Protein AF-A0A085UNR4-F1 (afdb_monomer)

Secondary structure (DSSP, 8-state):
-EEEEEEEEEE--SS-TT---EEEE--SEEEEEEETTEEEEEEEEEE-SS-EEEEE--HHHHEETTEE-SS-----S--BSSEEEESEETTEEP-EEEEEESSPPPHHHHHHHHH-HHHHHHH-B--B----HHHHHHHHTTS--HHHHHHHHHT--TT-HHHHHHHHHHHHHHHHHHHB-EETTSSPP-PPP-HHHHTT-SSHHHHHH-SSSTHHHHHHHHHHHHHHHHHTT---SS-----HHHHHHHHHHHH-TTS----TT-SPPPP---TTHHHHHTT-EEEEE--HHHHHHHHHHHHHHHHHHHHHHHHHHHTSTTHHHHHHHHHHTS-SEETTEE-TTGGGGGGS-HHHHHHHHHHHTHHHHHHHHHHHHHHHHHHHHHHTSHHHHHHHHHHHT--HHHHHHHHHHHHHHHHHHSS-HHHH-TT-TTSEEE-TTT--EEE--SS-HHHHHHHHHHH-TTSHHHHHHS----TTTTTSPP---SSPPP--SS----HHHHHHGGG------S---SHHHHHHHHHHHTTTT--TTTTTS-HHHHHHHHHHHHHHHHHHHHHHHHHHHHHHSS--TTS------HHHHHHHHHHHHHH-HHHHTT-EEEEHHHHHHTTEEETTTTTS-S------------EETTEEPPPGGGS-----------TT-EEEEEETTSHHHHHHHHHHHHHHHHHHHHHHHHHHHTTS---HHHHHHHHHHHHHT-HHHHHHHH----HHHHHHHHHHHHHHHHHHHHHT-

Structure (mmCIF, N/CA/C/O backbone):
data_AF-A0A085UNR4-F1
#
_entry.id   AF-A0A085UNR4-F1
#
loop_
_atom_site.group_PDB
_atom_site.id
_atom_site.type_symbol
_atom_site.label_atom_id
_atom_site.label_alt_id
_atom_site.label_comp_id
_atom_site.label_asym_id
_atom_site.label_entity_id
_atom_site.label_seq_id
_atom_site.pdbx_PDB_ins_code
_atom_site.Cartn_x
_atom_site.Cartn_y
_atom_site.Cartn_z
_atom_site.occupancy
_atom_site.B_iso_or_equiv
_atom_site.auth_seq_id
_atom_site.auth_comp_id
_atom_site.auth_asym_id
_atom_site.auth_atom_id
_atom_site.pdbx_PDB_model_num
ATOM 1 N N . GLN A 1 1 ? -39.980 -6.949 -1.225 1.00 86.12 1 GLN A N 1
ATOM 2 C CA . GLN A 1 1 ? -39.088 -7.762 -2.090 1.00 86.12 1 GLN A CA 1
ATOM 3 C C . GLN A 1 1 ? -37.845 -8.107 -1.284 1.00 86.12 1 GLN A C 1
ATOM 5 O O . GLN A 1 1 ? -37.299 -7.204 -0.663 1.00 86.12 1 GLN A O 1
ATOM 10 N N . ILE A 1 2 ? -37.422 -9.372 -1.273 1.00 90.38 2 ILE A N 1
ATOM 11 C CA . ILE A 1 2 ? -36.143 -9.824 -0.697 1.00 90.38 2 ILE A CA 1
ATOM 12 C C . ILE A 1 2 ? -35.285 -10.326 -1.856 1.00 90.38 2 ILE A C 1
ATOM 14 O O . ILE A 1 2 ? -35.817 -10.971 -2.762 1.00 90.38 2 ILE A O 1
ATOM 18 N N . VAL A 1 3 ? -33.992 -10.012 -1.843 1.00 93.12 3 VAL A N 1
ATOM 19 C CA . VAL A 1 3 ? -33.049 -10.374 -2.904 1.00 93.12 3 VAL A CA 1
ATOM 20 C C . VAL A 1 3 ? -31.906 -11.196 -2.311 1.00 93.12 3 VAL A C 1
ATOM 22 O O . VAL A 1 3 ? -31.230 -10.709 -1.402 1.00 93.12 3 VAL A O 1
ATOM 25 N N . PRO A 1 4 ? -31.682 -12.432 -2.789 1.00 95.25 4 PRO A N 1
ATOM 26 C CA . PRO A 1 4 ? -30.494 -13.195 -2.444 1.00 95.25 4 PRO A CA 1
ATOM 27 C C . PRO A 1 4 ? -29.299 -12.670 -3.248 1.00 95.25 4 PRO A C 1
ATOM 29 O O . PRO A 1 4 ? -29.340 -12.620 -4.483 1.00 95.25 4 PRO A O 1
ATOM 32 N N . VAL A 1 5 ? -28.249 -12.260 -2.542 1.00 96.62 5 VAL A N 1
ATOM 33 C CA . VAL A 1 5 ? -27.064 -11.635 -3.124 1.00 96.62 5 VAL A CA 1
ATOM 34 C C . VAL A 1 5 ? -25.776 -12.330 -2.704 1.00 96.62 5 VAL A C 1
ATOM 36 O O . VAL A 1 5 ? -25.675 -12.892 -1.612 1.00 96.62 5 VAL A O 1
ATOM 39 N N . LEU A 1 6 ? -24.772 -12.222 -3.568 1.00 97.12 6 LEU A N 1
ATOM 40 C CA . LEU A 1 6 ? -23.375 -12.455 -3.240 1.00 97.12 6 LEU A CA 1
ATOM 41 C C . LEU A 1 6 ? -22.611 -11.117 -3.216 1.00 97.12 6 LEU A C 1
ATOM 43 O O . LEU A 1 6 ? -22.826 -10.276 -4.088 1.00 97.12 6 LEU A O 1
ATOM 47 N N . PRO A 1 7 ? -21.732 -10.895 -2.236 1.00 97.12 7 PRO A N 1
ATOM 48 C CA . PRO A 1 7 ? -20.878 -9.720 -2.153 1.00 97.12 7 PRO A CA 1
ATOM 49 C C . PRO A 1 7 ? -19.668 -9.842 -3.099 1.00 97.12 7 PRO A C 1
ATOM 51 O O . PRO A 1 7 ? -18.954 -10.849 -3.101 1.00 97.12 7 PRO A O 1
ATOM 54 N N . PHE A 1 8 ? -19.446 -8.800 -3.896 1.00 97.75 8 PHE A N 1
ATOM 55 C CA . PHE A 1 8 ? -18.342 -8.662 -4.845 1.00 97.75 8 PHE A CA 1
ATOM 56 C C . PHE A 1 8 ? -17.511 -7.420 -4.533 1.00 97.75 8 PHE A C 1
ATOM 58 O O . PHE A 1 8 ? -18.012 -6.453 -3.975 1.00 97.75 8 PHE A O 1
ATOM 65 N N . VAL A 1 9 ? -16.254 -7.423 -4.954 1.00 96.94 9 VAL A N 1
ATOM 66 C CA . VAL A 1 9 ? -15.345 -6.271 -4.950 1.00 96.94 9 VAL A CA 1
ATOM 67 C C . VAL A 1 9 ? -14.736 -6.119 -6.339 1.00 96.94 9 VAL A C 1
ATOM 69 O O . VAL A 1 9 ? -14.729 -7.062 -7.130 1.00 96.94 9 VAL A O 1
ATOM 72 N N . ALA A 1 10 ? -14.237 -4.929 -6.656 1.00 95.25 10 ALA A N 1
ATOM 73 C CA . ALA A 1 10 ? -13.473 -4.720 -7.878 1.00 95.25 10 ALA A CA 1
ATOM 74 C C . ALA A 1 10 ? -12.019 -5.164 -7.671 1.00 95.25 10 ALA A C 1
ATOM 76 O O . ALA A 1 10 ? -11.436 -4.866 -6.628 1.00 95.25 10 ALA A O 1
ATOM 77 N N . LEU A 1 11 ? -11.432 -5.838 -8.664 1.00 96.12 11 LEU A N 1
ATOM 78 C CA . LEU A 1 11 ? -10.032 -6.273 -8.633 1.00 96.12 11 LEU A CA 1
ATOM 79 C C . LEU A 1 11 ? -9.229 -5.646 -9.789 1.00 96.12 11 LEU A C 1
ATOM 81 O O . LEU A 1 11 ? -9.095 -6.273 -10.838 1.00 96.12 11 LEU A O 1
ATOM 85 N N . PRO A 1 12 ? -8.761 -4.394 -9.639 1.00 95.56 12 PRO A N 1
ATOM 86 C CA . PRO A 1 12 ? -7.950 -3.714 -10.649 1.00 95.56 12 PRO A CA 1
ATOM 87 C C . PRO A 1 12 ? -6.473 -4.125 -10.591 1.00 95.56 12 PRO A C 1
ATOM 89 O O . PRO A 1 12 ? -5.958 -4.497 -9.532 1.00 95.56 12 PRO A O 1
ATOM 92 N N . GLY A 1 13 ? -5.770 -3.990 -11.713 1.00 94.50 13 GLY A N 1
ATOM 93 C CA . GLY A 1 13 ? -4.315 -4.074 -11.788 1.00 94.50 13 GLY A CA 1
ATOM 94 C C . GLY A 1 13 ? -3.602 -2.758 -11.450 1.00 94.50 13 GLY A C 1
ATOM 95 O O . GLY A 1 13 ? -4.192 -1.823 -10.897 1.00 94.50 13 GLY A O 1
ATOM 96 N N . VAL A 1 14 ? -2.304 -2.685 -11.753 1.00 93.19 14 VAL A N 1
ATOM 97 C CA . VAL A 1 14 ? -1.447 -1.510 -11.453 1.00 93.19 14 VAL A CA 1
ATOM 98 C C . VAL A 1 14 ? -1.049 -0.682 -12.681 1.00 93.19 14 VAL A C 1
ATOM 100 O O . VAL A 1 14 ? -0.466 0.387 -12.548 1.00 93.19 14 VAL A O 1
ATOM 103 N N . ASN A 1 15 ? -1.381 -1.148 -13.887 1.00 87.50 15 ASN A N 1
ATOM 104 C CA . ASN A 1 15 ? -0.857 -0.568 -15.129 1.00 87.50 15 ASN A CA 1
ATOM 105 C C . ASN A 1 15 ? -1.582 0.707 -15.595 1.00 87.50 15 ASN A C 1
ATOM 107 O O . ASN A 1 15 ? -1.059 1.413 -16.455 1.00 87.50 15 ASN A O 1
ATOM 111 N N . SER A 1 16 ? -2.787 0.992 -15.091 1.00 89.06 16 SER A N 1
ATOM 112 C CA . SER A 1 16 ? -3.613 2.097 -15.590 1.00 89.06 16 SER A CA 1
ATOM 113 C C . SER A 1 16 ? -4.632 2.587 -14.562 1.00 89.06 16 SER A C 1
ATOM 115 O O . SER A 1 16 ? -5.271 1.785 -13.886 1.00 89.06 16 SER A O 1
ATOM 117 N N . ALA A 1 17 ? -4.865 3.903 -14.525 1.00 89.50 17 ALA A N 1
ATOM 118 C CA . ALA A 1 17 ? -5.971 4.529 -13.787 1.00 89.50 17 ALA A CA 1
ATOM 119 C C . ALA A 1 17 ? -7.357 4.259 -14.396 1.00 89.50 17 ALA A C 1
ATOM 121 O O . ALA A 1 17 ? -8.380 4.449 -13.740 1.00 89.50 17 ALA A O 1
ATOM 122 N N . TYR A 1 18 ? -7.398 3.781 -15.641 1.00 90.38 18 TYR A N 1
ATOM 123 C CA . TYR A 1 18 ? -8.632 3.377 -16.318 1.00 90.38 18 TYR A CA 1
ATOM 124 C C . TYR A 1 18 ? -8.988 1.907 -16.076 1.00 90.38 18 TYR A C 1
ATOM 126 O O . TYR A 1 18 ? -10.016 1.434 -16.563 1.00 90.38 18 TYR A O 1
ATOM 134 N N . ASP A 1 19 ? -8.157 1.181 -15.325 1.00 92.81 19 ASP A N 1
ATOM 135 C CA . ASP A 1 19 ? -8.506 -0.142 -14.836 1.00 92.81 19 ASP A CA 1
ATOM 136 C C . ASP A 1 19 ? -9.354 -0.019 -13.567 1.00 92.81 19 ASP A C 1
ATOM 138 O O . ASP A 1 19 ? -8.855 0.171 -12.457 1.00 92.81 19 ASP A O 1
ATOM 142 N N . HIS A 1 20 ? -10.670 -0.122 -13.742 1.00 92.62 20 HIS A N 1
ATOM 143 C CA . HIS A 1 20 ? -11.624 -0.092 -12.633 1.00 92.62 20 HIS A CA 1
ATOM 144 C C . HIS A 1 20 ? -11.817 -1.458 -11.962 1.00 92.62 20 HIS A C 1
ATOM 146 O O . HIS A 1 20 ? -12.549 -1.547 -10.974 1.00 92.62 20 HIS A O 1
ATOM 152 N N . GLY A 1 21 ? -11.175 -2.510 -12.477 1.00 93.56 21 GLY A N 1
ATOM 153 C CA . GLY A 1 21 ? -11.280 -3.877 -11.991 1.00 93.56 21 GLY A CA 1
ATOM 154 C C . GLY A 1 21 ? -12.552 -4.602 -12.429 1.00 93.56 21 GLY A C 1
ATOM 155 O O . GLY A 1 21 ? -13.648 -4.039 -12.494 1.00 93.56 21 GLY A O 1
ATOM 156 N N . THR A 1 22 ? -12.414 -5.902 -12.692 1.00 94.56 22 THR A N 1
ATOM 157 C CA . THR A 1 22 ? -13.557 -6.800 -12.920 1.00 94.56 22 THR A CA 1
ATOM 158 C C . THR A 1 22 ? -14.193 -7.203 -11.575 1.00 94.56 22 THR A C 1
ATOM 160 O O . THR A 1 22 ? -13.478 -7.266 -10.567 1.00 94.56 22 THR A O 1
ATOM 163 N N . PRO A 1 23 ? -15.519 -7.443 -11.498 1.00 96.31 23 PRO A N 1
ATOM 164 C CA . PRO A 1 23 ? -16.166 -7.889 -10.266 1.00 96.31 23 PRO A CA 1
ATOM 165 C C . PRO A 1 23 ? -15.747 -9.315 -9.884 1.00 96.31 23 PRO A C 1
ATOM 167 O O . PRO A 1 23 ? -16.010 -10.277 -10.610 1.00 96.31 23 PRO A O 1
ATOM 170 N N . VAL A 1 24 ? -15.183 -9.463 -8.687 1.00 95.88 24 VAL A N 1
ATOM 171 C CA . VAL A 1 24 ? -14.777 -10.748 -8.095 1.00 95.88 24 VAL A CA 1
ATOM 172 C C . VAL A 1 24 ? -15.391 -10.928 -6.708 1.00 95.88 24 VAL A C 1
ATOM 174 O O . VAL A 1 24 ? -15.744 -9.942 -6.065 1.00 95.88 24 VAL A O 1
ATOM 177 N N . LEU A 1 25 ? -15.548 -12.162 -6.226 1.00 95.75 25 LEU A N 1
ATOM 178 C CA . LEU A 1 25 ? -16.105 -12.397 -4.889 1.00 95.75 25 LEU A CA 1
ATOM 179 C C . LEU A 1 25 ? -15.259 -11.725 -3.800 1.00 95.75 25 LEU A C 1
ATOM 181 O O . LEU A 1 25 ? -14.026 -11.681 -3.892 1.00 95.75 25 LEU A O 1
ATOM 185 N N . CYS A 1 26 ? -15.922 -11.238 -2.748 1.00 95.25 26 CYS A N 1
ATOM 186 C CA . CYS A 1 26 ? -15.236 -10.780 -1.541 1.00 95.25 26 CYS A CA 1
ATOM 187 C C . CYS A 1 26 ? -14.351 -11.888 -0.957 1.00 95.25 26 CYS A C 1
ATOM 189 O O . CYS A 1 26 ? -14.740 -13.057 -0.898 1.00 95.25 26 CYS A O 1
ATOM 191 N N . ARG A 1 27 ? -13.169 -11.490 -0.489 1.00 93.75 27 ARG A N 1
ATOM 192 C CA . ARG A 1 27 ? -12.254 -12.347 0.272 1.00 93.75 27 ARG A CA 1
ATOM 193 C C . ARG A 1 27 ? -12.719 -12.520 1.723 1.00 93.75 27 ARG A C 1
ATOM 195 O O . ARG A 1 27 ? -13.714 -11.927 2.133 1.00 93.75 27 ARG A O 1
ATOM 202 N N . ALA A 1 28 ? -11.983 -13.316 2.498 1.00 93.25 28 ALA A N 1
ATOM 203 C CA . ALA A 1 28 ? -12.239 -13.485 3.927 1.00 93.25 28 ALA A CA 1
ATOM 204 C C . ALA A 1 28 ? -12.192 -12.138 4.676 1.00 93.25 28 ALA A C 1
ATOM 206 O O . ALA A 1 28 ? -11.367 -11.277 4.363 1.00 93.25 28 ALA A O 1
ATOM 207 N N . GLY A 1 29 ? -13.097 -11.967 5.638 1.00 94.94 29 GLY A N 1
ATOM 208 C CA . GLY A 1 29 ? -13.317 -10.710 6.356 1.00 94.94 29 GLY A CA 1
ATOM 209 C C . GLY A 1 29 ? -14.743 -10.628 6.896 1.00 94.94 29 GLY A C 1
ATOM 210 O O . GLY A 1 29 ? -15.363 -11.654 7.171 1.00 94.94 29 GLY A O 1
ATOM 211 N N . PHE A 1 30 ? -15.286 -9.419 7.014 1.00 97.31 30 PHE A N 1
ATOM 212 C CA . PHE A 1 30 ? -16.588 -9.156 7.622 1.00 97.31 30 PHE A CA 1
ATOM 213 C C . PHE A 1 30 ? -17.470 -8.280 6.734 1.00 97.31 30 PHE A C 1
ATOM 215 O O . PHE A 1 30 ? -16.994 -7.354 6.078 1.00 97.31 30 PHE A O 1
ATOM 222 N N . ILE A 1 31 ? -18.774 -8.555 6.739 1.00 98.06 31 ILE A N 1
ATOM 223 C CA . ILE A 1 31 ? -19.801 -7.727 6.101 1.00 98.06 31 ILE A CA 1
ATOM 224 C C . ILE A 1 31 ? -20.713 -7.165 7.172 1.00 98.06 31 ILE A C 1
ATOM 226 O O . ILE A 1 31 ? -21.257 -7.904 7.994 1.00 98.06 31 ILE A O 1
ATOM 230 N N . TYR A 1 32 ? -20.942 -5.863 7.093 1.00 97.94 32 TYR A N 1
ATOM 231 C CA . TYR A 1 32 ? -21.879 -5.152 7.944 1.00 97.94 32 TYR A CA 1
ATOM 232 C C . TYR A 1 32 ? -23.070 -4.709 7.112 1.00 97.94 32 TYR A C 1
ATOM 234 O O . TYR A 1 32 ? -22.910 -4.089 6.060 1.00 97.94 32 TYR A O 1
ATOM 242 N N . VAL A 1 33 ? -24.266 -5.041 7.589 1.00 97.69 33 VAL A N 1
ATOM 243 C CA . VAL A 1 33 ? -25.532 -4.651 6.972 1.00 97.69 33 VAL A CA 1
ATOM 244 C C . VAL A 1 33 ? -26.263 -3.727 7.926 1.00 97.69 33 VAL A C 1
ATOM 246 O O . VAL A 1 33 ? -26.701 -4.156 8.995 1.00 97.69 33 VAL A O 1
ATOM 249 N N . PHE A 1 34 ? -26.426 -2.473 7.526 1.00 97.12 34 PHE A N 1
ATOM 250 C CA . PHE A 1 34 ? -27.228 -1.483 8.229 1.00 97.12 34 PHE A CA 1
ATOM 251 C C . PHE A 1 34 ? -28.582 -1.336 7.534 1.00 97.12 34 PHE A C 1
ATOM 253 O O . PHE A 1 34 ? -28.640 -1.230 6.309 1.00 97.12 34 PHE A O 1
ATOM 260 N N . ILE A 1 35 ? -29.661 -1.313 8.316 1.00 94.62 35 ILE A N 1
ATOM 261 C CA . ILE A 1 35 ? -31.020 -1.017 7.846 1.00 94.62 35 ILE A CA 1
ATOM 262 C C . ILE A 1 35 ? -31.542 0.174 8.638 1.00 94.62 35 ILE A C 1
ATOM 264 O O . ILE A 1 35 ? -31.508 0.157 9.869 1.00 94.62 35 ILE A O 1
ATOM 268 N N . ASP A 1 36 ? -31.995 1.212 7.932 1.00 92.06 36 ASP A N 1
ATOM 269 C CA . ASP A 1 36 ? -32.499 2.460 8.525 1.00 92.06 36 ASP A CA 1
ATOM 270 C C . ASP A 1 36 ? -31.527 3.042 9.578 1.00 92.06 36 ASP A C 1
ATOM 272 O O . ASP A 1 36 ? -31.910 3.586 10.613 1.00 92.06 36 ASP A O 1
ATOM 276 N N . GLY A 1 37 ? -30.227 2.897 9.304 1.00 92.19 37 GLY A N 1
ATOM 277 C CA . GLY A 1 37 ? -29.133 3.408 10.124 1.00 92.19 37 GLY A CA 1
ATOM 278 C C . GLY A 1 37 ? -28.732 2.582 11.345 1.00 92.19 37 GLY A C 1
ATOM 279 O O . GLY A 1 37 ? -27.797 2.978 12.037 1.00 92.19 37 GLY A O 1
ATOM 280 N N . LYS A 1 38 ? -29.371 1.436 11.598 1.00 93.56 38 LYS A N 1
ATOM 281 C CA . LYS A 1 38 ? -28.985 0.506 12.669 1.00 93.56 38 LYS A CA 1
ATOM 282 C C . LYS A 1 38 ? -28.361 -0.761 12.095 1.00 93.56 38 LYS A C 1
ATOM 284 O O . LYS A 1 38 ? -28.794 -1.261 11.058 1.00 93.56 38 LYS A O 1
ATOM 289 N N . LEU A 1 39 ? -27.345 -1.287 12.772 1.00 95.69 39 LEU A N 1
ATOM 290 C CA . LEU A 1 39 ? -26.684 -2.533 12.411 1.00 95.69 39 LEU A CA 1
ATOM 291 C C . LEU A 1 39 ? -27.669 -3.690 12.583 1.00 95.69 39 LEU A C 1
ATOM 293 O O . LEU A 1 39 ? -28.112 -4.002 13.695 1.00 95.69 39 LEU A O 1
ATOM 297 N N . TRP A 1 40 ? -27.993 -4.316 11.458 1.00 95.06 40 TRP A N 1
ATOM 298 C CA . TRP A 1 40 ? -28.919 -5.433 11.361 1.00 95.06 40 TRP A CA 1
ATOM 299 C C . TRP A 1 40 ? -28.192 -6.776 11.356 1.00 95.06 40 TRP A C 1
ATOM 301 O O . TRP A 1 40 ? -28.626 -7.702 12.043 1.00 95.06 40 TRP A O 1
ATOM 311 N N . ARG A 1 41 ? -27.088 -6.886 10.605 1.00 96.00 41 ARG A N 1
ATOM 312 C CA . ARG A 1 41 ? -26.273 -8.107 10.529 1.00 96.00 41 ARG A CA 1
ATOM 313 C C . ARG A 1 41 ? -24.790 -7.781 10.493 1.00 96.00 41 ARG A C 1
ATOM 315 O O . ARG A 1 41 ? -24.370 -6.863 9.794 1.00 96.00 41 ARG A O 1
ATOM 322 N N . GLU A 1 42 ? -24.026 -8.595 11.201 1.00 97.25 42 GLU A N 1
ATOM 323 C CA . GLU A 1 42 ? -22.581 -8.725 11.064 1.00 97.25 42 GLU A CA 1
ATOM 324 C C . GLU A 1 42 ? -22.315 -10.167 10.623 1.00 97.25 42 GLU A C 1
ATOM 326 O O . GLU A 1 42 ? -22.774 -11.106 11.280 1.00 97.25 42 GLU A O 1
ATOM 331 N N . LEU A 1 43 ? -21.647 -10.339 9.483 1.00 97.56 43 LEU A N 1
ATOM 332 C CA . LEU A 1 43 ? -21.367 -11.648 8.903 1.00 97.56 43 LEU A CA 1
ATOM 333 C C . LEU A 1 43 ? -19.868 -11.835 8.707 1.00 97.56 43 LEU A C 1
ATOM 335 O O . LEU A 1 43 ? -19.228 -10.999 8.078 1.00 97.56 43 LEU A O 1
ATOM 339 N N . GLU A 1 44 ? -19.333 -12.959 9.165 1.00 97.19 44 GLU A N 1
ATOM 340 C CA . GLU A 1 44 ? -17.978 -13.400 8.845 1.00 97.19 44 GLU A CA 1
ATOM 341 C C . GLU A 1 44 ? -17.984 -14.142 7.499 1.00 97.19 44 GLU A C 1
ATOM 343 O O . GLU A 1 44 ? -18.762 -15.082 7.290 1.00 97.19 44 GLU A O 1
ATOM 348 N N . ILE A 1 45 ? -17.119 -13.717 6.579 1.00 95.88 45 ILE A N 1
ATOM 349 C CA . ILE A 1 45 ? -16.852 -14.395 5.313 1.00 95.88 45 ILE A CA 1
ATOM 350 C C . ILE A 1 45 ? -15.715 -15.384 5.532 1.00 95.88 45 ILE A C 1
ATOM 352 O O . ILE A 1 45 ? -14.594 -14.993 5.862 1.00 95.88 45 ILE A O 1
ATOM 356 N N . ARG A 1 46 ? -15.981 -16.660 5.257 1.00 92.69 46 ARG A N 1
ATOM 357 C CA . ARG A 1 46 ? -14.961 -17.709 5.231 1.00 92.69 46 ARG A CA 1
ATOM 358 C C . ARG A 1 46 ? -14.784 -18.195 3.804 1.00 92.69 46 ARG A C 1
ATOM 360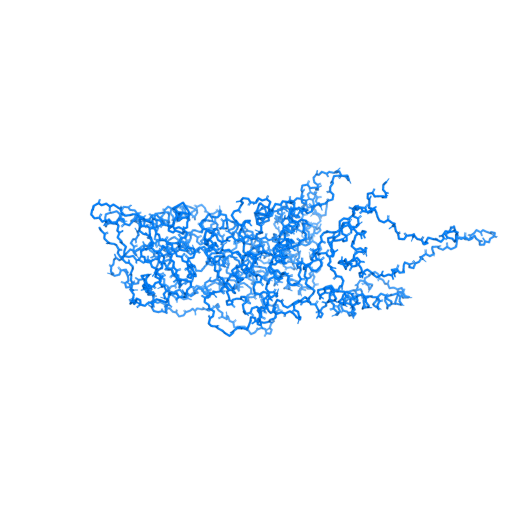 O O . ARG A 1 46 ? -15.761 -18.516 3.130 1.00 92.69 46 ARG A O 1
ATOM 367 N N . VAL A 1 47 ? -13.538 -18.231 3.349 1.00 88.31 47 VAL A N 1
ATOM 368 C CA . VAL A 1 47 ? -13.170 -18.703 2.012 1.00 88.31 47 VAL A CA 1
ATOM 369 C C . VAL A 1 47 ? -12.436 -20.028 2.163 1.00 88.31 47 VAL A C 1
ATOM 371 O O . VAL A 1 47 ? -11.526 -20.148 2.980 1.00 88.31 47 VAL A O 1
ATOM 374 N N . SER A 1 48 ? -12.862 -21.018 1.390 1.00 81.88 48 SER A N 1
ATOM 375 C CA . SER A 1 48 ? -12.195 -22.309 1.213 1.00 81.88 48 SER A CA 1
ATOM 376 C C . SER A 1 48 ? -11.983 -22.560 -0.277 1.00 81.88 48 SER A C 1
ATOM 378 O O . SER A 1 48 ? -12.614 -21.890 -1.098 1.00 81.88 48 SER A O 1
ATOM 380 N N . ASP A 1 49 ? -11.160 -23.548 -0.623 1.00 69.00 49 ASP A N 1
ATOM 381 C CA . ASP A 1 49 ? -10.825 -23.866 -2.020 1.00 69.00 49 ASP A CA 1
ATOM 382 C C . ASP A 1 49 ? -12.058 -24.181 -2.884 1.00 69.00 49 ASP A C 1
ATOM 384 O O . ASP A 1 49 ? -12.067 -23.915 -4.083 1.00 69.00 49 ASP A O 1
ATOM 388 N N . GLU A 1 50 ? -13.128 -24.704 -2.276 1.00 69.38 50 GLU A N 1
ATOM 389 C CA . GLU A 1 50 ? -14.341 -25.117 -2.993 1.00 69.38 50 GLU A CA 1
ATOM 390 C C . GLU A 1 50 ? -15.518 -24.142 -2.848 1.00 69.38 50 GLU A C 1
ATOM 392 O O . GLU A 1 50 ? -16.441 -24.158 -3.667 1.00 69.38 50 GLU A O 1
ATOM 397 N N . ARG A 1 51 ? -15.547 -23.317 -1.789 1.00 81.94 51 ARG A N 1
ATOM 398 C CA . ARG A 1 51 ? -16.691 -22.431 -1.509 1.00 81.94 51 ARG A CA 1
ATOM 399 C C . ARG A 1 51 ? -16.363 -21.242 -0.613 1.00 81.94 51 ARG A C 1
ATOM 401 O O . ARG A 1 51 ? -15.556 -21.339 0.313 1.00 81.94 51 ARG A O 1
ATOM 408 N N . THR A 1 52 ? -17.117 -20.167 -0.818 1.00 90.69 52 THR A N 1
ATOM 409 C CA . THR A 1 52 ? -17.229 -19.031 0.104 1.00 90.69 52 THR A CA 1
ATOM 410 C C . THR A 1 52 ? -18.521 -19.160 0.904 1.00 90.69 52 THR A C 1
ATOM 412 O O . THR A 1 52 ? -19.581 -19.375 0.317 1.00 90.69 52 THR A O 1
ATOM 415 N N . THR A 1 53 ? -18.449 -19.038 2.230 1.00 94.31 53 THR A N 1
ATOM 416 C CA . THR A 1 53 ? -19.614 -19.133 3.122 1.00 94.31 53 THR A CA 1
ATOM 417 C C . THR A 1 53 ? -19.729 -17.926 4.043 1.00 94.31 53 THR A C 1
ATOM 419 O O . THR A 1 53 ? -18.726 -17.362 4.483 1.00 94.31 53 THR A O 1
ATOM 422 N N . TYR A 1 54 ? -20.968 -17.553 4.367 1.00 96.69 54 TYR A N 1
ATOM 423 C CA . TYR A 1 54 ? -21.287 -16.395 5.205 1.00 96.69 54 TYR A CA 1
ATOM 424 C C . TYR A 1 54 ? -21.884 -16.853 6.537 1.00 96.69 54 TYR A C 1
ATOM 426 O O . TYR A 1 54 ? -22.860 -17.604 6.546 1.00 96.69 54 TYR A O 1
ATOM 434 N N . HIS A 1 55 ? -21.301 -16.414 7.652 1.00 97.19 55 HIS A N 1
ATOM 435 C CA . HIS A 1 55 ? -21.685 -16.831 9.001 1.00 97.19 55 HIS A CA 1
ATOM 436 C C . HIS A 1 55 ? -22.138 -15.636 9.838 1.00 97.19 55 HIS A C 1
ATOM 438 O O . HIS A 1 55 ? -21.348 -14.738 10.108 1.00 97.19 55 HIS A O 1
ATOM 444 N N . ASP A 1 56 ? -23.393 -15.630 10.286 1.00 96.50 56 ASP A N 1
ATOM 445 C CA . ASP A 1 56 ? -23.898 -14.560 11.151 1.00 96.50 56 ASP A CA 1
ATOM 446 C C . ASP A 1 56 ? -23.269 -14.570 12.551 1.00 96.50 56 ASP A C 1
ATOM 448 O O . ASP A 1 56 ? -23.072 -15.616 13.183 1.00 96.50 56 ASP A O 1
ATOM 452 N N . ILE A 1 57 ? -23.049 -13.367 13.070 1.00 95.12 57 ILE A N 1
ATOM 453 C CA . ILE A 1 57 ? -22.749 -13.103 14.472 1.00 95.12 57 ILE A CA 1
ATOM 454 C C . ILE A 1 57 ? -24.052 -12.731 15.186 1.00 95.12 57 ILE A C 1
ATOM 456 O O . ILE A 1 57 ? -24.838 -11.904 14.721 1.00 95.12 57 ILE A O 1
ATOM 460 N N . GLU A 1 58 ? -24.304 -13.348 16.341 1.00 92.62 58 GLU A N 1
ATOM 461 C CA . GLU A 1 58 ? -25.509 -13.090 17.131 1.00 92.62 58 GLU A CA 1
ATOM 462 C C . GLU A 1 58 ? -25.385 -11.760 17.888 1.00 92.62 58 GLU A C 1
ATOM 464 O O . GLU A 1 58 ? -25.106 -11.725 19.086 1.00 92.62 58 GLU A O 1
ATOM 469 N N . LEU A 1 59 ? -25.618 -10.649 17.181 1.00 91.06 59 LEU A N 1
ATOM 470 C CA . LEU A 1 59 ? -25.430 -9.280 17.682 1.00 91.06 59 LEU A CA 1
ATOM 471 C C . LEU A 1 59 ? -26.103 -9.009 19.035 1.00 91.06 59 LEU A C 1
ATOM 473 O O . LEU A 1 59 ? -25.575 -8.249 19.837 1.00 91.06 59 LEU A O 1
ATOM 477 N N . LYS A 1 60 ? -27.245 -9.648 19.326 1.00 90.06 60 LYS A N 1
ATOM 478 C CA . LYS A 1 60 ? -27.952 -9.486 20.609 1.00 90.06 60 LYS A CA 1
ATOM 479 C C . LYS A 1 60 ? -27.114 -9.898 21.820 1.00 90.06 60 LYS A C 1
ATOM 481 O O . LYS A 1 60 ? -27.287 -9.299 22.872 1.00 90.06 60 LYS A O 1
ATOM 486 N N . LYS A 1 61 ? -26.228 -10.890 21.681 1.00 90.38 61 LYS A N 1
ATOM 487 C CA . LYS A 1 61 ? -25.335 -11.330 22.767 1.00 90.38 61 LYS A CA 1
ATOM 488 C C . LYS A 1 61 ? -24.249 -10.308 23.082 1.00 90.38 61 LYS A C 1
ATOM 490 O O . LYS A 1 61 ? -23.776 -10.261 24.208 1.00 90.38 61 LYS A O 1
ATOM 495 N N . PHE A 1 62 ? -23.874 -9.511 22.085 1.00 89.12 62 PHE A N 1
ATOM 496 C CA . PHE A 1 62 ? -22.775 -8.558 22.173 1.00 89.12 62 PHE A CA 1
ATOM 497 C C . PHE A 1 62 ? -23.246 -7.109 22.300 1.00 89.12 62 PHE A C 1
ATOM 499 O O . PHE A 1 62 ? -22.405 -6.235 22.456 1.00 89.12 62 PHE A O 1
ATOM 506 N N . ARG A 1 63 ? -24.555 -6.827 22.239 1.00 89.69 63 ARG A N 1
ATOM 507 C CA . ARG A 1 63 ? -25.108 -5.491 22.504 1.00 89.69 63 ARG A CA 1
ATOM 508 C C . ARG A 1 63 ? -25.321 -5.290 24.004 1.00 89.69 63 ARG A C 1
ATOM 510 O O . ARG A 1 63 ? -26.026 -6.074 24.638 1.00 89.69 63 ARG A O 1
ATOM 517 N N . VAL A 1 64 ? -24.775 -4.204 24.547 1.00 85.44 64 VAL A N 1
ATOM 518 C CA . VAL A 1 64 ? -24.959 -3.785 25.946 1.00 85.44 64 VAL A CA 1
ATOM 519 C C . VAL A 1 64 ? -25.431 -2.335 25.958 1.00 85.44 64 VAL A C 1
ATOM 521 O O . VAL A 1 64 ? -24.698 -1.425 25.575 1.00 85.44 64 VAL A O 1
ATOM 524 N N . GLY A 1 65 ? -26.684 -2.114 26.367 1.00 84.06 65 GLY A N 1
ATOM 525 C CA . GLY A 1 65 ? -27.331 -0.805 26.232 1.00 84.06 65 GLY A CA 1
ATOM 526 C C . GLY A 1 65 ? -27.379 -0.356 24.766 1.00 84.06 65 GLY A C 1
ATOM 527 O O . GLY A 1 65 ? -27.840 -1.103 23.905 1.00 84.06 65 GLY A O 1
ATOM 528 N N . GLU A 1 66 ? -26.871 0.846 24.490 1.00 77.31 66 GLU A N 1
ATOM 529 C CA . GLU A 1 66 ? -26.741 1.408 23.133 1.00 77.31 66 GLU A CA 1
ATOM 530 C C . GLU A 1 66 ? -25.392 1.074 22.454 1.00 77.31 66 GLU A C 1
ATOM 532 O O . GLU A 1 66 ? -25.129 1.556 21.353 1.00 77.31 66 GLU A O 1
ATOM 537 N N . GLY A 1 67 ? -24.518 0.292 23.100 1.00 86.00 67 GLY A N 1
ATOM 538 C CA . GLY A 1 67 ? -23.176 -0.049 22.611 1.00 86.00 67 GLY A CA 1
ATOM 539 C C . GLY A 1 67 ? -22.963 -1.548 22.389 1.00 86.00 67 GLY A C 1
ATOM 540 O O . GLY A 1 67 ? -23.911 -2.341 22.388 1.00 86.00 67 GLY A O 1
ATOM 541 N N . TYR A 1 68 ? -21.696 -1.935 22.219 1.00 88.25 68 TYR A N 1
ATOM 542 C CA . TYR A 1 68 ? -21.269 -3.328 22.065 1.00 88.25 68 TYR A CA 1
ATOM 543 C C . TYR A 1 68 ? -20.159 -3.677 23.060 1.00 88.25 68 TYR A C 1
ATOM 545 O O . TYR A 1 68 ? -19.482 -2.785 23.561 1.00 88.25 68 TYR A O 1
ATOM 553 N N . VAL A 1 69 ? -19.985 -4.967 23.343 1.00 86.12 69 VAL A N 1
ATOM 554 C CA . VAL A 1 69 ? -18.849 -5.482 24.124 1.00 86.12 69 VAL A CA 1
ATOM 555 C C . VAL A 1 69 ? -17.582 -5.473 23.263 1.00 86.12 69 VAL A C 1
ATOM 557 O O . VAL A 1 69 ? -17.651 -5.774 22.067 1.00 86.12 69 VAL A O 1
ATOM 560 N N . ASP A 1 70 ? -16.441 -5.176 23.885 1.00 74.88 70 ASP A N 1
ATOM 561 C CA . ASP A 1 70 ? -15.115 -5.138 23.246 1.00 74.88 70 ASP A CA 1
ATOM 562 C C . ASP A 1 70 ? -14.507 -6.529 22.967 1.00 74.88 70 ASP A C 1
ATOM 564 O O . ASP A 1 70 ? -13.474 -6.640 22.308 1.00 74.88 70 ASP A O 1
ATOM 568 N N . ASP A 1 71 ? -15.162 -7.602 23.416 1.00 74.19 71 ASP A N 1
ATOM 569 C CA . ASP A 1 71 ? -14.740 -8.979 23.165 1.00 74.19 71 ASP A CA 1
ATOM 570 C C . ASP A 1 71 ? -14.854 -9.360 21.681 1.00 74.19 71 ASP A C 1
ATOM 572 O O . ASP A 1 71 ? -15.720 -8.878 20.941 1.00 74.19 71 ASP A O 1
ATOM 576 N N . ALA A 1 72 ? -14.021 -10.317 21.258 1.00 83.00 72 ALA A N 1
ATOM 577 C CA . ALA A 1 72 ? -14.109 -10.913 19.929 1.00 83.00 72 ALA A CA 1
ATOM 578 C C . ALA A 1 72 ? -15.510 -11.503 19.692 1.00 83.00 72 ALA A C 1
ATOM 580 O O . ALA A 1 72 ? -15.945 -12.437 20.379 1.00 83.00 72 ALA A O 1
ATOM 581 N N . ARG A 1 73 ? -16.229 -10.981 18.691 1.00 90.25 73 ARG A N 1
ATOM 582 C CA . ARG A 1 73 ? -17.608 -11.398 18.414 1.00 90.25 73 ARG A CA 1
ATOM 583 C C . ARG A 1 73 ? -17.589 -12.587 17.465 1.00 90.25 73 ARG A C 1
ATOM 585 O O . ARG A 1 73 ? -17.579 -12.430 16.247 1.00 90.25 73 ARG A O 1
ATOM 592 N N . LEU A 1 74 ? -17.544 -13.786 18.042 1.00 91.19 74 LEU A N 1
ATOM 593 C CA . LEU A 1 74 ? -17.441 -15.045 17.300 1.00 91.19 74 LEU A CA 1
ATOM 594 C C . LEU A 1 74 ? -18.708 -15.345 16.482 1.00 91.19 74 LEU A C 1
ATOM 596 O O . LEU A 1 74 ? -19.831 -15.296 17.000 1.00 91.19 74 LEU A O 1
ATOM 600 N N . ALA A 1 75 ? -18.532 -15.735 15.216 1.00 91.94 75 ALA A N 1
ATOM 601 C CA . ALA A 1 75 ? -19.643 -16.138 14.362 1.00 91.94 75 ALA A CA 1
ATOM 602 C C . ALA A 1 75 ? -20.163 -17.530 14.743 1.00 91.94 75 ALA A C 1
ATOM 604 O O . ALA A 1 75 ? -19.431 -18.523 14.739 1.00 91.94 75 ALA A O 1
ATOM 605 N N . THR A 1 76 ? -21.458 -17.601 15.051 1.00 92.56 76 THR A N 1
ATOM 606 C CA . THR A 1 76 ? -22.162 -18.833 15.460 1.00 92.56 76 THR A CA 1
ATOM 607 C C . THR A 1 76 ? -23.255 -19.239 14.471 1.00 92.56 76 THR A C 1
ATOM 609 O O . THR A 1 76 ? -23.822 -20.329 14.575 1.00 92.56 76 THR A O 1
ATOM 612 N N . GLY A 1 77 ? -23.542 -18.386 13.485 1.00 90.62 77 GLY A N 1
ATOM 613 C CA . GLY A 1 77 ? -24.491 -18.643 12.416 1.00 90.62 77 GLY A CA 1
ATOM 614 C C . GLY A 1 77 ? -24.085 -19.816 11.522 1.00 90.62 77 GLY A C 1
ATOM 615 O O . GLY A 1 77 ? -22.905 -20.147 11.348 1.00 90.62 77 GLY A O 1
ATOM 616 N N . ARG A 1 78 ? -25.098 -20.451 10.923 1.00 94.31 78 ARG A N 1
ATOM 617 C CA . ARG A 1 78 ? -24.897 -21.514 9.930 1.00 94.31 78 ARG A CA 1
ATOM 618 C C . ARG A 1 78 ? -24.182 -20.955 8.700 1.00 94.31 78 ARG A C 1
ATOM 620 O O . ARG A 1 78 ? -24.410 -19.810 8.335 1.00 94.31 78 ARG A O 1
ATOM 627 N N . ALA A 1 79 ? -23.376 -21.793 8.051 1.00 94.12 79 ALA A N 1
ATOM 628 C CA . ALA A 1 79 ? -22.744 -21.463 6.777 1.00 94.12 79 ALA A CA 1
ATOM 629 C C . ALA A 1 79 ? -23.816 -21.227 5.700 1.00 94.12 79 ALA A C 1
ATOM 631 O O . ALA A 1 79 ? -24.491 -22.174 5.290 1.00 94.12 79 ALA A O 1
ATOM 632 N N . LEU A 1 80 ? -23.989 -19.977 5.273 1.00 94.75 80 LEU A N 1
ATOM 633 C CA . LEU A 1 80 ? -24.884 -19.607 4.178 1.00 94.75 80 LEU A CA 1
ATOM 634 C C . LEU A 1 80 ? -24.119 -19.573 2.853 1.00 94.75 80 LEU A C 1
ATOM 636 O O . LEU A 1 80 ? -22.995 -19.076 2.807 1.00 94.75 80 LEU A O 1
ATOM 640 N N . ASP A 1 81 ? -24.763 -20.043 1.782 1.00 93.12 81 ASP A N 1
ATOM 641 C CA . ASP A 1 81 ? -24.246 -19.944 0.409 1.00 93.12 81 ASP A CA 1
ATOM 642 C C . ASP A 1 81 ? -24.498 -18.543 -0.200 1.00 93.12 81 ASP A C 1
ATOM 644 O O . ASP A 1 81 ? -23.888 -18.196 -1.204 1.00 93.12 81 ASP A O 1
ATOM 648 N N . ASP A 1 82 ? -25.414 -17.749 0.372 1.00 95.06 82 ASP A N 1
ATOM 649 C CA . ASP A 1 82 ? -25.821 -16.420 -0.104 1.00 95.06 82 ASP A CA 1
ATOM 650 C C . ASP A 1 82 ? -26.466 -15.574 1.008 1.00 95.06 82 ASP A C 1
ATOM 652 O O . ASP A 1 82 ? -26.972 -16.099 2.002 1.00 95.06 82 ASP A O 1
ATOM 656 N N . ILE A 1 83 ? -26.457 -14.247 0.844 1.00 95.75 83 ILE A N 1
ATOM 657 C CA . ILE A 1 83 ? -26.974 -13.282 1.825 1.00 95.75 83 ILE A CA 1
ATOM 658 C C . ILE A 1 83 ? -28.322 -12.747 1.346 1.00 95.75 83 ILE A C 1
ATOM 660 O O . ILE A 1 83 ? -28.440 -12.232 0.240 1.00 95.75 83 ILE A O 1
ATOM 664 N N . TRP A 1 84 ? -29.362 -12.830 2.174 1.00 94.31 84 TRP A N 1
ATOM 665 C CA . TRP A 1 84 ? -30.684 -12.297 1.826 1.00 94.31 84 TRP A CA 1
ATOM 666 C C . TRP A 1 84 ? -30.846 -10.874 2.345 1.00 94.31 84 TRP A C 1
ATOM 668 O O . TRP A 1 84 ? -30.784 -10.647 3.556 1.00 94.31 84 TRP A O 1
ATOM 678 N N . LEU A 1 85 ? -31.075 -9.932 1.428 1.00 94.94 85 LEU A N 1
ATOM 679 C CA . LEU A 1 85 ? -31.245 -8.515 1.737 1.00 94.94 85 LEU A CA 1
ATOM 680 C C . LEU A 1 85 ? -32.658 -8.035 1.375 1.00 94.94 85 LEU A C 1
ATOM 682 O O . LEU A 1 85 ? -33.158 -8.343 0.287 1.00 94.94 85 LEU A O 1
ATOM 686 N N . PRO A 1 86 ? -33.334 -7.285 2.258 1.00 91.81 86 PRO A N 1
ATOM 687 C CA . PRO A 1 86 ? -34.657 -6.759 1.964 1.00 91.81 86 PRO A CA 1
ATOM 688 C C . PRO A 1 86 ? -34.553 -5.473 1.128 1.00 91.81 86 PRO A C 1
ATOM 690 O O . PRO A 1 86 ? -33.975 -4.486 1.560 1.00 91.81 86 PRO A O 1
ATOM 693 N N . ALA A 1 87 ? -35.148 -5.460 -0.066 1.00 88.56 87 ALA A N 1
ATOM 694 C CA . ALA A 1 87 ? -35.220 -4.258 -0.903 1.00 88.56 87 ALA A CA 1
ATOM 695 C C . ALA A 1 87 ? -36.385 -3.340 -0.487 1.00 88.56 87 ALA A C 1
ATOM 697 O O . ALA A 1 87 ? -36.219 -2.133 -0.341 1.00 88.56 87 ALA A O 1
ATOM 698 N N . ASN A 1 88 ? -37.564 -3.933 -0.255 1.00 88.25 88 ASN A N 1
ATOM 699 C CA . ASN A 1 88 ? -38.780 -3.226 0.163 1.00 88.25 88 ASN A CA 1
ATOM 700 C C . ASN A 1 88 ? -39.486 -3.995 1.285 1.00 88.25 88 ASN A C 1
ATOM 702 O O . ASN A 1 88 ? -39.620 -5.223 1.183 1.00 88.25 88 ASN A O 1
ATOM 706 N N . TRP A 1 89 ? -40.034 -3.262 2.255 1.00 83.25 89 TRP A N 1
ATOM 707 C CA . TRP A 1 89 ? -40.867 -3.760 3.350 1.00 83.25 89 TRP A CA 1
ATOM 708 C C . TRP A 1 89 ? -42.170 -2.957 3.430 1.00 83.25 89 TRP A C 1
ATOM 710 O O . TRP A 1 89 ? -42.120 -1.734 3.509 1.00 83.25 89 TRP A O 1
ATOM 720 N N . ASN A 1 90 ? -43.330 -3.625 3.402 1.00 83.56 90 ASN A N 1
ATOM 721 C CA . ASN A 1 90 ? -44.657 -2.981 3.394 1.00 83.56 90 ASN A CA 1
ATOM 722 C C . ASN A 1 90 ? -44.768 -1.828 2.372 1.00 83.56 90 ASN A C 1
ATOM 724 O O . ASN A 1 90 ? -45.121 -0.708 2.728 1.00 83.56 90 ASN A O 1
ATOM 728 N N . ASP A 1 91 ? -44.374 -2.093 1.122 1.00 81.31 91 ASP A N 1
ATOM 729 C CA . ASP A 1 91 ? -44.341 -1.126 0.008 1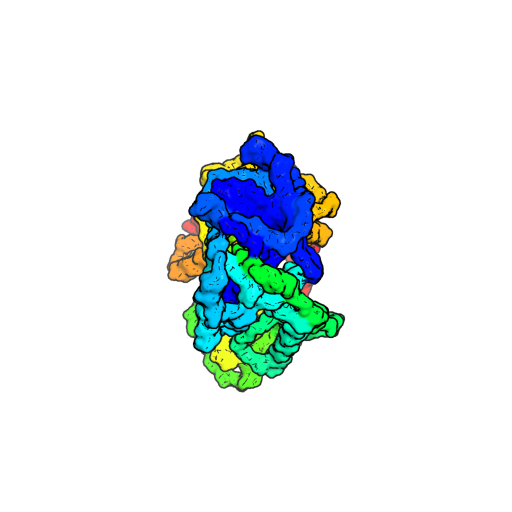.00 81.31 91 ASP A CA 1
ATOM 730 C C . ASP A 1 91 ? -43.465 0.122 0.219 1.00 81.31 91 ASP A C 1
ATOM 732 O O . ASP A 1 91 ? -43.438 1.023 -0.620 1.00 81.31 91 ASP A O 1
ATOM 736 N N . ARG A 1 92 ? -42.658 0.146 1.285 1.00 86.38 92 ARG A N 1
ATOM 737 C CA . ARG A 1 92 ? -41.645 1.168 1.539 1.00 86.38 92 ARG A CA 1
ATOM 738 C C . ARG A 1 92 ? -40.251 0.646 1.157 1.00 86.38 92 ARG A C 1
ATOM 740 O O . ARG A 1 92 ? -39.892 -0.464 1.564 1.00 86.38 92 ARG A O 1
ATOM 747 N N . PRO A 1 93 ? -39.445 1.415 0.402 1.00 86.06 93 PRO A N 1
ATOM 748 C CA . PRO A 1 93 ? -38.038 1.086 0.193 1.00 86.06 93 PRO A CA 1
ATOM 749 C C . PRO A 1 93 ? -37.272 1.216 1.513 1.00 86.06 93 PRO A C 1
ATOM 751 O O . PRO A 1 93 ? -37.467 2.185 2.250 1.00 86.06 93 PRO A O 1
ATOM 754 N N . LEU A 1 94 ? -36.418 0.238 1.807 1.00 90.06 94 LEU A N 1
ATOM 755 C CA . LEU A 1 94 ? -35.545 0.279 2.980 1.00 90.06 94 LEU A CA 1
ATOM 756 C C . LEU A 1 94 ? -34.206 0.923 2.625 1.00 90.06 94 LEU A C 1
ATOM 758 O O . LEU A 1 94 ? -33.647 0.640 1.563 1.00 90.06 94 LEU A O 1
ATOM 762 N N . ASP A 1 95 ? -33.670 1.743 3.529 1.00 91.06 95 ASP A N 1
ATOM 763 C CA . ASP A 1 95 ? -32.300 2.245 3.412 1.00 91.06 95 ASP A CA 1
ATOM 764 C C . ASP A 1 95 ? -31.330 1.150 3.870 1.00 91.06 95 ASP A C 1
ATOM 766 O O . ASP A 1 95 ? -31.082 0.982 5.067 1.00 91.06 95 ASP A O 1
ATOM 770 N N . THR A 1 96 ? -30.854 0.346 2.914 1.00 95.00 96 THR A N 1
ATOM 771 C CA . THR A 1 96 ? -29.883 -0.727 3.163 1.00 95.00 96 THR A CA 1
ATOM 772 C C . THR A 1 96 ? -28.488 -0.246 2.799 1.00 95.00 96 THR A C 1
ATOM 774 O O . THR A 1 96 ? -28.207 0.050 1.635 1.00 95.00 96 THR A O 1
ATOM 777 N N . GLN A 1 97 ? -27.601 -0.204 3.789 1.00 96.75 97 GLN A N 1
ATOM 778 C CA . GLN A 1 97 ? -26.211 0.205 3.614 1.00 96.75 97 GLN A CA 1
ATOM 779 C C . GLN A 1 97 ? -25.280 -0.946 3.995 1.00 96.75 97 GLN A C 1
ATOM 781 O O . GLN A 1 97 ? -25.492 -1.621 5.001 1.00 96.75 97 GLN A O 1
ATOM 786 N N . LEU A 1 98 ? -24.264 -1.185 3.173 1.00 97.44 98 LEU A N 1
ATOM 787 C CA . LEU A 1 98 ? -23.371 -2.332 3.268 1.00 97.44 98 LEU A CA 1
ATOM 788 C C . LEU A 1 98 ? -21.921 -1.864 3.298 1.00 97.44 98 LEU A C 1
ATOM 790 O O . LEU A 1 98 ? -21.533 -0.992 2.520 1.00 97.44 98 LEU A O 1
ATOM 794 N N . CYS A 1 99 ? -21.090 -2.488 4.121 1.00 97.06 99 CYS A N 1
ATOM 795 C CA . CYS A 1 99 ? -19.646 -2.369 3.975 1.00 97.06 99 CYS A CA 1
ATOM 796 C C . CYS A 1 99 ? -18.945 -3.703 4.219 1.00 97.06 99 CYS A C 1
ATOM 798 O O . CYS A 1 99 ? -19.398 -4.526 5.013 1.00 97.06 99 CYS A O 1
ATOM 800 N N . PHE A 1 100 ? -17.840 -3.901 3.503 1.00 97.88 100 PHE A N 1
ATOM 801 C CA . PHE A 1 100 ? -16.882 -4.971 3.748 1.00 97.88 100 PHE A CA 1
ATOM 802 C C . PHE A 1 100 ? -15.702 -4.417 4.551 1.00 97.88 100 PHE A C 1
ATOM 804 O O . PHE A 1 100 ? -15.265 -3.295 4.283 1.00 97.88 100 PHE A O 1
ATOM 811 N N . SER A 1 101 ? -15.188 -5.190 5.503 1.00 96.81 101 SER A N 1
ATOM 812 C CA . SER A 1 101 ? -13.976 -4.890 6.269 1.00 96.81 101 SER A CA 1
ATOM 813 C C . SER A 1 101 ? -13.103 -6.138 6.376 1.00 96.81 101 SER A C 1
ATOM 815 O O . SER A 1 101 ? -13.614 -7.232 6.602 1.00 96.81 101 SER A O 1
ATOM 817 N N . GLU A 1 102 ? -11.786 -5.982 6.244 1.00 94.69 102 GLU A N 1
ATOM 818 C CA . GLU A 1 102 ? -10.827 -7.069 6.490 1.00 94.69 102 GLU A CA 1
ATOM 819 C C . GLU A 1 102 ? -10.844 -7.506 7.958 1.00 94.69 102 GLU A C 1
ATOM 821 O O . GLU A 1 102 ? -10.739 -8.692 8.262 1.00 94.69 102 GLU A O 1
ATOM 826 N N . VAL A 1 103 ? -10.996 -6.535 8.857 1.00 94.38 103 VAL A N 1
ATOM 827 C CA . VAL A 1 103 ? -10.973 -6.726 10.306 1.00 94.38 103 VAL A CA 1
ATOM 828 C C . VAL A 1 103 ? -12.374 -6.625 10.889 1.00 94.38 103 VAL A C 1
ATOM 830 O O . VAL A 1 103 ? -13.239 -5.919 10.357 1.00 94.38 103 VAL A O 1
ATOM 833 N N . GLN A 1 104 ? -12.591 -7.296 12.016 1.00 94.25 104 GLN A N 1
ATOM 834 C CA . GLN A 1 104 ? -13.800 -7.101 12.799 1.00 94.25 104 GLN A CA 1
ATOM 835 C C . GLN A 1 104 ? -13.787 -5.686 13.398 1.00 94.25 104 GLN A C 1
ATOM 837 O O . GLN A 1 104 ? -12.880 -5.345 14.151 1.00 94.25 104 GLN A O 1
ATOM 842 N N . LEU A 1 105 ? -14.783 -4.859 13.063 1.00 95.19 105 LEU A N 1
ATOM 843 C CA . LEU A 1 105 ? -14.877 -3.479 13.551 1.00 95.19 105 LEU A CA 1
ATOM 844 C C . LEU A 1 105 ? -14.962 -3.448 15.084 1.00 95.19 105 LEU A C 1
ATOM 846 O O . LEU A 1 105 ? -15.694 -4.241 15.681 1.00 95.19 105 LEU A O 1
ATOM 850 N N . SER A 1 106 ? -14.250 -2.528 15.733 1.00 93.69 106 SER A N 1
ATOM 851 C CA . SER A 1 106 ? -14.319 -2.376 17.191 1.00 93.69 106 SER A CA 1
ATOM 852 C C . SER A 1 106 ? -15.706 -1.907 17.648 1.00 93.69 106 SER A C 1
ATOM 854 O O . SER A 1 106 ? -16.478 -1.336 16.867 1.00 93.69 106 SER A O 1
ATOM 856 N N . ALA A 1 107 ? -16.054 -2.150 18.915 1.00 93.62 107 ALA A N 1
ATOM 857 C CA . ALA A 1 107 ? -17.342 -1.717 19.455 1.00 93.62 107 ALA A CA 1
ATOM 858 C C . ALA A 1 107 ? -17.555 -0.192 19.346 1.00 93.62 107 ALA A C 1
ATOM 860 O O . ALA A 1 107 ? -18.628 0.205 18.868 1.00 93.62 107 ALA A O 1
ATOM 861 N N . PRO A 1 108 ? -16.557 0.669 19.651 1.00 94.75 108 PRO A N 1
ATOM 862 C CA . PRO A 1 108 ? -16.681 2.109 19.430 1.00 94.75 108 PRO A CA 1
ATOM 863 C C . PRO A 1 108 ? -16.915 2.465 17.961 1.00 94.75 108 PRO A C 1
ATOM 865 O O . PRO A 1 108 ? -17.741 3.326 17.653 1.00 94.75 108 PRO A O 1
ATOM 868 N N . ARG A 1 109 ? -16.253 1.763 17.029 1.00 95.94 109 ARG A N 1
ATOM 869 C CA . ARG A 1 109 ? -16.426 1.986 15.587 1.00 95.94 109 ARG A CA 1
ATOM 870 C C . ARG A 1 109 ? -17.842 1.657 15.121 1.00 95.94 109 ARG A C 1
ATOM 872 O O . ARG A 1 109 ? -18.438 2.446 14.386 1.00 95.94 109 ARG A O 1
ATOM 879 N N . LEU A 1 110 ? -18.406 0.535 15.571 1.00 95.31 110 LEU A N 1
ATOM 880 C CA . LEU A 1 110 ? -19.794 0.166 15.276 1.00 95.31 110 LEU A CA 1
ATOM 881 C C . LEU A 1 110 ? -20.784 1.185 15.834 1.00 95.31 110 LEU A C 1
ATOM 883 O O . LEU A 1 110 ? -21.681 1.628 15.115 1.00 95.31 110 LEU A O 1
ATOM 887 N N . GLN A 1 111 ? -20.602 1.590 17.090 1.00 94.75 111 GLN A N 1
ATOM 888 C CA . GLN A 1 111 ? -21.468 2.574 17.729 1.00 94.75 111 GLN A CA 1
ATOM 889 C C . GLN A 1 111 ? -21.413 3.921 17.000 1.00 94.75 111 GLN A C 1
ATOM 891 O O . GLN A 1 111 ? -22.452 4.529 16.731 1.00 94.75 111 GLN A O 1
ATOM 896 N N . ARG A 1 112 ? -20.215 4.368 16.607 1.00 95.06 112 ARG A N 1
ATOM 897 C CA . ARG A 1 112 ? -20.044 5.589 15.819 1.00 95.06 112 ARG A CA 1
ATOM 898 C C . ARG A 1 112 ? -20.749 5.494 14.470 1.00 95.06 112 ARG A C 1
ATOM 900 O O . ARG A 1 112 ? -21.462 6.425 14.102 1.00 95.06 112 ARG A O 1
ATOM 907 N N . LEU A 1 113 ? -20.599 4.377 13.756 1.00 96.19 113 LEU A N 1
ATOM 908 C CA . LEU A 1 113 ? -21.276 4.159 12.477 1.00 96.19 113 LEU A CA 1
ATOM 909 C C . LEU A 1 113 ? -22.800 4.133 12.618 1.00 96.19 113 LEU A C 1
ATOM 911 O O . LEU A 1 113 ? -23.474 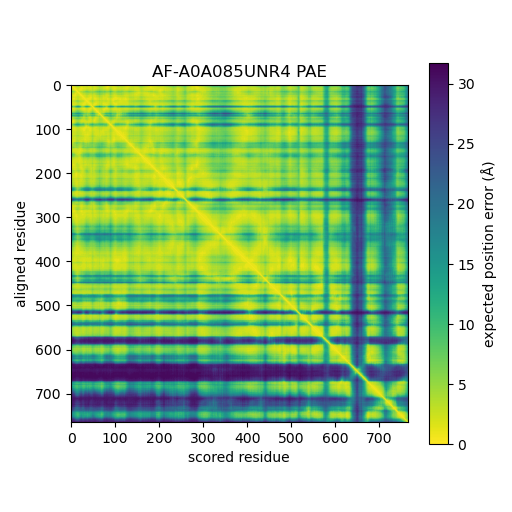4.590 11.704 1.00 96.19 113 LEU A O 1
ATOM 915 N N . GLU A 1 114 ? -23.374 3.650 13.723 1.00 95.38 114 GLU A N 1
ATOM 916 C CA . GLU A 1 114 ? -24.825 3.742 13.963 1.00 95.38 114 GLU A CA 1
ATOM 917 C C . GLU A 1 114 ? -25.275 5.185 14.261 1.00 95.38 114 GLU A C 1
ATOM 919 O O . GLU A 1 114 ? -26.318 5.623 13.763 1.00 95.38 114 GLU A O 1
ATOM 924 N N . ASN A 1 115 ? -24.475 5.939 15.019 1.00 95.00 115 ASN A N 1
ATOM 925 C CA . ASN A 1 115 ? -24.829 7.277 15.503 1.00 95.00 115 ASN A CA 1
ATOM 926 C C . ASN A 1 115 ? -24.595 8.398 14.476 1.00 95.00 115 ASN A C 1
ATOM 928 O O . ASN A 1 115 ? -25.352 9.368 14.447 1.00 95.00 115 ASN A O 1
ATOM 932 N N . ASP A 1 116 ? -23.586 8.273 13.612 1.00 96.06 116 ASP A N 1
ATOM 933 C CA . ASP A 1 116 ? -23.233 9.281 12.610 1.00 96.06 116 ASP A CA 1
ATOM 934 C C . ASP A 1 116 ? -23.645 8.835 11.199 1.00 96.06 116 ASP A C 1
ATOM 936 O O . ASP A 1 116 ? -22.960 8.074 10.510 1.00 96.06 116 ASP A O 1
ATOM 940 N N . SER A 1 117 ? -24.790 9.350 10.742 1.00 95.38 117 SER A N 1
ATOM 941 C CA . SER A 1 117 ? -25.314 9.036 9.408 1.00 95.38 117 SER A CA 1
ATOM 942 C C . SER A 1 117 ? -24.450 9.562 8.257 1.00 95.38 117 SER A C 1
ATOM 944 O O . SER A 1 117 ? -24.456 8.962 7.180 1.00 95.38 117 SER A O 1
ATOM 946 N N . ALA A 1 118 ? -23.718 10.664 8.455 1.00 95.25 118 ALA A N 1
ATOM 947 C CA . ALA A 1 118 ? -22.872 11.240 7.416 1.00 95.25 118 ALA A CA 1
ATOM 948 C C . ALA A 1 118 ? -21.628 10.371 7.225 1.00 95.25 118 ALA A C 1
ATOM 950 O O . ALA A 1 118 ? -21.338 9.950 6.106 1.00 95.25 118 ALA A O 1
ATOM 951 N N . LEU A 1 119 ? -20.970 10.005 8.326 1.00 94.81 119 LEU A N 1
ATOM 952 C CA . LEU A 1 119 ? -19.822 9.103 8.309 1.00 94.81 119 LEU A CA 1
ATOM 953 C C . LEU A 1 119 ? -20.203 7.726 7.757 1.00 94.81 119 LEU A C 1
ATOM 955 O O . LEU A 1 119 ? -19.508 7.190 6.892 1.00 94.81 119 LEU A O 1
ATOM 959 N N . ARG A 1 120 ? -21.354 7.176 8.163 1.00 96.06 120 ARG A N 1
ATOM 960 C CA . ARG A 1 120 ? -21.839 5.896 7.632 1.00 96.06 120 ARG A CA 1
ATOM 961 C C . ARG A 1 120 ? -22.047 5.929 6.116 1.00 96.06 120 ARG A C 1
ATOM 963 O O . ARG A 1 120 ? -21.691 4.962 5.451 1.00 96.06 120 ARG A O 1
ATOM 970 N N . ARG A 1 121 ? -22.561 7.030 5.553 1.00 94.88 121 ARG A N 1
ATOM 971 C CA . ARG A 1 121 ? -22.695 7.215 4.091 1.00 94.88 121 ARG A CA 1
ATOM 972 C C . ARG A 1 121 ? -21.354 7.356 3.370 1.00 94.88 121 ARG A C 1
ATOM 974 O O . ARG A 1 121 ? -21.280 7.010 2.197 1.00 94.88 121 ARG A O 1
ATOM 981 N N . LEU A 1 122 ? -20.316 7.854 4.044 1.00 94.56 122 LEU A N 1
ATOM 982 C CA . LEU A 1 122 ? -18.958 7.865 3.497 1.00 94.56 122 LEU A CA 1
ATOM 983 C C . LEU A 1 122 ? -18.342 6.463 3.501 1.00 94.56 122 LEU A C 1
ATOM 985 O O . LEU A 1 122 ? -17.633 6.119 2.566 1.00 94.56 122 LEU A O 1
ATOM 989 N N . ARG A 1 123 ? -18.614 5.644 4.524 1.00 95.38 123 ARG A N 1
ATOM 990 C CA . ARG A 1 123 ? -18.013 4.310 4.676 1.00 95.38 123 ARG A CA 1
ATOM 991 C C . ARG A 1 123 ? -18.744 3.191 3.924 1.00 95.38 123 ARG A C 1
ATOM 993 O O . ARG A 1 123 ? -18.100 2.250 3.452 1.00 95.38 123 ARG A O 1
ATOM 1000 N N . CYS A 1 124 ? -20.073 3.250 3.873 1.00 96.00 124 CYS A N 1
ATOM 1001 C CA . CYS A 1 124 ? -20.931 2.187 3.350 1.00 96.00 124 CYS A CA 1
ATOM 1002 C C . CYS A 1 124 ? -21.427 2.489 1.934 1.00 96.00 124 CYS A C 1
ATOM 1004 O O . CYS A 1 124 ? -21.664 3.637 1.569 1.00 96.00 124 CYS A O 1
ATOM 1006 N N . GLN A 1 125 ? -21.663 1.434 1.160 1.00 94.94 125 GLN A N 1
ATOM 1007 C CA . GLN A 1 125 ? -22.353 1.497 -0.122 1.00 94.94 125 GLN A CA 1
ATOM 1008 C C . GLN A 1 125 ? -23.851 1.239 0.049 1.00 94.94 125 GLN A C 1
ATOM 1010 O O . GLN A 1 125 ? -24.271 0.496 0.933 1.00 94.94 125 GLN A O 1
ATOM 1015 N N . SER A 1 126 ? -24.672 1.833 -0.815 1.00 94.69 126 SER A N 1
ATOM 1016 C CA . SER A 1 126 ? -26.133 1.674 -0.795 1.00 94.69 126 SER A CA 1
ATOM 1017 C C . SER A 1 126 ? -26.620 1.232 -2.178 1.00 94.69 126 SER A C 1
ATOM 1019 O O . SER A 1 126 ? -27.184 2.041 -2.920 1.00 94.69 126 SER A O 1
ATOM 1021 N N . PRO A 1 127 ? -26.327 -0.021 -2.585 1.00 94.12 127 PRO A N 1
ATOM 1022 C CA . PRO A 1 127 ? -26.699 -0.509 -3.906 1.00 94.12 127 PRO A CA 1
ATOM 1023 C C . PRO A 1 127 ? -28.221 -0.590 -4.042 1.00 94.12 127 PRO A C 1
ATOM 1025 O O . PRO A 1 127 ? -28.923 -1.008 -3.122 1.00 94.12 127 PRO A O 1
ATOM 1028 N N . ASP A 1 128 ? -28.748 -0.244 -5.217 1.00 93.56 128 ASP A N 1
ATOM 1029 C CA . ASP A 1 128 ? -30.173 -0.421 -5.494 1.00 93.56 128 ASP A CA 1
ATOM 1030 C C . ASP A 1 128 ? -30.518 -1.914 -5.597 1.00 93.56 128 ASP A C 1
ATOM 1032 O O . ASP A 1 128 ? -30.172 -2.588 -6.571 1.00 93.56 128 ASP A O 1
ATOM 1036 N N . LEU A 1 129 ? -31.221 -2.421 -4.583 1.00 93.69 129 LEU A N 1
ATOM 1037 C CA . LEU A 1 129 ? -31.648 -3.816 -4.484 1.00 93.69 129 LEU A CA 1
ATOM 1038 C C . LEU A 1 129 ? -32.952 -4.108 -5.245 1.00 93.69 129 LEU A C 1
ATOM 1040 O O . LEU A 1 129 ? -33.420 -5.243 -5.245 1.00 93.69 129 LEU A O 1
ATOM 1044 N N . ARG A 1 130 ? -33.583 -3.127 -5.900 1.00 90.56 130 ARG A N 1
ATOM 1045 C CA . ARG A 1 130 ? -34.832 -3.361 -6.646 1.00 90.56 130 ARG A CA 1
ATOM 1046 C C . ARG A 1 130 ? -34.526 -4.011 -7.991 1.00 90.56 130 ARG A C 1
ATOM 1048 O O . ARG A 1 130 ? -34.230 -3.333 -8.978 1.00 90.56 130 ARG A O 1
ATOM 1055 N N . VAL A 1 131 ? -34.617 -5.334 -8.037 1.00 90.12 131 VAL A N 1
ATOM 1056 C CA . VAL A 1 131 ? -34.264 -6.127 -9.222 1.00 90.12 131 VAL A CA 1
ATOM 1057 C C . VAL A 1 131 ? -35.497 -6.671 -9.943 1.00 90.12 131 VAL A C 1
ATOM 1059 O O . VAL A 1 131 ? -36.479 -7.068 -9.317 1.00 90.12 131 VAL A O 1
ATOM 1062 N N . SER A 1 132 ? -35.440 -6.715 -11.274 1.00 89.50 132 SER A N 1
ATOM 1063 C CA . SER A 1 132 ? -36.382 -7.452 -12.124 1.00 89.50 132 SER A CA 1
ATOM 1064 C C . SER A 1 132 ? -35.661 -7.975 -13.365 1.00 89.50 132 SER A C 1
ATOM 1066 O O . SER A 1 132 ? -34.622 -7.436 -13.758 1.00 89.50 132 SER A O 1
ATOM 1068 N N . LYS A 1 133 ? -36.207 -9.015 -14.007 1.00 86.44 133 LYS A N 1
ATOM 1069 C CA . LYS A 1 133 ? -35.609 -9.592 -15.222 1.00 86.44 133 LYS A CA 1
ATOM 1070 C C . LYS A 1 133 ? -35.568 -8.575 -16.364 1.00 86.44 133 LYS A C 1
ATOM 1072 O O . LYS A 1 133 ? -34.589 -8.526 -17.104 1.00 86.44 133 LYS A O 1
ATOM 1077 N N . GLU A 1 134 ? -36.604 -7.753 -16.490 1.00 89.00 134 GLU A N 1
ATOM 1078 C CA . GLU A 1 134 ? -36.723 -6.709 -17.509 1.00 89.00 134 GLU A CA 1
ATOM 1079 C C . GLU A 1 134 ? -35.661 -5.632 -17.292 1.00 89.00 134 GLU A C 1
ATOM 1081 O O . GLU A 1 134 ? -34.921 -5.307 -18.218 1.00 89.00 134 GLU A O 1
ATOM 1086 N N . ARG A 1 135 ? -35.514 -5.142 -16.051 1.00 88.31 135 ARG A N 1
ATOM 1087 C CA . ARG A 1 135 ? -34.492 -4.149 -15.702 1.00 88.31 135 ARG A CA 1
ATOM 1088 C C . ARG A 1 135 ? -33.091 -4.689 -15.971 1.00 88.31 135 ARG A C 1
ATOM 1090 O O . ARG A 1 135 ? -32.288 -3.996 -16.586 1.00 88.31 135 ARG A O 1
ATOM 1097 N N . SER A 1 136 ? -32.802 -5.923 -15.555 1.00 89.25 136 SER A N 1
ATOM 1098 C CA . SER A 1 136 ? -31.496 -6.545 -15.786 1.00 89.25 136 SER A CA 1
ATOM 1099 C C . SER A 1 136 ? -31.163 -6.654 -17.277 1.00 89.25 136 SER A C 1
ATOM 1101 O O . SER A 1 136 ? -30.037 -6.349 -17.660 1.00 89.25 136 SER A O 1
ATOM 1103 N N . LYS A 1 137 ? -32.133 -7.014 -18.130 1.00 87.75 137 LYS A N 1
ATOM 1104 C CA . LYS A 1 137 ? -31.936 -7.026 -19.588 1.00 87.75 137 LYS A CA 1
ATOM 1105 C C . LYS A 1 137 ? -31.660 -5.627 -20.134 1.00 87.75 137 LYS A C 1
ATOM 1107 O O . LYS A 1 137 ? -30.715 -5.459 -20.887 1.00 87.75 137 LYS A O 1
ATOM 1112 N N . THR A 1 138 ? -32.427 -4.619 -19.730 1.00 88.44 138 THR A N 1
ATOM 1113 C CA . THR A 1 138 ? -32.226 -3.243 -20.213 1.00 88.44 138 THR A CA 1
ATOM 1114 C C . THR A 1 138 ? -30.866 -2.670 -19.812 1.00 88.44 138 THR A C 1
ATOM 1116 O O . THR A 1 138 ? -30.245 -1.955 -20.595 1.00 88.44 138 THR A O 1
ATOM 1119 N N . VAL A 1 139 ? -30.400 -2.968 -18.595 1.00 88.69 139 VAL A N 1
ATOM 1120 C CA . VAL A 1 139 ? -29.153 -2.405 -18.058 1.00 88.69 139 VAL A CA 1
ATOM 1121 C C . VAL A 1 139 ? -27.917 -3.156 -18.559 1.00 88.69 139 VAL A C 1
ATOM 1123 O O . VAL A 1 139 ? -26.922 -2.509 -18.874 1.00 88.69 139 VAL A O 1
ATOM 1126 N N . PHE A 1 140 ? -27.971 -4.491 -18.650 1.00 89.19 140 PHE A N 1
ATOM 1127 C CA . PHE A 1 140 ? -26.782 -5.324 -18.880 1.00 89.19 140 PHE A CA 1
ATOM 1128 C C . PHE A 1 140 ? -26.777 -6.108 -20.201 1.00 89.19 140 PHE A C 1
ATOM 1130 O O . PHE A 1 140 ? -25.724 -6.604 -20.590 1.00 89.19 140 PHE A O 1
ATOM 1137 N N . ALA A 1 141 ? -27.898 -6.246 -20.921 1.00 87.06 141 ALA A N 1
ATOM 1138 C CA . ALA A 1 141 ? -27.867 -6.954 -22.205 1.00 87.06 141 ALA A CA 1
ATOM 1139 C C . ALA A 1 141 ? -27.075 -6.155 -23.251 1.00 87.06 141 ALA A C 1
ATOM 1141 O O . ALA A 1 141 ? -27.217 -4.936 -23.350 1.00 87.06 141 ALA A O 1
ATOM 1142 N N . ASN A 1 142 ? -26.268 -6.857 -24.052 1.00 87.38 142 ASN A N 1
ATOM 1143 C CA . ASN A 1 142 ? -25.379 -6.278 -25.070 1.00 87.38 142 ASN A CA 1
ATOM 1144 C C . ASN A 1 142 ? -24.367 -5.255 -24.514 1.00 87.38 142 ASN A C 1
ATOM 1146 O O . ASN A 1 142 ? -23.865 -4.412 -25.256 1.00 87.38 142 ASN A O 1
ATOM 1150 N N . ARG A 1 143 ? -24.087 -5.302 -23.208 1.00 91.19 143 ARG A N 1
ATOM 1151 C CA . ARG A 1 143 ? -23.008 -4.551 -22.562 1.00 91.19 143 ARG A CA 1
ATOM 1152 C C . ARG A 1 143 ? -21.813 -5.478 -22.308 1.00 91.19 143 ARG A C 1
ATOM 1154 O O . ARG A 1 143 ? -22.027 -6.687 -22.233 1.00 91.19 143 ARG A O 1
ATOM 1161 N N . PRO A 1 144 ? -20.586 -4.939 -22.180 1.00 92.44 144 PRO A N 1
ATOM 1162 C CA . PRO A 1 144 ? -19.417 -5.723 -21.786 1.00 92.44 144 PRO A CA 1
ATOM 1163 C C . PRO A 1 144 ? -19.685 -6.558 -20.527 1.00 92.44 144 PRO A C 1
ATOM 1165 O O . PRO A 1 144 ? -20.095 -6.017 -19.503 1.00 92.44 144 PRO A O 1
ATOM 1168 N N . ASP A 1 145 ? -19.474 -7.869 -20.606 1.00 93.06 145 ASP A N 1
ATOM 1169 C CA . ASP A 1 145 ? -19.519 -8.755 -19.443 1.00 93.06 145 ASP A CA 1
ATOM 1170 C C . ASP A 1 145 ? -18.191 -8.714 -18.666 1.00 93.06 145 ASP A C 1
ATOM 1172 O O . ASP A 1 145 ? -17.295 -7.925 -18.964 1.00 93.06 145 ASP A O 1
ATOM 1176 N N . GLY A 1 146 ? -18.054 -9.538 -17.629 1.00 92.94 146 GLY A N 1
ATOM 1177 C CA . GLY A 1 146 ? -16.868 -9.558 -16.777 1.00 92.94 146 GLY A CA 1
ATOM 1178 C C . GLY A 1 146 ? -15.571 -9.890 -17.509 1.00 92.94 146 GLY A C 1
ATOM 1179 O O . GLY A 1 146 ? -14.526 -9.362 -17.127 1.00 92.94 146 GLY A O 1
ATOM 1180 N N . LEU A 1 147 ? -15.629 -10.726 -18.550 1.00 95.12 147 LEU A N 1
ATOM 1181 C CA . LEU A 1 147 ? -14.450 -11.080 -19.338 1.00 95.12 147 LEU A CA 1
ATOM 1182 C C . LEU A 1 147 ? -14.084 -9.927 -20.276 1.00 95.12 147 LEU A C 1
ATOM 1184 O O . LEU A 1 147 ? -12.934 -9.501 -20.298 1.00 95.12 147 LEU A O 1
ATOM 1188 N N . ALA A 1 148 ? -15.074 -9.343 -20.955 1.00 95.06 148 ALA A N 1
ATOM 1189 C CA . ALA A 1 148 ? -14.863 -8.168 -21.794 1.00 95.06 148 ALA A CA 1
ATOM 1190 C C . ALA A 1 148 ? -14.361 -6.954 -20.988 1.00 95.06 148 ALA A C 1
ATOM 1192 O O . ALA A 1 148 ? -13.523 -6.197 -21.473 1.00 95.06 148 ALA A O 1
ATOM 1193 N N . MET A 1 149 ? -14.836 -6.765 -19.749 1.00 95.88 149 MET A N 1
ATOM 1194 C CA . MET A 1 149 ? -14.309 -5.737 -18.843 1.00 95.88 149 MET A CA 1
ATOM 1195 C C . MET A 1 149 ? -12.851 -6.015 -18.463 1.00 95.88 149 MET A C 1
ATOM 1197 O O . MET A 1 149 ? -12.037 -5.098 -18.526 1.00 95.88 149 MET A O 1
ATOM 1201 N N . LEU A 1 150 ? -12.508 -7.261 -18.113 1.00 95.38 150 LEU A N 1
ATOM 1202 C CA . LEU A 1 150 ? -11.130 -7.656 -17.801 1.00 95.38 150 LEU A CA 1
ATOM 1203 C C . LEU A 1 150 ? -10.187 -7.385 -18.983 1.00 95.38 150 LEU A C 1
ATOM 1205 O O . LEU A 1 150 ? -9.130 -6.781 -18.812 1.00 95.38 150 LEU A O 1
ATOM 1209 N N . GLU A 1 151 ? -10.582 -7.780 -20.192 1.00 93.81 151 GLU A N 1
ATOM 1210 C CA . GLU A 1 151 ? -9.795 -7.542 -21.403 1.00 93.81 151 GLU A CA 1
ATOM 1211 C C . GLU A 1 151 ? -9.644 -6.050 -21.714 1.00 93.81 151 GLU A C 1
ATOM 1213 O O . GLU A 1 151 ? -8.541 -5.602 -22.036 1.00 93.81 151 GLU A O 1
ATOM 1218 N N . ALA A 1 152 ? -10.726 -5.276 -21.608 1.00 93.69 152 ALA A N 1
ATOM 1219 C CA . ALA A 1 152 ? -10.714 -3.849 -21.906 1.00 93.69 152 ALA A CA 1
ATOM 1220 C C . ALA A 1 152 ? -9.840 -3.057 -20.922 1.00 93.69 152 ALA A C 1
ATOM 1222 O O . ALA A 1 152 ? -9.064 -2.200 -21.348 1.00 93.69 152 ALA A O 1
ATOM 1223 N N . PHE A 1 153 ? -9.948 -3.355 -19.625 1.00 93.88 153 PHE A N 1
ATOM 1224 C CA . PHE A 1 153 ? -9.222 -2.653 -18.570 1.00 93.88 153 PHE A CA 1
ATOM 1225 C C . PHE A 1 153 ? -7.743 -3.045 -18.504 1.00 93.88 153 PHE A C 1
ATOM 1227 O O . PHE A 1 153 ? -6.883 -2.166 -18.529 1.00 93.88 153 PHE A O 1
ATOM 1234 N N . SER A 1 154 ? -7.414 -4.342 -18.496 1.00 89.19 154 SER A N 1
ATOM 1235 C CA . SER A 1 154 ? -6.017 -4.778 -18.362 1.00 89.19 154 SER A CA 1
ATOM 1236 C C . SER A 1 154 ? -5.151 -4.452 -19.582 1.00 89.19 154 SER A C 1
ATOM 1238 O O . SER A 1 154 ? -3.935 -4.356 -19.448 1.00 89.19 154 SER A O 1
ATOM 1240 N N . ASN A 1 155 ? -5.747 -4.316 -20.772 1.00 87.69 155 ASN A N 1
ATOM 1241 C CA . ASN A 1 155 ? -5.019 -3.949 -21.992 1.00 87.69 155 ASN A CA 1
ATOM 1242 C C . ASN A 1 155 ? -5.024 -2.437 -22.253 1.00 87.69 155 ASN A C 1
ATOM 1244 O O . ASN A 1 155 ? -4.750 -2.034 -23.383 1.00 87.69 155 ASN A O 1
ATOM 1248 N N . PHE A 1 156 ? -5.391 -1.607 -21.266 1.00 88.62 156 PHE A N 1
ATOM 1249 C CA . PHE A 1 156 ? -5.554 -0.181 -21.513 1.00 88.62 156 PHE A CA 1
ATOM 1250 C C . PHE A 1 156 ? -4.273 0.477 -22.051 1.00 88.62 156 PHE A C 1
ATOM 1252 O O . PHE A 1 156 ? -3.257 0.489 -21.358 1.00 88.62 156 PHE A O 1
ATOM 1259 N N . ASP A 1 157 ? -4.343 1.087 -23.238 1.00 85.12 157 ASP A N 1
ATOM 1260 C CA . ASP A 1 157 ? -3.256 1.888 -23.811 1.00 85.12 157 ASP A CA 1
ATOM 1261 C C . ASP A 1 157 ? -3.789 3.231 -24.335 1.00 85.12 157 ASP A C 1
ATOM 1263 O O . ASP A 1 157 ? -4.623 3.312 -25.242 1.00 85.12 157 ASP A O 1
ATOM 1267 N N . VAL A 1 158 ? -3.241 4.323 -23.797 1.00 82.62 158 VAL A N 1
ATOM 1268 C CA . VAL A 1 158 ? -3.563 5.702 -24.198 1.00 82.62 158 VAL A CA 1
ATOM 1269 C C . VAL A 1 158 ? -3.233 5.994 -25.671 1.00 82.62 158 VAL A C 1
ATOM 1271 O O . VAL A 1 158 ? -3.696 6.986 -26.236 1.00 82.62 158 VAL A O 1
ATOM 1274 N N . ARG A 1 159 ? -2.442 5.138 -26.324 1.00 84.12 159 ARG A N 1
ATOM 1275 C CA . ARG A 1 159 ? -2.075 5.249 -27.742 1.00 84.12 159 ARG A CA 1
ATOM 1276 C C . ARG A 1 159 ? -3.016 4.471 -28.662 1.00 84.12 159 ARG A C 1
ATOM 1278 O O . ARG A 1 159 ? -3.049 4.760 -29.858 1.00 84.12 159 ARG A O 1
ATOM 1285 N N . ASP A 1 160 ? -3.813 3.547 -28.126 1.00 86.38 160 ASP A N 1
ATOM 1286 C CA . ASP A 1 160 ? -4.749 2.719 -28.890 1.00 86.38 160 ASP A CA 1
ATOM 1287 C C . ASP A 1 160 ? -6.198 3.214 -28.729 1.00 86.38 160 ASP A C 1
ATOM 1289 O O . ASP A 1 160 ? -6.845 3.058 -27.691 1.00 86.38 160 ASP A O 1
ATOM 1293 N N . ARG A 1 161 ? -6.747 3.799 -29.803 1.00 87.00 161 ARG A N 1
ATOM 1294 C CA . ARG A 1 161 ? -8.131 4.307 -29.826 1.00 87.00 161 ARG A CA 1
ATOM 1295 C C . ARG A 1 161 ? -9.184 3.206 -29.709 1.00 87.00 161 ARG A C 1
ATOM 1297 O O . ARG A 1 161 ? -10.262 3.464 -29.174 1.00 87.00 161 ARG A O 1
ATOM 1304 N N . GLY A 1 162 ? -8.917 2.020 -30.254 1.00 87.56 162 GLY A N 1
ATOM 1305 C CA . GLY A 1 162 ? -9.847 0.894 -30.198 1.00 87.56 162 GLY A CA 1
ATOM 1306 C C . GLY A 1 162 ? -9.987 0.400 -28.765 1.00 87.56 162 GLY A C 1
ATOM 1307 O O . GLY A 1 162 ? -11.101 0.278 -28.250 1.00 87.56 162 GLY A O 1
ATOM 1308 N N . ASN A 1 163 ? -8.848 0.229 -28.097 1.00 87.56 163 ASN A N 1
ATOM 1309 C CA . ASN A 1 163 ? -8.807 -0.116 -26.687 1.00 87.56 163 ASN A CA 1
ATOM 1310 C C . ASN A 1 163 ? -9.492 0.951 -25.797 1.00 87.56 163 ASN A C 1
ATOM 1312 O O . ASN A 1 163 ? -10.325 0.597 -24.962 1.00 87.56 163 ASN A O 1
ATOM 1316 N N . GLN A 1 164 ? -9.250 2.247 -26.031 1.00 90.31 164 GLN A N 1
ATOM 1317 C CA . GLN A 1 164 ? -9.931 3.328 -25.296 1.00 90.31 164 GLN A CA 1
ATOM 1318 C C . GLN A 1 164 ? -11.457 3.266 -25.424 1.00 90.31 164 GLN A C 1
ATOM 1320 O O . GLN A 1 164 ? -12.179 3.444 -24.440 1.00 90.31 164 GLN A O 1
ATOM 1325 N N . GLY A 1 165 ? -11.964 2.991 -26.630 1.00 91.94 165 GLY A N 1
ATOM 1326 C CA . GLY A 1 165 ? -13.397 2.825 -26.867 1.00 91.94 165 GLY A CA 1
ATOM 1327 C C . GLY A 1 165 ? -13.988 1.645 -26.089 1.00 91.94 165 GLY A C 1
ATOM 1328 O O . GLY A 1 165 ? -15.059 1.779 -25.492 1.00 91.94 165 GLY A O 1
ATOM 1329 N N . ALA A 1 166 ? -13.277 0.514 -26.048 1.00 92.00 166 ALA A N 1
ATOM 1330 C CA . ALA A 1 166 ? -13.680 -0.658 -25.275 1.00 92.00 166 ALA A CA 1
ATOM 1331 C C . ALA A 1 166 ? -13.695 -0.367 -23.764 1.00 92.00 166 ALA A C 1
ATOM 1333 O O . ALA A 1 166 ? -14.697 -0.638 -23.098 1.00 92.00 166 ALA A O 1
ATOM 1334 N N . ALA A 1 167 ? -12.640 0.264 -23.238 1.00 92.81 167 ALA A N 1
ATOM 1335 C CA . ALA A 1 167 ? -12.543 0.649 -21.830 1.00 92.81 167 ALA A CA 1
ATOM 1336 C C . ALA A 1 167 ? -13.649 1.634 -21.418 1.00 92.81 167 ALA A C 1
ATOM 1338 O O . ALA A 1 167 ? -14.241 1.487 -20.349 1.00 92.81 167 ALA A O 1
ATOM 1339 N N . ALA A 1 168 ? -14.019 2.584 -22.284 1.00 93.31 168 ALA A N 1
ATOM 1340 C CA . ALA A 1 168 ? -15.122 3.508 -22.021 1.00 93.31 168 ALA A CA 1
ATOM 1341 C C . ALA A 1 168 ? -16.484 2.791 -21.905 1.00 93.31 168 ALA A C 1
ATOM 1343 O O . ALA A 1 168 ? -17.285 3.109 -21.023 1.00 93.31 168 ALA A O 1
ATOM 1344 N N . GLN A 1 169 ? -16.758 1.795 -22.757 1.00 93.19 169 GLN A N 1
ATOM 1345 C CA . GLN A 1 169 ? -17.985 0.990 -22.651 1.00 93.19 169 GLN A CA 1
ATOM 1346 C C . GLN A 1 169 ? -17.978 0.085 -21.412 1.00 93.19 169 GLN A C 1
ATOM 1348 O O . GLN A 1 169 ? -19.009 -0.068 -20.745 1.00 93.19 169 GLN A O 1
ATOM 1353 N N . ALA A 1 170 ? -16.821 -0.492 -21.083 1.00 95.19 170 ALA A N 1
ATOM 1354 C CA . ALA A 1 170 ? -16.624 -1.275 -19.868 1.00 95.19 170 ALA A CA 1
ATOM 1355 C C . ALA A 1 170 ? -16.856 -0.415 -18.613 1.00 95.19 170 ALA A C 1
ATOM 1357 O O . ALA A 1 170 ? -17.601 -0.825 -17.724 1.00 95.19 170 ALA A O 1
ATOM 1358 N N . HIS A 1 171 ? -16.341 0.818 -18.584 1.00 95.56 171 HIS A N 1
ATOM 1359 C CA . HIS A 1 171 ? -16.540 1.772 -17.490 1.00 95.56 171 HIS A CA 1
ATOM 1360 C C . HIS A 1 171 ? -18.024 2.069 -17.227 1.00 95.56 171 HIS A C 1
ATOM 1362 O O . HIS A 1 171 ? -18.473 2.034 -16.082 1.00 95.56 171 HIS A O 1
ATOM 1368 N N . ILE A 1 172 ? -18.827 2.291 -18.275 1.00 94.06 172 ILE A N 1
ATOM 1369 C CA . ILE A 1 172 ? -20.279 2.505 -18.127 1.00 94.06 172 ILE A CA 1
ATOM 1370 C C . ILE A 1 172 ? -20.946 1.292 -17.462 1.00 94.06 172 ILE A C 1
ATOM 1372 O O . ILE A 1 172 ? -21.824 1.447 -16.610 1.00 94.06 172 ILE A O 1
ATOM 1376 N N . THR A 1 173 ? -20.533 0.082 -17.836 1.00 95.06 173 THR A N 1
ATOM 1377 C CA . THR A 1 173 ? -21.080 -1.147 -17.248 1.00 95.06 173 THR A CA 1
ATOM 1378 C C . THR A 1 173 ? -20.659 -1.296 -15.793 1.00 95.06 173 THR A C 1
ATOM 1380 O O . THR A 1 173 ? -21.505 -1.553 -14.937 1.00 95.06 173 THR A O 1
ATOM 1383 N N . TRP A 1 174 ? -19.390 -1.028 -15.492 1.00 95.62 174 TRP A N 1
ATOM 1384 C CA . TRP A 1 174 ? -18.853 -1.011 -14.136 1.00 95.62 174 TRP A CA 1
ATOM 1385 C C . TRP A 1 174 ? -19.602 -0.030 -13.220 1.00 95.62 174 TRP A C 1
ATOM 1387 O O . TRP A 1 174 ? -19.989 -0.395 -12.110 1.00 95.62 174 TRP A O 1
ATOM 1397 N N . LEU A 1 175 ? -19.926 1.176 -13.700 1.00 95.38 175 LEU A N 1
ATOM 1398 C CA . LEU A 1 175 ? -20.736 2.141 -12.945 1.00 95.38 175 LEU A CA 1
ATOM 1399 C C . LEU A 1 175 ? -22.130 1.598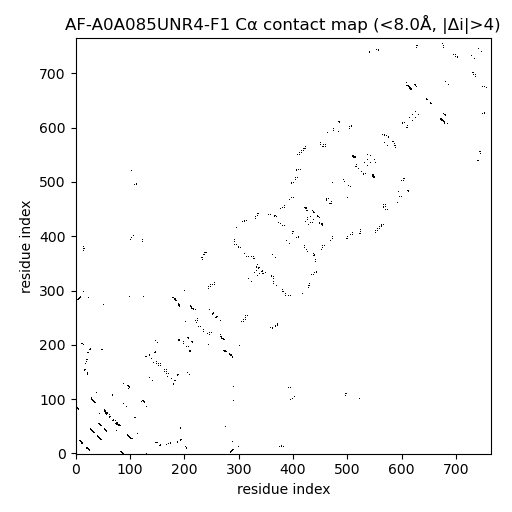 -12.594 1.00 95.38 175 LEU A C 1
ATOM 1401 O O . LEU A 1 175 ? -22.643 1.881 -11.510 1.00 95.38 175 LEU A O 1
ATOM 1405 N N . ASN A 1 176 ? -22.747 0.818 -13.487 1.00 94.69 176 ASN A N 1
ATOM 1406 C CA . ASN A 1 176 ? -24.037 0.183 -13.215 1.00 94.69 176 ASN A CA 1
ATOM 1407 C C . ASN A 1 176 ? -23.913 -0.930 -12.165 1.00 94.69 176 ASN A C 1
ATOM 1409 O O . ASN A 1 176 ? -24.772 -1.021 -11.288 1.00 94.69 176 ASN A O 1
ATOM 1413 N N . LEU A 1 177 ? -22.841 -1.730 -12.216 1.00 94.81 177 LEU A N 1
ATOM 1414 C CA . LEU A 1 177 ? -22.541 -2.749 -11.202 1.00 94.81 177 LEU A CA 1
ATOM 1415 C C . LEU A 1 177 ? -22.334 -2.119 -9.821 1.00 94.81 177 LEU A C 1
ATOM 1417 O O . LEU A 1 177 ? -22.859 -2.612 -8.827 1.00 94.81 177 LEU A O 1
ATOM 1421 N N . ASN A 1 178 ? -21.623 -0.992 -9.761 1.00 94.25 178 ASN A N 1
ATOM 1422 C CA . ASN A 1 178 ? -21.332 -0.300 -8.507 1.00 94.25 178 ASN A CA 1
ATOM 1423 C C . ASN A 1 178 ? -22.572 0.368 -7.874 1.00 94.25 178 ASN A C 1
ATOM 1425 O O . ASN A 1 178 ? -22.595 0.640 -6.678 1.00 94.25 178 ASN A O 1
ATOM 1429 N N . ARG A 1 179 ? -23.622 0.648 -8.660 1.00 93.50 179 ARG A N 1
ATOM 1430 C CA . ARG A 1 179 ? -24.836 1.350 -8.195 1.00 93.50 179 ARG A CA 1
ATOM 1431 C C . ARG A 1 179 ? -26.025 0.436 -7.913 1.00 93.50 179 ARG A C 1
ATOM 1433 O O . ARG A 1 179 ? -27.021 0.893 -7.351 1.00 93.50 179 ARG A O 1
ATOM 1440 N N . SER A 1 180 ? -26.020 -0.812 -8.367 1.00 93.94 180 SER A N 1
ATOM 1441 C CA . SER A 1 180 ? -27.211 -1.670 -8.340 1.00 93.94 180 SER A CA 1
ATOM 1442 C C . SER A 1 180 ? -26.849 -3.137 -8.189 1.00 93.94 180 SER A C 1
ATOM 1444 O O . SER A 1 180 ? -25.803 -3.573 -8.656 1.00 93.94 180 SER A O 1
ATOM 1446 N N . ALA A 1 181 ? -27.754 -3.920 -7.602 1.00 95.50 181 ALA A N 1
ATOM 1447 C CA . ALA A 1 181 ? -27.629 -5.369 -7.648 1.00 95.50 181 ALA A CA 1
ATOM 1448 C C . ALA A 1 181 ? -27.676 -5.865 -9.107 1.00 95.50 181 ALA A C 1
ATOM 1450 O O . ALA A 1 181 ? -28.520 -5.435 -9.902 1.00 95.50 181 ALA A O 1
ATOM 1451 N N . PHE A 1 182 ? -26.780 -6.784 -9.464 1.00 95.81 182 PHE A N 1
ATOM 1452 C CA . PHE A 1 182 ? -26.578 -7.247 -10.841 1.00 95.81 182 PHE A CA 1
ATOM 1453 C C . PHE A 1 182 ? -26.691 -8.771 -10.959 1.00 95.81 182 PHE A C 1
ATOM 1455 O O . PHE A 1 182 ? -26.371 -9.476 -10.010 1.00 95.81 182 PHE A O 1
ATOM 1462 N N . PRO A 1 183 ? -27.166 -9.325 -12.086 1.00 95.38 183 PRO A N 1
ATOM 1463 C CA . PRO A 1 183 ? -27.286 -10.773 -12.228 1.00 95.38 183 PRO A CA 1
ATOM 1464 C C . PRO A 1 183 ? -25.903 -11.433 -12.317 1.00 95.38 183 PRO A C 1
ATOM 1466 O O . PRO A 1 183 ? -25.011 -10.927 -12.999 1.00 95.38 183 PRO A O 1
ATOM 1469 N N . LEU A 1 184 ? -25.736 -12.610 -11.703 1.00 94.12 184 LEU A N 1
ATOM 1470 C CA . LEU A 1 184 ? -24.459 -13.347 -11.726 1.00 94.12 184 LEU A CA 1
ATOM 1471 C C . LEU A 1 184 ? -24.050 -13.893 -13.103 1.00 94.12 184 LEU A C 1
ATOM 1473 O O . LEU A 1 184 ? -22.984 -14.484 -13.241 1.00 94.12 184 LEU A O 1
ATOM 1477 N N . SER A 1 185 ? -24.868 -13.686 -14.135 1.00 91.00 185 SER A N 1
ATOM 1478 C CA . SER A 1 185 ? -24.458 -13.913 -15.520 1.00 91.00 185 SER A CA 1
ATOM 1479 C C . SER A 1 185 ? -23.457 -12.871 -16.029 1.00 91.00 185 SER A C 1
ATOM 1481 O O . SER A 1 185 ? -22.849 -13.114 -17.062 1.00 91.00 185 SER A O 1
ATOM 1483 N N . VAL A 1 186 ? -23.321 -11.718 -15.358 1.00 93.81 186 VAL A N 1
ATOM 1484 C CA . VAL A 1 186 ? -22.439 -10.621 -15.794 1.00 93.81 186 VAL A CA 1
ATOM 1485 C C . VAL A 1 186 ? -20.980 -10.830 -15.374 1.00 93.81 186 VAL A C 1
ATOM 1487 O O . VAL A 1 186 ? -20.128 -10.699 -16.244 1.00 93.81 186 VAL A O 1
ATOM 1490 N N . PRO A 1 187 ? -20.636 -11.155 -14.110 1.00 95.94 187 PRO A N 1
ATOM 1491 C CA . PRO A 1 187 ? -19.242 -11.379 -13.722 1.00 95.94 187 PRO A CA 1
ATOM 1492 C C . PRO A 1 187 ? -18.561 -12.506 -14.505 1.00 95.94 187 PRO A C 1
ATOM 1494 O O . PRO A 1 187 ? -19.202 -13.484 -14.910 1.00 95.94 187 PRO A O 1
ATOM 1497 N N . ALA A 1 188 ? -17.242 -12.400 -14.662 1.00 96.31 188 ALA A N 1
ATOM 1498 C CA . ALA A 1 188 ? -16.436 -13.437 -15.294 1.00 96.31 188 ALA A CA 1
ATOM 1499 C C . ALA A 1 188 ? -16.446 -14.726 -14.449 1.00 96.31 188 ALA A C 1
ATOM 1501 O O . ALA A 1 188 ? -16.595 -14.661 -13.219 1.00 96.31 188 ALA A O 1
ATOM 1502 N N . PRO A 1 189 ? -16.313 -15.905 -15.082 1.00 95.94 189 PRO A N 1
ATOM 1503 C CA . PRO A 1 189 ? -15.952 -17.124 -14.368 1.00 95.94 189 PRO A CA 1
ATOM 1504 C C . PRO A 1 189 ? -14.659 -16.900 -13.581 1.00 95.94 189 PRO A C 1
ATOM 1506 O O . PRO A 1 189 ? -13.775 -16.182 -14.048 1.00 95.94 189 PRO A O 1
ATOM 1509 N N . GLN A 1 190 ? -14.566 -17.453 -12.375 1.00 94.69 190 GLN A N 1
ATOM 1510 C CA . GLN A 1 190 ? -13.410 -17.204 -11.513 1.00 94.69 190 GLN A CA 1
ATOM 1511 C C . GLN A 1 190 ? -13.087 -18.394 -10.613 1.00 94.69 190 GLN A C 1
ATOM 1513 O O . GLN A 1 190 ? -13.982 -19.148 -10.224 1.00 94.69 190 GLN A O 1
ATOM 1518 N N . ARG A 1 191 ? -11.803 -18.554 -10.285 1.00 92.88 191 ARG A N 1
ATOM 1519 C CA . ARG A 1 191 ? -11.324 -19.536 -9.304 1.00 92.88 191 ARG A CA 1
ATOM 1520 C C . ARG A 1 191 ? -11.554 -19.042 -7.868 1.00 92.88 191 ARG A C 1
ATOM 1522 O O . ARG A 1 191 ? -11.967 -17.902 -7.644 1.00 92.88 191 ARG A O 1
ATOM 1529 N N . ALA A 1 192 ? -11.287 -19.899 -6.884 1.00 90.62 192 ALA A N 1
ATOM 1530 C CA . ALA A 1 192 ? -11.308 -19.498 -5.479 1.00 90.62 192 ALA A CA 1
ATOM 1531 C C . ALA A 1 192 ? -10.226 -18.441 -5.193 1.00 90.62 192 ALA A C 1
ATOM 1533 O O . ALA A 1 192 ? -9.109 -18.528 -5.705 1.00 90.62 192 ALA A O 1
ATOM 1534 N N . ARG A 1 193 ? -10.571 -17.432 -4.382 1.00 89.88 193 ARG A N 1
ATOM 1535 C CA . ARG A 1 193 ? -9.675 -16.321 -4.022 1.00 89.88 193 ARG A CA 1
ATOM 1536 C C . ARG A 1 193 ? -8.473 -16.832 -3.226 1.00 89.88 193 ARG A C 1
ATOM 1538 O O . ARG A 1 193 ? -8.649 -17.515 -2.219 1.00 89.88 193 ARG A O 1
ATOM 1545 N N . GLN A 1 194 ? -7.276 -16.406 -3.611 1.00 88.38 194 GLN A N 1
ATOM 1546 C CA . GLN A 1 194 ? -6.019 -16.672 -2.908 1.00 88.38 194 GLN A CA 1
ATOM 1547 C C . GLN A 1 194 ? -5.333 -15.342 -2.591 1.00 88.38 194 GLN A C 1
ATOM 1549 O O . GLN A 1 194 ? -4.311 -14.991 -3.169 1.00 88.38 194 GLN A O 1
ATOM 1554 N N . THR A 1 195 ? -5.919 -14.580 -1.665 1.00 84.69 195 THR A N 1
ATOM 1555 C CA . THR A 1 195 ? -5.566 -13.168 -1.412 1.00 84.69 195 THR A CA 1
ATOM 1556 C C . THR A 1 195 ? -4.061 -12.903 -1.279 1.00 84.69 195 THR A C 1
ATOM 1558 O O . THR A 1 195 ? -3.565 -11.947 -1.864 1.00 84.69 195 THR A O 1
ATOM 1561 N N . GLY A 1 196 ? -3.327 -13.739 -0.533 1.00 79.50 196 GLY A N 1
ATOM 1562 C CA . GLY A 1 196 ? -1.882 -13.553 -0.347 1.00 79.50 196 GLY A CA 1
ATOM 1563 C C . GLY A 1 196 ? -1.084 -13.695 -1.647 1.00 79.50 196 GLY A C 1
ATOM 1564 O O . GLY A 1 196 ? -0.104 -12.986 -1.838 1.00 79.50 196 GLY A O 1
ATOM 1565 N N . PHE A 1 197 ? -1.543 -14.556 -2.555 1.00 86.12 197 PHE A N 1
ATOM 1566 C CA . PHE A 1 197 ? -0.947 -14.746 -3.873 1.00 86.12 197 PHE A CA 1
ATOM 1567 C C . PHE A 1 197 ? -1.317 -13.614 -4.837 1.00 86.12 197 PHE A C 1
ATOM 1569 O O . PHE A 1 197 ? -0.485 -13.133 -5.596 1.00 86.12 197 PHE A O 1
ATOM 1576 N N . GLU A 1 198 ? -2.557 -13.130 -4.765 1.00 91.25 198 GLU A N 1
ATOM 1577 C CA . GLU A 1 198 ? -3.047 -12.045 -5.619 1.00 91.25 198 GLU A CA 1
ATOM 1578 C C . GLU A 1 198 ? -2.259 -10.734 -5.425 1.00 91.25 198 GLU A C 1
ATOM 1580 O O . GLU A 1 198 ? -2.059 -9.994 -6.385 1.00 91.25 198 GLU A O 1
ATOM 1585 N N . TRP A 1 199 ? -1.746 -10.453 -4.219 1.00 88.25 199 TRP A N 1
ATOM 1586 C CA . TRP A 1 199 ? -0.894 -9.276 -3.980 1.00 88.25 199 TRP A CA 1
ATOM 1587 C C . TRP A 1 199 ? 0.442 -9.314 -4.723 1.00 88.25 199 TRP A C 1
ATOM 1589 O O . TRP A 1 199 ? 1.030 -8.259 -4.952 1.00 88.25 199 TRP A O 1
ATOM 1599 N N . MET A 1 200 ? 0.905 -10.503 -5.109 1.00 88.19 200 MET A N 1
ATOM 1600 C CA . MET A 1 200 ? 2.182 -10.712 -5.794 1.00 88.19 200 MET A CA 1
ATOM 1601 C C . MET A 1 200 ? 2.090 -10.511 -7.315 1.00 88.19 200 MET A C 1
ATOM 1603 O O . MET A 1 200 ? 3.086 -10.691 -8.021 1.00 88.19 200 MET A O 1
ATOM 1607 N N . LEU A 1 201 ? 0.912 -10.154 -7.832 1.00 94.06 201 LEU A N 1
ATOM 1608 C CA . LEU A 1 201 ? 0.637 -10.022 -9.261 1.00 94.06 201 LEU A CA 1
ATOM 1609 C C . LEU A 1 201 ? 0.271 -8.575 -9.604 1.00 94.06 201 LEU A C 1
ATOM 1611 O O . LEU A 1 201 ? -0.478 -7.924 -8.877 1.00 94.06 201 LEU A O 1
ATOM 1615 N N . ASP A 1 202 ? 0.744 -8.069 -10.738 1.00 94.81 202 ASP A N 1
ATOM 1616 C CA . ASP A 1 202 ? 0.359 -6.761 -11.277 1.00 94.81 202 ASP A CA 1
ATOM 1617 C C . ASP A 1 202 ? -1.082 -6.765 -11.778 1.00 94.81 202 ASP A C 1
ATOM 1619 O O . ASP A 1 202 ? -1.784 -5.757 -11.655 1.00 94.81 202 ASP A O 1
ATOM 1623 N N . GLN A 1 203 ? -1.523 -7.895 -12.337 1.00 93.94 203 GLN A N 1
ATOM 1624 C CA . GLN A 1 203 ? -2.857 -8.104 -12.896 1.00 93.94 203 GLN A CA 1
ATOM 1625 C C . GLN A 1 203 ? -3.577 -9.277 -12.200 1.00 93.94 203 GLN A C 1
ATOM 1627 O O . GLN A 1 203 ? -3.869 -10.298 -12.831 1.00 93.94 203 GLN A O 1
ATOM 1632 N N . PRO A 1 204 ? -3.931 -9.153 -10.905 1.00 95.62 204 PRO A N 1
ATOM 1633 C CA . PRO A 1 204 ? -4.483 -10.265 -10.124 1.00 95.62 204 PRO A CA 1
ATOM 1634 C C . PRO A 1 204 ? -5.806 -10.812 -10.675 1.00 95.62 204 PRO A C 1
ATOM 1636 O O . PRO A 1 204 ? -6.089 -12.004 -10.554 1.00 95.62 204 PRO A O 1
ATOM 1639 N N . ALA A 1 205 ? -6.612 -9.978 -11.338 1.00 95.62 205 ALA A N 1
ATOM 1640 C CA . ALA A 1 205 ? -7.848 -10.427 -11.970 1.00 95.62 205 ALA A CA 1
ATOM 1641 C C . ALA A 1 205 ? -7.621 -11.356 -13.171 1.00 95.62 205 ALA A C 1
ATOM 1643 O O . ALA A 1 205 ? -8.454 -12.226 -13.416 1.00 95.62 205 ALA A O 1
ATOM 1644 N N . ARG A 1 206 ? -6.498 -11.228 -13.894 1.00 95.31 206 ARG A N 1
ATOM 1645 C CA . ARG A 1 206 ? -6.164 -12.153 -14.988 1.00 95.31 206 ARG A CA 1
ATOM 1646 C C . ARG A 1 206 ? -5.879 -13.549 -14.470 1.00 95.31 206 ARG A C 1
ATOM 1648 O O . ARG A 1 206 ? -6.394 -14.511 -15.024 1.00 95.31 206 ARG A O 1
ATOM 1655 N N . TYR A 1 207 ? -5.150 -13.642 -13.363 1.00 95.00 207 TYR A N 1
ATOM 1656 C CA . TYR A 1 207 ? -4.961 -14.901 -12.655 1.00 95.00 207 TYR A CA 1
ATOM 1657 C C . TYR A 1 207 ? -6.292 -15.472 -12.151 1.00 95.00 207 TYR A C 1
ATOM 1659 O O . TYR A 1 207 ? -6.590 -16.644 -12.375 1.00 95.00 207 TYR A O 1
ATOM 1667 N N . LEU A 1 208 ? -7.114 -14.650 -11.492 1.00 94.75 208 LEU A N 1
ATOM 1668 C CA . LEU A 1 208 ? -8.339 -15.138 -10.862 1.00 94.75 208 LEU A CA 1
ATOM 1669 C C . LEU A 1 208 ? -9.399 -15.594 -11.884 1.00 94.75 208 LEU A C 1
ATOM 1671 O O . LEU A 1 208 ? -10.118 -16.565 -11.644 1.00 94.75 208 LEU A O 1
ATOM 1675 N N . CYS A 1 209 ? -9.517 -14.900 -13.015 1.00 96.06 209 CYS A N 1
ATOM 1676 C CA . CYS A 1 209 ? -10.500 -15.213 -14.056 1.00 96.06 209 CYS A CA 1
ATOM 1677 C C . CYS A 1 209 ? -9.994 -16.208 -15.108 1.00 96.06 209 CYS A C 1
ATOM 1679 O O . CYS A 1 209 ? -10.790 -16.706 -15.904 1.00 96.06 209 CYS A O 1
ATOM 1681 N N . ASP A 1 210 ? -8.703 -16.534 -15.111 1.00 95.88 210 ASP A N 1
ATOM 1682 C CA . ASP A 1 210 ? -8.188 -17.660 -15.877 1.00 95.88 210 ASP A CA 1
ATOM 1683 C C . ASP A 1 210 ? -8.585 -18.968 -15.176 1.00 95.88 210 ASP A C 1
ATOM 1685 O O . ASP A 1 210 ? -8.174 -19.228 -14.050 1.00 95.88 210 ASP A O 1
ATOM 1689 N N . LEU A 1 211 ? -9.398 -19.806 -15.816 1.00 95.75 211 LEU A N 1
ATOM 1690 C CA . LEU A 1 211 ? -9.729 -21.144 -15.303 1.00 95.75 211 LEU A CA 1
ATOM 1691 C C . LEU A 1 211 ? -8.816 -22.236 -15.868 1.00 95.75 211 LEU A C 1
ATOM 1693 O O . LEU A 1 211 ? -8.825 -23.354 -15.358 1.00 95.75 211 LEU A O 1
ATOM 1697 N N . SER A 1 212 ? -8.047 -21.930 -16.916 1.00 96.31 212 SER A N 1
ATOM 1698 C CA . SER A 1 212 ? -7.132 -22.882 -17.548 1.00 96.31 212 SER A CA 1
ATOM 1699 C C . SER A 1 212 ? -5.859 -23.084 -16.731 1.00 96.31 212 SER A C 1
ATOM 1701 O O . SER A 1 212 ? -5.342 -24.195 -16.697 1.00 96.31 212 SER A O 1
ATOM 1703 N N . GLY A 1 213 ? -5.401 -22.028 -16.051 1.00 94.06 213 GLY A N 1
ATOM 1704 C CA . GLY A 1 213 ? -4.162 -22.024 -15.282 1.00 94.06 213 GLY A CA 1
ATOM 1705 C C . GLY A 1 213 ? -2.942 -21.497 -16.039 1.00 94.06 213 GLY A C 1
ATOM 1706 O O . GLY A 1 213 ? -1.898 -21.343 -15.409 1.00 94.06 213 GLY A O 1
ATOM 1707 N N . ALA A 1 214 ? -3.071 -21.181 -17.331 1.00 95.81 214 ALA A N 1
ATOM 1708 C CA . ALA A 1 214 ? -1.975 -20.781 -18.214 1.00 95.81 214 ALA A CA 1
ATOM 1709 C C . ALA A 1 214 ? -1.424 -19.363 -17.968 1.00 95.81 214 ALA A C 1
ATOM 1711 O O . ALA A 1 214 ? -0.296 -19.069 -18.358 1.00 95.81 214 ALA A O 1
ATOM 1712 N N . PHE A 1 215 ? -2.177 -18.469 -17.308 1.00 95.06 215 PHE A N 1
ATOM 1713 C CA . PHE A 1 215 ? -1.799 -17.050 -17.200 1.00 95.06 215 PHE A CA 1
ATOM 1714 C C . PHE A 1 215 ? -0.375 -16.823 -16.662 1.00 95.06 215 PHE A C 1
ATOM 1716 O O . PHE A 1 215 ? 0.352 -15.975 -17.179 1.00 95.06 215 PHE A O 1
ATOM 1723 N N . LEU A 1 216 ? 0.027 -17.563 -15.624 1.00 94.62 216 LEU A N 1
ATOM 1724 C CA . LEU A 1 216 ? 1.339 -17.382 -14.996 1.00 94.62 216 LEU A CA 1
ATOM 1725 C C . LEU A 1 216 ? 2.482 -17.871 -15.892 1.00 94.62 216 LEU A C 1
ATOM 1727 O O . LEU A 1 216 ? 3.508 -17.194 -15.968 1.00 94.62 216 LEU A O 1
ATOM 1731 N N . GLY A 1 217 ? 2.300 -19.001 -16.584 1.00 94.56 217 GLY A N 1
ATOM 1732 C CA . GLY A 1 217 ? 3.269 -19.500 -17.557 1.00 94.56 217 GLY A CA 1
ATOM 1733 C C . GLY A 1 217 ? 3.441 -18.521 -18.715 1.00 94.56 217 GLY A C 1
ATOM 1734 O O . GLY A 1 217 ? 4.562 -18.097 -18.997 1.00 94.56 217 GLY A O 1
ATOM 1735 N N . ASP A 1 218 ? 2.337 -18.055 -19.303 1.00 94.94 218 ASP A N 1
ATOM 1736 C CA . ASP A 1 218 ? 2.347 -17.065 -20.390 1.00 94.94 218 ASP A CA 1
ATOM 1737 C C . ASP A 1 218 ? 3.038 -15.751 -19.976 1.00 94.94 218 ASP A C 1
ATOM 1739 O O . ASP A 1 218 ? 3.825 -15.166 -20.736 1.00 94.94 218 ASP A O 1
ATOM 1743 N N . ALA A 1 219 ? 2.777 -15.280 -18.750 1.00 94.75 219 ALA A N 1
ATOM 1744 C CA . ALA A 1 219 ? 3.423 -14.094 -18.193 1.00 94.75 219 ALA A CA 1
ATOM 1745 C C . ALA A 1 219 ? 4.941 -14.289 -18.052 1.00 94.75 219 ALA A C 1
ATOM 1747 O O . ALA A 1 219 ? 5.715 -13.400 -18.425 1.00 94.75 219 ALA A O 1
ATOM 1748 N N . PHE A 1 220 ? 5.377 -15.464 -17.585 1.00 94.81 220 PHE A N 1
ATOM 1749 C CA . PHE A 1 220 ? 6.793 -15.808 -17.473 1.00 94.81 220 PHE A CA 1
ATOM 1750 C C . PHE A 1 220 ? 7.491 -15.860 -18.824 1.00 94.81 220 PHE A C 1
ATOM 1752 O O . PHE A 1 220 ? 8.572 -15.295 -18.989 1.00 94.81 220 PHE A O 1
ATOM 1759 N N . GLU A 1 221 ? 6.876 -16.499 -19.820 1.00 94.38 221 GLU A N 1
ATOM 1760 C CA . GLU A 1 221 ? 7.450 -16.582 -21.161 1.00 94.38 221 GLU A CA 1
ATOM 1761 C C . GLU A 1 221 ? 7.603 -15.199 -21.794 1.00 94.38 221 GLU A C 1
ATOM 1763 O O . GLU A 1 221 ? 8.628 -14.906 -22.423 1.00 94.38 221 GLU A O 1
ATOM 1768 N N . THR A 1 222 ? 6.615 -14.329 -21.576 1.00 94.19 222 THR A N 1
ATOM 1769 C CA . THR A 1 222 ? 6.638 -12.942 -22.042 1.00 94.19 222 THR A CA 1
ATOM 1770 C C . THR A 1 222 ? 7.768 -12.153 -21.373 1.00 94.19 222 THR A C 1
ATOM 1772 O O . THR A 1 222 ? 8.550 -11.498 -22.069 1.00 94.19 222 THR A O 1
ATOM 1775 N N . ALA A 1 223 ? 7.916 -12.260 -20.048 1.00 94.19 223 ALA A N 1
ATOM 1776 C CA . ALA A 1 223 ? 8.996 -11.614 -19.301 1.00 94.19 223 ALA A CA 1
ATOM 1777 C C . ALA A 1 223 ? 10.381 -12.141 -19.715 1.00 94.19 223 ALA A C 1
ATOM 1779 O O . ALA A 1 223 ? 11.290 -11.357 -19.993 1.00 94.19 223 ALA A O 1
ATOM 1780 N N . ARG A 1 224 ? 10.534 -13.462 -19.863 1.00 93.56 224 ARG A N 1
ATOM 1781 C CA . ARG A 1 224 ? 11.771 -14.106 -20.329 1.00 93.56 224 ARG A CA 1
ATOM 1782 C C . ARG A 1 224 ? 12.176 -13.606 -21.712 1.00 93.56 224 ARG A C 1
ATOM 1784 O O . ARG A 1 224 ? 13.342 -13.279 -21.932 1.00 93.56 224 ARG A O 1
ATOM 1791 N N . LYS A 1 225 ? 11.222 -13.511 -22.642 1.00 93.75 225 LYS A N 1
ATOM 1792 C CA . LYS A 1 225 ? 11.465 -12.971 -23.987 1.00 93.75 225 LYS A CA 1
ATOM 1793 C C . LYS A 1 225 ? 11.897 -11.506 -23.931 1.00 93.75 225 LYS A C 1
ATOM 1795 O O . LYS A 1 225 ? 12.821 -11.130 -24.648 1.00 93.75 225 LYS A O 1
ATOM 1800 N N . HIS A 1 226 ? 11.268 -10.698 -23.079 1.00 93.25 226 HIS A N 1
ATOM 1801 C CA . HIS A 1 226 ? 11.662 -9.304 -22.882 1.00 93.25 226 HIS A CA 1
ATOM 1802 C C . HIS A 1 226 ? 13.105 -9.194 -22.366 1.00 93.25 226 HIS A C 1
ATOM 1804 O O . HIS A 1 226 ? 13.920 -8.509 -22.978 1.00 93.25 226 HIS A O 1
ATOM 1810 N N . VAL A 1 227 ? 13.464 -9.950 -21.324 1.00 92.88 227 VAL A N 1
ATOM 1811 C CA . VAL A 1 227 ? 14.833 -9.969 -20.779 1.00 92.88 227 VAL A CA 1
ATOM 1812 C C . VAL A 1 227 ? 15.856 -10.415 -21.829 1.00 92.88 227 VAL A C 1
ATOM 1814 O O . VAL A 1 227 ? 16.915 -9.805 -21.950 1.00 92.88 227 VAL A O 1
ATOM 1817 N N . GLN A 1 228 ? 15.542 -11.422 -22.649 1.00 92.56 228 GLN A N 1
ATOM 1818 C CA . GLN A 1 228 ? 16.409 -11.839 -23.760 1.00 92.56 228 GLN A CA 1
ATOM 1819 C C . GLN A 1 228 ? 16.617 -10.726 -24.795 1.00 92.56 228 GLN A C 1
ATOM 1821 O O . GLN A 1 228 ? 17.719 -10.569 -25.318 1.00 92.56 228 GLN A O 1
ATOM 1826 N N . GLN A 1 229 ? 15.583 -9.934 -25.088 1.00 90.88 229 GLN A N 1
ATOM 1827 C CA . GLN A 1 229 ? 15.704 -8.778 -25.978 1.00 90.88 229 GLN A CA 1
ATOM 1828 C C . GLN A 1 229 ? 16.566 -7.674 -25.357 1.00 90.88 229 GLN A C 1
ATOM 1830 O O . GLN A 1 229 ? 17.373 -7.078 -26.070 1.00 90.88 229 GLN A O 1
ATOM 1835 N N . CYS A 1 230 ? 16.451 -7.431 -24.048 1.00 90.38 230 CYS A N 1
ATOM 1836 C CA . CYS A 1 230 ? 17.312 -6.498 -23.315 1.00 90.38 230 CYS A CA 1
ATOM 1837 C C . CYS A 1 230 ? 18.780 -6.941 -23.368 1.00 90.38 230 CYS A C 1
ATOM 1839 O O . CYS A 1 230 ? 19.660 -6.146 -23.695 1.00 90.38 230 CYS A O 1
ATOM 1841 N N . GLU A 1 231 ? 19.040 -8.232 -23.154 1.00 89.81 231 GLU A N 1
ATOM 1842 C CA . GLU A 1 231 ? 20.374 -8.824 -23.285 1.00 89.81 231 GLU A CA 1
ATOM 1843 C C . GLU A 1 231 ? 20.895 -8.794 -24.726 1.00 89.81 231 GLU A C 1
ATOM 1845 O O . GLU A 1 231 ? 22.093 -8.670 -24.951 1.00 89.81 231 GLU A O 1
ATOM 1850 N N . ALA A 1 232 ? 20.025 -8.844 -25.730 1.00 87.44 232 ALA A N 1
ATOM 1851 C CA . ALA A 1 232 ? 20.420 -8.631 -27.120 1.00 87.44 232 ALA A CA 1
ATOM 1852 C C . ALA A 1 232 ? 20.600 -7.141 -27.480 1.00 87.44 232 ALA A C 1
ATOM 1854 O O . ALA A 1 232 ? 21.047 -6.842 -28.583 1.00 87.44 232 ALA A O 1
ATOM 1855 N N . GLY A 1 233 ? 20.233 -6.207 -26.593 1.00 82.00 233 GLY A N 1
ATOM 1856 C CA . GLY A 1 233 ? 20.181 -4.773 -26.888 1.00 82.00 233 GLY A CA 1
ATOM 1857 C C . GLY A 1 233 ? 19.085 -4.395 -27.891 1.00 82.00 233 GLY A C 1
ATOM 1858 O O . GLY A 1 233 ? 19.160 -3.343 -28.498 1.00 82.00 233 GLY A O 1
ATOM 1859 N N . THR A 1 234 ? 18.075 -5.239 -28.103 1.00 82.50 234 THR A N 1
ATOM 1860 C CA . THR A 1 234 ? 17.005 -5.034 -29.106 1.00 82.50 234 THR A CA 1
ATOM 1861 C C . THR A 1 234 ? 15.635 -4.772 -28.482 1.00 82.50 234 THR A C 1
ATOM 1863 O O . THR A 1 234 ? 14.627 -4.722 -29.189 1.00 82.50 234 THR A O 1
ATOM 1866 N N . ALA A 1 235 ? 15.577 -4.625 -27.156 1.00 80.75 235 ALA A N 1
ATOM 1867 C CA . ALA A 1 235 ? 14.332 -4.362 -26.451 1.00 80.75 235 ALA A CA 1
ATOM 1868 C C . ALA A 1 235 ? 13.706 -3.030 -26.900 1.00 80.75 235 ALA A C 1
ATOM 1870 O O . ALA A 1 235 ? 14.407 -2.021 -27.021 1.00 80.75 235 ALA A O 1
ATOM 1871 N N . PRO A 1 236 ? 12.385 -3.000 -27.142 1.00 72.31 236 PRO A N 1
ATOM 1872 C CA . PRO A 1 236 ? 11.705 -1.767 -27.491 1.00 72.31 236 PRO A CA 1
ATOM 1873 C C . PRO A 1 236 ? 11.683 -0.811 -26.294 1.00 72.31 236 PRO A C 1
ATOM 1875 O O . PRO A 1 236 ? 11.475 -1.218 -25.157 1.00 72.31 236 PRO A O 1
ATOM 1878 N N . TYR A 1 237 ? 11.786 0.490 -26.567 1.00 69.94 237 TYR A N 1
ATOM 1879 C CA . TYR A 1 237 ? 11.611 1.546 -25.557 1.00 69.94 237 TYR A CA 1
ATOM 1880 C C . TYR A 1 237 ? 10.130 1.765 -25.149 1.00 69.94 237 TYR A C 1
ATOM 1882 O O . TYR A 1 237 ? 9.794 2.605 -24.304 1.00 69.94 237 TYR A O 1
ATOM 1890 N N . VAL A 1 238 ? 9.202 1.050 -25.794 1.00 71.00 238 VAL A N 1
ATOM 1891 C CA . VAL A 1 238 ? 7.761 1.139 -25.526 1.00 71.00 238 VAL A CA 1
ATOM 1892 C C . VAL A 1 238 ? 7.417 0.269 -24.315 1.00 71.00 238 VAL A C 1
ATOM 1894 O O . VAL A 1 238 ? 7.810 -0.895 -24.307 1.00 71.00 238 VAL A O 1
ATOM 1897 N N . PRO A 1 239 ? 6.661 0.790 -23.326 1.00 72.12 239 PRO A N 1
ATOM 1898 C CA . PRO A 1 239 ? 6.236 -0.003 -22.180 1.00 72.12 239 PRO A CA 1
ATOM 1899 C C . PRO A 1 239 ? 5.443 -1.232 -22.618 1.00 72.12 239 PRO A C 1
ATOM 1901 O O . PRO A 1 239 ? 4.507 -1.118 -23.410 1.00 72.12 239 PRO A O 1
ATOM 1904 N N . LEU A 1 240 ? 5.805 -2.388 -22.074 1.00 77.88 240 LEU A N 1
ATOM 1905 C CA . LEU A 1 240 ? 5.048 -3.625 -22.217 1.00 77.88 240 LEU A CA 1
ATOM 1906 C C . LEU A 1 240 ? 4.308 -3.912 -20.900 1.00 77.88 240 LEU A C 1
ATOM 1908 O O . LEU A 1 240 ? 4.879 -3.688 -19.828 1.00 77.88 240 LEU A O 1
ATOM 1912 N N . PRO A 1 241 ? 3.064 -4.419 -20.940 1.00 81.75 241 PRO A N 1
ATOM 1913 C CA . PRO A 1 241 ? 2.347 -4.840 -19.741 1.00 81.75 241 PRO A CA 1
ATOM 1914 C C . PRO A 1 241 ? 2.917 -6.180 -19.246 1.00 81.75 241 PRO A C 1
ATOM 1916 O O . PRO A 1 241 ? 2.359 -7.242 -19.512 1.00 81.75 241 PRO A O 1
ATOM 1919 N N . LEU A 1 242 ? 4.071 -6.127 -18.582 1.00 90.62 242 LEU A N 1
ATOM 1920 C CA . LEU A 1 242 ? 4.758 -7.279 -17.997 1.00 90.62 242 LEU A CA 1
ATOM 1921 C C . LEU A 1 242 ? 4.396 -7.425 -16.523 1.00 90.62 242 LEU A C 1
ATOM 1923 O O . LEU A 1 242 ? 4.249 -6.421 -15.834 1.00 90.62 242 LEU A O 1
ATOM 1927 N N . GLU A 1 243 ? 4.344 -8.669 -16.054 1.00 94.25 243 GLU A N 1
ATOM 1928 C CA . GLU A 1 243 ? 4.359 -8.987 -14.628 1.00 94.25 243 GLU A CA 1
ATOM 1929 C C . GLU A 1 243 ? 5.778 -8.764 -14.079 1.00 94.25 243 GLU A C 1
ATOM 1931 O O . GLU A 1 243 ? 6.706 -9.517 -14.391 1.00 94.25 243 GLU A O 1
ATOM 1936 N N . ILE A 1 244 ? 5.969 -7.723 -13.266 1.00 93.69 244 ILE A N 1
ATOM 1937 C CA . ILE A 1 244 ? 7.288 -7.344 -12.729 1.00 93.69 244 ILE A CA 1
ATOM 1938 C C . ILE A 1 244 ? 7.917 -8.429 -11.850 1.00 93.69 244 ILE A C 1
ATOM 1940 O O . ILE A 1 244 ? 9.132 -8.588 -11.880 1.00 93.69 244 ILE A O 1
ATOM 1944 N N . GLY A 1 245 ? 7.130 -9.245 -11.144 1.00 92.81 245 GLY A N 1
ATOM 1945 C CA . GLY A 1 245 ? 7.684 -10.386 -10.403 1.00 92.81 245 GLY A CA 1
ATOM 1946 C C . GLY A 1 245 ? 8.264 -11.480 -11.319 1.00 92.81 245 GLY A C 1
ATOM 1947 O O . GLY A 1 245 ? 9.296 -12.067 -10.999 1.00 92.81 245 GLY A O 1
ATOM 1948 N N . ALA A 1 246 ? 7.667 -11.709 -12.495 1.00 93.75 246 ALA A N 1
ATOM 1949 C CA . ALA A 1 246 ? 8.197 -12.645 -13.491 1.00 93.75 246 ALA A CA 1
ATOM 1950 C C . ALA A 1 246 ? 9.483 -12.100 -14.125 1.00 93.75 246 ALA A C 1
ATOM 1952 O O . ALA A 1 246 ? 10.437 -12.837 -14.388 1.00 93.75 246 ALA A O 1
ATOM 1953 N N . TRP A 1 247 ? 9.517 -10.783 -14.341 1.00 94.31 247 TRP A N 1
ATOM 1954 C CA . TRP A 1 247 ? 10.700 -10.075 -14.814 1.00 94.31 247 TRP A CA 1
ATOM 1955 C C . TRP A 1 247 ? 11.848 -10.144 -13.797 1.00 94.31 247 TRP A C 1
ATOM 1957 O O . TRP A 1 247 ? 12.966 -10.497 -14.178 1.00 94.31 247 TRP A O 1
ATOM 1967 N N . ALA A 1 248 ? 11.575 -9.888 -12.515 1.00 93.69 248 ALA A N 1
ATOM 1968 C CA . ALA A 1 248 ? 12.561 -9.981 -11.440 1.00 93.69 248 ALA A CA 1
ATOM 1969 C C . ALA A 1 248 ? 13.226 -11.356 -11.400 1.00 93.69 248 ALA A C 1
ATOM 1971 O O . ALA A 1 248 ? 14.446 -11.434 -11.520 1.00 93.69 248 ALA A O 1
ATOM 1972 N N . GLN A 1 249 ? 12.441 -12.433 -11.400 1.00 91.50 249 GLN A N 1
ATOM 1973 C CA . GLN A 1 249 ? 12.985 -13.790 -11.372 1.00 91.50 249 GLN A CA 1
ATOM 1974 C C . GLN A 1 249 ? 13.862 -14.119 -12.593 1.00 91.50 249 GLN A C 1
ATOM 1976 O O . GLN A 1 249 ? 14.893 -14.783 -12.474 1.00 91.50 249 GLN A O 1
ATOM 1981 N N . CYS A 1 250 ? 13.504 -13.618 -13.782 1.00 91.88 250 CYS A N 1
ATOM 1982 C CA . CYS A 1 250 ? 14.357 -13.763 -14.965 1.00 91.88 250 CYS A CA 1
ATOM 1983 C C . CYS A 1 250 ? 15.708 -13.041 -14.801 1.00 91.88 250 CYS A C 1
ATOM 1985 O O . CYS A 1 250 ? 16.730 -13.539 -15.278 1.00 91.88 250 CYS A O 1
ATOM 1987 N N . LEU A 1 251 ? 15.732 -11.873 -14.148 1.00 92.06 251 LEU A N 1
ATOM 1988 C CA . LEU A 1 251 ? 16.962 -11.116 -13.892 1.00 92.06 251 LEU A CA 1
ATOM 1989 C C . LEU A 1 251 ? 17.786 -11.683 -12.733 1.00 92.06 251 LEU A C 1
ATOM 1991 O O . LEU A 1 251 ? 19.012 -11.675 -12.828 1.00 92.06 251 LEU A O 1
ATOM 1995 N N . GLU A 1 252 ? 17.155 -12.207 -11.683 1.00 91.38 252 GLU A N 1
ATOM 1996 C CA . GLU A 1 252 ? 17.826 -12.881 -10.565 1.00 91.38 252 GLU A CA 1
ATOM 1997 C C . GLU A 1 252 ? 18.719 -14.018 -11.063 1.00 91.38 252 GLU A C 1
ATOM 1999 O O . GLU A 1 252 ? 19.896 -14.067 -10.715 1.00 91.38 252 GLU A O 1
ATOM 2004 N N . HIS A 1 253 ? 18.208 -14.865 -11.964 1.00 86.88 253 HIS A N 1
ATOM 2005 C CA . HIS A 1 253 ? 18.989 -15.957 -12.551 1.00 86.88 253 HIS A CA 1
ATOM 2006 C C . HIS A 1 253 ? 20.191 -15.459 -13.371 1.00 86.88 253 HIS A C 1
ATOM 2008 O O . HIS A 1 253 ? 21.235 -16.111 -13.433 1.00 86.88 253 HIS A O 1
ATOM 2014 N N . ILE A 1 254 ? 20.071 -14.284 -13.999 1.00 88.31 254 ILE A N 1
ATOM 2015 C CA . ILE A 1 254 ? 21.204 -13.652 -14.677 1.00 88.31 254 ILE A CA 1
ATOM 2016 C C . ILE A 1 254 ? 22.215 -13.175 -13.635 1.00 88.31 254 ILE A C 1
ATOM 2018 O O . ILE A 1 254 ? 23.399 -13.479 -13.780 1.00 88.31 254 ILE A O 1
ATOM 2022 N N . VAL A 1 255 ? 21.777 -12.422 -12.622 1.00 88.44 255 VAL A N 1
ATOM 2023 C CA . VAL A 1 255 ? 22.635 -11.806 -11.596 1.00 88.44 255 VAL A CA 1
ATOM 2024 C C . VAL A 1 255 ? 23.376 -12.857 -10.765 1.00 88.44 255 VAL A C 1
ATOM 2026 O O . VAL A 1 255 ? 24.599 -12.753 -10.644 1.00 88.44 255 VAL A O 1
ATOM 2029 N N . ASP A 1 256 ? 22.678 -13.884 -10.277 1.00 85.44 256 ASP A N 1
ATOM 2030 C CA . ASP A 1 256 ? 23.246 -15.029 -9.564 1.00 85.44 256 ASP A CA 1
ATOM 2031 C C . ASP A 1 256 ? 22.864 -16.359 -10.245 1.00 85.44 256 ASP A C 1
ATOM 2033 O O . ASP A 1 256 ? 21.811 -16.937 -9.953 1.00 85.44 256 ASP A O 1
ATOM 2037 N N . PRO A 1 257 ? 23.749 -16.900 -11.107 1.00 77.75 257 PRO A N 1
ATOM 2038 C CA . PRO A 1 257 ? 23.529 -18.173 -11.793 1.00 77.75 257 PRO A CA 1
ATOM 2039 C C . PRO A 1 257 ? 23.414 -19.393 -10.869 1.00 77.75 257 PRO A C 1
ATOM 2041 O O . PRO A 1 257 ? 23.006 -20.457 -11.333 1.00 77.75 257 PRO A O 1
ATOM 2044 N N . ASN A 1 258 ? 23.800 -19.282 -9.589 1.00 75.31 258 ASN A N 1
ATOM 2045 C CA . ASN A 1 258 ? 23.646 -20.370 -8.618 1.00 75.31 258 ASN A CA 1
ATOM 2046 C C . ASN A 1 258 ? 22.223 -20.456 -8.055 1.00 75.31 258 ASN A C 1
ATOM 2048 O O . ASN A 1 258 ? 21.883 -21.451 -7.408 1.00 75.31 258 ASN A O 1
ATOM 2052 N N . THR A 1 259 ? 21.393 -19.441 -8.305 1.00 71.25 259 THR A N 1
ATOM 2053 C CA . THR A 1 259 ? 19.969 -19.483 -7.986 1.00 71.25 259 THR A CA 1
ATOM 2054 C C . THR A 1 259 ? 19.341 -20.603 -8.812 1.00 71.25 259 THR A C 1
ATOM 2056 O O . THR A 1 259 ? 19.413 -20.587 -10.045 1.00 71.25 259 THR A O 1
ATOM 2059 N N . GLN A 1 260 ? 18.780 -21.616 -8.136 1.00 59.88 260 GLN A N 1
ATOM 2060 C CA . GLN A 1 260 ? 18.149 -22.757 -8.804 1.00 59.88 260 GLN A CA 1
ATOM 2061 C C . GLN A 1 260 ? 17.110 -22.235 -9.803 1.00 59.88 260 GLN A C 1
ATOM 2063 O O . GLN A 1 260 ? 16.243 -21.452 -9.432 1.00 59.88 260 GLN A O 1
ATOM 2068 N N . GLY A 1 261 ? 17.208 -22.659 -11.067 1.00 58.12 261 GLY A N 1
ATOM 2069 C CA . GLY A 1 261 ? 16.324 -22.231 -12.158 1.00 58.12 261 GLY A CA 1
ATOM 2070 C C . GLY A 1 261 ? 14.915 -22.822 -12.080 1.00 58.12 261 GLY A C 1
ATOM 2071 O O . GLY A 1 261 ? 14.382 -23.251 -13.101 1.00 58.12 261 GLY A O 1
ATOM 2072 N N . ASP A 1 262 ? 14.341 -22.912 -10.882 1.00 64.50 262 ASP A N 1
ATOM 2073 C CA . ASP A 1 262 ? 12.930 -23.227 -10.718 1.00 64.50 262 ASP A CA 1
ATOM 2074 C C . ASP A 1 262 ? 12.118 -22.009 -11.175 1.00 64.50 262 ASP A C 1
ATOM 2076 O O . ASP A 1 262 ? 12.420 -20.873 -10.805 1.00 64.50 262 ASP A O 1
ATOM 2080 N N . ALA A 1 263 ? 11.096 -22.238 -11.999 1.00 65.06 263 ALA A N 1
ATOM 2081 C CA . ALA A 1 263 ? 10.127 -21.210 -12.369 1.00 65.06 263 ALA A CA 1
ATOM 2082 C C . ALA A 1 263 ? 9.295 -20.760 -11.152 1.00 65.06 263 ALA A C 1
ATOM 2084 O O . ALA A 1 263 ? 8.645 -19.715 -11.200 1.00 65.06 263 ALA A O 1
ATOM 2085 N N . GLY A 1 264 ? 9.397 -21.465 -10.019 1.00 78.00 264 GLY A N 1
ATOM 2086 C CA . GLY A 1 264 ? 8.868 -21.026 -8.737 1.00 78.00 264 GLY A CA 1
ATOM 2087 C C . GLY A 1 264 ? 7.355 -20.875 -8.821 1.00 78.00 264 GLY A C 1
ATOM 2088 O O . GLY A 1 264 ? 6.644 -21.838 -9.100 1.00 78.00 264 GLY A O 1
ATOM 2089 N N . LEU A 1 265 ? 6.855 -19.655 -8.609 1.00 83.12 265 LEU A N 1
ATOM 2090 C CA . LEU A 1 265 ? 5.424 -19.367 -8.718 1.00 83.12 265 LEU A CA 1
ATOM 2091 C C . LEU A 1 265 ? 4.926 -19.174 -10.160 1.00 83.12 265 LEU A C 1
ATOM 2093 O O . LEU A 1 265 ? 3.719 -19.206 -10.389 1.00 83.12 265 LEU A O 1
ATOM 2097 N N . TRP A 1 266 ? 5.822 -18.991 -11.133 1.00 92.06 266 TRP A N 1
ATOM 2098 C CA . TRP A 1 266 ? 5.482 -18.663 -12.519 1.00 92.06 266 TRP A CA 1
ATOM 2099 C C . TRP A 1 266 ? 5.382 -19.896 -13.416 1.00 92.06 266 TRP A C 1
ATOM 2101 O O . TRP A 1 266 ? 6.027 -20.005 -14.459 1.00 92.06 266 TRP A O 1
ATOM 2111 N N . ILE A 1 267 ? 4.561 -20.842 -12.977 1.00 92.19 267 ILE A N 1
ATOM 2112 C CA . ILE A 1 267 ? 4.218 -22.051 -13.724 1.00 92.19 267 ILE A CA 1
ATOM 2113 C C . ILE A 1 267 ? 2.716 -22.114 -13.962 1.00 92.19 267 ILE A C 1
ATOM 2115 O O . ILE A 1 267 ? 1.930 -21.552 -13.190 1.00 92.19 267 ILE A O 1
ATOM 2119 N N . ASP A 1 268 ? 2.332 -22.854 -15.000 1.00 92.69 268 ASP A N 1
ATOM 2120 C CA . ASP A 1 268 ? 0.937 -23.193 -15.245 1.00 92.69 268 ASP A CA 1
ATOM 2121 C C . ASP A 1 268 ? 0.333 -23.842 -14.003 1.00 92.69 268 ASP A C 1
ATOM 2123 O O . ASP A 1 268 ? 0.858 -24.806 -13.437 1.00 92.69 268 ASP A O 1
ATOM 2127 N N . GLN A 1 269 ? -0.792 -23.289 -13.572 1.00 91.25 269 GLN A N 1
ATOM 2128 C CA . GLN A 1 269 ? -1.550 -23.830 -12.459 1.00 91.25 269 GLN A CA 1
ATOM 2129 C C . GLN A 1 269 ? -2.484 -24.937 -12.954 1.00 91.25 269 GLN A C 1
ATOM 2131 O O . GLN A 1 269 ? -2.886 -24.940 -14.118 1.00 91.25 269 GLN A O 1
ATOM 2136 N N . PRO A 1 270 ? -2.891 -25.869 -12.081 1.00 91.75 270 PRO A N 1
ATOM 2137 C CA . PRO A 1 270 ? -3.949 -26.803 -12.422 1.00 91.75 270 PRO A CA 1
ATOM 2138 C C . PRO A 1 270 ? -5.232 -26.058 -12.836 1.00 91.75 270 PRO A C 1
ATOM 2140 O O . PRO A 1 270 ? -5.564 -25.037 -12.219 1.00 91.75 270 PRO A O 1
ATOM 2143 N N . PRO A 1 271 ? -5.986 -26.571 -13.827 1.00 93.88 271 PRO A N 1
ATOM 2144 C CA . PRO A 1 271 ? -7.282 -26.013 -14.181 1.00 93.88 271 PRO A CA 1
ATOM 2145 C C . PRO A 1 271 ? -8.218 -25.946 -12.971 1.00 93.88 271 PRO A C 1
ATOM 2147 O O . PRO A 1 271 ? -8.281 -26.879 -12.166 1.00 93.88 271 PRO A O 1
ATOM 2150 N N . ALA A 1 272 ? -8.977 -24.859 -12.865 1.00 92.25 272 ALA A N 1
ATOM 2151 C CA . ALA A 1 272 ? -9.878 -24.593 -11.749 1.00 92.25 272 ALA A CA 1
ATOM 2152 C C . ALA A 1 272 ? -11.347 -24.568 -12.195 1.00 92.25 272 ALA A C 1
ATOM 2154 O O . ALA A 1 272 ? -11.676 -24.230 -13.332 1.00 92.25 272 ALA A O 1
ATOM 2155 N N . SER A 1 273 ? -12.261 -24.901 -11.282 1.00 92.31 273 SER A N 1
ATOM 2156 C CA . SER A 1 273 ? -13.704 -24.766 -11.507 1.00 92.31 273 SER A CA 1
ATOM 2157 C C . SER A 1 273 ? -14.196 -23.339 -11.244 1.00 92.31 273 SER A C 1
ATOM 2159 O O . SER A 1 273 ? -13.705 -22.681 -10.328 1.00 92.31 273 SER A O 1
ATOM 2161 N N . ASP A 1 274 ? -15.229 -22.896 -11.972 1.00 93.94 274 ASP A N 1
ATOM 2162 C CA . ASP A 1 274 ? -15.906 -21.621 -11.690 1.00 93.94 274 ASP A CA 1
ATOM 2163 C C . ASP A 1 274 ? -16.665 -21.685 -10.356 1.00 93.94 274 ASP A C 1
ATOM 2165 O O . ASP A 1 274 ? -17.719 -22.324 -10.257 1.00 93.94 274 ASP A O 1
ATOM 2169 N N . VAL A 1 275 ? -16.186 -20.958 -9.344 1.00 93.06 275 VAL A N 1
ATOM 2170 C CA . VAL A 1 275 ? -16.833 -20.898 -8.019 1.00 93.06 275 VAL A CA 1
ATOM 2171 C C . VAL A 1 275 ? -18.234 -20.279 -8.075 1.00 93.06 275 VAL A C 1
ATOM 2173 O O . VAL A 1 275 ? -19.062 -20.512 -7.192 1.00 93.06 275 VAL A O 1
ATOM 2176 N N . LEU A 1 276 ? -18.551 -19.525 -9.134 1.00 93.88 276 LEU A N 1
ATOM 2177 C CA . LEU A 1 276 ? -19.876 -18.944 -9.338 1.00 93.88 276 LEU A CA 1
ATOM 2178 C C . LEU A 1 276 ? -20.872 -19.908 -9.985 1.00 93.88 276 LEU A C 1
ATOM 2180 O O . LEU A 1 276 ? -22.066 -19.604 -9.999 1.00 93.88 276 LEU A O 1
ATOM 2184 N N . GLN A 1 277 ? -20.446 -21.064 -10.500 1.00 93.19 277 GLN A N 1
ATOM 2185 C CA . GLN A 1 277 ? -21.294 -21.940 -11.315 1.00 93.19 277 GLN A CA 1
ATOM 2186 C C . GLN A 1 277 ? -22.605 -22.317 -10.607 1.00 93.19 277 GLN A C 1
ATOM 2188 O O . GLN A 1 277 ? -23.699 -22.200 -11.173 1.00 93.19 277 GLN A O 1
ATOM 2193 N N . ARG A 1 278 ? -22.520 -22.701 -9.328 1.00 90.75 278 ARG A N 1
ATOM 2194 C CA . ARG A 1 278 ? -23.698 -23.053 -8.525 1.00 90.75 278 ARG A CA 1
ATOM 2195 C C . ARG A 1 278 ? -24.609 -21.846 -8.296 1.00 90.75 278 ARG A C 1
ATOM 2197 O O . ARG A 1 278 ? -25.828 -21.973 -8.403 1.00 90.75 278 ARG A O 1
ATOM 2204 N N . ALA A 1 279 ? -24.043 -20.673 -8.035 1.00 92.12 279 ALA A N 1
ATOM 2205 C CA . ALA A 1 279 ? -24.801 -19.443 -7.831 1.00 92.12 279 ALA A CA 1
ATOM 2206 C C . ALA A 1 279 ? -25.483 -18.949 -9.125 1.00 92.12 279 ALA A C 1
ATOM 2208 O O . ALA A 1 279 ? -26.647 -18.540 -9.091 1.00 92.12 279 ALA A O 1
ATOM 2209 N N . ARG A 1 280 ? -24.817 -19.083 -10.283 1.00 93.12 280 ARG A N 1
ATOM 2210 C CA . ARG A 1 280 ? -25.382 -18.809 -11.618 1.00 93.12 280 ARG A CA 1
ATOM 2211 C C . ARG A 1 280 ? -26.607 -19.684 -11.890 1.00 93.12 280 ARG A C 1
ATOM 2213 O O . ARG A 1 280 ? -27.631 -19.170 -12.333 1.00 93.12 280 ARG A O 1
ATOM 2220 N N . SER A 1 281 ? -26.541 -20.979 -11.559 1.00 92.44 281 SER A N 1
ATOM 2221 C CA . SER A 1 281 ? -27.665 -21.916 -11.756 1.00 92.44 281 SER A CA 1
ATOM 2222 C C . SER A 1 281 ? -28.923 -21.541 -10.959 1.00 92.44 281 SER A C 1
ATOM 2224 O O . SER A 1 281 ? -30.043 -21.818 -11.385 1.00 92.44 281 SER A O 1
ATOM 2226 N N . ARG A 1 282 ? -28.743 -20.852 -9.825 1.00 92.56 282 ARG A N 1
ATOM 2227 C CA . ARG A 1 282 ? -29.814 -20.361 -8.949 1.00 92.56 282 ARG A CA 1
ATOM 2228 C C . ARG A 1 282 ? -30.321 -18.966 -9.336 1.00 92.56 282 ARG A C 1
ATOM 2230 O O . ARG A 1 282 ? -31.205 -18.449 -8.659 1.00 92.56 282 ARG A O 1
ATOM 2237 N N . ALA A 1 283 ? -29.778 -18.366 -10.400 1.00 90.25 283 ALA A N 1
ATOM 2238 C CA . ALA A 1 283 ? -30.101 -17.017 -10.869 1.00 90.25 283 ALA A CA 1
ATOM 2239 C C . ALA A 1 283 ? -30.005 -15.945 -9.763 1.00 90.25 283 ALA A C 1
ATOM 2241 O O . ALA A 1 283 ? -30.866 -15.068 -9.659 1.00 90.25 283 ALA A O 1
ATOM 2242 N N . LEU A 1 284 ? -28.967 -16.039 -8.922 1.00 94.38 284 LEU A N 1
ATOM 2243 C CA . LEU A 1 284 ? -28.721 -15.064 -7.859 1.00 94.38 284 LEU A CA 1
ATOM 2244 C C . LEU A 1 284 ? -28.226 -13.724 -8.423 1.00 94.38 284 LEU A C 1
ATOM 2246 O O . LEU A 1 284 ? -27.901 -13.594 -9.611 1.00 94.38 284 LEU A O 1
ATOM 2250 N N . TYR A 1 285 ? -28.151 -12.736 -7.535 1.00 96.44 285 TYR A N 1
ATOM 2251 C CA . TYR A 1 285 ? -27.599 -11.418 -7.820 1.00 96.44 285 TYR A CA 1
ATOM 2252 C C . TYR A 1 285 ? -26.268 -11.204 -7.088 1.00 96.44 285 TYR A C 1
ATOM 2254 O O . TYR A 1 285 ? -25.961 -11.888 -6.117 1.00 96.44 285 TYR A O 1
ATOM 2262 N N . GLY A 1 286 ? -25.466 -10.262 -7.564 1.00 96.88 286 GLY A N 1
ATOM 2263 C CA . GLY A 1 286 ? -24.282 -9.740 -6.900 1.00 96.88 286 GLY A CA 1
ATOM 2264 C C . GLY A 1 286 ? -24.495 -8.293 -6.463 1.00 96.88 286 GLY A C 1
ATOM 2265 O O . GLY A 1 286 ? -25.315 -7.582 -7.047 1.00 96.88 286 GLY A O 1
ATOM 2266 N N . VAL A 1 287 ? -23.763 -7.861 -5.440 1.00 97.62 287 VAL A N 1
ATOM 2267 C CA . VAL A 1 287 ? -23.648 -6.456 -5.024 1.00 97.62 287 VAL A CA 1
ATOM 2268 C C . VAL A 1 287 ? -22.175 -6.095 -4.918 1.00 97.62 287 VAL A C 1
ATOM 2270 O O . VAL A 1 287 ? -21.405 -6.867 -4.353 1.00 97.62 287 VAL A O 1
ATOM 2273 N N . MET A 1 288 ? -21.778 -4.946 -5.465 1.00 97.19 288 MET A N 1
ATOM 2274 C CA . MET A 1 288 ? -20.425 -4.433 -5.247 1.00 97.19 288 MET A CA 1
ATOM 2275 C C . MET A 1 288 ? -20.290 -3.935 -3.807 1.00 97.19 288 MET A C 1
ATOM 2277 O O . MET A 1 288 ? -21.270 -3.483 -3.217 1.00 97.19 288 MET A O 1
ATOM 2281 N N . LEU A 1 289 ? -19.080 -4.063 -3.271 1.00 96.94 289 LEU A N 1
ATOM 2282 C CA . LEU A 1 289 ? -18.557 -3.511 -2.028 1.00 96.94 289 LEU A CA 1
ATOM 2283 C C . LEU A 1 289 ? -17.138 -2.987 -2.303 1.00 96.94 289 LEU A C 1
ATOM 2285 O O . LEU A 1 289 ? -16.527 -3.294 -3.331 1.00 96.94 289 LEU A O 1
ATOM 2289 N N . LEU A 1 290 ? -16.603 -2.198 -1.372 1.00 94.75 290 LEU A N 1
ATOM 2290 C CA . LEU A 1 290 ? -15.235 -1.682 -1.444 1.00 94.75 290 LEU A CA 1
ATOM 2291 C C . LEU A 1 290 ? -14.300 -2.487 -0.550 1.00 94.75 290 LEU A C 1
ATOM 2293 O O . LEU A 1 290 ? -14.651 -2.816 0.581 1.00 94.75 290 LEU A O 1
ATOM 2297 N N . ASP A 1 291 ? -13.092 -2.720 -1.052 1.00 95.56 291 ASP A N 1
ATOM 2298 C CA . ASP A 1 291 ? -11.985 -3.351 -0.335 1.00 95.56 291 ASP A CA 1
ATOM 2299 C C . ASP A 1 291 ? -10.730 -2.484 -0.479 1.00 95.56 291 ASP A C 1
ATOM 2301 O O . ASP A 1 291 ? -9.747 -2.843 -1.132 1.00 95.56 291 ASP A O 1
ATOM 2305 N N . SER A 1 292 ? -10.802 -1.274 0.086 1.00 95.12 292 SER A N 1
ATOM 2306 C CA . SER A 1 292 ? -9.698 -0.314 0.030 1.00 95.12 292 SER A CA 1
ATOM 2307 C C . SER A 1 292 ? -8.435 -0.871 0.688 1.00 95.12 292 SER A C 1
ATOM 2309 O O . SER A 1 292 ? -7.348 -0.651 0.165 1.00 95.12 292 SER A O 1
ATOM 2311 N N . GLN A 1 293 ? -8.559 -1.649 1.770 1.00 95.06 293 GLN A N 1
ATOM 2312 C CA . GLN A 1 293 ? -7.401 -2.238 2.452 1.00 95.06 293 GLN A CA 1
ATOM 2313 C C . GLN A 1 293 ? -6.622 -3.200 1.546 1.00 95.06 293 GLN A C 1
ATOM 2315 O O . GLN A 1 293 ? -5.392 -3.134 1.498 1.00 95.06 293 GLN A O 1
ATOM 2320 N N . TYR A 1 294 ? -7.314 -4.048 0.770 1.00 95.50 294 TYR A N 1
ATOM 2321 C CA . TYR A 1 294 ? -6.655 -4.870 -0.248 1.00 95.50 294 TYR A CA 1
ATOM 2322 C C . TYR A 1 294 ? -5.919 -3.994 -1.263 1.00 95.50 294 TYR A C 1
ATOM 2324 O O . TYR A 1 294 ? -4.763 -4.270 -1.576 1.00 95.50 294 TYR A O 1
ATOM 2332 N N . ARG A 1 295 ? -6.567 -2.933 -1.764 1.00 96.31 295 ARG A N 1
ATOM 2333 C CA . ARG A 1 295 ? -5.986 -2.066 -2.798 1.00 96.31 295 ARG A CA 1
ATOM 2334 C C . ARG A 1 295 ? -4.737 -1.332 -2.309 1.00 96.31 295 ARG A C 1
ATOM 2336 O O . ARG A 1 295 ? -3.753 -1.293 -3.043 1.00 96.31 295 ARG A O 1
ATOM 2343 N N . LEU A 1 296 ? -4.761 -0.799 -1.087 1.00 97.19 296 LEU A N 1
ATOM 2344 C CA . LEU A 1 296 ? -3.604 -0.148 -0.468 1.00 97.19 296 LEU A CA 1
ATOM 2345 C C . LEU A 1 296 ? -2.430 -1.120 -0.331 1.00 97.19 296 LEU A C 1
ATOM 2347 O O . LEU A 1 296 ? -1.308 -0.786 -0.708 1.00 97.19 296 LEU A O 1
ATOM 2351 N N . ARG A 1 297 ? -2.691 -2.339 0.159 1.00 95.31 297 ARG A N 1
ATOM 2352 C CA . ARG A 1 297 ? -1.649 -3.355 0.331 1.00 95.31 297 ARG A CA 1
ATOM 2353 C C . ARG A 1 297 ? -1.090 -3.826 -1.007 1.00 95.31 297 ARG A C 1
ATOM 2355 O O . ARG A 1 297 ? 0.121 -3.859 -1.162 1.00 95.31 297 ARG A O 1
ATOM 2362 N N . HIS A 1 298 ? -1.958 -4.106 -1.978 1.00 96.44 298 HIS A N 1
ATOM 2363 C CA . HIS A 1 298 ? -1.569 -4.497 -3.332 1.00 96.44 298 HIS A CA 1
ATOM 2364 C C . HIS A 1 298 ? -0.646 -3.457 -3.969 1.00 96.44 298 HIS A C 1
ATOM 2366 O O . HIS A 1 298 ? 0.471 -3.792 -4.347 1.00 96.44 298 HIS A O 1
ATOM 2372 N N . LEU A 1 299 ? -1.061 -2.188 -4.019 1.00 96.81 299 LEU A N 1
ATOM 2373 C CA . LEU A 1 299 ? -0.244 -1.119 -4.599 1.00 96.81 299 LEU A CA 1
ATOM 2374 C C . LEU A 1 299 ? 1.081 -0.932 -3.854 1.00 96.81 299 LEU A C 1
ATOM 2376 O O . LEU A 1 299 ? 2.120 -0.809 -4.497 1.00 96.81 299 LEU A O 1
ATOM 2380 N N . SER A 1 300 ? 1.054 -0.950 -2.519 1.00 95.25 300 SER A N 1
ATOM 2381 C CA . SER A 1 300 ? 2.261 -0.843 -1.694 1.00 95.25 300 SER A CA 1
ATOM 2382 C C . SER A 1 300 ? 3.251 -1.971 -2.000 1.00 95.25 300 SER A C 1
ATOM 2384 O O . SER A 1 300 ? 4.397 -1.696 -2.354 1.00 95.25 300 SER A O 1
ATOM 2386 N N . THR A 1 301 ? 2.800 -3.232 -1.976 1.00 93.38 301 THR A N 1
ATOM 2387 C CA . THR A 1 301 ? 3.620 -4.404 -2.320 1.00 93.38 301 THR A CA 1
ATOM 2388 C C . THR A 1 301 ? 4.212 -4.282 -3.722 1.00 93.38 301 THR A C 1
ATOM 2390 O O . THR A 1 301 ? 5.420 -4.438 -3.880 1.00 93.38 301 THR A O 1
ATOM 2393 N N . ARG A 1 302 ? 3.413 -3.901 -4.728 1.00 95.06 302 ARG A N 1
ATOM 2394 C CA . ARG A 1 302 ? 3.927 -3.742 -6.098 1.00 95.06 302 ARG A CA 1
ATOM 2395 C C . ARG A 1 302 ? 4.959 -2.626 -6.222 1.00 95.06 302 ARG A C 1
ATOM 2397 O O . ARG A 1 302 ? 5.927 -2.790 -6.956 1.00 95.06 302 ARG A O 1
ATOM 2404 N N . ILE A 1 303 ? 4.811 -1.523 -5.488 1.00 94.62 303 ILE A N 1
ATOM 2405 C CA . ILE A 1 303 ? 5.822 -0.454 -5.461 1.00 94.62 303 ILE A CA 1
ATOM 2406 C C . ILE A 1 303 ? 7.141 -0.962 -4.863 1.00 94.62 303 ILE A C 1
ATOM 2408 O O . ILE A 1 303 ? 8.201 -0.614 -5.386 1.00 94.62 303 ILE A O 1
ATOM 2412 N N . TYR A 1 304 ? 7.108 -1.785 -3.808 1.00 92.19 304 TYR A N 1
ATOM 2413 C CA . TYR A 1 304 ? 8.321 -2.409 -3.262 1.00 92.19 304 TYR A CA 1
ATOM 2414 C C . TYR A 1 304 ? 8.981 -3.359 -4.266 1.00 92.19 304 TYR A C 1
ATOM 2416 O O . TYR A 1 304 ? 10.185 -3.247 -4.494 1.00 92.19 304 TYR A O 1
ATOM 2424 N N . ASP A 1 305 ? 8.205 -4.219 -4.925 1.00 92.69 305 ASP A N 1
ATOM 2425 C CA . ASP A 1 305 ? 8.732 -5.159 -5.922 1.00 92.69 305 ASP A CA 1
ATOM 2426 C C . ASP A 1 305 ? 9.358 -4.424 -7.122 1.00 92.69 305 ASP A C 1
ATOM 2428 O O . ASP A 1 305 ? 10.411 -4.814 -7.626 1.00 92.69 305 ASP A O 1
ATOM 2432 N N . GLN A 1 306 ? 8.771 -3.296 -7.542 1.00 94.12 306 GLN A N 1
ATOM 2433 C CA . GLN A 1 306 ? 9.341 -2.426 -8.578 1.00 94.12 306 GLN A CA 1
ATOM 2434 C C . GLN A 1 306 ? 10.698 -1.829 -8.161 1.00 94.12 306 GLN A C 1
ATOM 2436 O O . GLN A 1 306 ? 11.592 -1.703 -8.998 1.00 94.12 306 GLN A O 1
ATOM 2441 N N . ARG A 1 307 ? 10.885 -1.473 -6.879 1.00 91.62 307 ARG A N 1
ATOM 2442 C CA . ARG A 1 307 ? 12.182 -0.983 -6.361 1.00 91.62 307 ARG A CA 1
ATOM 2443 C C . ARG A 1 307 ? 13.232 -2.078 -6.371 1.00 91.62 307 ARG A C 1
ATOM 2445 O O . ARG A 1 307 ? 14.353 -1.841 -6.809 1.00 91.62 307 ARG A O 1
ATOM 2452 N N . TYR A 1 308 ? 12.854 -3.269 -5.924 1.00 92.25 308 TYR A N 1
ATOM 2453 C CA . TYR A 1 308 ? 13.741 -4.423 -5.955 1.00 92.25 308 TYR A CA 1
ATOM 2454 C C . TYR A 1 308 ? 14.179 -4.752 -7.391 1.00 92.25 308 TYR A C 1
ATOM 2456 O O . TYR A 1 308 ? 15.358 -4.962 -7.668 1.00 92.25 308 TYR A O 1
ATOM 2464 N N . LEU A 1 309 ? 13.253 -4.672 -8.347 1.00 94.44 309 LEU A N 1
ATOM 2465 C CA . LEU A 1 309 ? 13.564 -4.858 -9.758 1.00 94.44 309 LEU A CA 1
ATOM 2466 C C . LEU A 1 309 ? 14.520 -3.782 -10.316 1.00 94.44 309 LEU A C 1
ATOM 2468 O O . LEU A 1 309 ? 15.419 -4.110 -11.091 1.00 94.44 309 LEU A O 1
ATOM 2472 N N . LEU A 1 310 ? 14.395 -2.517 -9.893 1.00 92.62 310 LEU A N 1
ATOM 2473 C CA . LEU A 1 310 ? 15.367 -1.465 -10.233 1.00 92.62 310 LEU A CA 1
ATOM 2474 C C . LEU A 1 310 ? 16.776 -1.790 -9.706 1.00 92.62 310 LEU A C 1
ATOM 2476 O O . LEU A 1 310 ? 17.761 -1.596 -10.426 1.00 92.62 310 LEU A O 1
ATOM 2480 N N . GLU A 1 311 ? 16.882 -2.319 -8.486 1.00 91.06 311 GLU A N 1
ATOM 2481 C CA . GLU A 1 311 ? 18.151 -2.773 -7.905 1.00 91.06 311 GLU A CA 1
ATOM 2482 C C . GLU A 1 311 ? 18.757 -3.937 -8.706 1.00 91.06 311 GLU A C 1
ATOM 2484 O O . GLU A 1 311 ? 19.952 -3.915 -9.026 1.00 91.06 311 GLU A O 1
ATOM 2489 N N . LEU A 1 312 ? 17.940 -4.912 -9.118 1.00 92.88 312 LEU A N 1
ATOM 2490 C CA . LEU A 1 312 ? 18.367 -6.008 -9.993 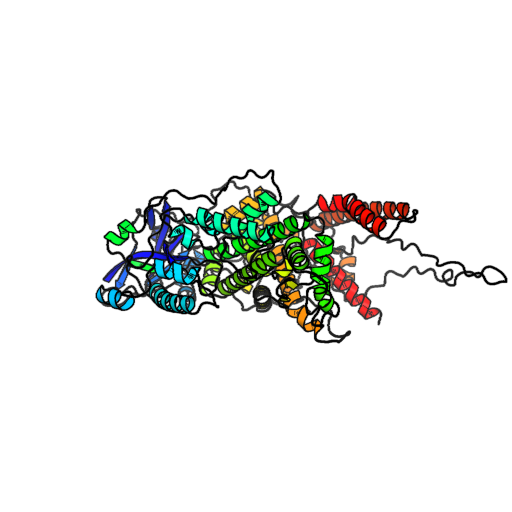1.00 92.88 312 LEU A CA 1
ATOM 2491 C C . LEU A 1 312 ? 18.866 -5.497 -11.350 1.00 92.88 312 LEU A C 1
ATOM 2493 O O . LEU A 1 312 ? 19.924 -5.931 -11.814 1.00 92.88 312 LEU A O 1
ATOM 2497 N N . CYS A 1 313 ? 18.168 -4.542 -11.974 1.00 93.12 313 CYS A N 1
ATOM 2498 C CA . CYS A 1 313 ? 18.623 -3.901 -13.210 1.00 93.12 313 CYS A CA 1
ATOM 2499 C C . CYS A 1 313 ? 19.995 -3.234 -13.029 1.00 93.12 313 CYS A C 1
ATOM 2501 O O . CYS A 1 313 ? 20.884 -3.412 -13.871 1.00 93.12 313 CYS A O 1
ATOM 2503 N N . GLY A 1 314 ? 20.185 -2.504 -11.925 1.00 90.31 314 GLY A N 1
ATOM 2504 C CA . GLY A 1 314 ? 21.455 -1.868 -11.576 1.00 90.31 314 GLY A CA 1
ATOM 2505 C C . GLY A 1 314 ? 22.581 -2.883 -11.373 1.00 90.31 314 GLY A C 1
ATOM 2506 O O . GLY A 1 314 ? 23.651 -2.759 -11.971 1.00 90.31 314 GLY A O 1
ATOM 2507 N N . THR A 1 315 ? 22.316 -3.939 -10.607 1.00 90.56 315 THR A N 1
ATOM 2508 C CA . THR A 1 315 ? 23.278 -5.015 -10.327 1.00 90.56 315 THR A CA 1
ATOM 2509 C C . THR A 1 315 ? 23.664 -5.762 -11.602 1.00 90.56 315 THR A C 1
ATOM 2511 O O . THR A 1 315 ? 24.845 -5.987 -11.872 1.00 90.56 315 THR A O 1
ATOM 2514 N N . ARG A 1 316 ? 22.687 -6.082 -12.457 1.00 91.81 316 ARG A N 1
ATOM 2515 C CA . ARG A 1 316 ? 22.925 -6.698 -13.766 1.00 91.81 316 ARG A CA 1
ATOM 2516 C C . ARG A 1 316 ? 23.766 -5.789 -14.665 1.00 91.81 316 ARG A C 1
ATOM 2518 O O . ARG A 1 316 ? 24.687 -6.266 -15.320 1.00 91.81 316 ARG A O 1
ATOM 2525 N N . ALA A 1 317 ? 23.475 -4.487 -14.697 1.00 91.19 317 ALA A N 1
ATOM 2526 C CA . ALA A 1 317 ? 24.239 -3.504 -15.469 1.00 91.19 317 ALA A CA 1
ATOM 2527 C C . ALA A 1 317 ? 25.724 -3.457 -15.054 1.00 91.19 317 ALA A C 1
ATOM 2529 O O . ALA A 1 317 ? 26.598 -3.429 -15.918 1.00 91.19 317 ALA A O 1
ATOM 2530 N N . GLN A 1 318 ? 26.019 -3.547 -13.754 1.00 90.25 318 GLN A N 1
ATOM 2531 C CA . GLN A 1 318 ? 27.389 -3.531 -13.222 1.00 90.25 318 GLN A CA 1
ATOM 2532 C C . GLN A 1 318 ? 28.254 -4.726 -13.659 1.00 90.25 318 GLN A C 1
ATOM 2534 O O . GLN A 1 318 ? 29.479 -4.656 -13.564 1.00 90.25 318 GLN A O 1
ATOM 2539 N N . ARG A 1 319 ? 27.654 -5.810 -14.171 1.00 89.31 319 ARG A N 1
ATOM 2540 C CA . ARG A 1 319 ? 28.392 -6.990 -14.658 1.00 89.31 319 ARG A CA 1
ATOM 2541 C C . ARG A 1 319 ? 29.083 -6.756 -16.000 1.00 89.31 319 ARG A C 1
ATOM 2543 O O . ARG A 1 319 ? 30.006 -7.492 -16.346 1.00 89.31 319 ARG A O 1
ATOM 2550 N N . TYR A 1 320 ? 28.659 -5.749 -16.762 1.00 88.69 320 TYR A N 1
ATOM 2551 C CA . TYR A 1 320 ? 29.284 -5.423 -18.038 1.00 88.69 320 TYR A CA 1
ATOM 2552 C C . TYR A 1 320 ? 30.631 -4.723 -17.832 1.00 88.69 320 TYR A C 1
ATOM 2554 O O . TYR A 1 320 ? 30.737 -3.745 -17.095 1.00 88.69 320 TYR A O 1
ATOM 2562 N N . VAL A 1 321 ? 31.659 -5.177 -18.558 1.00 91.69 321 VAL A N 1
ATOM 2563 C CA . VAL A 1 321 ? 33.043 -4.669 -18.452 1.00 91.69 321 VAL A CA 1
ATOM 2564 C C . VAL A 1 321 ? 33.123 -3.147 -18.632 1.00 91.69 321 VAL A C 1
ATOM 2566 O O . VAL A 1 321 ? 33.906 -2.480 -17.960 1.00 91.69 321 VAL A O 1
ATOM 2569 N N . HIS A 1 322 ? 32.295 -2.586 -19.516 1.00 91.81 322 HIS A N 1
ATOM 2570 C CA . HIS A 1 322 ? 32.286 -1.157 -19.834 1.00 91.81 322 HIS A CA 1
ATOM 2571 C C . HIS A 1 322 ? 31.175 -0.365 -19.125 1.00 91.81 322 HIS A C 1
ATOM 2573 O O . HIS A 1 322 ? 30.922 0.779 -19.501 1.00 91.81 322 HIS A O 1
ATOM 2579 N N . HIS A 1 323 ? 30.546 -0.922 -18.081 1.00 92.19 323 HIS A N 1
ATOM 2580 C CA . HIS A 1 323 ? 29.457 -0.277 -17.336 1.00 92.19 323 HIS A CA 1
ATOM 2581 C C . HIS A 1 323 ? 29.800 1.140 -16.863 1.00 92.19 323 HIS A C 1
ATOM 2583 O O . HIS A 1 323 ? 29.065 2.079 -17.151 1.00 92.19 323 HIS A O 1
ATOM 2589 N N . ALA A 1 324 ? 30.936 1.323 -16.182 1.00 88.75 324 ALA A N 1
ATOM 2590 C CA . ALA A 1 324 ? 31.307 2.626 -15.627 1.00 88.75 324 ALA A CA 1
ATOM 2591 C C . ALA A 1 324 ? 31.480 3.699 -16.719 1.00 88.75 324 ALA A C 1
ATOM 2593 O O . ALA A 1 324 ? 31.043 4.837 -16.557 1.00 88.75 324 ALA A O 1
ATOM 2594 N N . SER A 1 325 ? 32.083 3.332 -17.854 1.00 91.94 325 SER A N 1
ATOM 2595 C CA . SER A 1 325 ? 32.226 4.229 -19.004 1.00 91.94 325 SER A CA 1
ATOM 2596 C C . SER A 1 325 ? 30.873 4.539 -19.640 1.00 91.94 325 SER A C 1
ATOM 2598 O O . SER A 1 325 ? 30.592 5.701 -19.923 1.00 91.94 325 SER A O 1
ATOM 2600 N N . ALA A 1 326 ? 30.022 3.526 -19.819 1.00 91.75 326 ALA A N 1
ATOM 2601 C CA . ALA A 1 326 ? 28.679 3.697 -20.361 1.00 91.75 326 ALA A CA 1
ATOM 2602 C C . ALA A 1 326 ? 27.813 4.595 -19.469 1.00 91.75 326 ALA A C 1
ATOM 2604 O O . ALA A 1 326 ? 27.142 5.479 -19.987 1.00 91.75 326 ALA A O 1
ATOM 2605 N N . LEU A 1 327 ? 27.889 4.442 -18.144 1.00 90.00 327 LEU A N 1
ATOM 2606 C CA . LEU A 1 327 ? 27.160 5.272 -17.186 1.00 90.00 327 LEU A CA 1
ATOM 2607 C C . LEU A 1 327 ? 27.589 6.743 -17.265 1.00 90.00 327 LEU A C 1
ATOM 2609 O O . LEU A 1 327 ? 26.739 7.626 -17.312 1.00 90.00 327 LEU A O 1
ATOM 2613 N N . LEU A 1 328 ? 28.894 7.020 -17.360 1.00 88.81 328 LEU A N 1
ATOM 2614 C CA . LEU A 1 328 ? 29.394 8.388 -17.540 1.00 88.81 328 LEU A CA 1
ATOM 2615 C C . LEU A 1 328 ? 28.904 9.010 -18.854 1.00 88.81 328 LEU A C 1
ATOM 2617 O O . LEU A 1 328 ? 28.470 10.160 -18.869 1.00 88.81 328 LEU A O 1
ATOM 2621 N N . VAL A 1 329 ? 28.948 8.254 -19.955 1.00 90.81 329 VAL A N 1
ATOM 2622 C CA . VAL A 1 329 ? 28.438 8.711 -21.257 1.00 90.81 329 VAL A CA 1
ATOM 2623 C C . VAL A 1 329 ? 26.925 8.940 -21.190 1.00 90.81 329 VAL A C 1
ATOM 2625 O O . VAL A 1 329 ? 26.437 9.963 -21.669 1.00 90.81 329 VAL A O 1
ATOM 2628 N N . GLN A 1 330 ? 26.188 8.039 -20.545 1.00 89.31 330 GLN A N 1
ATOM 2629 C CA . GLN A 1 330 ? 24.743 8.131 -20.371 1.00 89.31 330 GLN A CA 1
ATOM 2630 C C . GLN A 1 330 ? 24.322 9.341 -19.529 1.00 89.31 330 GLN A C 1
ATOM 2632 O O . GLN A 1 330 ? 23.307 9.950 -19.845 1.00 89.31 330 GLN A O 1
ATOM 2637 N N . GLN A 1 331 ? 25.093 9.721 -18.508 1.00 86.12 331 GLN A N 1
ATOM 2638 C CA . GLN A 1 331 ? 24.763 10.856 -17.640 1.00 86.12 331 GLN A CA 1
ATOM 2639 C C . GLN A 1 331 ? 25.235 12.203 -18.208 1.00 86.12 331 GLN A C 1
ATOM 2641 O O . GLN A 1 331 ? 24.583 13.223 -17.996 1.00 86.12 331 GLN A O 1
ATOM 2646 N N . LEU A 1 332 ? 26.366 12.232 -18.923 1.00 87.19 332 LEU A N 1
ATOM 2647 C CA . LEU A 1 332 ? 27.012 13.486 -19.343 1.00 87.19 332 LEU A CA 1
ATOM 2648 C C . LEU A 1 332 ? 26.843 13.817 -20.828 1.00 87.19 332 LEU A C 1
ATOM 2650 O O . LEU A 1 332 ? 26.897 14.989 -21.190 1.00 87.19 332 LEU A O 1
ATOM 2654 N N . ILE A 1 333 ? 26.678 12.820 -21.701 1.00 89.81 333 ILE A N 1
ATOM 2655 C CA . ILE A 1 333 ? 26.656 13.004 -23.163 1.00 89.81 333 ILE A CA 1
ATOM 2656 C C . ILE A 1 333 ? 25.257 12.745 -23.721 1.00 89.81 333 ILE A C 1
ATOM 2658 O O . ILE A 1 333 ? 24.724 13.585 -24.438 1.00 89.81 333 ILE A O 1
ATOM 2662 N N . VAL A 1 334 ? 24.639 11.612 -23.387 1.00 89.94 334 VAL A N 1
ATOM 2663 C CA . VAL A 1 334 ? 23.338 11.219 -23.957 1.00 89.94 334 VAL A CA 1
ATOM 2664 C C . VAL A 1 334 ? 22.210 12.242 -23.721 1.00 89.94 334 VAL A C 1
ATOM 2666 O O . VAL A 1 334 ? 21.459 12.477 -24.667 1.00 89.94 334 VAL A O 1
ATOM 2669 N N . PRO A 1 335 ? 22.058 12.899 -22.555 1.00 88.06 335 PRO A N 1
ATOM 2670 C CA . PRO A 1 335 ? 20.933 13.801 -22.320 1.00 88.06 335 PRO A CA 1
ATOM 2671 C C . PRO A 1 335 ? 21.034 15.059 -23.184 1.00 88.06 335 PRO A C 1
ATOM 2673 O O . PRO A 1 335 ? 22.104 15.659 -23.296 1.00 88.06 335 PRO A O 1
ATOM 2676 N N . GLN A 1 336 ? 19.912 15.510 -23.752 1.00 86.50 336 GLN A N 1
ATOM 2677 C CA . GLN A 1 336 ? 19.866 16.762 -24.526 1.00 86.50 336 GLN A CA 1
ATOM 2678 C C . GLN A 1 336 ? 20.043 18.009 -23.647 1.00 86.50 336 GLN A C 1
ATOM 2680 O O . GLN A 1 336 ? 20.492 19.061 -24.117 1.00 86.50 336 GLN A O 1
ATOM 2685 N N . SER A 1 337 ? 19.708 17.894 -22.363 1.00 81.31 337 SER A N 1
ATOM 2686 C CA . SER A 1 337 ? 19.822 18.947 -21.360 1.00 81.31 337 SER A CA 1
ATOM 2687 C C . SER A 1 337 ? 20.266 18.381 -20.016 1.00 81.31 337 SER A C 1
ATOM 2689 O O . SER A 1 337 ? 19.864 17.279 -19.665 1.00 81.31 337 SER A O 1
ATOM 2691 N N . ILE A 1 338 ? 21.045 19.152 -19.256 1.00 77.25 338 ILE A N 1
ATOM 2692 C CA . ILE A 1 338 ? 21.457 18.834 -17.881 1.00 77.25 338 ILE A CA 1
ATOM 2693 C C . ILE A 1 338 ? 21.127 20.048 -17.009 1.00 77.25 338 ILE A C 1
ATOM 2695 O O . ILE A 1 338 ? 21.532 21.170 -17.330 1.00 77.25 338 ILE A O 1
ATOM 2699 N N . GLY A 1 339 ? 20.361 19.846 -15.932 1.00 68.50 339 GLY A N 1
ATOM 2700 C CA . GLY A 1 339 ? 19.946 20.927 -15.026 1.00 68.50 339 GLY A CA 1
ATOM 2701 C C . GLY A 1 339 ? 19.201 22.064 -15.741 1.00 68.50 339 GLY A C 1
ATOM 2702 O O . GLY A 1 339 ? 19.494 23.238 -15.516 1.00 68.50 339 GLY A O 1
ATOM 2703 N N . GLY A 1 340 ? 18.324 21.721 -16.692 1.00 73.31 340 GLY A N 1
ATOM 2704 C CA . GLY A 1 340 ? 17.545 22.680 -17.487 1.00 73.31 340 GLY A CA 1
ATOM 2705 C C . GLY A 1 340 ? 18.327 23.450 -18.563 1.00 73.31 340 GLY A C 1
ATOM 2706 O O . GLY A 1 340 ? 17.744 24.259 -19.282 1.00 73.31 340 GLY A O 1
ATOM 2707 N N . LYS A 1 341 ? 19.637 23.214 -18.720 1.00 80.81 341 LYS A N 1
ATOM 2708 C CA . LYS A 1 341 ? 20.470 23.846 -19.759 1.00 80.81 341 LYS A CA 1
ATOM 2709 C C . LYS A 1 341 ? 20.771 22.864 -20.881 1.00 80.81 341 LYS A C 1
ATOM 2711 O O . LYS A 1 341 ? 20.987 21.685 -20.624 1.00 80.81 341 LYS A O 1
ATOM 2716 N N . LYS A 1 342 ? 20.850 23.355 -22.123 1.00 86.69 342 LYS A N 1
ATOM 2717 C CA . LYS A 1 342 ? 21.261 22.546 -23.281 1.00 86.69 342 LYS A CA 1
ATOM 2718 C C . LYS A 1 342 ? 22.633 21.918 -23.027 1.00 86.69 342 LYS A C 1
ATOM 2720 O O . LYS A 1 342 ? 23.579 22.630 -22.692 1.00 86.69 342 LYS A O 1
ATOM 2725 N N . ASN A 1 343 ? 22.739 20.608 -23.219 1.00 87.75 343 ASN A N 1
ATOM 2726 C CA . ASN A 1 343 ? 23.984 19.881 -23.036 1.00 87.75 343 ASN A CA 1
ATOM 2727 C C . ASN A 1 343 ? 24.923 20.124 -24.237 1.00 87.75 343 ASN A C 1
ATOM 2729 O O . ASN A 1 343 ? 24.592 19.718 -25.356 1.00 87.75 343 ASN A O 1
ATOM 2733 N N . PRO A 1 344 ? 26.095 20.763 -24.051 1.00 90.38 344 PRO A N 1
ATOM 2734 C CA . PRO A 1 344 ? 27.038 20.996 -25.144 1.00 90.38 344 PRO A CA 1
ATOM 2735 C C . PRO A 1 344 ? 27.678 19.700 -25.657 1.00 90.38 344 PRO A C 1
ATOM 2737 O O . PRO A 1 344 ? 28.112 19.649 -26.806 1.00 90.38 344 PRO A O 1
ATOM 2740 N N . LEU A 1 345 ? 27.727 18.650 -24.830 1.00 90.00 345 LEU A N 1
ATOM 2741 C CA . LEU A 1 345 ? 28.348 17.378 -25.188 1.00 90.00 345 LEU A CA 1
ATOM 2742 C C . LEU A 1 345 ? 27.426 16.478 -26.011 1.00 90.00 345 LEU A C 1
ATOM 2744 O O . LEU A 1 345 ? 27.925 15.577 -26.674 1.00 90.00 345 LEU A O 1
ATOM 2748 N N . HIS A 1 346 ? 26.116 16.739 -26.038 1.00 90.88 346 HIS A N 1
ATOM 2749 C CA . HIS A 1 346 ? 25.144 15.872 -26.710 1.00 90.88 346 HIS A CA 1
ATOM 2750 C C . HIS A 1 346 ? 25.443 15.643 -28.196 1.00 90.88 346 HIS A C 1
ATOM 2752 O O . HIS A 1 346 ? 25.304 14.531 -28.690 1.00 90.88 346 HIS A O 1
ATOM 2758 N N . GLN A 1 347 ? 25.960 16.658 -28.896 1.00 89.06 347 GLN A N 1
ATOM 2759 C CA . GLN A 1 347 ? 26.358 16.532 -30.306 1.00 89.06 347 GLN A CA 1
ATOM 2760 C C . GLN A 1 347 ? 27.456 15.482 -30.537 1.00 89.06 347 GLN A C 1
ATOM 2762 O O . GLN A 1 347 ? 27.591 14.964 -31.638 1.00 89.06 347 GLN A O 1
ATOM 2767 N N . GLN A 1 348 ? 28.240 15.137 -29.511 1.00 90.12 348 GLN A N 1
ATOM 2768 C CA . GLN A 1 348 ? 29.271 14.104 -29.620 1.00 90.12 348 GLN A CA 1
ATOM 2769 C C . GLN A 1 348 ? 28.680 12.688 -29.712 1.00 90.12 348 GLN A C 1
ATOM 2771 O O . GLN A 1 348 ? 29.394 11.769 -30.110 1.00 90.12 348 GLN A O 1
ATOM 2776 N N . LEU A 1 349 ? 27.391 12.503 -29.396 1.00 90.38 349 LEU A N 1
ATOM 2777 C CA . LEU A 1 349 ? 26.688 11.227 -29.554 1.00 90.38 349 LEU A CA 1
ATOM 2778 C C . LEU A 1 349 ? 26.612 10.788 -31.029 1.00 90.38 349 LEU A C 1
ATOM 2780 O O . LEU A 1 349 ? 26.565 9.592 -31.320 1.00 90.38 349 LEU A O 1
ATOM 2784 N N . ASP A 1 350 ? 26.658 11.736 -31.971 1.00 89.19 350 ASP A N 1
ATOM 2785 C CA . ASP A 1 350 ? 26.672 11.480 -33.422 1.00 89.19 350 ASP A CA 1
ATOM 2786 C C . ASP A 1 350 ? 27.951 10.800 -33.913 1.00 89.19 350 ASP A C 1
ATOM 2788 O O . ASP A 1 350 ? 27.953 10.182 -34.975 1.00 89.19 350 ASP A O 1
ATOM 2792 N N . ASN A 1 351 ? 29.009 10.814 -33.102 1.00 90.31 351 ASN A N 1
ATOM 2793 C CA . ASN A 1 351 ? 30.244 10.096 -33.400 1.00 90.31 351 ASN A CA 1
ATOM 2794 C C . ASN A 1 351 ? 30.169 8.599 -33.050 1.00 90.31 351 ASN A C 1
ATOM 2796 O O . ASN A 1 351 ? 31.082 7.848 -33.395 1.00 90.31 351 ASN A O 1
ATOM 2800 N N . LEU A 1 352 ? 29.121 8.155 -32.345 1.00 90.38 352 LEU A N 1
ATOM 2801 C CA . LEU A 1 352 ? 28.918 6.748 -32.005 1.00 90.38 352 LEU A CA 1
ATOM 2802 C C . LEU A 1 352 ? 28.080 6.047 -33.073 1.00 90.38 352 LEU A C 1
ATOM 2804 O O . LEU A 1 352 ? 27.051 6.561 -33.512 1.00 90.38 352 LEU A O 1
ATOM 2808 N N . ASN A 1 353 ? 28.498 4.836 -33.439 1.00 92.31 353 ASN A N 1
ATOM 2809 C CA . ASN A 1 353 ? 27.691 3.952 -34.270 1.00 92.31 353 ASN A CA 1
ATOM 2810 C C . ASN A 1 353 ? 26.466 3.428 -33.496 1.00 92.31 353 ASN A C 1
ATOM 2812 O O . ASN A 1 353 ? 26.372 3.546 -32.273 1.00 92.31 353 ASN A O 1
ATOM 2816 N N . GLU A 1 354 ? 25.535 2.816 -34.226 1.00 90.25 354 GLU A N 1
ATOM 2817 C CA . GLU A 1 354 ? 24.314 2.236 -33.660 1.00 90.25 354 GLU A CA 1
ATOM 2818 C C . GLU A 1 354 ? 24.615 1.234 -32.538 1.00 90.25 354 GLU A C 1
ATOM 2820 O O . GLU A 1 354 ? 24.072 1.364 -31.446 1.00 90.25 354 GLU A O 1
ATOM 2825 N N . GLN A 1 355 ? 25.561 0.313 -32.756 1.00 90.12 355 GLN A N 1
ATOM 2826 C CA . GLN A 1 355 ? 25.950 -0.669 -31.741 1.00 90.12 355 GLN A CA 1
ATOM 2827 C C . GLN A 1 355 ? 26.438 -0.008 -30.446 1.00 90.12 355 GLN A C 1
ATOM 2829 O O . GLN A 1 355 ? 26.045 -0.431 -29.368 1.00 90.12 355 GLN A O 1
ATOM 2834 N N . GLY A 1 356 ? 27.244 1.053 -30.529 1.00 91.00 356 GLY A N 1
ATOM 2835 C CA . GLY A 1 356 ? 27.725 1.777 -29.354 1.00 91.00 356 GLY A CA 1
ATOM 2836 C C . GLY A 1 356 ? 26.596 2.457 -28.580 1.00 91.00 356 GLY A C 1
ATOM 2837 O O . GLY A 1 356 ? 26.626 2.484 -27.353 1.00 91.00 356 GLY A O 1
ATOM 2838 N N . ARG A 1 357 ? 25.569 2.964 -29.273 1.00 91.25 357 ARG A N 1
ATOM 2839 C CA . ARG A 1 357 ? 24.365 3.525 -28.636 1.00 91.25 357 ARG A CA 1
ATOM 2840 C C . ARG A 1 357 ? 23.518 2.435 -27.967 1.00 91.25 357 ARG A C 1
ATOM 2842 O O . ARG A 1 357 ? 23.065 2.633 -26.841 1.00 91.25 357 ARG A O 1
ATOM 2849 N N . LEU A 1 358 ? 23.366 1.275 -28.609 1.00 90.25 358 LEU A N 1
ATOM 2850 C CA . LEU A 1 358 ? 22.705 0.105 -28.018 1.00 90.25 358 LEU A CA 1
ATOM 2851 C C . LEU A 1 358 ? 23.457 -0.416 -26.789 1.00 90.25 358 LEU A C 1
ATOM 2853 O O . LEU A 1 358 ? 22.839 -0.678 -25.760 1.00 90.25 358 LEU A O 1
ATOM 2857 N N . ASP A 1 359 ? 24.784 -0.501 -26.867 1.00 92.44 359 ASP A N 1
ATOM 2858 C CA . ASP A 1 359 ? 25.637 -0.947 -25.768 1.00 92.44 359 ASP A CA 1
ATOM 2859 C C . ASP A 1 359 ? 25.581 0.022 -24.584 1.00 92.44 359 ASP A C 1
ATOM 2861 O O . ASP A 1 359 ? 25.592 -0.433 -23.445 1.00 92.44 359 ASP A O 1
ATOM 2865 N N . ILE A 1 360 ? 25.446 1.337 -24.812 1.00 92.31 360 ILE A N 1
ATOM 2866 C CA . ILE A 1 360 ? 25.197 2.295 -23.722 1.00 92.31 360 ILE A CA 1
ATOM 2867 C C . ILE A 1 360 ? 23.915 1.914 -22.985 1.00 92.31 360 ILE A C 1
ATOM 2869 O O . ILE A 1 360 ? 23.981 1.632 -21.792 1.00 92.31 360 ILE A O 1
ATOM 2873 N N . ASN A 1 361 ? 22.782 1.838 -23.693 1.00 91.00 361 ASN A N 1
ATOM 2874 C CA . ASN A 1 361 ? 21.491 1.487 -23.095 1.00 91.00 361 ASN A CA 1
ATOM 2875 C C . ASN A 1 361 ? 21.545 0.138 -22.367 1.00 91.00 361 ASN A C 1
ATOM 2877 O O . ASN A 1 361 ? 21.076 0.022 -21.232 1.00 91.00 361 ASN A O 1
ATOM 2881 N N . ARG A 1 362 ? 22.159 -0.867 -23.001 1.00 91.38 362 ARG A N 1
ATOM 2882 C CA . ARG A 1 362 ? 22.339 -2.204 -22.438 1.00 91.38 362 ARG A CA 1
ATOM 2883 C C . ARG A 1 362 ? 23.197 -2.157 -21.182 1.00 91.38 362 ARG A C 1
ATOM 2885 O O . ARG A 1 362 ? 22.801 -2.723 -20.176 1.00 91.38 362 ARG A O 1
ATOM 2892 N N . PHE A 1 363 ? 24.337 -1.474 -21.181 1.00 93.06 363 PHE A N 1
ATOM 2893 C CA . PHE A 1 363 ? 25.254 -1.446 -20.036 1.00 93.06 363 PHE A CA 1
ATOM 2894 C C . PHE A 1 363 ? 24.767 -0.556 -18.888 1.00 93.06 363 PHE A C 1
ATOM 2896 O O . PHE A 1 363 ? 25.329 -0.636 -17.799 1.00 93.06 363 PHE A O 1
ATOM 2903 N N . THR A 1 364 ? 23.723 0.252 -19.084 1.00 91.38 364 THR A N 1
ATOM 2904 C CA . THR A 1 364 ? 23.102 1.093 -18.041 1.00 91.38 364 THR A CA 1
ATOM 2905 C C . THR A 1 364 ? 21.673 0.682 -17.674 1.00 91.38 364 THR A C 1
ATOM 2907 O O . THR A 1 364 ? 21.086 1.310 -16.788 1.00 91.38 364 THR A O 1
ATOM 2910 N N . ALA A 1 365 ? 21.126 -0.353 -18.327 1.00 92.50 365 ALA A N 1
ATOM 2911 C CA . ALA A 1 365 ? 19.725 -0.785 -18.223 1.00 92.50 365 ALA A CA 1
ATOM 2912 C C . ALA A 1 365 ? 18.724 0.356 -18.494 1.00 92.50 365 ALA A C 1
ATOM 2914 O O . ALA A 1 365 ? 17.688 0.451 -17.838 1.00 92.50 365 ALA A O 1
ATOM 2915 N N . SER A 1 366 ? 19.066 1.303 -19.374 1.00 89.56 366 SER A N 1
ATOM 2916 C CA . SER A 1 366 ? 18.310 2.557 -19.488 1.00 89.56 366 SER A CA 1
ATOM 2917 C C . SER A 1 366 ? 16.885 2.349 -19.996 1.00 89.56 366 SER A C 1
ATOM 2919 O O . SER A 1 366 ? 15.979 3.029 -19.520 1.00 89.56 366 SER A O 1
ATOM 2921 N N . SER A 1 367 ? 16.664 1.411 -20.918 1.00 86.81 367 SER A N 1
ATOM 2922 C CA . SER A 1 367 ? 15.330 1.129 -21.456 1.00 86.81 367 SER A CA 1
ATOM 2923 C C . SER A 1 367 ? 14.454 0.418 -20.415 1.00 86.81 367 SER A C 1
ATOM 2925 O O . SER A 1 367 ? 13.313 0.824 -20.196 1.00 86.81 367 SER A O 1
ATOM 2927 N N . GLU A 1 368 ? 15.012 -0.569 -19.707 1.00 91.12 368 GLU A N 1
ATOM 2928 C CA . GLU A 1 368 ? 14.356 -1.290 -18.611 1.00 91.12 368 GLU A CA 1
ATOM 2929 C C . GLU A 1 368 ? 13.965 -0.346 -17.466 1.00 91.12 368 GLU A C 1
ATOM 2931 O O . GLU A 1 368 ? 12.802 -0.273 -17.065 1.00 91.12 368 GLU A O 1
ATOM 2936 N N . ARG A 1 369 ? 14.927 0.444 -16.978 1.00 91.69 369 ARG A N 1
ATOM 2937 C CA . ARG A 1 369 ? 14.711 1.408 -15.892 1.00 91.69 369 ARG A CA 1
ATOM 2938 C C . ARG A 1 369 ? 13.702 2.483 -16.279 1.00 91.69 369 ARG A C 1
ATOM 2940 O O . ARG A 1 369 ? 12.857 2.836 -15.466 1.00 91.69 369 ARG A O 1
ATOM 2947 N N . ALA A 1 370 ? 13.727 2.959 -17.527 1.00 89.12 370 ALA A N 1
ATOM 2948 C CA . ALA A 1 370 ? 12.740 3.914 -18.025 1.00 89.12 370 ALA A CA 1
ATOM 2949 C C . ALA A 1 370 ? 11.308 3.346 -18.016 1.00 89.12 370 ALA A C 1
ATOM 2951 O O . ALA A 1 370 ? 10.358 4.062 -17.691 1.00 89.12 370 ALA A O 1
ATOM 2952 N N . GLN A 1 371 ? 11.133 2.067 -18.357 1.00 88.88 371 GLN A N 1
ATOM 2953 C CA . GLN A 1 371 ? 9.836 1.398 -18.254 1.00 88.88 371 GLN A CA 1
ATOM 2954 C C . GLN A 1 371 ? 9.383 1.279 -16.792 1.00 88.88 371 GLN A C 1
ATOM 2956 O O . GLN A 1 371 ? 8.237 1.617 -16.487 1.00 88.88 371 GLN A O 1
ATOM 2961 N N . LEU A 1 372 ? 10.288 0.882 -15.893 1.00 91.06 372 LEU A N 1
ATOM 2962 C CA . LEU A 1 372 ? 10.008 0.764 -14.459 1.00 91.06 372 LEU A CA 1
ATOM 2963 C C . LEU A 1 372 ? 9.667 2.107 -13.814 1.00 91.06 372 LEU A C 1
ATOM 2965 O O . LEU A 1 372 ? 8.751 2.165 -13.002 1.00 91.06 372 LEU A O 1
ATOM 2969 N N . TRP A 1 373 ? 10.324 3.196 -14.216 1.00 90.81 373 TRP A N 1
ATOM 2970 C CA . TRP A 1 373 ? 10.000 4.541 -13.736 1.00 90.81 373 TRP A CA 1
ATOM 2971 C C . TRP A 1 373 ? 8.556 4.924 -14.036 1.00 90.81 373 TRP A C 1
ATOM 2973 O O . TRP A 1 373 ? 7.847 5.374 -13.142 1.00 90.81 373 TRP A O 1
ATOM 2983 N N . ARG A 1 374 ? 8.094 4.688 -15.270 1.00 88.81 374 ARG A N 1
ATOM 2984 C CA . ARG A 1 374 ? 6.703 4.969 -15.661 1.00 88.81 374 ARG A CA 1
ATOM 2985 C C . ARG A 1 374 ? 5.710 4.109 -14.884 1.00 88.81 374 ARG A C 1
ATOM 2987 O O . ARG A 1 374 ? 4.666 4.604 -14.470 1.00 88.81 374 ARG A O 1
ATOM 2994 N N . GLN A 1 375 ? 6.021 2.826 -14.695 1.00 90.00 375 GLN A N 1
ATOM 2995 C CA . GLN A 1 375 ? 5.166 1.921 -13.925 1.00 90.00 375 GLN A CA 1
ATOM 2996 C C . GLN A 1 375 ? 5.112 2.312 -12.446 1.00 90.00 375 GLN A C 1
ATOM 2998 O O . GLN A 1 375 ? 4.037 2.300 -11.855 1.00 90.00 375 GLN A O 1
ATOM 3003 N N . GLN A 1 376 ? 6.241 2.701 -11.859 1.00 91.06 376 GLN A N 1
ATOM 3004 C CA . GLN A 1 376 ? 6.301 3.135 -10.469 1.00 91.06 376 GLN A CA 1
ATOM 3005 C C . GLN A 1 376 ? 5.586 4.469 -10.255 1.00 91.06 376 GLN A C 1
ATOM 3007 O O . GLN A 1 376 ? 4.829 4.596 -9.297 1.00 91.06 376 GLN A O 1
ATOM 3012 N N . GLU A 1 377 ? 5.747 5.430 -11.166 1.00 91.31 377 GLU A N 1
ATOM 3013 C CA . GLU A 1 377 ? 4.996 6.689 -11.144 1.00 91.31 377 GLU A CA 1
ATOM 3014 C C . GLU A 1 377 ? 3.481 6.450 -11.245 1.00 91.31 377 GLU A C 1
ATOM 3016 O O . GLU A 1 377 ? 2.708 7.056 -10.498 1.00 91.31 377 GLU A O 1
ATOM 3021 N N . MET A 1 378 ? 3.048 5.526 -12.114 1.00 91.50 378 MET A N 1
ATOM 3022 C CA . MET A 1 378 ? 1.645 5.112 -12.202 1.00 91.50 378 MET A CA 1
ATOM 3023 C C . MET A 1 378 ? 1.168 4.480 -10.887 1.00 91.50 378 MET A C 1
ATOM 3025 O O . MET A 1 378 ? 0.178 4.938 -10.323 1.00 91.50 378 MET A O 1
ATOM 3029 N N . SER A 1 379 ? 1.883 3.489 -10.344 1.00 94.31 379 SER A N 1
ATOM 3030 C CA . SER A 1 379 ? 1.515 2.835 -9.080 1.00 94.31 379 SER A CA 1
ATOM 3031 C C . SER A 1 379 ? 1.455 3.816 -7.902 1.00 94.31 379 SER A C 1
ATOM 3033 O O . SER A 1 379 ? 0.519 3.756 -7.103 1.00 94.31 379 SER A O 1
ATOM 3035 N N . GLN A 1 380 ? 2.415 4.742 -7.796 1.00 94.75 380 GLN A N 1
ATOM 3036 C CA . GLN A 1 380 ? 2.430 5.781 -6.760 1.00 94.75 380 GLN A CA 1
ATOM 3037 C C . GLN A 1 380 ? 1.268 6.768 -6.924 1.00 94.75 380 GLN A C 1
ATOM 3039 O O . GLN A 1 380 ? 0.639 7.137 -5.931 1.00 94.75 380 GLN A O 1
ATOM 3044 N N . SER A 1 381 ? 0.944 7.161 -8.160 1.00 94.25 381 SER A N 1
ATOM 3045 C CA . SER A 1 381 ? -0.227 7.995 -8.453 1.00 94.25 381 SER A CA 1
ATOM 3046 C C . SER A 1 381 ? -1.525 7.291 -8.053 1.00 94.25 381 SER A C 1
ATOM 3048 O O . SER A 1 381 ? -2.324 7.866 -7.320 1.00 94.25 381 SER A O 1
ATOM 3050 N N . LEU A 1 382 ? -1.695 6.016 -8.423 1.00 95.69 382 LEU A N 1
ATOM 3051 C CA . LEU A 1 382 ? -2.859 5.206 -8.039 1.00 95.69 382 LEU A CA 1
ATOM 3052 C C . LEU A 1 382 ? -2.988 5.053 -6.519 1.00 95.69 382 LEU A C 1
ATOM 3054 O O . LEU A 1 382 ? -4.098 5.070 -5.986 1.00 95.69 382 LEU A O 1
ATOM 3058 N N . LEU A 1 383 ? -1.865 4.899 -5.810 1.00 97.19 383 LEU A N 1
ATOM 3059 C CA . LEU A 1 383 ? -1.858 4.811 -4.351 1.00 97.19 383 LEU A CA 1
ATOM 3060 C C . LEU A 1 383 ? -2.272 6.141 -3.714 1.00 97.19 383 LEU A C 1
ATOM 3062 O O . LEU A 1 383 ? -3.125 6.149 -2.826 1.00 97.19 383 LEU A O 1
ATOM 3066 N N . SER A 1 384 ? -1.727 7.256 -4.204 1.00 95.62 384 SER A N 1
ATOM 3067 C CA . SER A 1 384 ? -2.103 8.602 -3.760 1.00 95.62 384 SER A CA 1
ATOM 3068 C C . SER A 1 384 ? -3.588 8.889 -4.014 1.00 95.62 384 SER A C 1
ATOM 3070 O O . SER A 1 384 ? -4.298 9.325 -3.109 1.00 95.62 384 SER A O 1
ATOM 3072 N N . GLU A 1 385 ? -4.102 8.567 -5.204 1.00 94.69 385 GLU A N 1
ATOM 3073 C CA . GLU A 1 385 ? -5.525 8.708 -5.538 1.00 94.69 385 GLU A CA 1
ATOM 3074 C C . GLU A 1 385 ? -6.421 7.845 -4.644 1.00 94.69 385 GLU A C 1
ATOM 3076 O O . GLU A 1 385 ? -7.500 8.286 -4.241 1.00 94.69 385 GLU A O 1
ATOM 3081 N N . CYS A 1 386 ? -5.983 6.624 -4.314 1.00 95.81 386 CYS A N 1
ATOM 3082 C CA . CYS A 1 386 ? -6.711 5.722 -3.427 1.00 95.81 386 CYS A CA 1
ATOM 3083 C C . CYS A 1 386 ? -6.812 6.282 -2.003 1.00 95.81 386 CYS A C 1
ATOM 3085 O O . CYS A 1 386 ? -7.891 6.228 -1.410 1.00 95.81 386 CYS A O 1
ATOM 3087 N N . LEU A 1 387 ? -5.721 6.850 -1.477 1.00 96.25 387 LEU A N 1
ATOM 3088 C CA . LEU A 1 387 ? -5.654 7.457 -0.143 1.00 96.25 387 LEU A CA 1
ATOM 3089 C C . LEU A 1 387 ? -6.493 8.734 -0.014 1.00 96.25 387 LEU A C 1
ATOM 3091 O O . LEU A 1 387 ? -6.961 9.038 1.077 1.00 96.25 387 LEU A O 1
ATOM 3095 N N . GLN A 1 388 ? -6.723 9.448 -1.118 1.00 94.19 388 GLN A N 1
ATOM 3096 C CA . GLN A 1 388 ? -7.577 10.641 -1.158 1.00 94.19 388 GLN A CA 1
ATOM 3097 C C . GLN A 1 388 ? -9.081 10.321 -1.171 1.00 94.19 388 GLN A C 1
ATOM 3099 O O . GLN A 1 388 ? -9.905 11.226 -1.028 1.00 94.19 388 GLN A O 1
ATOM 3104 N N . GLN A 1 389 ? -9.476 9.056 -1.360 1.00 94.94 389 GLN A N 1
ATOM 3105 C CA . GLN A 1 389 ? -10.893 8.692 -1.357 1.00 94.94 389 GLN A CA 1
ATOM 3106 C C . GLN A 1 389 ? -11.454 8.693 0.075 1.00 94.94 389 GLN A C 1
ATOM 3108 O O . GLN A 1 389 ? -10.942 7.949 0.919 1.00 94.94 389 GLN A O 1
ATOM 3113 N N . PRO A 1 390 ? -12.573 9.393 0.352 1.00 94.50 390 PRO A N 1
ATOM 3114 C CA . PRO A 1 390 ? -13.185 9.409 1.686 1.00 94.50 390 PRO A CA 1
ATOM 3115 C C . PRO A 1 390 ? -13.529 8.012 2.226 1.00 94.50 390 PRO A C 1
ATOM 3117 O O . PRO A 1 390 ? -13.461 7.748 3.424 1.00 94.50 390 PRO A O 1
ATOM 3120 N N . GLN A 1 391 ? -13.890 7.085 1.335 1.00 93.69 391 GLN A N 1
ATOM 3121 C CA . GLN A 1 391 ? -14.177 5.690 1.669 1.00 93.69 391 GLN A CA 1
ATOM 3122 C C . GLN A 1 391 ? -12.927 4.976 2.201 1.00 93.69 391 GLN A C 1
ATOM 3124 O O . GLN A 1 391 ? -13.022 4.191 3.144 1.00 93.69 391 GLN A O 1
ATOM 3129 N N . THR A 1 392 ? -11.764 5.250 1.602 1.00 96.25 392 THR A N 1
ATOM 3130 C CA . THR A 1 392 ? -10.473 4.690 2.015 1.00 96.25 392 THR A CA 1
ATOM 3131 C C . THR A 1 392 ? -10.037 5.268 3.352 1.00 96.25 392 THR A C 1
ATOM 3133 O O . THR A 1 392 ? -9.623 4.505 4.217 1.00 96.25 392 THR A O 1
ATOM 3136 N N . GLU A 1 393 ? -10.215 6.571 3.579 1.00 95.25 393 GLU A N 1
ATOM 3137 C CA . GLU A 1 393 ? -9.964 7.182 4.891 1.00 95.25 393 GLU A CA 1
ATOM 3138 C C . GLU A 1 393 ? -10.815 6.518 5.981 1.00 95.25 393 GLU A C 1
ATOM 3140 O O . GLU A 1 393 ? -10.310 6.156 7.041 1.00 95.25 393 GLU A O 1
ATOM 3145 N N . GLN A 1 394 ? -12.102 6.273 5.713 1.00 96.00 394 GLN A N 1
ATOM 3146 C CA . GLN A 1 394 ? -12.958 5.562 6.663 1.00 96.00 394 GLN A CA 1
ATOM 3147 C C . GLN A 1 394 ? -12.591 4.078 6.813 1.00 96.00 394 GLN A C 1
ATOM 3149 O O . GLN A 1 394 ? -12.796 3.524 7.889 1.00 96.00 394 GLN A O 1
ATOM 3154 N N . CYS A 1 395 ? -12.045 3.433 5.780 1.00 96.50 395 CYS A N 1
ATOM 3155 C CA . CYS A 1 395 ? -11.494 2.080 5.880 1.00 96.50 395 CYS A CA 1
ATOM 3156 C C . CYS A 1 395 ? -10.243 2.051 6.773 1.00 96.50 395 CYS A C 1
ATOM 3158 O O . CYS A 1 395 ? -10.099 1.155 7.596 1.00 96.50 395 CYS A O 1
ATOM 3160 N N . LEU A 1 396 ? -9.360 3.046 6.669 1.00 97.50 396 LEU A N 1
ATOM 3161 C CA . LEU A 1 396 ? -8.204 3.178 7.558 1.00 97.50 396 LEU A CA 1
ATOM 3162 C C . LEU A 1 396 ? -8.636 3.472 8.996 1.00 97.50 396 LEU A C 1
ATOM 3164 O O . LEU A 1 396 ? -8.097 2.880 9.926 1.00 97.50 396 LEU A O 1
ATOM 3168 N N . ALA A 1 397 ? -9.672 4.295 9.184 1.00 97.00 397 ALA A N 1
ATOM 3169 C CA . ALA A 1 397 ? -10.260 4.527 10.500 1.00 97.00 397 ALA A CA 1
ATOM 3170 C C . ALA A 1 397 ? -10.785 3.235 11.150 1.00 97.00 397 ALA A C 1
ATOM 3172 O O . ALA A 1 397 ? -10.739 3.122 12.372 1.00 97.00 397 ALA A O 1
ATOM 3173 N N . ASP A 1 398 ? -11.251 2.252 10.368 1.00 97.12 398 ASP A N 1
ATOM 3174 C CA . ASP A 1 398 ? -11.654 0.943 10.900 1.00 97.12 398 ASP A CA 1
ATOM 3175 C C . ASP A 1 398 ? -10.472 0.223 11.568 1.00 97.12 398 ASP A C 1
ATOM 3177 O O . ASP A 1 398 ? -10.616 -0.301 12.672 1.00 97.12 398 ASP A O 1
ATOM 3181 N N . HIS A 1 399 ? -9.298 0.246 10.927 1.00 96.75 399 HIS A N 1
ATOM 3182 C CA . HIS A 1 399 ? -8.068 -0.372 11.431 1.00 96.75 399 HIS A CA 1
ATOM 3183 C C . HIS A 1 399 ? -7.438 0.439 12.578 1.00 96.75 399 HIS A C 1
ATOM 3185 O O . HIS A 1 399 ? -6.990 -0.129 13.571 1.00 96.75 399 HIS A O 1
ATOM 3191 N N . LEU A 1 400 ? -7.446 1.772 12.490 1.00 96.94 400 LEU A N 1
ATOM 3192 C CA . LEU A 1 400 ? -6.899 2.661 13.525 1.00 96.94 400 LEU A CA 1
ATOM 3193 C C . LEU A 1 400 ? -7.806 2.795 14.763 1.00 96.94 400 LEU A C 1
ATOM 3195 O O . LEU A 1 400 ? -7.393 3.348 15.780 1.00 96.94 400 LEU A O 1
ATOM 3199 N N . SER A 1 401 ? -9.027 2.257 14.701 1.00 96.00 401 SER A N 1
ATOM 3200 C CA . SER A 1 401 ? -9.933 2.127 15.852 1.00 96.00 401 SER A CA 1
ATOM 3201 C C . SER A 1 401 ? -9.805 0.779 16.576 1.00 96.00 401 SER A C 1
ATOM 3203 O O . SER A 1 401 ? -10.619 0.502 17.460 1.00 96.00 401 SER A O 1
ATOM 3205 N N . LEU A 1 402 ? -8.854 -0.082 16.192 1.00 93.19 402 LEU A N 1
ATOM 3206 C CA . LEU A 1 402 ? -8.512 -1.305 16.935 1.00 93.19 402 LEU A CA 1
ATOM 3207 C C . LEU A 1 402 ? -7.739 -0.962 18.220 1.00 93.19 402 LEU A C 1
ATOM 3209 O O . LEU A 1 402 ? -7.403 0.195 18.434 1.00 93.19 402 LEU A O 1
ATOM 3213 N N . GLU A 1 403 ? -7.451 -1.953 19.063 1.00 89.75 403 GLU A N 1
ATOM 3214 C CA . GLU A 1 403 ? -6.715 -1.766 20.326 1.00 89.75 403 GLU A CA 1
ATOM 3215 C C . GLU A 1 403 ? -5.421 -2.589 20.371 1.00 89.75 403 GLU A C 1
ATOM 3217 O O . GLU A 1 403 ? -5.231 -3.541 19.595 1.00 89.75 403 GLU A O 1
ATOM 3222 N N . GLY A 1 404 ? -4.533 -2.218 21.292 1.00 87.88 404 GLY A N 1
ATOM 3223 C CA . GLY A 1 404 ? -3.277 -2.889 21.594 1.00 87.88 404 GLY A CA 1
ATOM 3224 C C . GLY A 1 404 ? -2.396 -3.108 20.367 1.00 87.88 404 GLY A C 1
ATOM 3225 O O . GLY A 1 404 ? -2.215 -2.235 19.515 1.00 87.88 404 GLY A O 1
ATOM 3226 N N . PHE A 1 405 ? -1.858 -4.322 20.239 1.00 87.31 405 PHE A N 1
ATOM 3227 C CA . PHE A 1 405 ? -0.935 -4.658 19.154 1.00 87.31 405 PHE A CA 1
ATOM 3228 C C . PHE A 1 405 ? -1.555 -4.534 17.752 1.00 87.31 405 PHE A C 1
ATOM 3230 O O . PHE A 1 405 ? -0.858 -4.177 16.805 1.00 87.31 405 PHE A O 1
ATOM 3237 N N . ASN A 1 406 ? -2.863 -4.774 17.603 1.00 90.06 406 ASN A N 1
ATOM 3238 C CA . ASN A 1 406 ? -3.535 -4.594 16.314 1.00 90.06 406 ASN A CA 1
ATOM 3239 C C . ASN A 1 406 ? -3.559 -3.118 15.890 1.00 90.06 406 ASN A C 1
ATOM 3241 O O . ASN A 1 406 ? -3.400 -2.830 14.704 1.00 90.06 406 ASN A O 1
ATOM 3245 N N . TYR A 1 407 ? -3.704 -2.190 16.843 1.00 93.06 407 TYR A N 1
ATOM 3246 C CA . TYR A 1 407 ? -3.616 -0.760 16.558 1.00 93.06 407 TYR A CA 1
ATOM 3247 C C . TYR A 1 407 ? -2.201 -0.356 16.142 1.00 93.06 407 TYR A C 1
ATOM 3249 O O . TYR A 1 407 ? -2.029 0.265 15.094 1.00 93.06 407 TYR A O 1
ATOM 3257 N N . ALA A 1 408 ? -1.182 -0.776 16.899 1.00 92.06 408 ALA A N 1
ATOM 3258 C CA . ALA A 1 408 ? 0.216 -0.515 16.554 1.00 92.06 408 ALA A CA 1
ATOM 3259 C C . ALA A 1 408 ? 0.584 -1.084 15.170 1.00 92.06 408 ALA A C 1
ATOM 3261 O O . ALA A 1 408 ? 1.273 -0.432 14.386 1.00 92.06 408 ALA A O 1
ATOM 3262 N N . ALA A 1 409 ? 0.076 -2.271 14.831 1.00 92.38 409 ALA A N 1
ATOM 3263 C CA . ALA A 1 409 ? 0.288 -2.894 13.531 1.00 92.38 409 ALA A CA 1
ATOM 3264 C C . ALA A 1 409 ? -0.394 -2.145 12.377 1.00 92.38 409 ALA A C 1
ATOM 3266 O O . ALA A 1 409 ? 0.238 -1.909 11.345 1.00 92.38 409 ALA A O 1
ATOM 3267 N N . ALA A 1 410 ? -1.647 -1.721 12.560 1.00 95.88 410 ALA A N 1
ATOM 3268 C CA . ALA A 1 410 ? -2.345 -0.868 11.601 1.00 95.88 410 ALA A CA 1
ATOM 3269 C C . ALA A 1 410 ? -1.612 0.468 11.397 1.00 95.88 410 ALA A C 1
ATOM 3271 O O . ALA A 1 410 ? -1.421 0.913 10.265 1.00 95.88 410 ALA A O 1
ATOM 3272 N N . PHE A 1 411 ? -1.141 1.079 12.485 1.00 96.25 411 PHE A N 1
ATOM 3273 C CA . PHE A 1 411 ? -0.379 2.323 12.443 1.00 96.25 411 PHE A CA 1
ATOM 3274 C C . PHE A 1 411 ? 0.955 2.149 11.702 1.00 96.25 411 PHE A C 1
ATOM 3276 O O . PHE A 1 411 ? 1.313 2.963 10.848 1.00 96.25 411 PHE A O 1
ATOM 3283 N N . HIS A 1 412 ? 1.661 1.044 11.957 1.00 95.25 412 HIS A N 1
ATOM 3284 C CA . HIS A 1 412 ? 2.863 0.677 11.216 1.00 95.25 412 HIS A CA 1
ATOM 3285 C C . HIS A 1 412 ? 2.579 0.502 9.723 1.00 95.25 412 HIS A C 1
ATOM 3287 O O . HIS A 1 412 ? 3.313 1.062 8.909 1.00 95.25 412 HIS A O 1
ATOM 3293 N N . PHE A 1 413 ? 1.501 -0.186 9.342 1.00 96.44 413 PHE A N 1
ATOM 3294 C CA . PHE A 1 413 ? 1.116 -0.313 7.936 1.00 96.44 413 PHE A CA 1
ATOM 3295 C C . PHE A 1 413 ? 0.902 1.056 7.270 1.00 96.44 413 PHE A C 1
ATOM 3297 O O . PHE A 1 413 ? 1.476 1.307 6.211 1.00 96.44 413 PHE A O 1
ATOM 3304 N N . VAL A 1 414 ? 0.166 1.977 7.908 1.00 97.56 414 VAL A N 1
ATOM 3305 C CA . VAL A 1 414 ? -0.033 3.337 7.370 1.00 97.56 414 VAL A CA 1
ATOM 3306 C C . VAL A 1 414 ? 1.292 4.098 7.260 1.00 97.56 414 VAL A C 1
ATOM 3308 O O . VAL A 1 414 ? 1.527 4.758 6.248 1.00 97.56 414 VAL A O 1
ATOM 3311 N N . SER A 1 415 ? 2.202 3.955 8.231 1.00 96.38 415 SER A N 1
ATOM 3312 C CA . SER A 1 415 ? 3.534 4.578 8.163 1.00 96.38 415 SER A CA 1
ATOM 3313 C C . SER A 1 415 ? 4.350 4.090 6.955 1.00 96.38 415 SER A C 1
ATOM 3315 O O . SER A 1 415 ? 5.043 4.880 6.316 1.00 96.38 415 SER A O 1
ATOM 3317 N N . GLN A 1 416 ? 4.209 2.816 6.571 1.00 95.50 416 GLN A N 1
ATOM 3318 C CA . GLN A 1 416 ? 4.866 2.265 5.383 1.00 95.50 416 GLN A CA 1
ATOM 3319 C C . GLN A 1 416 ? 4.280 2.844 4.088 1.00 95.50 416 GLN A C 1
ATOM 3321 O O . GLN A 1 416 ? 5.028 3.104 3.148 1.00 95.50 416 GLN A O 1
ATOM 3326 N N . LEU A 1 417 ? 2.974 3.147 4.035 1.00 96.94 417 LEU A N 1
ATOM 3327 C CA . LEU A 1 417 ? 2.385 3.832 2.873 1.00 96.94 417 LEU A CA 1
ATOM 3328 C C . LEU A 1 417 ? 3.041 5.203 2.632 1.00 96.94 417 LEU A C 1
ATOM 3330 O O . LEU A 1 417 ? 3.324 5.554 1.488 1.00 96.94 417 LEU A O 1
ATOM 3334 N N . PHE A 1 418 ? 3.379 5.943 3.691 1.00 96.00 418 PHE A N 1
ATOM 3335 C CA . PHE A 1 418 ? 4.127 7.200 3.566 1.00 96.00 418 PHE A CA 1
ATOM 3336 C C . PHE A 1 418 ? 5.526 6.969 2.982 1.00 96.00 418 PHE A C 1
ATOM 3338 O O . PHE A 1 418 ? 5.922 7.663 2.046 1.00 96.00 418 PHE A O 1
ATOM 3345 N N . VAL A 1 419 ? 6.242 5.941 3.444 1.00 92.56 419 VAL A N 1
ATOM 3346 C CA . VAL A 1 419 ? 7.544 5.549 2.873 1.00 92.56 419 VAL A CA 1
ATOM 3347 C C . VAL A 1 419 ? 7.416 5.164 1.396 1.00 92.56 419 VAL A C 1
ATOM 3349 O O . VAL A 1 419 ? 8.306 5.465 0.597 1.00 92.56 419 VAL A O 1
ATOM 3352 N N . THR A 1 420 ? 6.305 4.542 0.982 1.00 93.88 420 THR A N 1
ATOM 3353 C CA . THR A 1 420 ? 6.103 4.205 -0.436 1.00 93.88 420 THR A CA 1
ATOM 3354 C C . THR A 1 420 ? 5.955 5.426 -1.354 1.00 93.88 420 THR A C 1
ATOM 3356 O O . THR A 1 420 ? 6.292 5.354 -2.539 1.00 93.88 420 THR A O 1
ATOM 3359 N N . LEU A 1 421 ? 5.515 6.562 -0.808 1.00 95.12 421 LEU A N 1
ATOM 3360 C CA . LEU A 1 421 ? 5.259 7.810 -1.535 1.00 95.12 421 LEU A CA 1
ATOM 3361 C C . LEU A 1 421 ? 6.345 8.883 -1.326 1.00 95.12 421 LEU A C 1
ATOM 3363 O O . LEU A 1 421 ? 6.326 9.908 -2.006 1.00 95.12 421 LEU A O 1
ATOM 3367 N N . ALA A 1 422 ? 7.288 8.650 -0.409 1.00 91.56 422 ALA A N 1
ATOM 3368 C CA . ALA A 1 422 ? 8.282 9.624 0.044 1.00 91.56 422 ALA A CA 1
ATOM 3369 C C . ALA A 1 422 ? 9.285 10.072 -1.032 1.00 91.56 422 ALA A C 1
ATOM 3371 O O . ALA A 1 422 ? 9.734 11.219 -1.016 1.00 91.56 422 ALA A O 1
ATOM 3372 N N . LEU A 1 423 ? 9.657 9.179 -1.952 1.00 88.88 423 LEU A N 1
ATOM 3373 C CA . LEU A 1 423 ? 10.592 9.465 -3.042 1.00 88.88 423 LEU A CA 1
ATOM 3374 C C . LEU A 1 423 ? 9.951 9.122 -4.389 1.00 88.88 423 LEU A C 1
ATOM 3376 O O . LEU A 1 423 ? 9.173 8.172 -4.499 1.00 88.88 423 LEU A O 1
ATOM 3380 N N . GLY A 1 424 ? 10.285 9.898 -5.419 1.00 88.06 424 GLY A N 1
ATOM 3381 C CA . GLY A 1 424 ? 9.976 9.543 -6.803 1.00 88.06 424 GLY A CA 1
ATOM 3382 C C . GLY A 1 424 ? 10.908 8.446 -7.340 1.00 88.06 424 GLY A C 1
ATOM 3383 O O . GLY A 1 424 ? 11.876 8.078 -6.666 1.00 88.06 424 GLY A O 1
ATOM 3384 N N . PRO A 1 425 ? 10.671 7.953 -8.568 1.00 87.75 425 PRO A N 1
ATOM 3385 C CA . PRO A 1 425 ? 11.459 6.865 -9.151 1.00 87.75 425 PRO A CA 1
ATOM 3386 C C . PRO A 1 425 ? 12.969 7.121 -9.205 1.00 87.75 425 PRO A C 1
ATOM 3388 O O . PRO A 1 425 ? 13.765 6.225 -8.934 1.00 87.75 425 PRO A O 1
ATOM 3391 N N . SER A 1 426 ? 13.372 8.367 -9.460 1.00 86.06 426 SER A N 1
ATOM 3392 C CA . SER A 1 426 ? 14.778 8.785 -9.472 1.00 86.06 426 SER A CA 1
ATOM 3393 C C . SER A 1 426 ? 15.485 8.616 -8.127 1.00 86.06 426 SER A C 1
ATOM 3395 O O . SER A 1 426 ? 16.675 8.316 -8.105 1.00 86.06 426 SER A O 1
ATOM 3397 N N . GLY A 1 427 ? 14.763 8.758 -7.012 1.00 84.12 427 GLY A N 1
ATOM 3398 C CA . GLY A 1 427 ? 15.314 8.591 -5.668 1.00 84.12 427 GLY A CA 1
ATOM 3399 C C . GLY A 1 427 ? 15.563 7.131 -5.283 1.00 84.12 427 GLY A C 1
ATOM 3400 O O . GLY A 1 427 ? 16.409 6.875 -4.431 1.00 84.12 427 GLY A O 1
ATOM 3401 N N . TYR A 1 428 ? 14.856 6.181 -5.905 1.00 83.75 428 TYR A N 1
ATOM 3402 C CA . TYR A 1 428 ? 15.061 4.742 -5.686 1.00 83.75 428 TYR A CA 1
ATOM 3403 C C . TYR A 1 428 ? 16.042 4.110 -6.668 1.00 83.75 428 TYR A C 1
ATOM 3405 O O . TYR A 1 428 ? 16.494 2.989 -6.451 1.00 83.75 428 TYR A O 1
ATOM 3413 N N . ASP A 1 429 ? 16.358 4.800 -7.755 1.00 88.19 429 ASP A N 1
ATOM 3414 C CA . ASP A 1 429 ? 17.177 4.248 -8.813 1.00 88.19 429 ASP A CA 1
ATOM 3415 C C . ASP A 1 429 ? 18.680 4.459 -8.538 1.00 88.19 429 ASP A C 1
ATOM 3417 O O . ASP A 1 429 ? 19.172 5.592 -8.606 1.00 88.19 429 ASP A O 1
ATOM 3421 N N . PRO A 1 430 ? 19.454 3.381 -8.306 1.00 80.88 430 PRO A N 1
ATOM 3422 C CA . PRO A 1 430 ? 20.863 3.483 -7.924 1.00 80.88 430 PRO A CA 1
ATOM 3423 C C . PRO A 1 430 ? 21.754 4.080 -9.023 1.00 80.88 430 PRO A C 1
ATOM 3425 O O . PRO A 1 430 ? 22.875 4.510 -8.752 1.00 80.88 430 PRO A O 1
ATOM 3428 N N . LEU A 1 431 ? 21.288 4.097 -10.274 1.00 85.19 431 LEU A N 1
ATOM 3429 C CA . LEU A 1 431 ? 22.043 4.572 -11.429 1.00 85.19 431 LEU A CA 1
ATOM 3430 C C . LEU A 1 431 ? 21.555 5.945 -11.934 1.00 85.19 431 LEU A C 1
ATOM 3432 O O . LEU A 1 431 ? 22.050 6.434 -12.954 1.00 85.19 431 LEU A O 1
ATOM 3436 N N . ALA A 1 432 ? 20.599 6.583 -11.252 1.00 81.94 432 ALA A N 1
ATOM 3437 C CA . ALA A 1 432 ? 20.005 7.866 -11.639 1.00 81.94 432 ALA A CA 1
ATOM 3438 C C . ALA A 1 432 ? 20.528 9.061 -10.831 1.00 81.94 432 ALA A C 1
ATOM 3440 O O . ALA A 1 432 ? 19.764 9.941 -10.446 1.00 81.94 432 ALA A O 1
ATOM 3441 N N . ALA A 1 433 ? 21.841 9.135 -10.604 1.00 69.00 433 ALA A N 1
ATOM 3442 C CA . ALA A 1 433 ? 22.449 10.214 -9.818 1.00 69.00 433 ALA A CA 1
ATOM 3443 C C . ALA A 1 433 ? 22.129 11.637 -10.334 1.00 69.00 433 ALA A C 1
ATOM 3445 O O . ALA A 1 433 ? 22.145 12.588 -9.557 1.00 69.00 433 ALA A O 1
ATOM 3446 N N . SER A 1 434 ? 21.839 11.795 -11.630 1.00 67.56 434 SER A N 1
ATOM 3447 C CA . SER A 1 434 ? 21.436 13.068 -12.241 1.00 67.56 434 SER A CA 1
ATOM 3448 C C . SER A 1 434 ? 19.939 13.379 -12.140 1.00 67.56 434 SER A C 1
ATOM 3450 O O . SER A 1 434 ? 19.546 14.478 -12.515 1.00 67.56 434 SER A O 1
ATOM 3452 N N . GLY A 1 435 ? 19.108 12.439 -11.677 1.00 76.19 435 GLY A N 1
ATOM 3453 C CA . GLY A 1 435 ? 17.648 12.575 -11.636 1.00 76.19 435 GLY A CA 1
ATOM 3454 C C . GLY A 1 435 ? 16.918 12.234 -12.943 1.00 76.19 435 GLY A C 1
ATOM 3455 O O . GLY A 1 435 ? 15.689 12.220 -12.953 1.00 76.19 435 GLY A O 1
ATOM 3456 N N . ASP A 1 436 ? 17.654 11.891 -14.008 1.00 81.38 436 ASP A N 1
ATOM 3457 C CA . ASP A 1 436 ? 17.127 11.708 -15.368 1.00 81.38 436 ASP A CA 1
ATOM 3458 C C . ASP A 1 436 ? 17.593 10.387 -16.001 1.00 81.38 436 ASP A C 1
ATOM 3460 O O . ASP A 1 436 ? 18.730 9.945 -15.797 1.00 81.38 436 ASP A O 1
ATOM 3464 N N . ILE A 1 437 ? 16.756 9.798 -16.863 1.00 86.12 437 ILE A N 1
ATOM 3465 C CA . ILE A 1 437 ? 17.130 8.667 -17.726 1.00 86.12 437 ILE A CA 1
ATOM 3466 C C . ILE A 1 437 ? 16.913 9.049 -19.179 1.00 86.12 437 ILE A C 1
ATOM 3468 O O . ILE A 1 437 ? 15.793 9.315 -19.599 1.00 86.12 437 ILE A O 1
ATOM 3472 N N . SER A 1 438 ? 17.984 9.015 -19.967 1.00 86.62 438 SER A N 1
ATOM 3473 C CA . SER A 1 438 ? 17.925 9.239 -21.412 1.00 86.62 438 SER A CA 1
ATOM 3474 C C . SER A 1 438 ? 18.272 7.972 -22.180 1.00 86.62 438 SER A C 1
ATOM 3476 O O . SER A 1 438 ? 19.237 7.289 -21.838 1.00 86.62 438 SER A O 1
ATOM 3478 N N . ASP A 1 439 ? 17.484 7.682 -23.210 1.00 87.25 439 ASP A N 1
ATOM 3479 C CA . ASP A 1 439 ? 17.711 6.584 -24.140 1.00 87.25 439 ASP A CA 1
ATOM 3480 C C . ASP A 1 439 ? 18.669 7.018 -25.257 1.00 87.25 439 ASP A C 1
ATOM 3482 O O . ASP A 1 439 ? 18.417 7.990 -25.972 1.00 87.25 439 ASP A O 1
ATOM 3486 N N . ALA A 1 440 ? 19.780 6.299 -25.417 1.00 88.25 440 ALA A N 1
ATOM 3487 C CA . ALA A 1 440 ? 20.841 6.661 -26.355 1.00 88.25 440 ALA A CA 1
ATOM 3488 C C . ALA A 1 440 ? 20.468 6.455 -27.833 1.00 88.25 440 ALA A C 1
ATOM 3490 O O . ALA A 1 440 ? 21.118 7.026 -28.710 1.00 88.25 440 ALA A O 1
ATOM 3491 N N . MET A 1 441 ? 19.433 5.659 -28.119 1.00 87.19 441 MET A N 1
ATOM 3492 C CA . MET A 1 441 ? 18.977 5.376 -29.481 1.00 87.19 441 MET A CA 1
ATOM 3493 C C . MET A 1 441 ? 17.963 6.396 -29.979 1.00 87.19 441 MET A C 1
ATOM 3495 O O . MET A 1 441 ? 18.108 6.959 -31.062 1.00 87.19 441 MET A O 1
ATOM 3499 N N . THR A 1 442 ? 16.923 6.617 -29.186 1.00 82.75 442 THR A N 1
ATOM 3500 C CA . THR A 1 442 ? 15.782 7.470 -29.524 1.00 82.75 442 THR A CA 1
ATOM 3501 C C . THR A 1 442 ? 15.989 8.918 -29.089 1.00 82.75 442 THR A C 1
ATOM 3503 O O . THR A 1 442 ? 15.297 9.805 -29.585 1.00 82.75 442 THR A O 1
ATOM 3506 N N . GLY A 1 443 ? 16.914 9.170 -28.156 1.00 78.88 443 GLY A N 1
ATOM 3507 C CA . GLY A 1 443 ? 17.099 10.475 -27.523 1.00 78.88 443 GLY A CA 1
ATOM 3508 C C . GLY A 1 443 ? 15.952 10.868 -26.588 1.00 78.88 443 GLY A C 1
ATOM 3509 O O . GLY A 1 443 ? 15.903 12.017 -26.153 1.00 78.88 443 GLY A O 1
ATOM 3510 N N . LEU A 1 444 ? 15.019 9.950 -26.298 1.00 80.88 444 LEU A N 1
ATOM 3511 C CA . LEU A 1 444 ? 13.916 10.189 -25.375 1.00 80.88 444 LEU A CA 1
ATOM 3512 C C . LEU A 1 444 ? 14.436 10.180 -23.937 1.00 80.88 444 LEU A C 1
ATOM 3514 O O . LEU A 1 444 ? 15.029 9.201 -23.480 1.00 80.88 444 LEU A O 1
ATOM 3518 N N . SER A 1 445 ? 14.174 11.270 -23.224 1.00 81.81 445 SER A N 1
ATOM 3519 C CA . SER A 1 445 ? 14.524 11.434 -21.818 1.00 81.81 445 SER A CA 1
ATOM 3520 C C . SER A 1 445 ? 13.273 11.384 -20.945 1.00 81.81 445 SER A C 1
ATOM 3522 O O . SER A 1 445 ? 12.261 12.015 -21.252 1.00 81.81 445 SER A O 1
ATOM 3524 N N . LEU A 1 446 ? 13.351 10.628 -19.854 1.00 82.12 446 LEU A N 1
ATOM 3525 C CA . LEU A 1 446 ? 12.435 10.711 -18.728 1.00 82.12 446 LEU A CA 1
ATOM 3526 C C . LEU A 1 446 ? 13.082 11.571 -17.654 1.00 82.12 446 LEU A C 1
ATOM 3528 O O . LEU A 1 446 ? 14.181 11.265 -17.186 1.00 82.12 446 LEU A O 1
ATOM 3532 N N . TYR A 1 447 ? 12.378 12.636 -17.299 1.00 75.06 447 TYR A N 1
ATOM 3533 C CA . TYR A 1 447 ? 12.784 13.590 -16.283 1.00 75.06 447 TYR A CA 1
ATOM 3534 C C . TYR A 1 447 ? 11.956 13.341 -15.032 1.00 75.06 447 TYR A C 1
ATOM 3536 O O . TYR A 1 447 ? 10.734 13.195 -15.123 1.00 75.06 447 TYR A O 1
ATOM 3544 N N . SER A 1 448 ? 12.604 13.310 -13.872 1.00 68.12 448 SER A N 1
ATOM 3545 C CA . SER A 1 448 ? 11.871 13.339 -12.611 1.00 68.12 448 SER A CA 1
ATOM 3546 C C . SER A 1 448 ? 11.231 14.715 -12.446 1.00 68.12 448 SER A C 1
ATOM 3548 O O . SER A 1 448 ? 11.916 15.732 -12.544 1.00 68.12 448 SER A O 1
ATOM 3550 N N . SER A 1 449 ? 9.927 14.766 -12.167 1.00 67.25 449 SER A N 1
ATOM 3551 C CA . SER A 1 449 ? 9.308 15.996 -11.665 1.00 67.25 449 SER A CA 1
ATOM 3552 C C . SER A 1 449 ? 10.015 16.446 -10.385 1.00 67.25 449 SER A C 1
ATOM 3554 O O . SER A 1 449 ? 10.425 15.592 -9.594 1.00 67.25 449 SER A O 1
ATOM 3556 N N . ASP A 1 450 ? 10.065 17.756 -10.145 1.00 73.12 450 ASP A N 1
ATOM 3557 C CA . ASP A 1 450 ? 10.614 18.341 -8.915 1.00 73.12 450 ASP A CA 1
ATOM 3558 C C . ASP A 1 450 ? 9.995 17.734 -7.638 1.00 73.12 450 ASP A C 1
ATOM 3560 O O . ASP A 1 450 ? 10.700 17.477 -6.664 1.00 73.12 450 ASP A O 1
ATOM 3564 N N . ALA A 1 451 ? 8.686 17.454 -7.663 1.00 85.75 451 ALA A N 1
ATOM 3565 C CA . ALA A 1 451 ? 7.976 16.731 -6.610 1.00 85.75 451 ALA A CA 1
ATOM 3566 C C . ALA A 1 451 ? 6.904 15.808 -7.200 1.00 85.75 451 ALA A C 1
ATOM 3568 O O . ALA A 1 451 ? 6.054 16.261 -7.973 1.00 85.75 451 ALA A O 1
ATOM 3569 N N . SER A 1 452 ? 6.915 14.534 -6.801 1.00 89.12 452 SER A N 1
ATOM 3570 C CA . SER A 1 452 ? 5.926 13.541 -7.239 1.00 89.12 452 SER A CA 1
ATOM 3571 C C . SER A 1 452 ? 4.535 13.815 -6.650 1.00 89.12 452 SER A C 1
ATOM 3573 O O . SER A 1 452 ? 4.396 14.485 -5.624 1.00 89.12 452 SER A O 1
ATOM 3575 N N . ALA A 1 453 ? 3.486 13.243 -7.252 1.00 89.44 453 ALA A N 1
ATOM 3576 C CA . ALA A 1 453 ? 2.122 13.327 -6.716 1.00 89.44 453 ALA A CA 1
ATOM 3577 C C . ALA A 1 453 ? 2.015 12.778 -5.277 1.00 89.44 453 ALA A C 1
ATOM 3579 O O . ALA A 1 453 ? 1.248 13.295 -4.465 1.00 89.44 453 ALA A O 1
ATOM 3580 N N . GLY A 1 454 ? 2.811 11.754 -4.944 1.00 93.00 454 GLY A N 1
ATOM 3581 C CA . GLY A 1 454 ? 2.913 11.210 -3.589 1.00 93.00 454 GLY A CA 1
ATOM 3582 C C . GLY A 1 454 ? 3.534 12.198 -2.600 1.00 93.00 454 GLY A C 1
ATOM 3583 O O . GLY A 1 454 ? 2.978 12.420 -1.527 1.00 93.00 454 GLY A O 1
ATOM 3584 N N . GLN A 1 455 ? 4.633 12.853 -2.982 1.00 92.88 455 GLN A N 1
ATOM 3585 C CA . GLN A 1 455 ? 5.297 13.866 -2.154 1.00 92.88 455 GLN A CA 1
ATOM 3586 C C . GLN A 1 455 ? 4.411 15.096 -1.934 1.00 92.88 455 GLN A C 1
ATOM 3588 O O . GLN A 1 455 ? 4.314 15.595 -0.816 1.00 92.88 455 GLN A O 1
ATOM 3593 N N . GLN A 1 456 ? 3.708 15.551 -2.975 1.00 92.94 456 GLN A N 1
ATOM 3594 C CA . GLN A 1 456 ? 2.733 16.638 -2.858 1.00 92.94 456 GLN A CA 1
ATOM 3595 C C . GLN A 1 456 ? 1.589 16.265 -1.908 1.00 92.94 456 GLN A C 1
ATOM 3597 O O . GLN A 1 456 ? 1.205 17.069 -1.060 1.00 92.94 456 GLN A O 1
ATOM 3602 N N . TRP A 1 457 ? 1.069 15.038 -2.008 1.00 94.81 457 TRP A N 1
ATOM 3603 C CA . TRP A 1 457 ? 0.035 14.548 -1.100 1.00 94.81 457 TRP A CA 1
ATOM 3604 C C . TRP A 1 457 ? 0.528 14.480 0.353 1.00 94.81 457 TRP A C 1
ATOM 3606 O O . TRP A 1 457 ? -0.151 15.008 1.232 1.00 94.81 457 TRP A O 1
ATOM 3616 N N . ILE A 1 458 ? 1.724 13.930 0.612 1.00 95.31 458 ILE A N 1
ATOM 3617 C CA . ILE A 1 458 ? 2.315 13.898 1.963 1.00 95.31 458 ILE A CA 1
ATOM 3618 C C . ILE A 1 458 ? 2.449 15.318 2.524 1.00 95.31 458 ILE A C 1
ATOM 3620 O O . ILE A 1 458 ? 2.000 15.570 3.641 1.00 95.31 458 ILE A O 1
ATOM 3624 N N . ALA A 1 459 ? 3.016 16.251 1.753 1.00 91.88 459 ALA A N 1
ATOM 3625 C CA . ALA A 1 459 ? 3.168 17.639 2.186 1.00 91.88 459 ALA A CA 1
ATOM 3626 C C . ALA A 1 459 ? 1.807 18.281 2.512 1.00 91.88 459 ALA A C 1
ATOM 3628 O O . ALA A 1 459 ? 1.670 18.958 3.529 1.00 91.88 459 ALA A O 1
ATOM 3629 N N . ASN A 1 460 ? 0.768 18.024 1.712 1.00 92.62 460 ASN A N 1
ATOM 3630 C CA . ASN A 1 460 ? -0.581 18.521 1.993 1.00 92.62 460 ASN A CA 1
ATOM 3631 C C . ASN A 1 460 ? -1.145 17.951 3.304 1.00 92.62 460 ASN A C 1
ATOM 3633 O O . ASN A 1 460 ? -1.639 18.713 4.132 1.00 92.62 460 ASN A O 1
ATOM 3637 N N . VAL A 1 461 ? -1.026 16.638 3.529 1.00 93.62 461 VAL A N 1
ATOM 3638 C CA . VAL A 1 461 ? -1.496 15.983 4.764 1.00 93.62 461 VAL A CA 1
ATOM 3639 C C . VAL A 1 461 ? -0.781 16.540 5.995 1.00 93.62 461 VAL A C 1
ATOM 3641 O O . VAL A 1 461 ? -1.406 16.820 7.013 1.00 93.62 461 VAL A O 1
ATOM 3644 N N . VAL A 1 462 ? 0.535 16.716 5.920 1.00 90.44 462 VAL A N 1
ATOM 3645 C CA . VAL A 1 462 ? 1.356 17.205 7.038 1.00 90.44 462 VAL A CA 1
ATOM 3646 C C . VAL A 1 462 ? 1.023 18.656 7.390 1.00 90.44 462 VAL A C 1
ATOM 3648 O O . VAL A 1 462 ? 1.004 19.031 8.568 1.00 90.44 462 VAL A O 1
ATOM 3651 N N . ASN A 1 463 ? 0.745 19.471 6.374 1.00 87.50 463 ASN A N 1
ATOM 3652 C CA . ASN A 1 463 ? 0.547 20.907 6.524 1.00 87.50 463 ASN A CA 1
ATOM 3653 C C . ASN A 1 463 ? -0.908 21.316 6.791 1.00 87.50 463 ASN A C 1
ATOM 3655 O O . ASN A 1 463 ? -1.126 22.449 7.220 1.00 87.50 463 ASN A O 1
ATOM 3659 N N . ASP A 1 464 ? -1.878 20.414 6.614 1.00 90.00 464 ASP A N 1
ATOM 3660 C CA . ASP A 1 464 ? -3.296 20.648 6.901 1.00 90.00 464 ASP A CA 1
ATOM 3661 C C . ASP A 1 464 ? -3.777 19.867 8.146 1.00 90.00 464 ASP A C 1
ATOM 3663 O O . ASP A 1 464 ? -4.116 18.686 8.048 1.00 90.00 464 ASP A O 1
ATOM 3667 N N . PRO A 1 465 ? -3.894 20.521 9.321 1.00 87.75 465 PRO A N 1
ATOM 3668 C CA . PRO A 1 465 ? -4.415 19.890 10.537 1.00 87.75 465 PRO A CA 1
ATOM 3669 C C . PRO A 1 465 ? -5.863 19.396 10.424 1.00 87.75 465 PRO A C 1
ATOM 3671 O O . PRO A 1 465 ? -6.297 18.569 11.226 1.00 87.75 465 PRO A O 1
ATOM 3674 N N . GLN A 1 466 ? -6.641 19.909 9.464 1.00 90.44 466 GLN A N 1
ATOM 3675 C CA . GLN A 1 466 ? -8.024 19.483 9.255 1.00 90.44 466 GLN A CA 1
ATOM 3676 C C . GLN A 1 466 ? -8.117 18.219 8.397 1.00 90.44 466 GLN A C 1
ATOM 3678 O O . GLN A 1 466 ? -9.152 17.537 8.446 1.00 90.44 466 GLN A O 1
ATOM 3683 N N . HIS A 1 467 ? -7.048 17.862 7.680 1.00 92.88 467 HIS A N 1
ATOM 3684 C CA . HIS A 1 467 ? -7.002 16.664 6.855 1.00 92.88 467 HIS A CA 1
ATOM 3685 C C . HIS A 1 467 ? -7.293 15.416 7.717 1.00 92.88 467 HIS A C 1
ATOM 3687 O O . HIS A 1 467 ? -6.688 15.251 8.780 1.00 92.88 467 HIS A O 1
ATOM 3693 N N . PRO A 1 468 ? -8.198 14.504 7.307 1.00 92.81 468 PRO A N 1
ATOM 3694 C CA . PRO A 1 468 ? -8.545 13.320 8.101 1.00 92.81 468 PRO A CA 1
ATOM 3695 C C . PRO A 1 468 ? -7.325 12.470 8.468 1.00 92.81 468 PRO A C 1
ATOM 3697 O O . PRO A 1 468 ? -7.113 12.176 9.640 1.00 92.81 468 PRO A O 1
ATOM 3700 N N . MET A 1 469 ? -6.464 12.179 7.486 1.00 95.00 469 MET A N 1
ATOM 3701 C CA . MET A 1 469 ? -5.187 11.487 7.713 1.00 95.00 469 MET A CA 1
ATOM 3702 C C . MET A 1 469 ? -4.257 12.201 8.712 1.00 95.00 469 MET A C 1
ATOM 3704 O O . MET A 1 469 ? -3.549 11.534 9.460 1.00 95.00 469 MET A O 1
ATOM 3708 N N . HIS A 1 470 ? -4.274 13.539 8.784 1.00 94.50 470 HIS A N 1
ATOM 3709 C CA . HIS A 1 470 ? -3.467 14.268 9.766 1.00 94.50 470 HIS A CA 1
ATOM 3710 C C . HIS A 1 470 ? -3.896 13.920 11.194 1.00 94.50 470 HIS A C 1
ATOM 3712 O O . HIS A 1 470 ? -3.074 13.565 12.034 1.00 94.50 470 HIS A O 1
ATOM 3718 N N . ARG A 1 471 ? -5.208 13.949 11.446 1.00 94.50 471 ARG A N 1
ATOM 3719 C CA . ARG A 1 471 ? -5.802 13.641 12.756 1.00 94.50 471 ARG A CA 1
ATOM 3720 C C . ARG A 1 471 ? -5.642 12.178 13.169 1.00 94.50 471 ARG A C 1
ATOM 3722 O O . ARG A 1 471 ? -5.693 11.865 14.354 1.00 94.50 471 ARG A O 1
ATOM 3729 N N . MET A 1 472 ? -5.472 11.283 12.199 1.00 95.88 472 MET A N 1
ATOM 3730 C CA . MET A 1 472 ? -5.210 9.862 12.438 1.00 95.88 472 MET A CA 1
ATOM 3731 C C . MET A 1 472 ? -3.771 9.594 12.890 1.00 95.88 472 MET A C 1
ATOM 3733 O O . MET A 1 472 ? -3.528 8.625 13.606 1.00 95.88 472 MET A O 1
ATOM 3737 N N . LEU A 1 473 ? -2.821 10.434 12.465 1.00 95.06 473 LEU A N 1
ATOM 3738 C CA . LEU A 1 473 ? -1.392 10.176 12.631 1.00 95.06 473 LEU A CA 1
ATOM 3739 C C . LEU A 1 473 ? -0.723 11.068 13.677 1.00 95.06 473 LEU A C 1
ATOM 3741 O O . LEU A 1 473 ? 0.184 10.596 14.352 1.00 95.06 473 LEU A O 1
ATOM 3745 N N . TRP A 1 474 ? -1.142 12.321 13.849 1.00 92.88 474 TRP A N 1
ATOM 3746 C CA . TRP A 1 474 ? -0.499 13.258 14.779 1.00 92.88 474 TRP A CA 1
ATOM 3747 C C . TRP A 1 474 ? -1.431 13.683 15.917 1.00 92.88 474 TRP A C 1
ATOM 3749 O O . TRP A 1 474 ? -2.651 13.689 15.747 1.00 92.88 474 TRP A O 1
ATOM 3759 N N . PRO A 1 475 ? -0.867 14.066 17.080 1.00 89.38 475 PRO A N 1
ATOM 3760 C CA . PRO A 1 475 ? -1.654 14.591 18.188 1.00 89.38 475 PRO A CA 1
ATOM 3761 C C . PRO A 1 475 ? -2.305 15.934 17.840 1.00 89.38 475 PRO A C 1
ATOM 3763 O O . PRO A 1 475 ? -1.684 16.797 17.213 1.00 89.38 475 PRO A O 1
ATOM 3766 N N . ASP A 1 476 ? -3.531 16.132 18.326 1.00 83.94 476 ASP A N 1
ATOM 3767 C CA . ASP A 1 476 ? -4.232 17.417 18.281 1.00 83.94 476 ASP A CA 1
ATOM 3768 C C . ASP A 1 476 ? -3.710 18.330 19.401 1.00 83.94 476 ASP A C 1
ATOM 3770 O O . ASP A 1 476 ? -4.271 18.412 20.493 1.00 83.94 476 ASP A O 1
ATOM 3774 N N . ALA A 1 477 ? -2.552 18.945 19.159 1.00 77.75 477 ALA A N 1
ATOM 3775 C CA . ALA A 1 477 ? -1.896 19.852 20.095 1.00 77.75 477 ALA A CA 1
ATOM 3776 C C . ALA A 1 477 ? -1.804 21.265 19.507 1.00 77.75 477 ALA A C 1
ATOM 3778 O O . ALA A 1 477 ? -1.401 21.453 18.349 1.00 77.75 477 ALA A O 1
ATOM 3779 N N . ALA A 1 478 ? -2.131 22.280 20.316 1.00 72.56 478 ALA A N 1
ATOM 3780 C CA . ALA A 1 478 ? -1.939 23.665 19.914 1.00 72.56 478 ALA A CA 1
ATOM 3781 C C . ALA A 1 478 ? -0.441 23.963 19.762 1.00 72.56 478 ALA A C 1
ATOM 3783 O O . ALA A 1 478 ? 0.406 23.365 20.422 1.00 72.56 478 ALA A O 1
ATOM 3784 N N . GLN A 1 479 ? -0.088 24.933 18.914 1.00 67.62 479 GLN A N 1
ATOM 3785 C CA . GLN A 1 479 ? 1.319 25.249 18.638 1.00 67.62 479 GLN A CA 1
ATOM 3786 C C . GLN A 1 479 ? 2.118 25.605 19.907 1.00 67.62 479 GLN A C 1
ATOM 3788 O O . GLN A 1 479 ? 3.302 25.299 19.978 1.00 67.62 479 GLN A O 1
ATOM 3793 N N . GLN A 1 480 ? 1.468 26.213 20.904 1.00 60.12 480 GLN A N 1
ATOM 3794 C CA . GLN A 1 480 ? 2.081 26.564 22.192 1.00 60.12 480 GLN A CA 1
ATOM 3795 C C . GLN A 1 480 ? 2.409 25.329 23.049 1.00 60.12 480 GLN A C 1
ATOM 3797 O O . GLN A 1 480 ? 3.366 25.364 23.818 1.00 60.12 480 GLN A O 1
ATOM 3802 N N . ASP A 1 481 ? 1.666 24.233 22.879 1.00 77.06 481 ASP A N 1
ATOM 3803 C CA . ASP A 1 481 ? 1.839 22.998 23.652 1.00 77.06 481 ASP A CA 1
ATOM 3804 C C . ASP A 1 481 ? 2.957 22.116 23.085 1.00 77.06 481 ASP A C 1
ATOM 3806 O O . ASP A 1 481 ? 3.545 21.309 23.802 1.00 77.06 481 ASP A O 1
ATOM 3810 N N . LEU A 1 482 ? 3.298 22.283 21.802 1.00 80.25 482 LEU A N 1
ATOM 3811 C CA . LEU A 1 482 ? 4.321 21.468 21.146 1.00 80.25 482 LEU A CA 1
ATOM 3812 C C . LEU A 1 482 ? 5.728 21.679 21.730 1.00 80.25 482 LEU A C 1
ATOM 3814 O O . LEU A 1 482 ? 6.540 20.752 21.708 1.00 80.25 482 LEU A O 1
ATOM 3818 N N . ASP A 1 483 ? 6.011 22.866 22.266 1.00 79.25 483 ASP A N 1
ATOM 3819 C CA . ASP A 1 483 ? 7.301 23.195 22.884 1.00 79.25 483 ASP A CA 1
ATOM 3820 C C . ASP A 1 483 ? 7.348 22.877 24.387 1.00 79.25 483 ASP A C 1
ATOM 3822 O O . ASP A 1 483 ? 8.425 22.854 24.988 1.00 79.25 483 ASP A O 1
ATOM 3826 N N . ALA A 1 484 ? 6.195 22.608 25.006 1.00 82.56 484 ALA A N 1
ATOM 3827 C CA . ALA A 1 484 ? 6.110 22.331 26.430 1.00 82.56 484 ALA A CA 1
ATOM 3828 C C . ALA A 1 484 ? 6.734 20.963 26.786 1.00 82.56 484 ALA A C 1
ATOM 3830 O O . ALA A 1 484 ? 6.767 20.043 25.955 1.00 82.56 484 ALA A O 1
ATOM 3831 N N . PRO A 1 485 ? 7.221 20.794 28.033 1.00 84.81 485 PRO A N 1
ATOM 3832 C CA . PRO A 1 485 ? 7.572 19.484 28.566 1.00 84.81 485 PRO A CA 1
ATOM 3833 C C . PRO A 1 485 ? 6.406 18.507 28.439 1.00 84.81 485 PRO A C 1
ATOM 3835 O O . PRO A 1 485 ? 5.267 18.867 28.739 1.00 84.81 485 PRO A O 1
ATOM 3838 N N . TYR A 1 486 ? 6.692 17.273 28.021 1.00 88.44 486 TYR A N 1
ATOM 3839 C CA . TYR A 1 486 ? 5.658 16.250 27.927 1.00 88.44 486 TYR A CA 1
ATOM 3840 C C . TYR A 1 486 ? 5.058 15.973 29.306 1.00 88.44 486 TYR A C 1
ATOM 3842 O O . TYR A 1 486 ? 5.774 15.812 30.295 1.00 88.44 486 TYR A O 1
ATOM 3850 N N . GLN A 1 487 ? 3.733 15.901 29.353 1.00 86.25 487 GLN A N 1
ATOM 3851 C CA . GLN A 1 487 ? 2.987 15.479 30.527 1.00 86.25 487 GLN A CA 1
ATOM 3852 C C . GLN A 1 487 ? 2.074 14.341 30.101 1.00 86.25 487 GLN A C 1
ATOM 3854 O O . GLN A 1 487 ? 1.242 14.512 29.210 1.00 86.25 487 GLN A O 1
ATOM 3859 N N . ALA A 1 488 ? 2.243 13.180 30.732 1.00 85.06 488 ALA A N 1
ATOM 3860 C CA . ALA A 1 488 ? 1.368 12.048 30.482 1.00 85.06 488 ALA A CA 1
ATOM 3861 C C . ALA A 1 488 ? -0.084 12.437 30.830 1.00 85.06 488 ALA A C 1
ATOM 3863 O O . ALA A 1 488 ? -0.314 12.974 31.922 1.00 85.06 488 ALA A O 1
ATOM 3864 N N . PRO A 1 489 ? -1.060 12.182 29.939 1.00 86.31 489 PRO A N 1
ATOM 3865 C CA . PRO A 1 489 ? -2.460 12.467 30.220 1.00 86.31 489 PRO A CA 1
ATOM 3866 C C . PRO A 1 489 ? -2.924 11.768 31.502 1.00 86.31 489 PRO A C 1
ATOM 3868 O O . PRO A 1 489 ? -2.667 10.583 31.705 1.00 86.31 489 PRO A O 1
ATOM 3871 N N . ALA A 1 490 ? -3.629 12.497 32.373 1.00 84.94 490 ALA A N 1
ATOM 3872 C CA . ALA A 1 490 ? -4.163 11.932 33.616 1.00 84.94 490 ALA A CA 1
ATOM 3873 C C . ALA A 1 490 ? -5.278 10.903 33.363 1.00 84.94 490 ALA A C 1
ATOM 3875 O O . ALA A 1 490 ? -5.502 10.010 34.180 1.00 84.94 490 ALA A O 1
ATOM 3876 N N . ILE A 1 491 ? -5.985 11.053 32.242 1.00 85.94 491 ILE A N 1
ATOM 3877 C CA . ILE A 1 491 ? -7.026 10.145 31.772 1.00 85.94 491 ILE A CA 1
ATOM 3878 C C . ILE A 1 491 ? -6.535 9.581 30.434 1.00 85.94 491 ILE A C 1
ATOM 3880 O O . ILE A 1 491 ? -6.191 10.384 29.564 1.00 85.94 491 ILE A O 1
ATOM 3884 N N . PRO A 1 492 ? -6.481 8.247 30.269 1.00 88.00 492 PRO A N 1
ATOM 3885 C CA . PRO A 1 492 ? -6.165 7.629 28.988 1.00 88.00 492 PRO A CA 1
ATOM 3886 C C . PRO A 1 492 ? -7.121 8.072 27.879 1.00 88.00 492 PRO A C 1
ATOM 3888 O O . PRO A 1 492 ? -8.289 8.384 28.131 1.00 88.00 492 PRO A O 1
ATOM 3891 N N . ASP A 1 493 ? -6.626 8.062 26.648 1.00 89.62 493 ASP A N 1
ATOM 3892 C CA . ASP A 1 493 ? -7.420 8.372 25.468 1.00 89.62 493 ASP A CA 1
ATOM 3893 C C . ASP A 1 493 ? -8.566 7.367 25.342 1.00 89.62 493 ASP A C 1
ATOM 3895 O O . ASP A 1 493 ? -8.384 6.154 25.449 1.00 89.62 493 ASP A O 1
ATOM 3899 N N . ILE A 1 494 ? -9.770 7.875 25.094 1.00 91.44 494 ILE A N 1
ATOM 3900 C CA . ILE A 1 494 ? -10.949 7.035 24.898 1.00 91.44 494 ILE A CA 1
ATOM 3901 C C . ILE A 1 494 ? -11.064 6.719 23.410 1.00 91.44 494 ILE A C 1
ATOM 3903 O O . ILE A 1 494 ? -11.062 7.626 22.577 1.00 91.44 494 ILE A O 1
ATOM 3907 N N . ASN A 1 495 ? -11.233 5.443 23.068 1.00 93.81 495 ASN A N 1
ATOM 3908 C CA . ASN A 1 495 ? -11.543 5.049 21.701 1.00 93.81 495 ASN A CA 1
ATOM 3909 C C . ASN A 1 495 ? -12.937 5.541 21.297 1.00 93.81 495 ASN A C 1
ATOM 3911 O O . ASN A 1 495 ? -13.952 5.039 21.776 1.00 93.81 495 ASN A O 1
ATOM 3915 N N . GLN A 1 496 ? -12.990 6.520 20.396 1.00 93.31 496 GLN A N 1
ATOM 3916 C CA . GLN A 1 496 ? -14.246 7.062 19.871 1.00 93.31 496 GLN A CA 1
ATOM 3917 C C . GLN A 1 496 ? -14.690 6.390 18.564 1.00 93.31 496 GLN A C 1
ATOM 3919 O O . GLN A 1 496 ? -15.722 6.762 17.999 1.00 93.31 496 GLN A O 1
ATOM 3924 N N . GLY A 1 497 ? -13.919 5.425 18.050 1.00 93.88 497 GLY A N 1
ATOM 3925 C CA . GLY A 1 497 ? -14.201 4.753 16.784 1.00 93.88 497 GLY A CA 1
ATOM 3926 C C . GLY A 1 497 ? -14.032 5.644 15.550 1.00 93.88 497 GLY A C 1
ATOM 3927 O O . GLY A 1 497 ? -14.642 5.382 14.512 1.00 93.88 497 GLY A O 1
ATOM 3928 N N . ASP A 1 498 ? -13.285 6.741 15.646 1.00 92.38 498 ASP A N 1
ATOM 3929 C CA . ASP A 1 498 ? -13.043 7.687 14.551 1.00 92.38 498 ASP A CA 1
ATOM 3930 C C . ASP A 1 498 ? -11.653 7.547 13.912 1.00 92.38 498 ASP A C 1
ATOM 3932 O O . ASP A 1 498 ? -11.377 8.209 12.911 1.00 92.38 498 ASP A O 1
ATOM 3936 N N . GLY A 1 499 ? -10.818 6.648 14.442 1.00 94.25 499 GLY A N 1
ATOM 3937 C CA . GLY A 1 499 ? -9.454 6.401 13.981 1.00 94.25 499 GLY A CA 1
ATOM 3938 C C . GLY A 1 499 ? -8.455 7.498 14.346 1.00 94.25 499 GLY A C 1
ATOM 3939 O O . GLY A 1 499 ? -7.351 7.486 13.809 1.00 94.25 499 GLY A O 1
ATOM 3940 N N . THR A 1 500 ? -8.825 8.450 15.209 1.00 94.94 500 THR A N 1
ATOM 3941 C CA . THR A 1 500 ? -7.914 9.517 15.644 1.00 94.94 500 THR A CA 1
ATOM 3942 C C . THR A 1 500 ? -6.698 8.965 16.386 1.00 94.94 500 THR A C 1
ATOM 3944 O O . THR A 1 500 ? -6.716 7.855 16.928 1.00 94.94 500 THR A O 1
ATOM 3947 N N . PHE A 1 501 ? -5.614 9.739 16.376 1.00 95.44 501 PHE A N 1
ATOM 3948 C CA . PHE A 1 501 ? -4.374 9.386 17.051 1.00 95.44 501 PHE A CA 1
ATOM 3949 C C . PHE A 1 501 ? -4.586 9.240 18.566 1.00 95.44 501 PHE A C 1
ATOM 3951 O O . PHE A 1 501 ? -4.996 10.189 19.234 1.00 95.44 501 PHE A O 1
ATOM 3958 N N . ARG A 1 502 ? -4.274 8.058 19.110 1.00 94.25 502 ARG A N 1
ATOM 3959 C CA . ARG A 1 502 ? -4.394 7.737 20.541 1.00 94.25 502 ARG A CA 1
ATOM 3960 C C . ARG A 1 502 ? -3.021 7.394 21.105 1.00 94.25 502 ARG A C 1
ATOM 3962 O O . ARG A 1 502 ? -2.552 6.259 21.009 1.00 94.25 502 ARG A O 1
ATOM 3969 N N . ALA A 1 503 ? -2.362 8.408 21.660 1.00 92.81 503 ALA A N 1
ATOM 3970 C CA . ALA A 1 503 ? -0.991 8.314 22.152 1.00 92.81 503 ALA A CA 1
ATOM 3971 C C . ALA A 1 503 ? -0.869 7.324 23.313 1.00 92.81 503 ALA A C 1
ATOM 3973 O O . ALA A 1 503 ? 0.037 6.496 23.328 1.00 92.81 503 ALA A O 1
ATOM 3974 N N . THR A 1 504 ? -1.799 7.391 24.266 1.00 92.31 504 THR A N 1
ATOM 3975 C CA . THR A 1 504 ? -1.762 6.559 25.479 1.00 92.31 504 THR A CA 1
ATOM 3976 C C . THR A 1 504 ? -1.954 5.073 25.176 1.00 92.31 504 THR A C 1
ATOM 3978 O O . THR A 1 504 ? -1.294 4.241 25.798 1.00 92.31 504 THR A O 1
ATOM 3981 N N . GLU A 1 505 ? -2.774 4.741 24.175 1.00 91.75 505 GLU A N 1
ATOM 3982 C CA . GLU A 1 505 ? -2.962 3.363 23.708 1.00 91.75 505 GLU A CA 1
ATOM 3983 C C . GLU A 1 505 ? -1.682 2.821 23.057 1.00 91.75 505 GLU A C 1
ATOM 3985 O O . GLU A 1 505 ? -1.228 1.732 23.400 1.00 91.75 505 GLU A O 1
ATOM 3990 N N . LEU A 1 506 ? -1.027 3.598 22.183 1.00 91.94 506 LEU A N 1
ATOM 3991 C CA . LEU A 1 506 ? 0.260 3.205 21.590 1.00 91.94 506 LEU A CA 1
ATOM 3992 C C . LEU A 1 506 ? 1.360 3.083 22.651 1.00 91.94 506 LEU A C 1
ATOM 3994 O O . LEU A 1 506 ? 2.119 2.115 22.633 1.00 91.94 506 LEU A O 1
ATOM 3998 N N . ALA A 1 507 ? 1.409 4.007 23.610 1.00 90.94 507 ALA A N 1
ATOM 3999 C CA . ALA A 1 507 ? 2.370 3.986 24.708 1.00 90.94 507 ALA A CA 1
ATOM 4000 C C . ALA A 1 507 ? 2.244 2.753 25.604 1.00 90.94 507 ALA A C 1
ATOM 4002 O O . ALA A 1 507 ? 3.250 2.287 26.141 1.00 90.94 507 ALA A O 1
ATOM 4003 N N . SER A 1 508 ? 1.039 2.189 25.742 1.00 87.69 508 SER A N 1
ATOM 4004 C CA . SER A 1 508 ? 0.848 0.937 26.482 1.00 87.69 508 SER A CA 1
ATOM 4005 C C . SER A 1 508 ? 1.697 -0.204 25.905 1.00 87.69 508 SER A C 1
ATOM 4007 O O . SER A 1 508 ? 2.234 -1.012 26.661 1.00 87.69 508 SER A O 1
ATOM 4009 N N . THR A 1 509 ? 1.935 -0.190 24.587 1.00 84.06 509 THR A N 1
ATOM 4010 C CA . THR A 1 509 ? 2.719 -1.216 23.888 1.00 84.06 509 THR A CA 1
ATOM 4011 C C . THR A 1 509 ? 4.235 -1.028 24.005 1.00 84.06 509 THR A C 1
ATOM 4013 O O . THR A 1 509 ? 4.980 -1.967 23.735 1.00 84.06 509 THR A O 1
ATOM 4016 N N . GLU A 1 510 ? 4.736 0.132 24.458 1.00 85.56 510 GLU A N 1
ATOM 4017 C CA . GLU A 1 510 ? 6.182 0.406 24.589 1.00 85.56 510 GLU A CA 1
ATOM 4018 C C . GLU A 1 510 ? 6.880 -0.642 25.475 1.00 85.56 510 GLU A C 1
ATOM 4020 O O . GLU A 1 510 ? 8.001 -1.080 25.193 1.00 85.56 510 GLU A O 1
ATOM 4025 N N . GLN A 1 511 ? 6.198 -1.069 26.542 1.00 75.56 511 GLN A N 1
ATOM 4026 C CA . GLN A 1 511 ? 6.708 -2.039 27.508 1.00 75.56 511 GLN A CA 1
ATOM 4027 C C . GLN A 1 511 ? 6.262 -3.474 27.232 1.00 75.56 511 GLN A C 1
ATOM 4029 O O . GLN A 1 511 ? 6.561 -4.359 28.043 1.00 75.56 511 GLN A O 1
ATOM 4034 N N . ASP A 1 512 ? 5.600 -3.745 26.115 1.00 73.19 512 ASP A N 1
ATOM 4035 C CA . ASP A 1 512 ? 5.188 -5.100 25.800 1.00 73.19 512 ASP A CA 1
ATOM 4036 C C . ASP A 1 512 ? 6.362 -5.879 25.218 1.00 73.19 512 ASP A C 1
ATOM 4038 O O . ASP A 1 512 ? 6.964 -5.540 24.191 1.00 73.19 512 ASP A O 1
ATOM 4042 N N . SER A 1 513 ? 6.698 -6.971 25.908 1.00 59.12 513 SER A N 1
ATOM 4043 C CA . SER A 1 513 ? 7.469 -8.052 25.316 1.00 59.12 513 SER A CA 1
ATOM 4044 C C . SER A 1 513 ? 6.493 -8.706 24.355 1.00 59.12 513 SER A C 1
ATOM 4046 O O . SER A 1 513 ? 5.755 -9.594 24.766 1.00 59.12 513 SER A O 1
ATOM 4048 N N . LEU A 1 514 ? 6.364 -8.167 23.143 1.00 60.41 514 LEU A N 1
ATOM 4049 C CA . LEU A 1 514 ? 5.489 -8.716 22.115 1.00 60.41 514 LEU A CA 1
ATOM 4050 C C . LEU A 1 514 ? 6.035 -10.089 21.710 1.00 60.41 514 LEU A C 1
ATOM 4052 O O . LEU A 1 514 ? 6.641 -10.238 20.654 1.00 60.41 514 LEU A O 1
ATOM 4056 N N . ASP A 1 515 ? 5.881 -11.083 22.581 1.00 53.34 515 ASP A N 1
ATOM 4057 C CA . ASP A 1 515 ? 6.069 -12.474 22.244 1.00 53.34 515 ASP A CA 1
ATOM 4058 C C . ASP A 1 515 ? 4.922 -12.833 21.299 1.00 53.34 515 ASP A C 1
ATOM 4060 O O . ASP A 1 515 ? 3.753 -12.637 21.645 1.00 53.34 515 ASP A O 1
ATOM 4064 N N . PRO A 1 516 ? 5.221 -13.387 20.115 1.00 50.47 516 PRO A N 1
ATOM 4065 C CA . PRO A 1 516 ? 4.266 -14.000 19.198 1.00 50.47 516 PRO A CA 1
ATOM 4066 C C . PRO A 1 516 ? 3.399 -15.142 19.746 1.00 50.47 516 PRO A C 1
ATOM 4068 O O . PRO A 1 516 ? 3.050 -16.055 19.002 1.00 50.47 516 PRO A O 1
ATOM 4071 N N . ALA A 1 517 ? 3.104 -15.188 21.039 1.00 36.84 517 ALA A N 1
ATOM 4072 C CA . ALA A 1 517 ? 2.381 -16.276 21.671 1.00 36.84 517 ALA A CA 1
ATOM 4073 C C . ALA A 1 517 ? 0.867 -16.003 21.645 1.00 36.84 517 ALA A C 1
ATOM 4075 O O . ALA A 1 517 ? 0.234 -15.810 22.678 1.00 36.84 517 ALA A O 1
ATOM 4076 N N . GLY A 1 518 ? 0.278 -15.988 20.444 1.00 46.72 518 GLY A N 1
ATOM 4077 C CA . GLY A 1 518 ? -1.167 -15.865 20.243 1.00 46.72 518 GLY A CA 1
ATOM 4078 C C . GLY A 1 518 ? -1.585 -16.018 18.779 1.00 46.72 518 GLY A C 1
ATOM 4079 O O . GLY A 1 518 ? -0.793 -15.783 17.869 1.00 46.72 518 GLY A O 1
ATOM 4080 N N . ALA A 1 519 ? -2.835 -16.423 18.537 1.00 50.62 519 ALA A N 1
ATOM 4081 C CA . ALA A 1 519 ? -3.428 -16.379 17.203 1.00 50.62 519 ALA A CA 1
ATOM 4082 C C . ALA A 1 519 ? -3.634 -14.908 16.805 1.00 50.62 519 ALA A C 1
ATOM 4084 O O . ALA A 1 519 ? -4.502 -14.234 17.358 1.00 50.62 519 ALA A O 1
ATOM 4085 N N . TYR A 1 520 ? -2.818 -14.394 15.882 1.00 55.59 520 TYR A N 1
ATOM 4086 C CA . TYR A 1 520 ? -3.012 -13.055 15.324 1.00 55.59 520 TYR A CA 1
ATOM 4087 C C . TYR A 1 520 ? -4.378 -12.959 14.648 1.00 55.59 520 TYR A C 1
ATOM 4089 O O . TYR A 1 520 ? -4.719 -13.801 13.818 1.00 55.59 520 TYR A O 1
ATOM 4097 N N . SER A 1 521 ? -5.154 -11.931 14.993 1.00 71.00 521 SER A N 1
ATOM 4098 C CA . SER A 1 521 ? -6.494 -11.729 14.435 1.00 71.00 521 SER A CA 1
ATOM 4099 C C . SER A 1 521 ? -6.505 -10.884 13.158 1.00 71.00 521 SER A C 1
ATOM 4101 O O . SER A 1 521 ? -7.530 -10.838 12.480 1.00 71.00 521 SER A O 1
ATOM 4103 N N . THR A 1 522 ? -5.393 -10.219 12.816 1.00 87.81 522 THR A N 1
ATOM 4104 C CA . THR A 1 522 ? -5.291 -9.325 11.652 1.00 87.81 522 THR A CA 1
ATOM 4105 C C . THR A 1 522 ? -4.023 -9.577 10.841 1.00 87.81 522 THR A C 1
ATOM 4107 O O . THR A 1 522 ? -3.000 -10.020 11.366 1.00 87.81 522 THR A O 1
ATOM 4110 N N . ILE A 1 523 ? -4.088 -9.267 9.545 1.00 89.00 523 ILE A N 1
ATOM 4111 C CA . ILE A 1 523 ? -2.967 -9.431 8.612 1.00 89.00 523 ILE A CA 1
ATOM 4112 C C . ILE A 1 523 ? -1.823 -8.475 8.968 1.00 89.00 523 ILE A C 1
ATOM 4114 O O . ILE A 1 523 ? -0.661 -8.878 8.973 1.00 89.00 523 ILE A O 1
ATOM 4118 N N . ASP A 1 524 ? -2.142 -7.227 9.318 1.00 91.06 524 ASP A N 1
ATOM 4119 C CA . ASP A 1 524 ? -1.137 -6.228 9.692 1.00 91.06 524 ASP A CA 1
ATOM 4120 C C . ASP A 1 524 ? -0.366 -6.674 10.946 1.00 91.06 524 ASP A C 1
ATOM 4122 O O . ASP A 1 524 ? 0.863 -6.578 10.985 1.00 91.06 524 ASP A O 1
ATOM 4126 N N . ALA A 1 525 ? -1.060 -7.248 11.940 1.00 88.81 525 ALA A N 1
ATOM 4127 C CA . ALA A 1 525 ? -0.419 -7.807 13.131 1.00 88.81 525 ALA A CA 1
ATOM 4128 C C . ALA A 1 525 ? 0.498 -8.991 12.800 1.00 88.81 525 ALA A C 1
ATOM 4130 O O . ALA A 1 525 ? 1.593 -9.078 13.353 1.00 88.81 525 ALA A O 1
ATOM 4131 N N . MET A 1 526 ? 0.102 -9.871 11.872 1.00 87.06 526 MET A N 1
ATOM 4132 C CA . MET A 1 526 ? 0.972 -10.960 11.410 1.00 87.06 526 MET A CA 1
ATOM 4133 C C . MET A 1 526 ? 2.259 -10.424 10.771 1.00 87.06 526 MET A C 1
ATOM 4135 O O . MET A 1 526 ? 3.344 -10.920 11.082 1.00 87.06 526 MET A O 1
ATOM 4139 N N . PHE A 1 527 ? 2.161 -9.401 9.915 1.00 86.88 527 PHE A N 1
ATOM 4140 C CA . PHE A 1 527 ? 3.331 -8.793 9.276 1.00 86.88 527 PHE A CA 1
ATOM 4141 C C . PHE A 1 527 ? 4.255 -8.115 10.286 1.00 86.88 527 PHE A C 1
ATOM 4143 O O . PHE A 1 527 ? 5.455 -8.399 10.295 1.00 86.88 527 PHE A O 1
ATOM 4150 N N . LEU A 1 528 ? 3.713 -7.264 11.164 1.00 88.12 528 LEU A N 1
ATOM 4151 C CA . LEU A 1 528 ? 4.521 -6.577 12.171 1.00 88.12 528 LEU A CA 1
ATOM 4152 C C . LEU A 1 528 ? 5.186 -7.579 13.121 1.00 88.12 528 LEU A C 1
ATOM 4154 O O . LEU A 1 528 ? 6.369 -7.456 13.428 1.00 88.12 528 LEU A O 1
ATOM 4158 N N . ALA A 1 529 ? 4.466 -8.617 13.540 1.00 83.62 529 ALA A N 1
ATOM 4159 C CA . ALA A 1 529 ? 5.046 -9.631 14.402 1.00 83.62 529 ALA A CA 1
ATOM 4160 C C . ALA A 1 529 ? 6.135 -10.459 13.711 1.00 83.62 529 ALA A C 1
ATOM 4162 O O . ALA A 1 529 ? 7.135 -10.799 14.344 1.00 83.62 529 ALA A O 1
ATOM 4163 N N . SER A 1 530 ? 5.975 -10.767 12.420 1.00 84.06 530 SER A N 1
ATOM 4164 C CA . SER A 1 530 ? 7.018 -11.437 11.640 1.00 84.06 530 SER A CA 1
ATOM 4165 C C . SER A 1 530 ? 8.283 -10.580 11.543 1.00 84.06 530 SER A C 1
ATOM 4167 O O . SER A 1 530 ? 9.380 -11.113 11.703 1.00 84.06 530 SER A O 1
ATOM 4169 N N . LEU A 1 531 ? 8.136 -9.265 11.337 1.00 83.81 531 LEU A N 1
ATOM 4170 C CA . LEU A 1 531 ? 9.248 -8.305 11.313 1.00 83.81 531 LEU A CA 1
ATOM 4171 C C . LEU A 1 531 ? 9.959 -8.202 12.669 1.00 83.81 531 LEU A C 1
ATOM 4173 O O . LEU A 1 531 ? 11.187 -8.189 12.729 1.00 83.81 531 LEU A O 1
ATOM 4177 N N . LEU A 1 532 ? 9.201 -8.169 13.768 1.00 82.06 532 LEU A N 1
ATOM 4178 C CA . LEU A 1 532 ? 9.766 -8.155 15.119 1.00 82.06 532 LEU A CA 1
ATOM 4179 C C . LEU A 1 532 ? 10.509 -9.460 15.429 1.00 82.06 532 LEU A C 1
ATOM 4181 O O . LEU A 1 532 ? 11.621 -9.432 15.951 1.00 82.06 532 LEU A O 1
ATOM 4185 N N . LYS A 1 533 ? 9.936 -10.608 15.048 1.00 80.81 533 LYS A N 1
ATOM 4186 C CA . LYS A 1 533 ? 10.540 -11.928 15.265 1.00 80.81 533 LYS A CA 1
ATOM 4187 C C . LYS A 1 533 ? 11.817 -12.138 14.449 1.00 80.81 533 LYS A C 1
ATOM 4189 O O . LYS A 1 533 ? 12.735 -12.792 14.938 1.00 80.81 533 LYS A O 1
ATOM 4194 N N . SER A 1 534 ? 11.886 -11.612 13.224 1.00 79.62 534 SER A N 1
ATOM 4195 C CA . SER A 1 534 ? 13.100 -11.679 12.400 1.00 79.62 534 SER A CA 1
ATOM 4196 C C . SER A 1 534 ? 14.185 -10.691 12.842 1.00 79.62 534 SER A C 1
ATOM 4198 O O . SER A 1 534 ? 15.295 -10.744 12.316 1.00 79.62 534 SER A O 1
ATOM 4200 N N . GLY A 1 535 ? 13.889 -9.803 13.799 1.00 74.19 535 GLY A N 1
ATOM 4201 C CA . GLY A 1 535 ? 14.786 -8.729 14.217 1.00 74.19 535 GLY A CA 1
ATOM 4202 C C . GLY A 1 535 ? 14.902 -7.598 13.193 1.00 74.19 535 GLY A C 1
ATOM 4203 O O . GLY A 1 535 ? 15.807 -6.777 13.307 1.00 74.19 535 GLY A O 1
ATOM 4204 N N . GLY A 1 536 ? 13.993 -7.525 12.212 1.00 72.38 536 GLY A N 1
ATOM 4205 C CA . GLY A 1 536 ? 14.025 -6.529 11.137 1.00 72.38 536 GLY A CA 1
ATOM 4206 C C . GLY A 1 536 ? 13.826 -5.081 11.598 1.00 72.38 536 GLY A C 1
ATOM 4207 O O . GLY A 1 536 ? 14.113 -4.166 10.836 1.00 72.38 536 GLY A O 1
ATOM 4208 N N . LEU A 1 537 ? 13.362 -4.869 12.836 1.00 79.31 537 LEU A N 1
ATOM 4209 C CA . LEU A 1 537 ? 13.192 -3.547 13.461 1.00 79.31 537 LEU A CA 1
ATOM 4210 C C . LEU A 1 537 ? 14.212 -3.278 14.588 1.00 79.31 537 LEU A C 1
ATOM 4212 O O . LEU A 1 537 ? 14.069 -2.319 15.350 1.00 79.31 537 LEU A O 1
ATOM 4216 N N . ASN A 1 538 ? 15.230 -4.132 14.736 1.00 72.12 538 ASN A N 1
ATOM 4217 C CA . ASN A 1 538 ? 16.260 -3.943 15.752 1.00 72.12 538 ASN A CA 1
ATOM 4218 C C . ASN A 1 538 ? 17.222 -2.825 15.328 1.00 72.12 538 ASN A C 1
ATOM 4220 O O . ASN A 1 538 ? 17.909 -2.921 14.314 1.00 72.12 538 ASN A O 1
ATOM 4224 N N . THR A 1 539 ? 17.306 -1.787 16.149 1.00 69.06 539 THR A N 1
ATOM 4225 C CA . THR A 1 539 ? 18.219 -0.651 16.024 1.00 69.06 539 THR A CA 1
ATOM 4226 C C . THR A 1 539 ? 18.980 -0.472 17.331 1.00 69.06 539 THR A C 1
ATOM 4228 O O . THR A 1 539 ? 18.644 -1.065 18.357 1.00 69.06 539 THR A O 1
ATOM 4231 N N . THR A 1 540 ? 19.993 0.386 17.340 1.00 66.00 540 THR A N 1
ATOM 4232 C CA . THR A 1 540 ? 20.759 0.731 18.546 1.00 66.00 540 THR A CA 1
ATOM 4233 C C . THR A 1 540 ? 19.922 1.097 19.767 1.00 66.00 540 THR A C 1
ATOM 4235 O O . THR A 1 540 ? 20.296 0.762 20.891 1.00 66.00 540 THR A O 1
ATOM 4238 N N . LEU A 1 541 ? 18.796 1.781 19.558 1.00 66.00 541 LEU A N 1
ATOM 4239 C CA . LEU A 1 541 ? 17.867 2.160 20.622 1.00 66.00 541 LEU A CA 1
ATOM 4240 C C . LEU A 1 541 ? 17.065 0.975 21.153 1.00 66.00 541 LEU A C 1
ATOM 4242 O O . LEU A 1 541 ? 16.645 0.988 22.310 1.00 66.00 541 LEU A O 1
ATOM 4246 N N . THR A 1 542 ? 16.838 -0.030 20.311 1.00 66.31 542 THR A N 1
ATOM 4247 C CA . THR A 1 542 ? 15.890 -1.110 20.573 1.00 66.31 542 THR A CA 1
ATOM 4248 C C . THR A 1 542 ? 16.572 -2.437 20.898 1.00 66.31 542 THR A C 1
ATOM 4250 O O . THR A 1 542 ? 15.918 -3.316 21.448 1.00 66.31 542 THR A O 1
ATOM 4253 N N . LEU A 1 543 ? 17.896 -2.543 20.705 1.00 59.34 543 LEU A N 1
ATOM 4254 C CA . LEU A 1 543 ? 18.733 -3.681 21.123 1.00 59.34 543 LEU A CA 1
ATOM 4255 C C . LEU A 1 543 ? 18.556 -4.055 22.604 1.00 59.34 543 LEU A C 1
ATOM 4257 O O . LEU A 1 543 ? 18.656 -5.227 22.959 1.00 59.34 543 LEU A O 1
ATOM 4261 N N . GLU A 1 544 ? 18.295 -3.071 23.470 1.00 54.72 544 GLU A N 1
ATOM 4262 C CA . GLU A 1 544 ? 17.991 -3.291 24.890 1.00 54.72 544 GLU A CA 1
ATOM 4263 C C . GLU A 1 544 ? 16.535 -2.944 25.271 1.00 54.72 544 GLU A C 1
ATOM 4265 O O . GLU A 1 544 ? 16.190 -2.926 26.464 1.00 54.72 544 GLU A O 1
ATOM 4270 N N . ALA A 1 545 ? 15.701 -2.585 24.292 1.00 61.59 545 ALA A N 1
ATOM 4271 C CA . ALA A 1 545 ? 14.290 -2.278 24.497 1.00 61.59 545 ALA A CA 1
ATOM 4272 C C . ALA A 1 545 ? 13.429 -3.509 24.197 1.00 61.59 545 ALA A C 1
ATOM 4274 O O . ALA A 1 545 ? 13.891 -4.516 23.665 1.00 61.59 545 ALA A O 1
ATOM 4275 N N . LYS A 1 546 ? 12.153 -3.443 24.573 1.00 72.62 546 LYS A N 1
ATOM 4276 C CA . LYS A 1 546 ? 11.200 -4.495 24.228 1.00 72.62 546 LYS A CA 1
ATOM 4277 C C . LYS A 1 546 ? 10.716 -4.323 22.788 1.00 72.62 546 LYS A C 1
ATOM 4279 O O . LYS A 1 546 ? 10.772 -3.228 22.232 1.00 72.62 546 LYS A O 1
ATOM 4284 N N . ALA A 1 547 ? 10.218 -5.410 22.202 1.00 72.94 547 ALA A N 1
ATOM 4285 C CA . ALA A 1 547 ? 9.768 -5.458 20.812 1.00 72.94 547 ALA A CA 1
ATOM 4286 C C . ALA A 1 547 ? 8.734 -4.365 20.465 1.00 72.94 547 ALA A C 1
ATOM 4288 O O . ALA A 1 547 ? 8.773 -3.823 19.363 1.00 72.94 547 ALA A O 1
ATOM 4289 N N . GLY A 1 548 ? 7.858 -3.977 21.400 1.00 79.12 548 GLY A N 1
ATOM 4290 C CA . GLY A 1 548 ? 6.896 -2.895 21.165 1.00 79.12 548 GLY A CA 1
ATOM 4291 C C . GLY A 1 548 ? 7.540 -1.528 20.939 1.00 79.12 548 GLY A C 1
ATOM 4292 O O . GLY A 1 548 ? 7.195 -0.840 19.980 1.00 79.12 548 GLY A O 1
ATOM 4293 N N . ALA A 1 549 ? 8.566 -1.171 21.718 1.00 83.44 549 ALA A N 1
ATOM 4294 C CA . ALA A 1 549 ? 9.325 0.059 21.494 1.00 83.44 549 ALA A CA 1
ATOM 4295 C C . ALA A 1 549 ? 9.988 0.091 20.104 1.00 83.44 549 ALA A C 1
ATOM 4297 O O . ALA A 1 549 ? 10.035 1.144 19.473 1.00 83.44 549 ALA A O 1
ATOM 4298 N N . ALA A 1 550 ? 10.445 -1.059 19.590 1.00 83.56 550 ALA A N 1
ATOM 4299 C CA . ALA A 1 550 ? 11.021 -1.149 18.249 1.00 83.56 550 ALA A CA 1
ATOM 4300 C C . ALA A 1 550 ? 10.017 -0.811 17.141 1.00 83.56 550 ALA A C 1
ATOM 4302 O O . ALA A 1 550 ? 10.340 -0.050 16.229 1.00 83.56 550 ALA A O 1
ATOM 4303 N N . ALA A 1 551 ? 8.785 -1.312 17.253 1.00 87.31 551 ALA A N 1
ATOM 4304 C CA . ALA A 1 551 ? 7.717 -0.985 16.313 1.00 87.31 551 ALA A CA 1
ATOM 4305 C C . ALA A 1 551 ? 7.378 0.515 16.319 1.00 87.31 551 ALA A C 1
ATOM 4307 O O . ALA A 1 551 ? 7.242 1.123 15.258 1.00 87.31 551 ALA A O 1
ATOM 4308 N N . LEU A 1 552 ? 7.284 1.122 17.505 1.00 90.88 552 LEU A N 1
ATOM 4309 C CA . LEU A 1 552 ? 6.952 2.541 17.666 1.00 90.88 552 LEU A CA 1
ATOM 4310 C C . LEU A 1 552 ? 8.070 3.471 17.168 1.00 90.88 552 LEU A C 1
ATOM 4312 O O . LEU A 1 552 ? 7.776 4.494 16.549 1.00 90.88 552 LEU A O 1
ATOM 4316 N N . VAL A 1 553 ? 9.342 3.107 17.378 1.00 88.19 553 VAL A N 1
ATOM 4317 C CA . VAL A 1 553 ? 10.488 3.830 16.797 1.00 88.19 553 VAL A CA 1
ATOM 4318 C C . VAL A 1 553 ? 10.435 3.764 15.271 1.00 88.19 553 VAL A C 1
ATOM 4320 O O . VAL A 1 553 ? 10.497 4.807 14.627 1.00 88.19 553 VAL A O 1
ATOM 4323 N N . ALA A 1 554 ? 10.234 2.575 14.695 1.00 88.94 554 ALA A N 1
ATOM 4324 C CA . ALA A 1 554 ? 10.152 2.404 13.243 1.00 88.94 554 ALA A CA 1
ATOM 4325 C C . ALA A 1 554 ? 8.997 3.209 12.621 1.00 88.94 554 ALA A C 1
ATOM 4327 O O . ALA A 1 554 ? 9.170 3.847 11.586 1.00 88.94 554 ALA A O 1
ATOM 4328 N N . ILE A 1 555 ? 7.830 3.237 13.275 1.00 92.19 555 ILE A N 1
ATOM 4329 C CA . ILE A 1 555 ? 6.698 4.086 12.877 1.00 92.19 555 ILE A CA 1
ATOM 4330 C C . ILE A 1 555 ? 7.117 5.557 12.778 1.00 92.19 555 ILE A C 1
ATOM 4332 O O . ILE A 1 555 ? 6.819 6.219 11.780 1.00 92.19 555 ILE A O 1
ATOM 4336 N N . ASN A 1 556 ? 7.779 6.078 13.814 1.00 91.00 556 ASN A N 1
ATOM 4337 C CA . ASN A 1 556 ? 8.168 7.480 13.844 1.00 91.00 556 ASN A CA 1
ATOM 4338 C C . ASN A 1 556 ? 9.240 7.787 12.789 1.00 91.00 556 ASN A C 1
ATOM 4340 O O . ASN A 1 556 ? 9.116 8.784 12.084 1.00 91.00 556 ASN A O 1
ATOM 4344 N N . GLU A 1 557 ? 10.232 6.908 12.621 1.00 87.31 557 GLU A N 1
ATOM 4345 C CA . GLU A 1 557 ? 11.272 7.034 11.591 1.00 87.31 557 GLU A CA 1
ATOM 4346 C C . GLU A 1 557 ? 10.683 7.053 10.177 1.00 87.31 557 GLU A C 1
ATOM 4348 O O . GLU A 1 557 ? 11.040 7.914 9.371 1.00 87.31 557 GLU A O 1
ATOM 4353 N N . ASN A 1 558 ? 9.736 6.156 9.894 1.00 92.25 558 ASN A N 1
ATOM 4354 C CA . ASN A 1 558 ? 9.035 6.090 8.614 1.00 92.25 558 ASN A CA 1
ATOM 4355 C C . ASN A 1 558 ? 8.302 7.395 8.295 1.00 92.25 558 ASN A C 1
ATOM 4357 O O . ASN A 1 558 ? 8.463 7.950 7.206 1.00 92.25 558 ASN A O 1
ATOM 4361 N N . LEU A 1 559 ? 7.495 7.888 9.242 1.00 92.88 559 LEU A N 1
ATOM 4362 C CA . LEU A 1 559 ? 6.731 9.119 9.054 1.00 92.88 559 LEU A CA 1
ATOM 4363 C C . LEU A 1 559 ? 7.666 10.318 8.919 1.00 92.88 559 LEU A C 1
ATOM 4365 O O . LEU A 1 559 ? 7.568 11.054 7.942 1.00 92.88 559 LEU A O 1
ATOM 4369 N N . GLN A 1 560 ? 8.613 10.480 9.842 1.00 87.38 560 GLN A N 1
ATOM 4370 C CA . GLN A 1 560 ? 9.541 11.604 9.845 1.00 87.38 560 GLN A CA 1
ATOM 4371 C C . GLN A 1 560 ? 10.392 11.645 8.568 1.00 87.38 560 GLN A C 1
ATOM 4373 O O . GLN A 1 560 ? 10.489 12.690 7.924 1.00 87.38 560 GLN A O 1
ATOM 4378 N N . GLY A 1 561 ? 10.952 10.507 8.150 1.00 85.62 561 GLY A N 1
ATOM 4379 C CA . GLY A 1 561 ? 11.733 10.408 6.919 1.00 85.62 561 GLY A CA 1
ATOM 4380 C C . GLY A 1 561 ? 10.905 10.729 5.672 1.00 85.62 561 GLY A C 1
ATOM 4381 O O . GLY A 1 561 ? 11.366 11.468 4.798 1.00 85.62 561 GLY A O 1
ATOM 4382 N N . ALA A 1 562 ? 9.663 10.238 5.606 1.00 91.69 562 ALA A N 1
ATOM 4383 C CA . ALA A 1 562 ? 8.758 10.525 4.497 1.00 91.69 562 ALA A CA 1
ATOM 4384 C C . ALA A 1 562 ? 8.350 12.003 4.433 1.00 91.69 562 ALA A C 1
ATOM 4386 O O . ALA A 1 562 ? 8.344 12.590 3.350 1.00 91.69 562 ALA A O 1
ATOM 4387 N N . MET A 1 563 ? 8.059 12.614 5.584 1.00 90.12 563 MET A N 1
ATOM 4388 C CA . MET A 1 563 ? 7.749 14.039 5.700 1.00 90.12 563 MET A CA 1
ATOM 4389 C C . MET A 1 563 ? 8.913 14.896 5.207 1.00 90.12 563 MET A C 1
ATOM 4391 O O . MET A 1 563 ? 8.727 15.760 4.357 1.00 90.12 563 MET A O 1
ATOM 4395 N N . GLU A 1 564 ? 10.126 14.640 5.699 1.00 85.06 564 GLU A N 1
ATOM 4396 C CA . GLU A 1 564 ? 11.306 15.403 5.299 1.00 85.06 564 GLU A CA 1
ATOM 4397 C C . GLU A 1 564 ? 11.605 15.268 3.804 1.00 85.06 564 GLU A C 1
ATOM 4399 O O . GLU A 1 564 ? 11.953 16.253 3.153 1.00 85.06 564 GLU A O 1
ATOM 4404 N N . ALA A 1 565 ? 11.475 14.060 3.249 1.00 87.00 565 ALA A N 1
ATOM 4405 C CA . ALA A 1 565 ? 11.668 13.820 1.823 1.00 87.00 565 ALA A CA 1
ATOM 4406 C C . ALA A 1 565 ? 10.639 14.584 0.972 1.00 87.00 565 ALA A C 1
ATOM 4408 O O . ALA A 1 565 ? 11.015 15.234 -0.006 1.00 87.00 565 ALA A O 1
ATOM 4409 N N . ALA A 1 566 ? 9.366 14.560 1.375 1.00 90.12 566 ALA A N 1
ATOM 4410 C CA . ALA A 1 566 ? 8.289 15.275 0.700 1.00 90.12 566 ALA A CA 1
ATOM 4411 C C . ALA A 1 566 ? 8.460 16.802 0.774 1.00 90.12 566 ALA A C 1
ATOM 4413 O O . ALA A 1 566 ? 8.407 17.478 -0.252 1.00 90.12 566 ALA A O 1
ATOM 4414 N N . GLU A 1 567 ? 8.742 17.345 1.960 1.00 85.44 567 GLU A N 1
ATOM 4415 C CA . GLU A 1 567 ? 8.979 18.778 2.175 1.00 85.44 567 GLU A CA 1
ATOM 4416 C C . GLU A 1 567 ? 10.184 19.281 1.366 1.00 85.44 567 GLU A C 1
ATOM 4418 O O . GLU A 1 567 ? 10.118 20.338 0.732 1.00 85.44 567 GLU A O 1
ATOM 4423 N N . ARG A 1 568 ? 11.280 18.503 1.326 1.00 82.12 568 ARG A N 1
ATOM 4424 C CA . ARG A 1 568 ? 12.460 18.821 0.502 1.00 82.12 568 ARG A CA 1
ATOM 4425 C C . ARG A 1 568 ? 12.109 18.892 -0.978 1.00 82.12 568 ARG A C 1
ATOM 4427 O O . ARG A 1 568 ? 12.552 19.825 -1.640 1.00 82.12 568 ARG A O 1
ATOM 4434 N N . ALA A 1 569 ? 11.332 17.943 -1.489 1.00 84.56 569 ALA A N 1
ATOM 4435 C CA . ALA A 1 569 ? 10.946 17.922 -2.896 1.00 84.56 569 ALA A CA 1
ATOM 4436 C C . ALA A 1 569 ? 10.020 19.098 -3.255 1.00 84.56 569 ALA A C 1
ATOM 4438 O O . ALA A 1 569 ? 10.287 19.842 -4.197 1.00 84.56 569 ALA A O 1
ATOM 4439 N N . VAL A 1 570 ? 8.969 19.328 -2.460 1.00 85.38 570 VAL A N 1
ATOM 4440 C CA . VAL A 1 570 ? 7.948 20.354 -2.740 1.00 85.38 570 VAL A CA 1
ATOM 4441 C C . VAL A 1 570 ? 8.498 21.777 -2.589 1.00 85.38 570 VAL A C 1
ATOM 4443 O O . VAL A 1 570 ? 8.232 22.636 -3.433 1.00 85.38 570 VAL A O 1
ATOM 4446 N N . HIS A 1 571 ? 9.283 22.045 -1.542 1.00 73.94 571 HIS A N 1
ATOM 4447 C CA . HIS A 1 571 ? 9.771 23.397 -1.248 1.00 73.94 571 HIS A CA 1
ATOM 4448 C C . HIS A 1 571 ? 11.206 23.655 -1.720 1.00 73.94 571 HIS A C 1
ATOM 4450 O O . HIS A 1 571 ? 11.552 24.801 -2.014 1.00 73.94 571 HIS A O 1
ATOM 4456 N N . GLY A 1 572 ? 12.043 22.624 -1.868 1.00 62.78 572 GLY A N 1
ATOM 4457 C CA . GLY A 1 572 ? 13.405 22.768 -2.396 1.00 62.78 572 GLY A CA 1
ATOM 4458 C C . GLY A 1 572 ? 13.436 23.298 -3.834 1.00 62.78 572 GLY A C 1
ATOM 4459 O O . GLY A 1 572 ? 14.269 24.145 -4.158 1.00 62.78 572 GLY A O 1
ATOM 4460 N N . ALA A 1 573 ? 12.475 22.894 -4.669 1.00 50.72 573 ALA A N 1
ATOM 4461 C CA . ALA A 1 573 ? 12.341 23.368 -6.047 1.00 50.72 573 ALA A CA 1
ATOM 4462 C C . ALA A 1 573 ? 11.980 24.862 -6.150 1.00 50.72 573 ALA A C 1
ATOM 4464 O O . ALA A 1 573 ? 12.491 25.580 -7.012 1.00 50.72 573 ALA A O 1
ATOM 4465 N N . GLN A 1 574 ? 11.170 25.375 -5.215 1.00 45.62 574 GLN A N 1
ATOM 4466 C CA . GLN A 1 574 ? 10.790 26.793 -5.159 1.00 45.62 574 GLN A CA 1
ATOM 4467 C C . GLN A 1 574 ? 11.987 27.708 -4.838 1.00 45.62 574 GLN A C 1
ATOM 4469 O O . GLN A 1 574 ? 12.028 28.856 -5.285 1.00 45.62 574 GLN A O 1
ATOM 4474 N N . HIS A 1 575 ? 12.986 27.202 -4.107 1.00 38.41 575 HIS A N 1
ATOM 4475 C CA . HIS A 1 575 ? 14.168 27.966 -3.700 1.00 38.41 575 HIS A CA 1
ATOM 4476 C C . HIS A 1 575 ? 15.263 28.054 -4.773 1.00 38.41 575 HIS A C 1
ATOM 4478 O O . HIS A 1 575 ? 16.012 29.027 -4.783 1.00 38.41 575 HIS A O 1
ATOM 4484 N N . ILE A 1 576 ? 15.338 27.112 -5.720 1.00 42.81 576 ILE A N 1
ATOM 4485 C CA . ILE A 1 576 ? 16.292 27.190 -6.845 1.00 42.81 576 ILE A CA 1
ATOM 4486 C C . ILE A 1 576 ? 15.874 28.284 -7.851 1.00 42.81 576 ILE A C 1
ATOM 4488 O O . ILE A 1 576 ? 16.727 28.896 -8.497 1.00 42.81 576 ILE A O 1
ATOM 4492 N N . ALA A 1 577 ? 14.575 28.585 -7.951 1.00 39.09 577 ALA A N 1
ATOM 4493 C CA . ALA A 1 577 ? 14.034 29.596 -8.863 1.00 39.09 577 ALA A CA 1
ATOM 4494 C C . ALA A 1 577 ? 14.253 31.054 -8.399 1.00 39.09 577 ALA A C 1
ATOM 4496 O O . ALA A 1 577 ? 14.212 31.972 -9.220 1.00 39.09 577 ALA A O 1
ATOM 4497 N N . LEU A 1 578 ? 14.519 31.288 -7.109 1.00 40.94 578 LEU A N 1
ATOM 4498 C CA . LEU A 1 578 ? 14.793 32.614 -6.548 1.00 40.94 578 LEU A CA 1
ATOM 4499 C C . LEU A 1 578 ? 16.287 32.725 -6.215 1.00 40.94 578 LEU A C 1
ATOM 4501 O O . LEU A 1 578 ? 16.744 32.235 -5.189 1.00 40.94 578 LEU A O 1
ATOM 4505 N N . GLN A 1 579 ? 17.057 33.383 -7.090 1.00 40.16 579 GLN A N 1
ATOM 4506 C CA . GLN A 1 579 ? 18.478 33.710 -6.887 1.00 40.16 579 GLN A CA 1
ATOM 4507 C C . GLN A 1 579 ? 18.676 34.764 -5.786 1.00 40.16 579 GLN A C 1
ATOM 4509 O O . GLN A 1 579 ? 19.183 35.857 -6.037 1.00 40.16 579 GLN A O 1
ATOM 4514 N N . ASP A 1 580 ? 18.282 34.459 -4.559 1.00 37.75 580 ASP A N 1
ATOM 4515 C CA . ASP A 1 580 ? 18.534 35.329 -3.424 1.00 37.75 580 ASP A CA 1
ATOM 4516 C C . ASP A 1 580 ? 19.322 34.561 -2.358 1.00 37.75 580 ASP A C 1
ATOM 4518 O O . ASP A 1 580 ? 18.806 33.715 -1.633 1.00 37.75 580 ASP A O 1
ATOM 4522 N N . LEU A 1 581 ? 20.621 34.866 -2.274 1.00 41.44 581 LEU A N 1
ATOM 4523 C CA . LEU A 1 581 ? 21.557 34.328 -1.278 1.00 41.44 581 LEU A CA 1
ATOM 4524 C C . LEU A 1 581 ? 21.177 34.718 0.166 1.00 41.44 581 LEU A C 1
ATOM 4526 O O . LEU A 1 581 ? 21.773 34.201 1.116 1.00 41.44 581 LEU A O 1
ATOM 4530 N N . ALA A 1 582 ? 20.210 35.627 0.347 1.00 39.69 582 ALA A N 1
ATOM 4531 C CA . ALA A 1 582 ? 19.602 35.954 1.633 1.00 39.69 582 ALA A CA 1
ATOM 4532 C C . ALA A 1 582 ? 18.219 35.300 1.849 1.00 39.69 582 ALA A C 1
ATOM 4534 O O . ALA A 1 582 ? 17.763 35.229 2.994 1.00 39.69 582 ALA A O 1
ATOM 4535 N N . ALA A 1 583 ? 17.566 34.763 0.812 1.00 37.97 583 ALA A N 1
ATOM 4536 C CA . ALA A 1 583 ? 16.256 34.130 0.933 1.00 37.97 583 ALA A CA 1
ATOM 4537 C C . ALA A 1 583 ? 16.373 32.633 1.260 1.00 37.97 583 ALA A C 1
ATOM 4539 O O . ALA A 1 583 ? 16.388 31.774 0.386 1.00 37.97 583 ALA A O 1
ATOM 4540 N N . LYS A 1 584 ? 16.363 32.348 2.569 1.00 42.84 584 LYS A N 1
ATOM 4541 C CA . LYS A 1 584 ? 15.929 31.082 3.187 1.00 42.84 584 LYS A CA 1
ATOM 4542 C C . LYS A 1 584 ? 16.656 29.822 2.696 1.00 42.84 584 LYS A C 1
ATOM 4544 O O . LYS A 1 584 ? 16.193 29.090 1.828 1.00 42.84 584 LYS A O 1
ATOM 4549 N N . ARG A 1 585 ? 17.743 29.499 3.402 1.00 43.62 585 ARG A N 1
ATOM 4550 C CA . ARG A 1 585 ? 18.141 28.100 3.603 1.00 43.62 585 ARG A CA 1
ATOM 4551 C C . ARG A 1 585 ? 16.927 27.336 4.138 1.00 43.62 585 ARG A C 1
ATOM 4553 O O . ARG A 1 585 ? 16.181 27.869 4.958 1.00 43.62 585 ARG A O 1
ATOM 4560 N N . PHE A 1 586 ? 16.701 26.162 3.569 1.00 42.16 586 PHE A N 1
ATOM 4561 C CA . PHE A 1 586 ? 15.554 25.293 3.792 1.00 42.16 586 PHE A CA 1
ATOM 4562 C C . PHE A 1 586 ? 15.205 25.172 5.284 1.00 42.16 586 PHE A C 1
ATOM 4564 O O . PHE A 1 586 ? 15.852 24.430 6.017 1.00 42.16 586 PHE A O 1
ATOM 4571 N N . ARG A 1 587 ? 14.163 25.884 5.736 1.00 50.38 587 ARG A N 1
ATOM 4572 C CA . ARG A 1 587 ? 13.485 25.502 6.973 1.00 50.38 587 ARG A CA 1
ATOM 4573 C C . ARG A 1 587 ? 12.557 24.366 6.592 1.00 50.38 587 ARG A C 1
ATOM 4575 O O . ARG A 1 587 ? 11.525 24.621 5.975 1.00 50.38 587 ARG A O 1
ATOM 4582 N N . LEU A 1 588 ? 12.913 23.139 6.963 1.00 55.44 588 LEU A N 1
ATOM 4583 C CA . LEU A 1 588 ? 11.888 22.118 7.159 1.00 55.44 588 LEU A CA 1
ATOM 4584 C C . LEU A 1 588 ? 10.767 22.739 7.995 1.00 55.44 588 LEU A C 1
ATOM 4586 O O . LEU A 1 588 ? 11.070 23.532 8.893 1.00 55.44 588 LEU A O 1
ATOM 4590 N N . ASN A 1 589 ? 9.503 22.430 7.705 1.00 66.81 589 ASN A N 1
ATOM 4591 C CA . ASN A 1 589 ? 8.395 23.009 8.451 1.00 66.81 589 ASN A CA 1
ATOM 4592 C C . ASN A 1 589 ? 8.589 22.764 9.962 1.00 66.81 589 ASN A C 1
ATOM 4594 O O . ASN A 1 589 ? 8.391 21.665 10.477 1.00 66.81 589 ASN A O 1
ATOM 4598 N N . GLU A 1 590 ? 9.004 23.811 10.675 1.00 72.38 590 GLU A N 1
ATOM 4599 C CA . GLU A 1 590 ? 9.406 23.768 12.083 1.00 72.38 590 GLU A CA 1
ATOM 4600 C C . GLU A 1 590 ? 8.250 23.274 12.963 1.00 72.38 590 GLU A C 1
ATOM 4602 O O . GLU A 1 590 ? 8.454 22.634 13.991 1.00 72.38 590 GLU A O 1
ATOM 4607 N N . ILE A 1 591 ? 7.014 23.542 12.531 1.00 77.69 591 ILE A N 1
ATOM 4608 C CA . ILE A 1 591 ? 5.788 23.072 13.175 1.00 77.69 591 ILE A CA 1
ATOM 4609 C C . ILE A 1 591 ? 5.601 21.569 12.941 1.00 77.69 591 ILE A C 1
ATOM 4611 O O . ILE A 1 591 ? 5.248 20.853 13.875 1.00 77.69 591 ILE A O 1
ATOM 4615 N N . ALA A 1 592 ? 5.866 21.072 11.730 1.00 77.69 592 ALA A N 1
ATOM 4616 C CA . ALA A 1 592 ? 5.771 19.648 11.417 1.00 77.69 592 ALA A CA 1
ATOM 4617 C C . ALA A 1 592 ? 6.769 18.823 12.247 1.00 77.69 592 ALA A C 1
ATOM 4619 O O . ALA A 1 592 ? 6.376 17.837 12.862 1.00 77.69 592 ALA A O 1
ATOM 4620 N N . HIS A 1 593 ? 8.020 19.282 12.374 1.00 80.00 593 HIS A N 1
ATOM 4621 C CA . HIS A 1 593 ? 9.014 18.642 13.249 1.00 80.00 593 HIS A CA 1
ATOM 4622 C C . HIS A 1 593 ? 8.587 18.618 14.716 1.00 80.00 593 HIS A C 1
ATOM 4624 O O . HIS A 1 593 ? 8.681 17.587 15.381 1.00 80.00 593 HIS A O 1
ATOM 4630 N N . ARG A 1 594 ? 8.086 19.746 15.227 1.00 85.31 594 ARG A N 1
ATOM 4631 C CA . ARG A 1 594 ? 7.557 19.836 16.592 1.00 85.31 594 ARG A CA 1
ATOM 4632 C C . ARG A 1 594 ? 6.396 18.866 16.834 1.00 85.31 594 ARG A C 1
ATOM 4634 O O . ARG A 1 594 ? 6.337 18.247 17.895 1.00 85.31 594 ARG A O 1
ATOM 4641 N N . ARG A 1 595 ? 5.503 18.691 15.853 1.00 86.38 595 ARG A N 1
ATOM 4642 C CA . ARG A 1 595 ? 4.408 17.706 15.909 1.00 86.38 595 ARG A CA 1
ATOM 4643 C C . ARG A 1 595 ? 4.918 16.272 15.899 1.00 86.38 595 ARG A C 1
ATOM 4645 O O . ARG A 1 595 ? 4.476 15.494 16.737 1.00 86.38 595 ARG A O 1
ATOM 4652 N N . SER A 1 596 ? 5.865 15.929 15.027 1.00 86.00 596 SER A N 1
ATOM 4653 C CA . SER A 1 596 ? 6.504 14.606 15.040 1.00 86.00 596 SER A CA 1
ATOM 4654 C C . SER A 1 596 ? 7.187 14.317 16.375 1.00 86.00 596 SER A C 1
ATOM 4656 O O . SER A 1 596 ? 7.124 13.198 16.875 1.00 86.00 596 SER A O 1
ATOM 4658 N N . LEU A 1 597 ? 7.777 15.335 17.008 1.00 87.81 597 LEU A N 1
ATOM 4659 C CA . LEU A 1 597 ? 8.352 15.202 18.343 1.00 87.81 597 LEU A CA 1
ATOM 4660 C C . LEU A 1 597 ? 7.288 15.018 19.431 1.00 87.81 597 LEU A C 1
ATOM 4662 O O . LEU A 1 597 ? 7.499 14.281 20.389 1.00 87.81 597 LEU A O 1
ATOM 4666 N N . ALA A 1 598 ? 6.154 15.715 19.334 1.00 89.38 598 ALA A N 1
ATOM 4667 C CA . ALA A 1 598 ? 5.028 15.516 20.245 1.00 89.38 598 ALA A CA 1
ATOM 4668 C C . ALA A 1 598 ? 4.434 14.105 20.097 1.00 89.38 598 ALA A C 1
ATOM 4670 O O . ALA A 1 598 ? 4.182 13.442 21.100 1.00 89.38 598 ALA A O 1
ATOM 4671 N N . GLN A 1 599 ? 4.301 13.619 18.861 1.00 91.69 599 GLN A N 1
ATOM 4672 C CA . GLN A 1 599 ? 3.898 12.248 18.550 1.00 91.69 599 GLN A CA 1
ATOM 4673 C C . GLN A 1 599 ? 4.870 11.232 19.172 1.00 91.69 599 GLN A C 1
ATOM 4675 O O . GLN A 1 599 ? 4.432 10.345 19.901 1.00 91.69 599 GLN A O 1
ATOM 4680 N N . LEU A 1 600 ? 6.182 11.404 18.958 1.00 91.00 600 LEU A N 1
ATOM 4681 C CA . LEU A 1 600 ? 7.226 10.548 19.530 1.00 91.00 600 LEU A CA 1
ATOM 4682 C C . LEU A 1 600 ? 7.136 10.486 21.060 1.00 91.00 600 LEU A C 1
ATOM 4684 O O . LEU A 1 600 ? 7.135 9.400 21.630 1.00 91.00 600 LEU A O 1
ATOM 4688 N N . ARG A 1 601 ? 7.032 11.644 21.723 1.00 91.06 601 ARG A N 1
ATOM 4689 C CA . ARG A 1 601 ? 6.916 11.740 23.189 1.00 91.06 601 ARG A CA 1
ATOM 4690 C C . ARG A 1 601 ? 5.649 11.071 23.716 1.00 91.06 601 ARG A C 1
ATOM 4692 O O . ARG A 1 601 ? 5.690 10.446 24.770 1.00 91.06 601 ARG A O 1
ATOM 4699 N N . GLY A 1 602 ? 4.550 11.183 22.970 1.00 90.56 602 GLY A N 1
ATOM 4700 C CA . GLY A 1 602 ? 3.281 10.542 23.296 1.00 90.56 602 GLY A CA 1
ATOM 4701 C C . GLY A 1 602 ? 3.310 9.023 23.138 1.00 90.56 602 GLY A C 1
ATOM 4702 O O . GLY A 1 602 ? 2.775 8.332 23.993 1.00 90.56 602 GLY A O 1
ATOM 4703 N N . MET A 1 603 ? 3.943 8.503 22.082 1.00 91.94 603 MET A N 1
ATOM 4704 C CA . MET A 1 603 ? 4.037 7.059 21.817 1.00 91.94 603 MET A CA 1
ATOM 4705 C C . MET A 1 603 ? 5.102 6.359 22.661 1.00 91.94 603 MET A C 1
ATOM 4707 O O . MET A 1 603 ? 4.937 5.197 23.010 1.00 91.94 603 MET A O 1
ATOM 4711 N N . LEU A 1 604 ? 6.211 7.038 22.953 1.00 91.06 604 LEU A N 1
ATOM 4712 C CA . LEU A 1 604 ? 7.373 6.486 23.653 1.00 91.06 604 LEU A CA 1
ATOM 4713 C C . LEU A 1 604 ? 7.708 7.325 24.896 1.00 91.06 604 LEU A C 1
ATOM 4715 O O . LEU A 1 604 ? 8.790 7.923 24.975 1.00 91.06 604 LEU A O 1
ATOM 4719 N N . PRO A 1 605 ? 6.791 7.429 25.873 1.00 91.00 605 PRO A N 1
ATOM 4720 C CA . PRO A 1 605 ? 7.003 8.269 27.042 1.00 91.00 605 PRO A CA 1
ATOM 4721 C C . PRO A 1 605 ? 8.189 7.809 27.900 1.00 91.00 605 PRO A C 1
ATOM 4723 O O . PRO A 1 605 ? 8.851 8.660 28.489 1.00 91.00 605 PRO A O 1
ATOM 4726 N N . GLN A 1 606 ? 8.510 6.510 27.963 1.00 87.56 606 GLN A N 1
ATOM 4727 C CA . GLN A 1 606 ? 9.647 6.029 28.761 1.00 87.56 606 GLN A CA 1
ATOM 4728 C C . GLN A 1 606 ? 10.990 6.280 28.075 1.00 87.56 606 GLN A C 1
ATOM 4730 O O . GLN A 1 606 ? 11.986 6.546 28.747 1.00 87.56 606 GLN A O 1
ATOM 4735 N N . ALA A 1 607 ? 11.052 6.167 26.747 1.00 86.12 607 ALA A N 1
ATOM 4736 C CA . ALA A 1 607 ? 12.287 6.395 26.003 1.00 86.12 607 ALA A CA 1
ATOM 4737 C C . ALA A 1 607 ? 12.544 7.882 25.702 1.00 86.12 607 ALA A C 1
ATOM 4739 O O . ALA A 1 607 ? 13.707 8.302 25.688 1.00 86.12 607 ALA A O 1
ATOM 4740 N N . PHE A 1 608 ? 11.491 8.670 25.469 1.00 89.44 608 PHE A N 1
ATOM 4741 C CA . PHE A 1 608 ? 11.597 10.030 24.934 1.00 89.44 608 PHE A CA 1
ATOM 4742 C C . PHE A 1 608 ? 10.741 11.085 25.644 1.00 89.44 608 PHE A C 1
ATOM 4744 O O . PHE A 1 608 ? 10.851 12.250 25.278 1.00 89.44 608 PHE A O 1
ATOM 4751 N N . GLY A 1 609 ? 9.942 10.754 26.664 1.00 86.94 609 GLY A N 1
ATOM 4752 C CA . GLY A 1 609 ? 9.087 11.733 27.358 1.00 86.94 609 GLY A CA 1
ATOM 4753 C C . GLY A 1 609 ? 9.850 12.946 27.917 1.00 86.94 609 GLY A C 1
ATOM 4754 O O . GLY A 1 609 ? 9.391 14.079 27.786 1.00 86.94 609 GLY A O 1
ATOM 4755 N N . ASP A 1 610 ? 11.063 12.737 28.433 1.00 89.19 610 ASP A N 1
ATOM 4756 C CA . ASP A 1 610 ? 11.922 13.799 28.987 1.00 89.19 610 ASP A CA 1
ATOM 4757 C C . ASP A 1 610 ? 12.677 14.623 27.916 1.00 89.19 610 ASP A C 1
ATOM 4759 O O . ASP A 1 610 ? 13.566 15.419 28.232 1.00 89.19 610 ASP A O 1
ATOM 4763 N N . LEU A 1 611 ? 12.374 14.420 26.629 1.00 88.88 611 LEU A N 1
ATOM 4764 C CA . LEU A 1 611 ? 12.955 15.191 25.533 1.00 88.88 611 LEU A CA 1
ATOM 4765 C C . LEU A 1 611 ? 12.333 16.593 25.476 1.00 88.88 611 LEU A C 1
ATOM 4767 O O . LEU A 1 611 ? 11.108 16.753 25.405 1.00 88.88 611 LEU A O 1
ATOM 4771 N N . HIS A 1 612 ? 13.178 17.624 25.490 1.00 85.44 612 HIS A N 1
ATOM 4772 C CA . HIS A 1 612 ? 12.746 19.016 25.601 1.00 85.44 612 HIS A CA 1
ATOM 4773 C C . HIS A 1 612 ? 13.466 19.945 24.629 1.00 85.44 612 HIS A C 1
ATOM 4775 O O . HIS A 1 612 ? 14.660 19.794 24.364 1.00 85.44 612 HIS A O 1
ATOM 4781 N N . PHE A 1 613 ? 12.731 20.963 24.180 1.00 85.81 613 PHE A N 1
ATOM 4782 C CA . PHE A 1 613 ? 13.300 22.168 23.594 1.00 85.81 613 PHE A CA 1
ATOM 4783 C C . PHE A 1 613 ? 13.802 23.070 24.722 1.00 85.81 613 PHE A C 1
ATOM 4785 O O . PHE A 1 613 ? 13.042 23.470 25.605 1.00 85.81 613 PHE A O 1
ATOM 4792 N N . LEU A 1 614 ? 15.096 23.373 24.728 1.00 83.69 614 LEU A N 1
ATOM 4793 C CA . LEU A 1 614 ? 15.737 24.172 25.771 1.00 83.69 614 LEU A CA 1
ATOM 4794 C C . LEU A 1 614 ? 16.652 25.207 25.145 1.00 83.69 614 LEU A C 1
ATOM 4796 O O . LEU A 1 614 ? 17.224 24.961 24.088 1.00 83.69 614 LEU A O 1
ATOM 4800 N N . SER A 1 615 ? 16.861 26.336 25.826 1.00 83.19 615 SER A N 1
ATOM 4801 C CA . SER A 1 615 ? 17.982 27.188 25.447 1.00 83.19 615 SER A CA 1
ATOM 4802 C C . SER A 1 615 ? 19.301 26.423 25.652 1.00 83.19 615 SER A C 1
ATOM 4804 O O . SER A 1 615 ? 19.422 25.646 26.601 1.00 83.19 615 SER A O 1
ATOM 4806 N N . HIS A 1 616 ? 20.315 26.638 24.815 1.00 79.31 616 HIS A N 1
ATOM 4807 C CA . HIS A 1 616 ? 21.620 25.974 24.958 1.00 79.31 616 HIS A CA 1
ATOM 4808 C C . HIS A 1 616 ? 22.252 26.241 26.333 1.00 79.31 616 HIS A C 1
ATOM 4810 O O . HIS A 1 616 ? 22.849 25.357 26.953 1.00 79.31 616 HIS A O 1
ATOM 4816 N N . ALA A 1 617 ? 22.065 27.460 26.848 1.00 79.38 617 ALA A N 1
ATOM 4817 C CA . ALA A 1 617 ? 22.490 27.851 28.186 1.00 79.38 617 ALA A CA 1
ATOM 4818 C C . ALA A 1 617 ? 21.742 27.066 29.277 1.00 79.38 617 ALA A C 1
ATOM 4820 O O . ALA A 1 617 ? 22.370 26.573 30.218 1.00 79.38 617 ALA A O 1
ATOM 4821 N N . ASP A 1 618 ? 20.423 26.899 29.142 1.00 83.19 618 ASP A N 1
ATOM 4822 C CA . ASP A 1 618 ? 19.621 26.117 30.084 1.00 83.19 618 ASP A CA 1
ATOM 4823 C C . ASP A 1 618 ? 19.933 24.627 30.016 1.00 83.19 618 ASP A C 1
ATOM 4825 O O . ASP A 1 618 ? 19.998 23.987 31.064 1.00 83.19 618 ASP A O 1
ATOM 4829 N N . ALA A 1 619 ? 20.165 24.077 28.823 1.00 84.38 619 ALA A N 1
ATOM 4830 C CA . ALA A 1 619 ? 20.547 22.681 28.646 1.00 84.38 619 ALA A CA 1
ATOM 4831 C C . ALA A 1 619 ? 21.846 22.378 29.409 1.00 84.38 619 ALA A C 1
ATOM 4833 O O . ALA A 1 619 ? 21.887 21.451 30.221 1.00 84.38 619 ALA A O 1
ATOM 4834 N N . ARG A 1 620 ? 22.870 23.232 29.265 1.00 82.19 620 ARG A N 1
ATOM 4835 C CA . ARG A 1 620 ? 24.117 23.121 30.041 1.00 82.19 620 ARG A CA 1
ATOM 4836 C C . ARG A 1 620 ? 23.891 23.319 31.538 1.00 82.19 620 ARG A C 1
ATOM 4838 O O . ARG A 1 620 ? 24.355 22.512 32.340 1.00 82.19 620 ARG A O 1
ATOM 4845 N N . ARG A 1 621 ? 23.152 24.363 31.931 1.00 84.31 621 ARG A N 1
ATOM 4846 C CA . ARG A 1 621 ? 22.877 24.679 33.343 1.00 84.31 621 ARG A CA 1
ATOM 4847 C C . ARG A 1 621 ? 22.124 23.554 34.056 1.00 84.31 621 ARG A C 1
ATOM 4849 O O . ARG A 1 621 ? 22.397 23.286 35.222 1.00 84.31 621 ARG A O 1
ATOM 4856 N N . LYS A 1 622 ? 21.169 22.921 33.375 1.00 84.62 622 LYS A N 1
ATOM 4857 C CA . LYS A 1 622 ? 20.323 21.847 33.913 1.00 84.62 622 LYS A CA 1
ATOM 4858 C C . LYS A 1 622 ? 20.906 20.445 33.682 1.00 84.62 622 LYS A C 1
ATOM 4860 O O . LYS A 1 622 ? 20.241 19.470 34.017 1.00 84.62 622 LYS A O 1
ATOM 4865 N N . ASN A 1 623 ? 22.130 20.333 33.154 1.00 87.25 623 ASN A N 1
ATOM 4866 C CA . ASN A 1 623 ? 22.827 19.067 32.887 1.00 87.25 623 ASN A CA 1
ATOM 4867 C C . ASN A 1 623 ? 22.056 18.117 31.942 1.00 87.25 623 ASN A C 1
ATOM 4869 O O . ASN A 1 623 ? 21.894 16.921 32.208 1.00 87.25 623 ASN A O 1
ATOM 4873 N N . TYR A 1 624 ? 21.558 18.671 30.839 1.00 89.31 624 TYR A N 1
ATOM 4874 C CA . TYR A 1 624 ? 20.960 17.916 29.743 1.00 89.31 624 TYR A CA 1
ATOM 4875 C C . TYR A 1 624 ? 22.048 17.447 28.781 1.00 89.31 624 TYR A C 1
ATOM 4877 O O . TYR A 1 624 ? 23.035 18.141 28.555 1.00 89.31 624 TYR A O 1
ATOM 4885 N N . TYR A 1 625 ? 21.850 16.258 28.228 1.00 86.69 625 TYR A N 1
ATOM 4886 C CA . TYR A 1 625 ? 22.615 15.745 27.108 1.00 86.69 625 TYR A CA 1
ATOM 4887 C C . TYR A 1 625 ? 22.024 16.293 25.807 1.00 86.69 625 TYR A C 1
ATOM 4889 O O . TYR A 1 625 ? 20.821 16.146 25.563 1.00 86.69 625 TYR A O 1
ATOM 4897 N N . ILE A 1 626 ? 22.866 16.939 25.000 1.00 85.56 626 ILE A N 1
ATOM 4898 C CA . ILE A 1 626 ? 22.472 17.555 23.730 1.00 85.56 626 ILE A CA 1
ATOM 4899 C C . ILE A 1 626 ? 22.938 16.659 22.581 1.00 85.56 626 ILE A C 1
ATOM 4901 O O . ILE A 1 626 ? 24.139 16.552 22.319 1.00 85.56 626 ILE A O 1
ATOM 4905 N N . PHE A 1 627 ? 21.978 16.030 21.898 1.00 81.12 627 PHE A N 1
ATOM 4906 C CA . PHE A 1 627 ? 22.226 15.090 20.801 1.00 81.12 627 PHE A CA 1
ATOM 4907 C C . PHE A 1 627 ? 23.167 15.696 19.753 1.00 81.12 627 PHE A C 1
ATOM 4909 O O . PHE A 1 627 ? 22.919 16.804 19.269 1.00 81.12 627 PHE A O 1
ATOM 4916 N N . GLY A 1 628 ? 24.249 14.983 19.428 1.00 75.19 628 GLY A N 1
ATOM 4917 C CA . GLY A 1 628 ? 25.190 15.330 18.359 1.00 75.19 628 GLY A CA 1
ATOM 4918 C C . GLY A 1 628 ? 26.170 16.459 18.684 1.00 75.19 628 GLY A C 1
ATOM 4919 O O . GLY A 1 628 ? 27.180 16.581 18.002 1.00 75.19 628 GLY A O 1
ATOM 4920 N N . LEU A 1 629 ? 25.921 17.269 19.721 1.00 78.56 629 LEU A N 1
ATOM 4921 C CA . LEU A 1 629 ? 26.810 18.367 20.127 1.00 78.56 629 LEU A CA 1
ATOM 4922 C C . LEU A 1 629 ? 27.719 17.982 21.294 1.00 78.56 629 LEU A C 1
ATOM 4924 O O . LEU A 1 629 ? 28.898 18.333 21.286 1.00 78.56 629 LEU A O 1
ATOM 4928 N N . ASP A 1 630 ? 27.190 17.255 22.280 1.00 78.06 630 ASP A N 1
ATOM 4929 C CA . ASP A 1 630 ? 27.959 16.818 23.452 1.00 78.06 630 ASP A CA 1
ATOM 4930 C C . ASP A 1 630 ? 29.003 15.746 23.114 1.00 78.06 630 ASP A C 1
ATOM 4932 O O . ASP A 1 630 ? 30.019 15.651 23.799 1.00 78.06 630 ASP A O 1
ATOM 4936 N N . ASP A 1 631 ? 28.765 14.959 22.062 1.00 74.06 631 ASP A N 1
ATOM 4937 C CA . ASP A 1 631 ? 29.683 13.911 21.609 1.00 74.06 631 ASP A CA 1
ATOM 4938 C C . ASP A 1 631 ? 30.548 14.360 20.421 1.00 74.06 631 ASP A C 1
ATOM 4940 O O . ASP A 1 631 ? 31.145 13.530 19.739 1.00 74.06 631 ASP A O 1
ATOM 4944 N N . MET A 1 632 ? 30.641 15.662 20.133 1.00 66.56 632 MET A N 1
ATOM 4945 C CA . MET A 1 632 ? 31.599 16.138 19.134 1.00 66.56 632 MET A CA 1
ATOM 4946 C C . MET A 1 632 ? 33.030 15.868 19.619 1.00 66.56 632 MET A C 1
ATOM 4948 O O . MET A 1 632 ? 33.348 16.168 20.772 1.00 66.56 632 MET A O 1
ATOM 4952 N N . PRO A 1 633 ? 33.932 15.356 18.763 1.00 60.69 633 PRO A N 1
ATOM 4953 C CA . PRO A 1 633 ? 35.309 15.109 19.166 1.00 60.69 633 PRO A CA 1
ATOM 4954 C C . PRO A 1 633 ? 35.984 16.421 19.590 1.00 60.69 633 PRO A C 1
ATOM 4956 O O . PRO A 1 633 ? 36.169 17.336 18.780 1.00 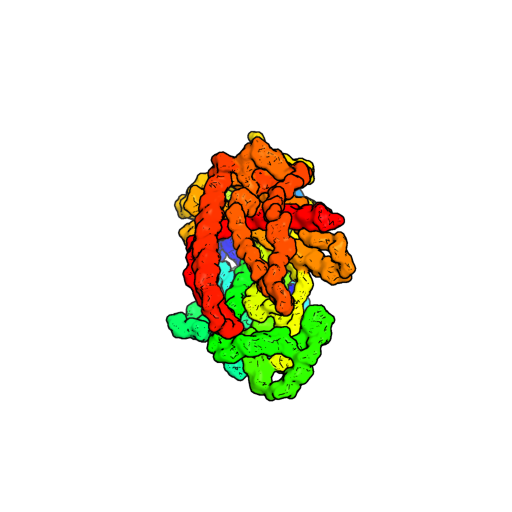60.69 633 PRO A O 1
ATOM 4959 N N . GLU A 1 634 ? 36.372 16.514 20.865 1.00 52.94 634 GLU A N 1
ATOM 4960 C CA . GLU A 1 634 ? 37.165 17.628 21.377 1.00 52.94 634 GLU A CA 1
ATOM 4961 C C . GLU A 1 634 ? 38.533 17.619 20.676 1.00 52.94 634 GLU A C 1
ATOM 4963 O O . GLU A 1 634 ? 39.358 16.734 20.884 1.00 52.94 634 GLU A O 1
ATOM 4968 N N . ASN A 1 635 ? 38.763 18.620 19.821 1.00 49.41 635 ASN A N 1
ATOM 4969 C CA . ASN A 1 635 ? 39.938 18.796 18.959 1.00 49.41 635 ASN A CA 1
ATOM 4970 C C . ASN A 1 635 ? 40.020 17.852 17.747 1.00 49.41 635 ASN A C 1
ATOM 4972 O O . ASN A 1 635 ? 40.806 16.905 17.705 1.00 49.41 635 ASN A O 1
ATOM 4976 N N . VAL A 1 636 ? 39.371 18.242 16.644 1.00 41.19 636 VAL A N 1
ATOM 4977 C CA . VAL A 1 636 ? 39.939 17.935 15.324 1.00 41.19 636 VAL A CA 1
ATOM 4978 C C . VAL A 1 636 ? 41.236 18.729 15.231 1.00 41.19 636 VAL A C 1
ATOM 4980 O O . VAL A 1 636 ? 41.216 19.926 14.943 1.00 41.19 636 VAL A O 1
ATOM 4983 N N . GLY A 1 637 ? 42.368 18.087 15.519 1.00 39.72 637 GLY A N 1
ATOM 4984 C CA . GLY A 1 637 ? 43.684 18.643 15.249 1.00 39.72 637 GLY A CA 1
ATOM 4985 C C . GLY A 1 637 ? 43.780 18.979 13.765 1.00 39.72 637 GLY A C 1
ATOM 4986 O O . GLY A 1 637 ? 44.186 18.148 12.955 1.00 39.72 637 GLY A O 1
ATOM 4987 N N . ARG A 1 638 ? 43.394 20.201 13.378 1.00 35.16 638 ARG A N 1
ATOM 4988 C CA . ARG A 1 638 ? 43.835 20.778 12.115 1.00 35.16 638 ARG A CA 1
ATOM 4989 C C . ARG A 1 638 ? 45.344 20.816 12.242 1.00 35.16 638 ARG A C 1
ATOM 4991 O O . ARG A 1 638 ? 45.879 21.668 12.945 1.00 35.16 638 ARG A O 1
ATOM 4998 N N . ALA A 1 639 ? 46.023 19.878 11.588 1.00 34.00 639 ALA A N 1
ATOM 4999 C CA . ALA A 1 639 ? 47.428 20.045 11.288 1.00 34.00 639 ALA A CA 1
ATOM 5000 C C . ALA A 1 639 ? 47.531 21.414 10.612 1.00 34.00 639 ALA A C 1
ATOM 5002 O O . ALA A 1 639 ? 47.019 21.600 9.506 1.00 34.00 639 ALA A O 1
ATOM 5003 N N . ALA A 1 640 ? 48.086 22.395 11.321 1.00 35.00 640 ALA A N 1
ATOM 5004 C CA . ALA A 1 640 ? 48.462 23.654 10.725 1.00 35.00 640 ALA A CA 1
ATOM 5005 C C . ALA A 1 640 ? 49.434 23.286 9.603 1.00 35.00 640 ALA A C 1
ATOM 5007 O O . ALA A 1 640 ? 50.586 22.936 9.854 1.00 35.00 640 ALA A O 1
ATOM 5008 N N . GLN A 1 641 ? 48.953 23.260 8.360 1.00 37.06 641 GLN A N 1
ATOM 5009 C CA . GLN A 1 641 ? 49.844 23.244 7.216 1.00 37.06 641 GLN A CA 1
ATOM 5010 C C . GLN A 1 641 ? 50.582 24.574 7.269 1.00 37.06 641 GLN A C 1
ATOM 5012 O O . GLN A 1 641 ? 50.057 25.612 6.869 1.00 37.06 641 GLN A O 1
ATOM 5017 N N . ILE A 1 642 ? 51.794 24.539 7.816 1.00 35.66 642 ILE A N 1
ATOM 5018 C CA . ILE A 1 642 ? 52.773 25.596 7.637 1.00 35.66 642 ILE A CA 1
ATOM 5019 C C . ILE A 1 642 ? 53.093 25.575 6.141 1.00 35.66 642 ILE A C 1
ATOM 5021 O O . ILE A 1 642 ? 53.876 24.748 5.670 1.00 35.66 642 ILE A O 1
ATOM 5025 N N . TYR A 1 643 ? 52.419 26.424 5.365 1.00 34.00 643 TYR A N 1
ATOM 5026 C CA . TYR A 1 643 ? 52.867 26.724 4.012 1.00 34.00 643 TYR A CA 1
ATOM 5027 C C . TYR A 1 643 ? 54.260 27.360 4.111 1.00 34.00 643 TYR A C 1
ATOM 5029 O O . TYR A 1 643 ? 54.541 28.121 5.036 1.00 34.00 643 TYR A O 1
ATOM 5037 N N . GLY A 1 644 ? 55.146 26.933 3.211 1.00 43.72 644 GLY A N 1
ATOM 5038 C CA . GLY A 1 644 ? 56.598 27.006 3.351 1.00 43.72 644 GLY A CA 1
ATOM 5039 C C . GLY A 1 644 ? 57.188 28.365 3.742 1.00 43.72 644 GLY A C 1
ATOM 5040 O O . GLY A 1 644 ? 56.664 29.432 3.443 1.00 43.72 644 GLY A O 1
ATOM 5041 N N . VAL A 1 645 ? 58.350 28.290 4.386 1.00 42.75 645 VAL A N 1
ATOM 5042 C CA . VAL A 1 645 ? 59.207 29.432 4.710 1.00 42.75 645 VAL A CA 1
ATOM 5043 C C . VAL A 1 645 ? 59.687 30.089 3.412 1.00 42.75 645 VAL A C 1
ATOM 5045 O O . VAL A 1 645 ? 60.431 29.475 2.646 1.00 42.75 645 VAL A O 1
ATOM 5048 N N . TYR A 1 646 ? 59.295 31.339 3.165 1.00 44.34 646 TYR A N 1
ATOM 5049 C CA . TYR A 1 646 ? 59.849 32.129 2.065 1.00 44.34 646 TYR A CA 1
ATOM 5050 C C . TYR A 1 646 ? 61.279 32.571 2.416 1.00 44.34 646 TYR A C 1
ATOM 5052 O O . TYR A 1 646 ? 61.520 33.191 3.454 1.00 44.34 646 TYR A O 1
ATOM 5060 N N . ARG A 1 647 ? 62.244 32.251 1.545 1.00 42.84 647 ARG A N 1
ATOM 5061 C CA . ARG A 1 647 ? 63.618 32.776 1.598 1.00 42.84 647 ARG A CA 1
ATOM 5062 C C . ARG A 1 647 ? 63.794 33.809 0.491 1.00 42.84 647 ARG A C 1
ATOM 5064 O O . ARG A 1 647 ? 63.509 33.501 -0.662 1.00 42.84 647 ARG A O 1
ATOM 5071 N N . ASN A 1 648 ? 64.287 34.995 0.832 1.00 54.16 648 ASN A N 1
ATOM 5072 C CA . ASN A 1 648 ? 64.902 35.893 -0.144 1.00 54.16 648 ASN A CA 1
ATOM 5073 C C . ASN A 1 648 ? 66.435 35.816 -0.016 1.00 54.16 648 ASN A C 1
ATOM 5075 O O . ASN A 1 648 ? 66.965 35.087 0.826 1.00 54.16 648 ASN A O 1
ATOM 5079 N N . GLU A 1 649 ? 67.139 36.550 -0.875 1.00 42.50 649 GLU A N 1
ATOM 5080 C CA . GLU A 1 649 ? 68.593 36.469 -1.079 1.00 42.50 649 GLU A CA 1
ATOM 5081 C C . GLU A 1 649 ? 69.437 36.789 0.176 1.00 42.50 649 GLU A C 1
ATOM 5083 O O . GLU A 1 649 ? 70.623 36.473 0.199 1.00 42.50 649 GLU A O 1
ATOM 5088 N N . ASN A 1 650 ? 68.831 37.313 1.254 1.00 53.75 650 ASN A N 1
ATOM 5089 C CA . ASN A 1 650 ? 69.520 37.706 2.490 1.00 53.75 650 ASN A CA 1
ATOM 5090 C C . ASN A 1 650 ? 69.182 36.846 3.734 1.00 53.75 650 ASN A C 1
ATOM 5092 O O . ASN A 1 650 ? 69.607 37.190 4.836 1.00 53.75 650 ASN A O 1
ATOM 5096 N N . GLY A 1 651 ? 68.463 35.722 3.601 1.00 49.88 651 GLY A N 1
ATOM 5097 C CA . GLY A 1 651 ? 68.186 34.789 4.712 1.00 49.88 651 GLY A CA 1
ATOM 5098 C C . GLY A 1 651 ? 66.707 34.648 5.107 1.00 49.88 651 GLY A C 1
ATOM 5099 O O . GLY A 1 651 ? 65.816 35.215 4.487 1.00 49.88 651 GLY A O 1
ATOM 5100 N N . VAL A 1 652 ? 66.437 33.790 6.102 1.00 41.78 652 VAL A N 1
ATOM 5101 C CA . VAL A 1 652 ? 65.094 33.281 6.465 1.00 41.78 652 VAL A CA 1
ATOM 5102 C C . VAL A 1 652 ? 64.178 34.372 7.043 1.00 41.78 652 VAL A C 1
ATOM 5104 O O . VAL A 1 652 ? 64.491 34.938 8.086 1.00 41.78 652 VAL A O 1
ATOM 5107 N N . MET A 1 653 ? 63.004 34.588 6.434 1.00 48.78 653 MET A N 1
ATOM 5108 C CA . MET A 1 653 ? 61.883 35.316 7.051 1.00 48.78 653 MET A CA 1
ATOM 5109 C C . MET A 1 653 ? 61.034 34.348 7.889 1.00 48.78 653 MET A C 1
ATOM 5111 O O . MET A 1 653 ? 60.658 33.277 7.408 1.00 48.78 653 MET A O 1
ATOM 5115 N 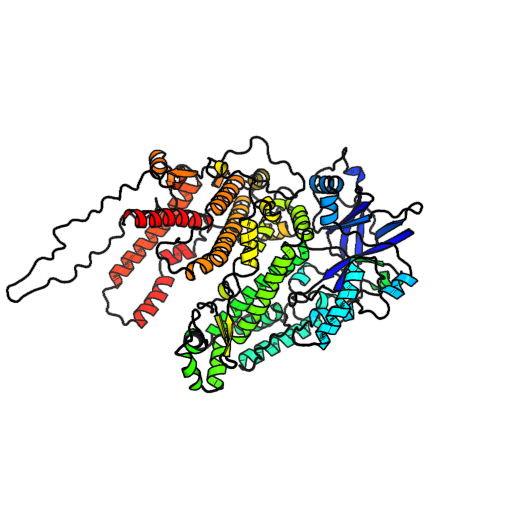N . LYS A 1 654 ? 60.714 34.714 9.137 1.00 41.19 654 LYS A N 1
ATOM 5116 C CA . LYS A 1 654 ? 59.707 33.997 9.936 1.00 41.19 654 LYS A CA 1
ATOM 5117 C C . LYS A 1 654 ? 58.306 34.215 9.351 1.00 41.19 654 LYS A C 1
ATOM 5119 O O . LYS A 1 654 ? 58.013 35.279 8.810 1.00 41.19 654 LYS A O 1
ATOM 5124 N N . SER A 1 655 ? 57.458 33.192 9.446 1.00 40.56 655 SER A N 1
ATOM 5125 C CA . SER A 1 655 ? 56.066 33.231 8.982 1.00 40.56 655 SER A CA 1
ATOM 5126 C C . SER A 1 655 ? 55.237 34.242 9.795 1.00 40.56 655 SER A C 1
ATOM 5128 O O . SER A 1 655 ? 55.358 34.241 11.019 1.00 40.56 655 SER A O 1
ATOM 5130 N N . PRO A 1 656 ? 54.328 35.030 9.179 1.00 44.44 656 PRO A N 1
ATOM 5131 C CA . PRO A 1 656 ? 53.384 35.895 9.903 1.00 44.44 656 PRO A CA 1
ATOM 5132 C C . PRO A 1 656 ? 52.415 35.132 10.824 1.00 44.44 656 PRO A C 1
ATOM 5134 O O . PRO A 1 656 ? 51.684 35.744 11.594 1.00 44.44 656 PRO A O 1
ATOM 5137 N N . ALA A 1 657 ? 52.368 33.799 10.724 1.00 43.69 657 ALA A N 1
ATOM 5138 C CA . ALA A 1 657 ? 51.454 32.954 11.487 1.00 43.69 657 ALA A CA 1
ATOM 5139 C C . ALA A 1 657 ? 51.937 32.614 12.912 1.00 43.69 657 ALA A C 1
ATOM 5141 O O . ALA A 1 657 ? 51.178 32.001 13.657 1.00 43.69 657 ALA A O 1
ATOM 5142 N N . GLU A 1 658 ? 53.167 32.974 13.304 1.00 39.19 658 GLU A N 1
ATOM 5143 C CA . GLU A 1 658 ? 53.693 32.640 14.642 1.00 39.19 658 GLU A CA 1
ATOM 5144 C C . GLU A 1 658 ? 53.201 33.585 15.759 1.00 39.19 658 GLU A C 1
ATOM 5146 O O . GLU A 1 658 ? 53.195 33.176 16.917 1.00 39.19 658 GLU A O 1
ATOM 5151 N N . ASP A 1 659 ? 52.715 34.794 15.443 1.00 36.03 659 ASP A N 1
ATOM 5152 C CA . ASP A 1 659 ? 52.370 35.807 16.464 1.00 36.03 659 ASP A CA 1
ATOM 5153 C C . ASP A 1 659 ? 50.908 35.783 16.947 1.00 36.03 659 ASP A C 1
ATOM 5155 O O . ASP A 1 659 ? 50.537 36.504 17.878 1.00 36.03 659 ASP A O 1
ATOM 5159 N N . HIS A 1 660 ? 50.053 34.934 16.374 1.00 35.00 660 HIS A N 1
ATOM 5160 C CA . HIS A 1 660 ? 48.659 34.813 16.802 1.00 35.00 660 HIS A CA 1
ATOM 5161 C C . HIS A 1 660 ? 48.322 33.363 17.132 1.00 35.00 660 HIS A C 1
ATOM 5163 O O . HIS A 1 660 ? 47.837 32.600 16.296 1.00 35.00 660 HIS A O 1
ATOM 5169 N N . GLY A 1 661 ? 48.554 32.990 18.392 1.00 34.78 661 GLY A N 1
ATOM 5170 C CA . GLY A 1 661 ? 47.960 31.805 18.995 1.00 34.78 661 GLY A CA 1
ATOM 5171 C C . GLY A 1 661 ? 46.437 31.913 18.957 1.00 34.78 661 GLY A C 1
ATOM 5172 O O . GLY A 1 661 ? 45.818 32.413 19.890 1.00 34.78 661 GLY A O 1
ATOM 5173 N N . PHE A 1 662 ? 45.819 31.448 17.873 1.00 34.25 662 PHE A N 1
ATOM 5174 C CA . PHE A 1 662 ? 44.373 31.285 17.787 1.00 34.25 662 PHE A CA 1
ATOM 5175 C C . PHE A 1 662 ? 43.952 30.049 18.590 1.00 34.25 662 PHE A C 1
ATOM 5177 O O . PHE A 1 662 ? 43.510 29.046 18.035 1.00 34.25 662 PHE A O 1
ATOM 5184 N N . ALA A 1 663 ? 44.018 30.141 19.918 1.00 32.88 663 ALA A N 1
ATOM 5185 C CA . ALA A 1 663 ? 42.947 29.558 20.707 1.00 32.88 663 ALA A CA 1
ATOM 5186 C C . ALA A 1 663 ? 41.715 30.406 20.378 1.00 32.88 663 ALA A C 1
ATOM 5188 O O . ALA A 1 663 ? 41.538 31.493 20.924 1.00 32.88 663 ALA A O 1
ATOM 5189 N N . ARG A 1 664 ? 40.897 29.973 19.408 1.00 32.91 664 ARG A N 1
ATOM 5190 C CA . ARG A 1 664 ? 39.544 30.526 19.324 1.00 32.91 664 ARG A CA 1
ATOM 5191 C C . ARG A 1 664 ? 38.913 30.234 20.687 1.00 32.91 664 ARG A C 1
ATOM 5193 O O . ARG A 1 664 ? 38.870 29.056 21.050 1.00 32.91 664 ARG A O 1
ATOM 5200 N N . PRO A 1 665 ? 38.448 31.244 21.443 1.00 33.69 665 PRO A N 1
ATOM 5201 C CA . PRO A 1 665 ? 37.535 30.965 22.538 1.00 33.69 665 PRO A CA 1
ATOM 5202 C C . PRO A 1 665 ? 36.418 30.109 21.938 1.00 33.69 665 PRO A C 1
ATOM 5204 O O . PRO A 1 665 ? 35.999 30.381 20.805 1.00 33.69 665 PRO A O 1
ATOM 5207 N N . GLN A 1 666 ? 35.959 29.064 22.638 1.00 36.50 666 GLN A N 1
ATOM 5208 C CA . GLN A 1 666 ? 34.634 28.524 22.333 1.00 36.50 666 GLN A CA 1
ATOM 5209 C C . GLN A 1 666 ? 33.730 29.749 22.261 1.00 36.50 666 GLN A C 1
ATOM 5211 O O . GLN A 1 666 ? 33.672 30.496 23.237 1.00 36.50 666 GLN A O 1
ATOM 5216 N N . ALA A 1 667 ? 33.177 30.041 21.080 1.00 37.44 667 ALA A N 1
ATOM 5217 C CA . ALA A 1 667 ? 32.335 31.213 20.923 1.00 37.44 667 ALA A CA 1
ATOM 5218 C C . ALA A 1 667 ? 31.304 31.131 22.048 1.00 37.44 667 ALA A C 1
ATOM 5220 O O . ALA A 1 667 ? 30.666 30.091 22.188 1.00 37.44 667 ALA A O 1
ATOM 5221 N N . GLU A 1 668 ? 31.209 32.145 22.909 1.00 40.56 668 GLU A N 1
ATOM 5222 C CA . GLU A 1 668 ? 30.085 32.225 23.831 1.00 40.56 668 GLU A CA 1
ATOM 5223 C C . GLU A 1 668 ? 28.853 32.413 22.952 1.00 40.56 668 GLU A C 1
ATOM 5225 O O . GLU A 1 668 ? 28.571 33.471 22.393 1.00 40.56 668 GLU A O 1
ATOM 5230 N N . LEU A 1 669 ? 28.225 31.273 22.702 1.00 43.84 669 LEU A N 1
ATOM 5231 C CA . LEU A 1 669 ? 27.075 31.086 21.853 1.00 43.84 669 LEU A CA 1
ATOM 5232 C C . LEU A 1 669 ? 25.905 31.882 22.479 1.00 43.84 669 LEU A C 1
ATOM 5234 O O . LEU A 1 669 ? 25.641 31.680 23.664 1.00 43.84 669 LEU A O 1
ATOM 5238 N N . PRO A 1 670 ? 25.215 32.793 21.752 1.00 43.56 670 PRO A N 1
ATOM 5239 C CA . PRO A 1 670 ? 24.131 33.610 22.299 1.00 43.56 670 PRO A CA 1
ATOM 5240 C C . PRO A 1 670 ? 23.068 32.814 23.084 1.00 43.56 670 PRO A C 1
ATOM 5242 O O . PRO A 1 670 ? 22.709 31.713 22.671 1.00 43.56 670 PRO A O 1
ATOM 5245 N N . PRO A 1 671 ? 22.519 33.371 24.180 1.00 44.28 671 PRO A N 1
ATOM 5246 C CA . PRO A 1 671 ? 21.651 32.663 25.130 1.00 44.28 671 PRO A CA 1
ATOM 5247 C C . PRO A 1 671 ? 20.260 32.252 24.602 1.00 44.28 671 PRO A C 1
ATOM 5249 O O . PRO A 1 671 ? 19.587 31.470 25.262 1.00 44.28 671 PRO A O 1
ATOM 5252 N N . GLU A 1 672 ? 19.824 32.711 23.423 1.00 55.97 672 GLU A N 1
ATOM 5253 C CA . GLU A 1 672 ? 18.477 32.453 22.859 1.00 55.97 672 GLU A CA 1
ATOM 5254 C C . GLU A 1 672 ? 18.379 31.201 21.950 1.00 55.97 672 GLU A C 1
ATOM 5256 O O . GLU A 1 672 ? 17.431 31.043 21.185 1.00 55.97 672 GLU A O 1
ATOM 5261 N N . ARG A 1 673 ? 19.361 30.294 21.985 1.00 68.50 673 ARG A N 1
ATOM 5262 C CA . ARG A 1 673 ? 19.462 29.151 21.052 1.00 68.50 673 ARG A CA 1
ATOM 5263 C C . ARG A 1 673 ? 18.649 27.947 21.494 1.00 68.50 673 ARG A C 1
ATOM 5265 O O . ARG A 1 673 ? 18.990 27.376 22.519 1.00 68.50 673 ARG A O 1
ATOM 5272 N N . ILE A 1 674 ? 17.669 27.503 20.713 1.00 77.31 674 ILE A N 1
ATOM 5273 C CA . ILE A 1 674 ? 16.883 26.311 21.053 1.00 77.31 674 ILE A CA 1
ATOM 5274 C C . ILE A 1 674 ? 17.607 25.042 20.580 1.00 77.31 674 ILE A C 1
ATOM 5276 O O . ILE A 1 674 ? 17.859 24.871 19.389 1.00 77.31 674 ILE A O 1
ATOM 5280 N N . VAL A 1 675 ? 17.908 24.148 21.518 1.00 82.62 675 VAL A N 1
ATOM 5281 C CA . VAL A 1 675 ? 18.460 22.808 21.296 1.00 82.62 675 VAL A CA 1
ATOM 5282 C C . VAL A 1 675 ? 17.499 21.745 21.821 1.00 82.62 675 VAL A C 1
ATOM 5284 O O . VAL A 1 675 ? 16.731 21.990 22.755 1.00 82.62 675 VAL A O 1
ATOM 5287 N N . LEU A 1 676 ? 17.559 20.553 21.234 1.00 86.19 676 LEU A N 1
ATOM 5288 C CA . LEU A 1 676 ? 16.877 19.364 21.721 1.00 86.19 676 LEU A CA 1
ATOM 5289 C C . LEU A 1 676 ? 17.803 18.606 22.661 1.00 86.19 676 LEU A C 1
ATOM 5291 O O . LEU A 1 676 ? 18.896 18.181 22.274 1.00 86.19 676 LEU A O 1
ATOM 5295 N N . GLY A 1 677 ? 17.350 18.426 23.897 1.00 87.00 677 GLY A N 1
ATOM 5296 C CA . GLY A 1 677 ? 18.099 17.703 24.910 1.00 87.00 677 GLY A CA 1
ATOM 5297 C C . GLY A 1 677 ? 17.211 16.843 25.791 1.00 87.00 677 GLY A C 1
ATOM 5298 O O . GLY A 1 677 ? 16.023 17.109 25.964 1.00 87.00 677 GLY A O 1
ATOM 5299 N N . ILE A 1 678 ? 17.825 15.833 26.395 1.00 90.31 678 ILE A N 1
ATOM 5300 C CA . ILE A 1 678 ? 17.219 14.956 27.404 1.00 90.31 678 ILE A CA 1
ATOM 5301 C C . ILE A 1 678 ? 18.120 14.952 28.653 1.00 90.31 678 ILE A C 1
ATOM 5303 O O . ILE A 1 678 ? 19.330 15.144 28.506 1.00 90.31 678 ILE A O 1
ATOM 5307 N N . PRO A 1 679 ? 17.620 14.758 29.888 1.00 91.62 679 PRO A N 1
ATOM 5308 C CA . PRO A 1 679 ? 18.480 14.720 31.068 1.00 91.62 679 PRO A CA 1
ATOM 5309 C C . PRO A 1 679 ? 19.622 13.713 30.903 1.00 91.62 679 PRO A C 1
ATOM 5311 O O . PRO A 1 679 ? 19.400 12.563 30.528 1.00 91.62 679 PRO A O 1
ATOM 5314 N N . ARG A 1 680 ? 20.863 14.100 31.224 1.00 88.56 680 ARG A N 1
ATOM 5315 C CA . ARG A 1 680 ? 22.043 13.232 31.027 1.00 88.56 680 ARG A CA 1
ATOM 5316 C C . ARG A 1 680 ? 22.000 11.949 31.880 1.00 88.56 680 ARG A C 1
ATOM 5318 O O . ARG A 1 680 ? 22.680 10.966 31.595 1.00 88.56 680 ARG A O 1
ATOM 5325 N N . SER A 1 681 ? 21.183 11.934 32.935 1.00 87.25 681 SER A N 1
ATOM 5326 C CA . SER A 1 681 ? 20.893 10.743 33.742 1.00 87.25 681 SER A CA 1
ATOM 5327 C C . SER A 1 681 ? 19.946 9.742 33.069 1.00 87.25 681 SER A C 1
ATOM 5329 O O . SER A 1 681 ? 19.881 8.604 33.535 1.00 87.25 681 SER A O 1
ATOM 5331 N N . HIS A 1 682 ? 19.232 10.142 32.014 1.00 88.94 682 HIS A N 1
ATOM 5332 C CA . HIS A 1 682 ? 18.244 9.320 31.321 1.00 88.94 682 HIS A CA 1
ATOM 5333 C C . HIS A 1 682 ? 18.891 8.110 30.634 1.00 88.94 682 HIS A C 1
ATOM 5335 O O . HIS A 1 682 ? 20.033 8.175 30.167 1.00 88.94 682 HIS A O 1
ATOM 5341 N N . ARG A 1 683 ? 18.156 6.993 30.543 1.00 85.38 683 ARG A N 1
ATOM 5342 C CA . ARG A 1 683 ? 18.655 5.752 29.925 1.00 85.38 683 ARG A CA 1
ATOM 5343 C C . ARG A 1 683 ? 19.062 5.982 28.469 1.00 85.38 683 ARG A C 1
ATOM 5345 O O . ARG A 1 683 ? 20.196 5.685 28.112 1.00 85.38 683 ARG A O 1
ATOM 5352 N N . THR A 1 684 ? 18.176 6.588 27.679 1.00 84.88 684 THR A N 1
ATOM 5353 C CA . THR A 1 684 ? 18.402 6.920 26.262 1.00 84.88 684 THR A CA 1
ATOM 5354 C C . THR A 1 684 ? 19.672 7.748 26.062 1.00 84.88 684 THR A C 1
ATOM 5356 O O . THR A 1 684 ? 20.509 7.379 25.247 1.00 84.88 684 THR A O 1
ATOM 5359 N N . ALA A 1 685 ? 19.885 8.794 26.870 1.00 86.06 685 ALA A N 1
ATOM 5360 C CA . ALA A 1 685 ? 21.082 9.639 26.800 1.00 86.06 685 ALA A CA 1
ATOM 5361 C C . ALA A 1 685 ? 22.379 8.834 26.979 1.00 86.06 685 ALA A C 1
ATOM 5363 O O . ALA A 1 685 ? 23.348 9.012 26.247 1.00 86.06 685 ALA A O 1
ATOM 5364 N N . ARG A 1 686 ? 22.389 7.913 27.952 1.00 86.31 686 ARG A N 1
ATOM 5365 C CA . ARG A 1 686 ? 23.551 7.062 28.240 1.00 86.31 686 ARG A CA 1
ATOM 5366 C C . ARG A 1 686 ? 23.823 6.067 27.120 1.00 86.31 686 ARG A C 1
ATOM 5368 O O . ARG A 1 686 ? 24.987 5.834 26.809 1.00 86.31 686 ARG A O 1
ATOM 5375 N N . THR A 1 687 ? 22.779 5.473 26.543 1.00 82.75 687 THR A N 1
ATOM 5376 C CA . THR A 1 687 ? 22.918 4.539 25.418 1.00 82.75 687 THR A CA 1
ATOM 5377 C C . THR A 1 687 ? 23.481 5.255 24.193 1.00 82.75 687 THR A C 1
ATOM 5379 O O . THR A 1 687 ? 24.474 4.794 23.635 1.00 82.75 687 THR A O 1
ATOM 5382 N N . VAL A 1 688 ? 22.921 6.414 23.832 1.00 82.25 688 VAL A N 1
ATOM 5383 C CA . VAL A 1 688 ? 23.372 7.196 22.669 1.00 82.25 688 VAL A CA 1
ATOM 5384 C C . VAL A 1 688 ? 24.797 7.718 22.856 1.00 82.25 688 VAL A C 1
ATOM 5386 O O . VAL A 1 688 ? 25.642 7.479 21.999 1.00 82.25 688 VAL A O 1
ATOM 5389 N N . SER A 1 689 ? 25.117 8.318 24.007 1.00 83.88 689 SER A N 1
ATOM 5390 C CA . SER A 1 689 ? 26.470 8.841 24.249 1.00 83.88 689 SER A CA 1
ATOM 5391 C C . SER A 1 689 ? 27.541 7.742 24.218 1.00 83.88 689 SER A C 1
ATOM 5393 O O . SER A 1 689 ? 28.608 7.939 23.641 1.00 83.88 689 SER A O 1
ATOM 5395 N N . ARG A 1 690 ? 27.261 6.540 24.754 1.00 83.12 690 ARG A N 1
ATOM 5396 C CA . ARG A 1 690 ? 28.192 5.398 24.642 1.00 83.12 690 ARG A CA 1
ATOM 5397 C C . ARG A 1 690 ? 28.438 5.000 23.189 1.00 83.12 690 ARG A C 1
ATOM 5399 O O . ARG A 1 690 ? 29.579 4.737 22.824 1.00 83.12 690 ARG A O 1
ATOM 5406 N N . LEU A 1 691 ? 27.388 4.950 22.371 1.00 77.06 691 LEU A N 1
ATOM 5407 C CA . LEU A 1 691 ? 27.507 4.601 20.955 1.00 77.06 691 LEU A CA 1
ATOM 5408 C C . LEU A 1 691 ? 28.347 5.632 20.205 1.00 77.06 691 LEU A C 1
ATOM 5410 O O . LEU A 1 691 ? 29.315 5.264 19.538 1.00 77.06 691 LEU A O 1
ATOM 5414 N N . ASN A 1 692 ? 28.047 6.915 20.387 1.00 77.88 692 ASN A N 1
ATOM 5415 C CA . ASN A 1 692 ? 28.800 7.990 19.751 1.00 77.88 692 ASN A CA 1
ATOM 5416 C C . ASN A 1 692 ? 30.270 7.992 20.184 1.00 77.88 692 ASN A C 1
ATOM 5418 O O . ASN A 1 692 ? 31.149 8.147 19.341 1.00 77.88 692 ASN A O 1
ATOM 5422 N N . GLN A 1 693 ? 30.566 7.717 21.459 1.00 82.25 693 GLN A N 1
ATOM 5423 C CA . GLN A 1 693 ? 31.942 7.528 21.934 1.00 82.25 693 GLN A CA 1
ATOM 5424 C C . GLN A 1 693 ? 32.641 6.368 21.213 1.00 82.25 693 GLN A C 1
ATOM 5426 O O . GLN A 1 693 ? 33.733 6.558 20.683 1.00 82.25 693 GLN A O 1
ATOM 5431 N N . THR A 1 694 ? 31.998 5.198 21.100 1.00 79.00 694 THR A N 1
ATOM 5432 C CA . THR A 1 694 ? 32.596 4.052 20.387 1.00 79.00 694 THR A CA 1
ATOM 5433 C C . THR A 1 694 ? 32.853 4.339 18.907 1.00 79.00 694 THR A C 1
ATOM 5435 O O . THR A 1 694 ? 33.895 3.948 18.375 1.00 79.00 694 THR A O 1
ATOM 5438 N N . PHE A 1 695 ? 31.941 5.057 18.245 1.00 76.44 695 PHE A N 1
ATOM 5439 C CA . PHE A 1 695 ? 32.118 5.476 16.859 1.00 76.44 695 PHE A CA 1
ATOM 5440 C C . PHE A 1 695 ? 33.260 6.490 16.719 1.00 76.44 695 PHE A C 1
ATOM 5442 O O . PHE A 1 695 ? 34.134 6.319 15.869 1.00 76.44 695 PHE A O 1
ATOM 5449 N N . ASN A 1 696 ? 33.289 7.512 17.574 1.00 75.94 696 ASN A N 1
ATOM 5450 C CA . ASN A 1 696 ? 34.321 8.543 17.564 1.00 75.94 696 ASN A CA 1
ATOM 5451 C C . ASN A 1 696 ? 35.712 7.966 17.821 1.00 75.94 696 ASN A C 1
ATOM 5453 O O . ASN A 1 696 ? 36.651 8.329 17.113 1.00 75.94 696 ASN A O 1
ATOM 5457 N N . ASP A 1 697 ? 35.849 7.039 18.769 1.00 79.38 697 ASP A N 1
ATOM 5458 C CA . ASP A 1 697 ? 37.115 6.365 19.057 1.00 79.38 697 ASP A CA 1
ATOM 5459 C C . ASP A 1 697 ? 37.611 5.580 17.833 1.00 79.38 697 ASP A C 1
ATOM 5461 O O . ASP A 1 697 ? 38.777 5.696 17.440 1.00 79.38 697 ASP A O 1
ATOM 5465 N N . ALA A 1 698 ? 36.723 4.826 17.174 1.00 75.00 698 ALA A N 1
ATOM 5466 C CA . ALA A 1 698 ? 37.052 4.093 15.952 1.00 75.00 698 ALA A CA 1
ATOM 5467 C C . ALA A 1 698 ? 37.421 5.039 14.794 1.00 75.00 698 ALA A C 1
ATOM 5469 O O . ALA A 1 698 ? 38.402 4.812 14.077 1.00 75.00 698 ALA A O 1
ATOM 5470 N N . TRP A 1 699 ? 36.678 6.136 14.636 1.00 73.00 699 TRP A N 1
ATOM 5471 C CA . TRP A 1 699 ? 36.933 7.153 13.618 1.00 73.00 699 TRP A CA 1
ATOM 5472 C C . TRP A 1 699 ? 38.273 7.864 13.834 1.00 73.00 699 TRP A C 1
ATOM 5474 O O . TRP A 1 699 ? 39.044 8.034 12.885 1.00 73.00 699 TRP A O 1
ATOM 5484 N N . GLN A 1 700 ? 38.602 8.228 15.075 1.00 74.19 700 GLN A N 1
ATOM 5485 C CA . GLN A 1 700 ? 39.885 8.837 15.423 1.00 74.19 700 GLN A CA 1
ATOM 5486 C C . GLN A 1 700 ? 41.056 7.881 15.162 1.00 74.19 700 GLN A C 1
ATOM 5488 O O . GLN A 1 700 ? 42.074 8.303 14.606 1.00 74.19 700 GLN A O 1
ATOM 5493 N N . GLN A 1 701 ? 40.910 6.593 15.489 1.00 73.62 701 GLN A N 1
ATOM 5494 C CA . GLN A 1 701 ? 41.923 5.575 15.191 1.00 73.62 701 GLN A CA 1
ATOM 5495 C C . GLN A 1 701 ? 42.176 5.436 13.682 1.00 73.62 701 GLN A C 1
ATOM 5497 O O . GLN A 1 701 ? 43.332 5.356 13.255 1.00 73.62 701 GLN A O 1
ATOM 5502 N N . ASP A 1 702 ? 41.127 5.456 12.858 1.00 70.00 702 ASP A N 1
ATOM 5503 C CA . ASP A 1 702 ? 41.273 5.406 11.401 1.00 70.00 702 ASP A CA 1
ATOM 5504 C C . ASP A 1 702 ? 41.867 6.690 10.818 1.00 70.00 702 ASP A C 1
ATOM 5506 O O . ASP A 1 702 ? 42.714 6.631 9.923 1.00 70.00 702 ASP A O 1
ATOM 5510 N N . MET A 1 703 ? 41.487 7.859 11.336 1.00 66.06 703 MET A N 1
ATOM 5511 C CA . MET A 1 703 ? 42.081 9.134 10.927 1.00 66.06 703 MET A CA 1
ATOM 5512 C C . MET A 1 703 ? 43.572 9.207 11.283 1.00 66.06 703 MET A C 1
ATOM 5514 O O . MET A 1 703 ? 44.369 9.669 10.462 1.00 66.06 703 MET A O 1
ATOM 5518 N N . ALA A 1 704 ? 43.976 8.688 12.446 1.00 67.94 704 ALA A N 1
ATOM 5519 C CA . ALA A 1 704 ? 45.380 8.586 12.841 1.00 67.94 704 ALA A CA 1
ATOM 5520 C C . ALA A 1 704 ? 46.180 7.651 11.912 1.00 67.94 704 ALA A C 1
ATOM 5522 O O . ALA A 1 704 ? 47.272 8.015 11.468 1.00 67.94 704 ALA A O 1
ATOM 5523 N N . LYS A 1 705 ? 45.619 6.491 11.534 1.00 66.44 705 LYS A N 1
ATOM 5524 C CA . LYS A 1 705 ? 46.226 5.586 10.536 1.00 66.44 705 LYS A CA 1
ATOM 5525 C C . LYS A 1 705 ? 46.375 6.260 9.167 1.00 66.44 705 LYS A C 1
ATOM 5527 O O . LYS A 1 705 ? 47.448 6.223 8.571 1.00 66.44 705 LYS A O 1
ATOM 5532 N N . ARG A 1 706 ? 45.341 6.970 8.699 1.00 63.09 706 ARG A N 1
ATOM 5533 C CA . ARG A 1 706 ? 45.367 7.714 7.424 1.00 63.09 706 ARG A CA 1
ATOM 5534 C C . ARG A 1 706 ? 46.396 8.846 7.411 1.00 63.09 706 ARG A C 1
ATOM 5536 O O . ARG A 1 706 ? 47.007 9.108 6.374 1.00 63.09 706 ARG A O 1
ATOM 5543 N N . ALA A 1 707 ? 46.593 9.530 8.539 1.00 60.22 707 ALA A N 1
ATOM 5544 C CA . ALA A 1 707 ? 47.637 10.543 8.675 1.00 60.22 707 ALA A CA 1
ATOM 5545 C C . ALA A 1 707 ? 49.046 9.930 8.565 1.00 60.22 707 ALA A C 1
ATOM 5547 O O . ALA A 1 707 ? 49.919 10.545 7.952 1.00 60.22 707 ALA A O 1
ATOM 5548 N N . ALA A 1 708 ? 49.250 8.710 9.077 1.00 58.47 708 ALA A N 1
ATOM 5549 C CA . ALA A 1 708 ? 50.512 7.976 8.960 1.00 58.47 708 ALA A CA 1
ATOM 5550 C C . ALA A 1 708 ? 50.789 7.469 7.525 1.00 58.47 708 ALA A C 1
ATOM 5552 O O . ALA A 1 708 ? 51.932 7.510 7.068 1.00 58.47 708 ALA A O 1
ATOM 5553 N N . ASP A 1 709 ? 49.755 7.069 6.777 1.00 55.88 709 ASP A N 1
ATOM 5554 C CA . ASP A 1 709 ? 49.893 6.518 5.416 1.00 55.88 709 ASP A CA 1
ATOM 5555 C C . ASP A 1 709 ? 50.132 7.571 4.315 1.00 55.88 709 ASP A C 1
ATOM 5557 O O . ASP A 1 709 ? 50.640 7.253 3.233 1.00 55.88 709 ASP A O 1
ATOM 5561 N N . LYS A 1 710 ? 49.843 8.853 4.584 1.00 52.78 710 LYS A N 1
ATOM 5562 C CA . LYS A 1 710 ? 50.009 9.980 3.638 1.00 52.78 710 LYS A CA 1
ATOM 5563 C C . LYS A 1 710 ? 51.466 10.292 3.240 1.00 52.78 710 LYS A C 1
ATOM 5565 O O . LYS A 1 710 ? 51.704 11.229 2.480 1.00 52.78 710 LYS A O 1
ATOM 5570 N N . ALA A 1 711 ? 52.442 9.507 3.701 1.00 50.09 711 ALA A N 1
ATOM 5571 C CA . ALA A 1 711 ? 53.863 9.660 3.389 1.00 50.09 711 ALA A CA 1
ATOM 5572 C C . ALA A 1 711 ? 54.293 9.111 2.005 1.00 50.09 711 ALA A C 1
ATOM 5574 O O . ALA A 1 711 ? 55.437 9.322 1.600 1.00 50.09 711 ALA A O 1
ATOM 5575 N N . LYS A 1 712 ? 53.419 8.429 1.244 1.00 55.66 712 LYS A N 1
ATOM 5576 C CA . LYS A 1 712 ? 53.741 7.907 -0.105 1.00 55.66 712 LYS A CA 1
ATOM 5577 C C . LYS A 1 712 ? 53.039 8.691 -1.221 1.00 55.66 712 LYS A C 1
ATOM 5579 O O . LYS A 1 712 ? 51.816 8.761 -1.265 1.00 55.66 712 LYS A O 1
ATOM 5584 N N . LYS A 1 713 ? 53.820 9.234 -2.167 1.00 47.94 713 LYS A N 1
ATOM 5585 C CA . LYS A 1 713 ? 53.310 9.839 -3.414 1.00 47.94 713 LYS A CA 1
ATOM 5586 C C . LYS A 1 713 ? 52.659 8.755 -4.283 1.00 47.94 713 LYS A C 1
ATOM 5588 O O . LYS A 1 713 ? 53.362 7.914 -4.830 1.00 47.94 713 LYS A O 1
ATOM 5593 N N . LEU A 1 714 ? 51.337 8.792 -4.402 1.00 54.03 714 LEU A N 1
ATOM 5594 C CA . LEU A 1 714 ? 50.525 7.907 -5.246 1.00 54.03 714 LEU A CA 1
ATOM 5595 C C . LEU A 1 714 ? 49.781 8.736 -6.300 1.00 54.03 714 LEU A C 1
ATOM 5597 O O . LEU A 1 714 ? 49.486 9.911 -6.062 1.00 54.03 714 LEU A O 1
ATOM 5601 N N . SER A 1 715 ? 49.486 8.138 -7.456 1.00 55.53 715 SER A N 1
ATOM 5602 C CA . SER A 1 715 ? 48.706 8.789 -8.518 1.00 55.53 715 SER A CA 1
ATOM 5603 C C . SER A 1 715 ? 47.229 8.979 -8.116 1.00 55.53 715 SER A C 1
ATOM 5605 O O . SER A 1 715 ? 46.736 8.334 -7.191 1.00 55.53 715 SER A O 1
ATOM 5607 N N . GLY A 1 716 ? 46.495 9.873 -8.795 1.00 48.53 716 GLY A N 1
ATOM 5608 C CA . GLY A 1 716 ? 45.101 10.207 -8.448 1.00 48.53 716 GLY A CA 1
ATOM 5609 C C . GLY A 1 716 ? 44.128 9.018 -8.490 1.00 48.53 716 GLY A C 1
ATOM 5610 O O . GLY A 1 716 ? 43.242 8.928 -7.644 1.00 48.53 716 GLY A O 1
ATOM 5611 N N . LEU A 1 717 ? 44.332 8.075 -9.415 1.00 42.81 717 LEU A N 1
ATOM 5612 C CA . LEU A 1 717 ? 43.488 6.884 -9.569 1.00 42.81 717 LEU A CA 1
ATOM 5613 C C . LEU A 1 717 ? 43.839 5.787 -8.548 1.00 42.81 717 LEU A C 1
ATOM 5615 O O . LEU A 1 717 ? 42.947 5.176 -7.969 1.00 42.81 717 LEU A O 1
ATOM 5619 N N . GLU A 1 718 ? 45.127 5.589 -8.250 1.00 48.88 718 GLU A N 1
ATOM 5620 C CA . GLU A 1 718 ? 45.571 4.684 -7.177 1.00 48.88 718 GLU A CA 1
ATOM 5621 C C . GLU A 1 718 ? 45.138 5.182 -5.799 1.00 48.88 718 GLU A C 1
ATOM 5623 O O . GLU A 1 718 ? 44.784 4.380 -4.939 1.00 48.88 718 GLU A O 1
ATOM 5628 N N . ASN A 1 719 ? 45.128 6.503 -5.594 1.00 51.78 719 ASN A N 1
ATOM 5629 C CA . ASN A 1 719 ? 44.550 7.104 -4.401 1.00 51.78 719 ASN A CA 1
ATOM 5630 C C . ASN A 1 719 ? 43.048 6.843 -4.322 1.00 51.78 719 ASN A C 1
ATOM 5632 O O . ASN A 1 719 ? 42.583 6.499 -3.248 1.00 51.78 719 ASN A O 1
ATOM 5636 N N . ALA A 1 720 ? 42.299 6.946 -5.424 1.00 47.94 720 ALA A N 1
ATOM 5637 C CA . ALA A 1 720 ? 40.861 6.672 -5.429 1.00 47.94 720 ALA A CA 1
ATOM 5638 C C . ALA A 1 720 ? 40.535 5.191 -5.152 1.00 47.94 720 ALA A C 1
ATOM 5640 O O . ALA A 1 720 ? 39.645 4.901 -4.354 1.00 47.94 720 ALA A O 1
ATOM 5641 N N . ILE A 1 721 ? 41.287 4.254 -5.742 1.00 53.72 721 ILE A N 1
ATOM 5642 C CA . ILE A 1 721 ? 41.132 2.810 -5.494 1.00 53.72 721 ILE A CA 1
ATOM 5643 C C . ILE A 1 721 ? 41.505 2.473 -4.047 1.00 53.72 721 ILE A C 1
ATOM 5645 O O . ILE A 1 721 ? 40.722 1.840 -3.347 1.00 53.72 721 ILE A O 1
ATOM 5649 N N . LYS A 1 722 ? 42.641 2.977 -3.545 1.00 56.78 722 LYS A N 1
ATOM 5650 C CA . LYS A 1 722 ? 43.011 2.804 -2.133 1.00 56.78 722 LYS A CA 1
ATOM 5651 C C . LYS A 1 722 ? 42.039 3.488 -1.183 1.00 56.78 722 LYS A C 1
ATOM 5653 O O . LYS A 1 722 ? 41.832 2.989 -0.086 1.00 56.78 722 LYS A O 1
ATOM 5658 N N . LEU A 1 723 ? 41.433 4.608 -1.567 1.00 52.75 723 LEU A N 1
ATOM 5659 C CA . LEU A 1 723 ? 40.407 5.271 -0.765 1.00 52.75 723 LEU A CA 1
ATOM 5660 C C . LEU A 1 723 ? 39.151 4.398 -0.676 1.00 52.75 723 LEU A C 1
ATOM 5662 O O . LEU A 1 723 ? 38.609 4.236 0.410 1.00 52.75 723 LEU A O 1
ATOM 5666 N N . ARG A 1 724 ? 38.736 3.781 -1.787 1.00 51.69 724 ARG A N 1
ATOM 5667 C CA . ARG A 1 724 ? 37.629 2.817 -1.812 1.00 51.69 724 ARG A CA 1
ATOM 5668 C C . ARG A 1 724 ? 37.926 1.593 -0.942 1.00 51.69 724 ARG A C 1
ATOM 5670 O O . ARG A 1 724 ? 37.116 1.244 -0.088 1.00 51.69 724 ARG A O 1
ATOM 5677 N N . ASP A 1 725 ? 39.093 0.980 -1.121 1.00 52.22 725 ASP A N 1
ATOM 5678 C CA . ASP A 1 725 ? 39.471 -0.242 -0.404 1.00 52.22 725 ASP A CA 1
ATOM 5679 C C . ASP A 1 725 ? 39.715 0.044 1.098 1.00 52.22 725 ASP A C 1
ATOM 5681 O O . ASP A 1 725 ? 39.250 -0.694 1.961 1.00 52.22 725 ASP A O 1
ATOM 5685 N N . SER A 1 726 ? 40.316 1.191 1.444 1.00 55.06 726 SER A N 1
ATOM 5686 C CA . SER A 1 726 ? 40.505 1.624 2.843 1.00 55.06 726 SER A CA 1
ATOM 5687 C C . SER A 1 726 ? 39.229 2.098 3.537 1.00 55.06 726 SER A C 1
ATOM 5689 O O . SER A 1 726 ? 39.180 2.080 4.765 1.00 55.06 726 SER A O 1
ATOM 5691 N N . MET A 1 727 ? 38.200 2.536 2.804 1.00 53.12 727 MET A N 1
ATOM 5692 C CA . MET A 1 727 ? 36.880 2.780 3.395 1.00 53.12 727 MET A CA 1
ATOM 5693 C C . MET A 1 727 ? 36.224 1.459 3.799 1.00 53.12 727 MET A C 1
ATOM 5695 O O . MET A 1 727 ? 35.771 1.355 4.937 1.00 53.12 727 MET A O 1
ATOM 5699 N N . ARG A 1 728 ? 36.282 0.440 2.930 1.00 54.75 728 ARG A N 1
ATOM 5700 C CA . ARG A 1 728 ? 35.754 -0.908 3.198 1.00 54.75 728 ARG A CA 1
ATOM 5701 C C . ARG A 1 728 ? 36.435 -1.593 4.392 1.00 54.75 728 ARG A C 1
ATOM 5703 O O . ARG A 1 728 ? 35.762 -2.251 5.176 1.00 54.75 728 ARG A O 1
ATOM 5710 N N . ASP A 1 729 ? 37.741 -1.386 4.566 1.00 58.25 729 ASP A N 1
ATOM 5711 C CA . ASP A 1 729 ? 38.525 -2.012 5.644 1.00 58.25 729 ASP A CA 1
ATOM 5712 C C . ASP A 1 729 ? 38.598 -1.187 6.945 1.00 58.25 729 ASP A C 1
ATOM 5714 O O . ASP A 1 729 ? 39.158 -1.654 7.949 1.00 58.25 729 ASP A O 1
ATOM 5718 N N . SER A 1 730 ? 38.054 0.036 6.961 1.00 67.75 730 SER A N 1
ATOM 5719 C CA . SER A 1 730 ? 38.159 0.933 8.120 1.00 67.75 730 SER A CA 1
ATOM 5720 C C . SER A 1 730 ? 37.412 0.387 9.342 1.00 67.75 730 SER A C 1
ATOM 5722 O O . SER A 1 730 ? 36.353 -0.233 9.231 1.00 67.75 730 SER A O 1
ATOM 5724 N N . THR A 1 731 ? 37.988 0.570 10.531 1.00 65.69 731 THR A N 1
ATOM 5725 C CA . THR A 1 731 ? 37.360 0.141 11.789 1.00 65.69 731 THR A CA 1
ATOM 5726 C C . THR A 1 731 ? 36.074 0.910 12.079 1.00 65.69 731 THR A C 1
ATOM 5728 O O . THR A 1 731 ? 35.116 0.308 12.543 1.00 65.69 731 THR A O 1
ATOM 5731 N N . ALA A 1 732 ? 36.005 2.194 11.728 1.00 60.59 732 ALA A N 1
ATOM 5732 C CA . ALA A 1 732 ? 34.808 3.018 11.835 1.00 60.59 732 ALA A CA 1
ATOM 5733 C C . ALA A 1 732 ? 33.698 2.544 10.890 1.00 60.59 732 ALA A C 1
ATOM 5735 O O . ALA A 1 732 ? 32.543 2.477 11.298 1.00 60.59 732 ALA A O 1
ATOM 5736 N N . PHE A 1 733 ? 34.041 2.156 9.655 1.00 61.56 733 PHE A N 1
ATOM 5737 C CA . PHE A 1 733 ? 33.067 1.568 8.734 1.00 61.56 733 PHE A CA 1
ATOM 5738 C C . PHE A 1 733 ? 32.585 0.211 9.236 1.00 61.56 733 PHE A C 1
ATOM 5740 O O . PHE A 1 733 ? 31.392 -0.026 9.221 1.00 61.56 733 PHE A O 1
ATOM 5747 N N . ARG A 1 734 ? 33.466 -0.638 9.781 1.00 63.06 734 ARG A N 1
ATOM 5748 C CA . ARG A 1 734 ? 33.048 -1.892 10.430 1.00 63.06 734 ARG A CA 1
ATOM 5749 C C . ARG A 1 734 ? 32.145 -1.672 11.642 1.00 63.06 734 ARG A C 1
ATOM 5751 O O . ARG A 1 734 ? 31.222 -2.450 11.828 1.00 63.06 734 ARG A O 1
ATOM 5758 N N . VAL A 1 735 ? 32.383 -0.633 12.447 1.00 63.59 735 VAL A N 1
ATOM 5759 C CA . VAL A 1 735 ? 31.489 -0.269 13.559 1.00 63.59 735 VAL A CA 1
ATOM 5760 C C . VAL A 1 735 ? 30.117 0.150 13.025 1.00 63.59 735 VAL A C 1
ATOM 5762 O O . VAL A 1 735 ? 29.119 -0.388 13.494 1.00 63.59 735 VAL A O 1
ATOM 5765 N N . LEU A 1 736 ? 30.064 1.021 12.009 1.00 59.56 736 LEU A N 1
ATOM 5766 C CA . LEU A 1 736 ? 28.811 1.431 11.355 1.00 59.56 736 LEU A CA 1
ATOM 5767 C C . LEU A 1 736 ? 28.084 0.261 10.673 1.00 59.56 736 LEU A C 1
ATOM 5769 O O . LEU A 1 736 ? 26.868 0.176 10.745 1.00 59.56 736 LEU A O 1
ATOM 5773 N N . ASP A 1 737 ? 28.821 -0.650 10.044 1.00 56.31 737 ASP A N 1
ATOM 5774 C CA . ASP A 1 737 ? 28.280 -1.827 9.356 1.00 56.31 737 ASP A CA 1
ATOM 5775 C C . ASP A 1 737 ? 27.790 -2.895 10.353 1.00 56.31 737 ASP A C 1
ATOM 5777 O O . ASP A 1 737 ? 26.861 -3.648 10.079 1.00 56.31 737 ASP A O 1
ATOM 5781 N N . SER A 1 738 ? 28.369 -2.937 11.560 1.00 57.38 738 SER A N 1
ATOM 5782 C CA . SER A 1 738 ? 27.957 -3.855 12.631 1.00 57.38 738 SER A CA 1
ATOM 5783 C C . SER A 1 738 ? 26.777 -3.357 13.475 1.00 57.38 738 SER A C 1
ATOM 5785 O O . SER A 1 738 ? 26.272 -4.106 14.313 1.00 57.38 738 SER A O 1
ATOM 5787 N N . VAL A 1 739 ? 26.355 -2.098 13.300 1.00 59.88 739 VAL A N 1
ATOM 5788 C CA . VAL A 1 739 ? 25.393 -1.430 14.181 1.00 59.88 739 VAL A CA 1
ATOM 5789 C C . VAL A 1 739 ? 24.382 -0.623 13.361 1.00 59.88 739 VAL A C 1
ATOM 5791 O O . VAL A 1 739 ? 24.705 0.431 12.822 1.00 59.88 739 VAL A O 1
ATOM 5794 N N . ILE A 1 740 ? 23.121 -1.069 13.339 1.00 60.44 740 ILE A N 1
ATOM 5795 C CA . ILE A 1 740 ? 22.018 -0.306 12.733 1.00 60.44 740 ILE A CA 1
ATOM 5796 C C . ILE A 1 740 ? 21.674 0.869 13.656 1.00 60.44 740 ILE A C 1
ATOM 5798 O O . ILE A 1 740 ? 20.945 0.718 14.641 1.00 60.44 740 ILE A O 1
ATOM 5802 N N . VAL A 1 741 ? 22.241 2.041 13.372 1.00 63.94 741 VAL A N 1
ATOM 5803 C CA . VAL A 1 741 ? 21.934 3.276 14.103 1.00 63.94 741 VAL A CA 1
ATOM 5804 C C . VAL A 1 741 ? 20.490 3.679 13.813 1.00 63.94 741 VAL A C 1
ATOM 5806 O O . VAL A 1 741 ? 20.109 3.805 12.651 1.00 63.94 741 VAL A O 1
ATOM 5809 N N . ALA A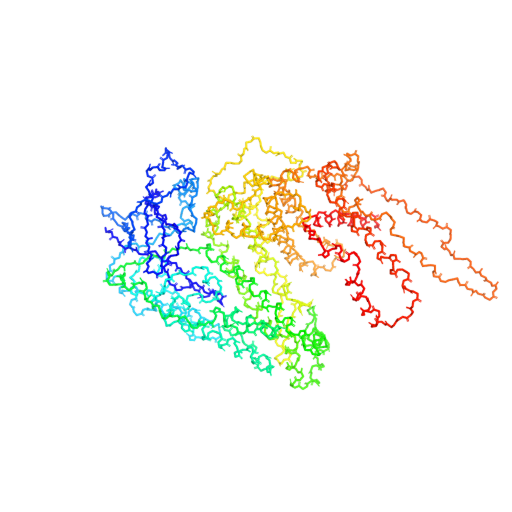 1 742 ? 19.695 3.898 14.864 1.00 70.81 742 ALA A N 1
ATOM 5810 C CA . ALA A 1 742 ? 18.339 4.418 14.717 1.00 70.81 742 ALA A CA 1
ATOM 5811 C C . ALA A 1 742 ? 18.366 5.772 13.985 1.00 70.81 742 ALA A C 1
ATOM 5813 O O . ALA A 1 742 ? 18.981 6.732 14.468 1.00 70.81 742 ALA A O 1
ATOM 5814 N N . GLY A 1 743 ? 17.697 5.852 12.832 1.00 68.38 743 GLY A N 1
ATOM 5815 C CA . GLY A 1 743 ? 17.597 7.071 12.028 1.00 68.38 743 GLY A CA 1
ATOM 5816 C C . GLY A 1 743 ? 16.999 8.239 12.813 1.00 68.38 743 GLY A C 1
ATOM 5817 O O . GLY A 1 743 ? 17.381 9.387 12.592 1.00 68.38 743 GLY A O 1
ATOM 5818 N N . LEU A 1 744 ? 16.151 7.946 13.803 1.00 76.38 744 LEU A N 1
ATOM 5819 C CA . LEU A 1 744 ? 15.605 8.928 14.734 1.00 76.38 744 LEU A CA 1
ATOM 5820 C C . LEU A 1 744 ? 16.696 9.705 15.488 1.00 76.38 744 LEU A C 1
ATOM 5822 O O . LEU A 1 744 ? 16.609 10.928 15.592 1.00 76.38 744 LEU A O 1
ATOM 5826 N N . ILE A 1 745 ? 17.732 9.023 15.997 1.00 77.50 745 ILE A N 1
ATOM 5827 C CA . ILE A 1 745 ? 18.840 9.692 16.702 1.00 77.50 745 ILE A CA 1
ATOM 5828 C C . ILE A 1 745 ? 19.543 10.634 15.735 1.00 77.50 745 ILE A C 1
ATOM 5830 O O . ILE A 1 745 ? 19.712 11.809 16.042 1.00 77.50 745 ILE A O 1
ATOM 5834 N N . VAL A 1 746 ? 19.900 10.128 14.553 1.00 74.88 746 VAL A N 1
ATOM 5835 C CA . VAL A 1 746 ? 20.601 10.910 13.531 1.00 74.88 746 VAL A CA 1
ATOM 5836 C C . VAL A 1 746 ? 19.791 12.155 13.166 1.00 74.88 746 VAL A C 1
ATOM 5838 O O . VAL A 1 746 ? 20.355 13.240 13.069 1.00 74.88 746 VAL A O 1
ATOM 5841 N N . GLY A 1 747 ? 18.466 12.036 13.041 1.00 72.06 747 GLY A N 1
ATOM 5842 C CA . GLY A 1 747 ? 17.572 13.173 12.820 1.00 72.06 747 GLY A CA 1
ATOM 5843 C C . GLY A 1 747 ? 17.657 14.235 13.924 1.00 72.06 747 GLY A C 1
ATOM 5844 O O . GLY A 1 747 ? 17.780 15.423 13.620 1.00 72.06 747 GLY A O 1
ATOM 5845 N N . LEU A 1 748 ? 17.656 13.828 15.200 1.00 79.44 748 LEU A N 1
ATOM 5846 C CA . LEU A 1 748 ? 17.807 14.741 16.346 1.00 79.44 748 LEU A CA 1
ATOM 5847 C C . LEU A 1 748 ? 19.185 15.427 16.365 1.00 79.44 748 LEU A C 1
ATOM 5849 O O . LEU A 1 748 ? 19.279 16.631 16.617 1.00 79.44 748 LEU A O 1
ATOM 5853 N N . GLU A 1 749 ? 20.250 14.679 16.077 1.00 78.62 749 GLU A N 1
ATOM 5854 C CA . GLU A 1 749 ? 21.622 15.196 16.012 1.00 78.62 749 GLU A CA 1
ATOM 5855 C C . GLU A 1 749 ? 21.800 16.200 14.871 1.00 78.62 749 GLU A C 1
ATOM 5857 O O . GLU A 1 749 ? 22.335 17.292 15.074 1.00 78.62 749 GLU A O 1
ATOM 5862 N N . VAL A 1 750 ? 21.304 15.859 13.676 1.00 74.62 750 VAL A N 1
ATOM 5863 C CA . VAL A 1 750 ? 21.331 16.735 12.500 1.00 74.62 750 VAL A CA 1
ATOM 5864 C C . VAL A 1 750 ? 20.531 18.004 12.764 1.00 74.62 750 VAL A C 1
ATOM 5866 O O . VAL A 1 750 ? 20.999 19.084 12.409 1.00 74.62 750 VAL A O 1
ATOM 5869 N N . TRP A 1 751 ? 19.374 17.914 13.425 1.00 75.56 751 TRP A N 1
ATOM 5870 C CA . TRP A 1 751 ? 18.580 19.089 13.787 1.00 75.56 751 TRP A CA 1
ATOM 5871 C C . TRP A 1 751 ? 19.366 20.054 14.689 1.00 75.56 751 TRP A C 1
ATOM 5873 O O . TRP A 1 751 ? 19.473 21.243 14.378 1.00 75.56 751 TRP A O 1
ATOM 5883 N N . ASN A 1 752 ? 19.990 19.545 15.759 1.00 79.38 752 ASN A N 1
ATOM 5884 C CA . ASN A 1 752 ? 20.829 20.357 16.648 1.00 79.38 752 ASN A CA 1
ATOM 5885 C C . ASN A 1 752 ? 22.027 20.970 15.901 1.00 79.38 752 ASN A C 1
ATOM 5887 O O . ASN A 1 752 ? 22.337 22.149 16.083 1.00 79.38 752 ASN A O 1
ATOM 5891 N N . LEU A 1 753 ? 22.684 20.193 15.032 1.00 73.62 753 LEU A N 1
ATOM 5892 C CA . LEU A 1 753 ? 23.840 20.643 14.257 1.00 73.62 753 LEU A CA 1
ATOM 5893 C C . LEU A 1 753 ? 23.478 21.729 13.233 1.00 73.62 753 LEU A C 1
ATOM 5895 O O . LEU A 1 753 ? 24.204 22.716 13.104 1.00 73.62 753 LEU A O 1
ATOM 5899 N N . VAL A 1 754 ? 22.371 21.565 12.503 1.00 70.00 754 VAL A N 1
ATOM 5900 C CA . VAL A 1 754 ? 21.884 22.557 11.531 1.00 70.00 754 VAL A CA 1
ATOM 5901 C C . VAL A 1 754 ? 21.564 23.870 12.241 1.00 70.00 754 VAL A C 1
ATOM 5903 O O . VAL A 1 754 ? 22.045 24.918 11.806 1.00 70.00 754 VAL A O 1
ATOM 5906 N N . ASN A 1 755 ? 20.858 23.818 13.374 1.00 70.94 755 ASN A N 1
ATOM 5907 C CA . ASN A 1 755 ? 20.561 25.011 14.169 1.00 70.94 755 ASN A CA 1
ATOM 5908 C C . ASN A 1 755 ? 21.830 25.731 14.655 1.00 70.94 755 ASN A C 1
ATOM 5910 O O . ASN A 1 755 ? 21.898 26.963 14.621 1.00 70.94 755 ASN A O 1
ATOM 5914 N N . GLU A 1 756 ? 22.866 24.984 15.047 1.00 67.31 756 GLU A N 1
ATOM 5915 C CA . GLU A 1 756 ? 24.168 25.550 15.422 1.00 67.31 756 GLU A CA 1
ATOM 5916 C C . GLU A 1 756 ? 24.898 26.216 14.238 1.00 67.31 756 GLU A C 1
ATOM 5918 O O . GLU A 1 756 ? 25.411 27.337 14.355 1.00 67.31 756 GLU A O 1
ATOM 5923 N N . LEU A 1 757 ? 24.929 25.560 13.073 1.00 65.19 757 LEU A N 1
ATOM 5924 C CA . LEU A 1 757 ? 25.632 26.050 11.881 1.00 65.19 757 LEU A CA 1
ATOM 5925 C C . LEU A 1 757 ? 24.962 27.283 11.259 1.00 65.19 757 LEU A C 1
ATOM 5927 O O . LEU A 1 757 ? 25.650 28.216 10.826 1.00 65.19 757 LEU A O 1
ATOM 5931 N N . GLU A 1 758 ? 23.632 27.318 11.211 1.00 58.03 758 GLU A N 1
ATOM 5932 C CA . GLU A 1 758 ? 22.890 28.427 10.612 1.00 58.03 758 GLU A CA 1
ATOM 5933 C C . GLU A 1 758 ? 23.078 29.733 11.386 1.00 58.03 758 GLU A C 1
ATOM 5935 O O . GLU A 1 758 ? 23.367 30.770 10.780 1.00 58.03 758 GLU A O 1
ATOM 5940 N N . LEU A 1 759 ? 23.009 29.688 12.715 1.00 53.97 759 LEU A N 1
ATOM 5941 C CA . LEU A 1 759 ? 23.145 30.875 13.560 1.00 53.97 759 LEU A CA 1
ATOM 5942 C C . LEU A 1 759 ? 24.601 31.354 13.663 1.00 53.97 759 LEU A C 1
ATOM 5944 O O . LEU A 1 759 ? 24.837 32.562 13.688 1.00 53.97 759 LEU A O 1
ATOM 5948 N N . SER A 1 760 ? 25.589 30.448 13.595 1.00 51.28 760 SER A N 1
ATOM 5949 C CA . SER A 1 760 ? 27.008 30.824 13.461 1.00 51.28 760 SER A CA 1
ATOM 5950 C C . SER A 1 760 ? 27.255 31.686 12.214 1.00 51.28 760 SER A C 1
ATOM 5952 O O . SER A 1 760 ? 27.985 32.682 12.271 1.00 51.28 760 SER A O 1
ATOM 5954 N N . SER A 1 761 ? 26.589 31.357 11.102 1.00 49.16 761 SER A N 1
ATOM 5955 C CA . SER A 1 761 ? 26.681 32.117 9.849 1.00 49.16 761 SER A CA 1
ATOM 5956 C C . SER A 1 761 ? 25.974 33.480 9.882 1.00 49.16 761 SER A C 1
ATOM 5958 O O . SER A 1 761 ? 26.305 34.354 9.083 1.00 49.16 761 SER A O 1
ATOM 5960 N N . GLN A 1 762 ? 25.032 33.682 10.811 1.00 48.31 762 GLN A N 1
ATOM 5961 C CA . GLN A 1 762 ? 24.366 34.970 11.035 1.00 48.31 762 GLN A CA 1
ATOM 5962 C C . GLN A 1 762 ? 25.191 35.890 11.941 1.00 48.31 762 GLN A C 1
ATOM 5964 O O . GLN A 1 762 ? 25.253 37.083 11.681 1.00 48.31 762 GLN A O 1
ATOM 5969 N N . THR A 1 763 ? 25.880 35.343 12.949 1.00 43.50 763 THR A N 1
ATOM 5970 C CA . THR A 1 763 ? 26.786 36.102 13.839 1.00 43.50 763 THR A CA 1
ATOM 5971 C C . THR A 1 763 ? 28.145 36.453 13.221 1.00 43.50 763 THR A C 1
ATOM 5973 O O . THR A 1 763 ? 28.913 37.196 13.822 1.00 43.50 763 THR A O 1
ATOM 5976 N N . SER A 1 764 ? 28.481 35.876 12.062 1.00 37.91 764 SER A N 1
ATOM 5977 C CA . SER A 1 764 ? 29.731 36.134 11.324 1.00 37.91 764 SER A CA 1
ATOM 5978 C C . SER A 1 764 ? 29.554 37.054 10.105 1.00 37.91 764 SER A C 1
ATOM 5980 O O . SER A 1 764 ? 30.503 37.248 9.343 1.00 37.91 764 SER A O 1
ATOM 5982 N N . ARG A 1 765 ? 28.354 37.623 9.941 1.00 32.03 765 ARG A N 1
ATOM 5983 C CA . ARG A 1 765 ? 28.097 38.840 9.159 1.00 32.03 765 ARG A CA 1
ATOM 5984 C C . ARG A 1 765 ? 28.167 40.044 10.084 1.00 32.03 765 ARG A C 1
ATOM 5986 O O . ARG A 1 765 ? 28.586 41.107 9.582 1.00 32.03 765 ARG A O 1
#

Sequence (765 aa):
QIVPVLPFVALPGVNSAYDHGTPVLCRAGFIYVFIDGKLWRELEIRVSDERTTYHDIELKKFRVGEGYVDDARLATGRALDDIWLPANWNDRPLDTQLCFSEVQLSAPRLQRLENDSALRRLRCQSPDLRVSKERSKTVFANRPDGLAMLEAFSNFDVRDRGNQGAAAQAHITWLNLNRSAFPLSVPAPQRARQTGFEWMLDQPARYLCDLSGAFLGDAFETARKHVQQCEAGTAPYVPLPLEIGAWAQCLEHIVDPNTQGDAGLWIDQPPASDVLQRARSRALYGVMLLDSQYRLRHLSTRIYDQRYLLELCGTRAQRYVHHASALLVQQLIVPQSIGGKKNPLHQQLDNLNEQGRLDINRFTASSERAQLWRQQEMSQSLLSECLQQPQTEQCLADHLSLEGFNYAAAFHFVSQLFVTLALGPSGYDPLAASGDISDAMTGLSLYSSDASAGQQWIANVVNDPQHPMHRMLWPDAAQQDLDAPYQAPAIPDINQGDGTFRATELASTEQDSLDPAGAYSTIDAMFLASLLKSGGLNTTLTLEAKAGAAALVAINENLQGAMEAAERAVHGAQHIALQDLAAKRFRLNEIAHRRSLAQLRGMLPQAFGDLHFLSHADARRKNYYIFGLDDMPENVGRAAQIYGVYRNENGVMKSPAEDHGFARPQAELPPERIVLGIPRSHRTARTVSRLNQTFNDAWQQDMAKRAADKAKKLSGLENAIKLRDSMRDSTAFRVLDSVIVAGLIVGLEVWNLVNELELSSQTSR

pLDDT: mean 82.6, std 16.31, range [32.03, 98.06]

Mean predicted aligned error: 10.69 Å

Solvent-accessible surface area (backbone atoms only — not comparable to full-atom values): 41580 Å² total; per-residue (Å²): 83,74,40,54,29,42,62,21,25,61,40,45,47,49,88,46,93,75,27,71,34,32,59,39,72,60,67,60,26,30,38,40,35,25,49,78,56,39,82,73,45,43,28,42,36,47,69,46,86,82,50,63,32,40,17,37,33,67,57,76,80,42,47,53,89,91,40,45,53,84,63,87,81,68,63,75,41,67,78,29,86,60,47,78,43,66,28,33,57,95,94,36,77,53,58,47,35,36,35,52,37,77,53,84,69,30,31,42,31,52,40,37,44,43,72,33,67,68,61,32,59,47,52,30,47,62,51,44,53,83,76,50,75,69,56,50,45,72,74,51,57,99,47,58,37,22,56,54,29,39,55,22,26,77,60,60,39,98,86,39,69,68,40,48,54,44,28,54,52,26,48,57,43,49,55,49,39,63,49,20,51,35,58,48,82,40,46,42,61,26,39,60,86,52,68,82,62,38,41,69,42,50,50,34,47,57,55,38,46,42,40,66,21,51,57,39,29,56,40,27,54,52,24,44,53,50,53,53,26,42,75,68,46,66,51,71,83,66,79,71,100,63,41,60,62,41,36,36,56,54,47,47,41,66,66,41,70,82,50,75,89,65,63,75,84,41,42,62,43,79,67,48,65,47,63,51,53,70,49,41,76,68,68,34,29,31,32,59,44,62,58,51,69,61,52,54,50,31,40,50,48,47,50,52,53,53,46,54,38,43,51,49,44,48,56,47,15,63,70,40,94,57,15,73,61,26,43,52,42,43,72,64,24,48,29,68,50,58,95,92,36,78,34,84,46,26,72,61,56,75,77,50,54,70,67,57,26,33,47,30,28,41,24,53,28,34,53,61,49,51,41,49,37,55,49,46,52,42,30,36,42,55,46,42,56,48,62,70,33,65,42,33,49,45,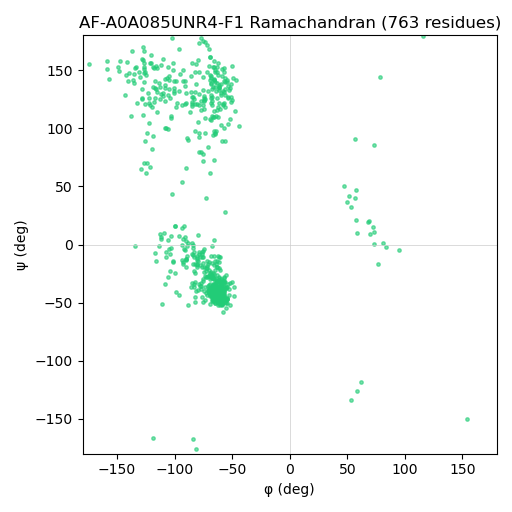52,49,19,47,42,41,34,42,64,62,67,48,19,52,17,36,49,38,54,54,22,50,55,41,48,64,25,21,56,50,59,41,74,64,33,89,83,22,88,84,39,49,49,40,34,54,79,80,62,54,64,50,73,60,66,71,50,39,69,25,14,51,48,49,40,50,35,70,74,31,77,82,36,68,70,26,39,37,70,36,67,98,63,56,80,80,57,47,60,46,74,66,70,83,68,95,64,72,67,75,78,66,26,69,15,51,44,47,37,55,57,48,29,63,36,32,77,31,72,69,65,84,85,65,87,71,88,43,71,47,33,48,52,48,49,51,36,54,74,71,47,75,52,58,24,67,77,25,73,85,45,36,55,29,37,20,54,55,51,50,31,50,39,31,41,52,52,18,49,51,41,8,45,47,29,60,52,50,53,62,51,72,75,48,95,43,101,82,64,68,79,85,71,68,61,67,65,53,56,32,43,55,49,46,35,45,27,40,33,32,45,89,74,38,23,69,47,34,69,32,32,52,57,50,31,59,75,68,50,35,36,38,47,65,63,72,70,50,74,88,72,79,77,72,75,78,77,76,74,76,78,59,67,59,100,88,52,82,50,81,65,89,72,75,83,60,81,77,72,70,69,79,72,85,70,71,69,86,40,77,31,56,28,31,48,46,86,37,68,55,46,48,56,51,52,52,50,47,49,56,47,48,55,31,41,50,54,44,51,54,52,52,63,65,60,68,79,60,96,67,56,77,65,58,46,50,52,49,49,55,55,51,49,71,69,28,59,34,46,48,51,54,74,74,42,54,69,44,64,57,57,54,51,51,17,50,51,36,50,51,56,52,56,56,52,53,61,61,76,73,108

Nearest PDB structures (foldseek):
  6vfk-assembly1_B  TM=1.978E-01  e=8.552E-01  synthetic construct
  8cda-assembly2_H  TM=2.210E-01  e=8.310E+00  Mycobacteroides abscessus ATCC 19977

Radius of gyration: 30.6 Å; Cα contacts (8 Å, |Δi|>4): 1203; chains: 1; bounding box: 114×66×68 Å

Organism: Pseudomonas syringae (NCBI:txid317)

Foldseek 3Di:
DKAWAFEWAFDFFQQDPLGRHFTDGDDFFWKFKDWPLATDWIWTWDFDQQAIWTFTFPQVVQDDPLWGHQDDRDGPGDTDRTDMDDQDDPNHGIQIWMATARFDFGGLQNSCSSVDVVLVPLATARARADDDPVVQCVLPPPAQARVLSLVLNLPDDPVDPVSVVSSVSSVSSVVNQARHWHWPVRGAQFGTDPLVVLLQWSSSNVCGRDQFQCPLQVLLVVLLVQVVCLVVLNHDLDADSHTLNSNQLSLVCLLPVVPPPDSVPRDRDHGGGRSCPVVNVVRHIYHYHYDLVSLLSSLLSVLVSLLSSLVSLQSSLVPDPCLVVLLCCQQQALACDAPNHGRPNVVVLVVDDPVSLSVSCSSLVLSVLSNSLSSLLSSLVSSLVSCPRSNSLLSLLSQLLRFALSNLLSLLSVLSSLLSLLDHSLVSRPSNPRQKGARSNPSDIDHDALAGSSLVSLLVLLVDCVPSVVQLNFDPDDLVCLQDQFDADPDFDDRNSSNGDGLRRLQVLQQDLPDVPDDDSGPSSVVLVVCLVVCVLPALLPVPTHSSNSSLLSSLLSSVSSLVSSLCSVVVVVVVVDPDPPPDDDDSPPSSVSRSLNSSCSNHVQQRSQKHWDFPVVCVVQQWQFQQPNLDPDDPPPPPPPDDFDDDPPDTDDDPPPPDPPPPPPPPDDRRFITITGHCPRPNNVSRSVLSNVLVVQVVVLVVVVVVPVPDDDDPVVCVVCVVVSCVVGSSNVSPVVGRHRVVSVVRSVVRVVSVVVVVVVVVD